Protein AF-0000000086662361 (afdb_homodimer)

Organism: Colletotrichum gloeosporioides (NCBI:txid474922)

Structure (mmCIF, N/CA/C/O backbone):
data_AF-0000000086662361-model_v1
#
loop_
_entity.id
_entity.type
_entity.pdbx_description
1 polymer 'O-methyltransferase gedA'
#
loop_
_atom_site.group_PDB
_atom_site.id
_atom_site.type_symbol
_atom_site.label_atom_id
_atom_site.label_alt_id
_atom_site.label_comp_id
_atom_site.label_asym_id
_atom_site.label_entity_id
_atom_site.label_seq_id
_atom_site.pdbx_PDB_ins_code
_atom_site.Cartn_x
_atom_site.Cartn_y
_atom_site.Cartn_z
_atom_site.occupancy
_atom_site.B_iso_or_equiv
_atom_site.auth_seq_id
_atom_site.auth_comp_id
_atom_site.auth_asym_id
_atom_site.auth_atom_id
_atom_site.pdbx_PDB_model_num
ATOM 1 N N . MET A 1 1 ? -14.859 1.332 35.125 1 71.75 1 MET A N 1
ATOM 2 C CA . MET A 1 1 ? -14.922 0.143 34.281 1 71.75 1 MET A CA 1
ATOM 3 C C . MET A 1 1 ? -14.844 0.519 32.812 1 71.75 1 MET A C 1
ATOM 5 O O . MET A 1 1 ? -15.375 1.554 32.406 1 71.75 1 MET A O 1
ATOM 9 N N . PRO A 1 2 ? -14.078 -0.322 32.156 1 77.44 2 PRO A N 1
ATOM 10 C CA . PRO A 1 2 ? -14.016 0.014 30.719 1 77.44 2 PRO A CA 1
ATOM 11 C C . PRO A 1 2 ? -15.359 -0.148 30.016 1 77.44 2 PRO A C 1
ATOM 13 O O . PRO A 1 2 ? -16.188 -0.958 30.438 1 77.44 2 PRO A O 1
ATOM 16 N N . THR A 1 3 ? -15.641 0.654 29.016 1 83.12 3 THR A N 1
ATOM 17 C CA . THR A 1 3 ? -16.828 0.551 28.172 1 83.12 3 THR A CA 1
ATOM 18 C C . THR A 1 3 ? -16.844 -0.782 27.438 1 83.12 3 THR A C 1
ATOM 20 O O . THR A 1 3 ? -15.828 -1.477 27.359 1 83.12 3 THR A O 1
ATOM 23 N N . ALA A 1 4 ? -18 -1.208 26.984 1 84.81 4 ALA A N 1
ATOM 24 C CA . ALA A 1 4 ? -18.125 -2.436 26.203 1 84.81 4 ALA A CA 1
ATOM 25 C C . ALA A 1 4 ? -17.203 -2.418 25 1 84.81 4 ALA A C 1
ATOM 27 O O . ALA A 1 4 ? -16.578 -3.432 24.672 1 84.81 4 ALA A O 1
ATOM 28 N N . ALA A 1 5 ? -17.109 -1.242 24.391 1 85.88 5 ALA A N 1
ATOM 29 C CA . ALA A 1 5 ? -16.219 -1.095 23.234 1 85.88 5 ALA A CA 1
ATOM 30 C C . ALA A 1 5 ? -14.758 -1.279 23.641 1 85.88 5 ALA A C 1
ATOM 32 O O . ALA A 1 5 ? -13.984 -1.904 22.906 1 85.88 5 ALA A O 1
ATOM 33 N N . ALA A 1 6 ? -14.406 -0.752 24.75 1 90 6 ALA A N 1
ATOM 34 C CA . ALA A 1 6 ? -13.039 -0.886 25.25 1 90 6 ALA A CA 1
ATOM 35 C C . ALA A 1 6 ? -12.719 -2.338 25.594 1 90 6 ALA A C 1
ATOM 37 O O . ALA A 1 6 ? -11.625 -2.824 25.312 1 90 6 ALA A O 1
ATOM 38 N N . GLU A 1 7 ? -13.664 -3.033 26.188 1 92.56 7 GLU A N 1
ATOM 39 C CA . GLU A 1 7 ? -13.469 -4.43 26.547 1 92.56 7 GLU A CA 1
ATOM 40 C C . GLU A 1 7 ? -13.266 -5.305 25.312 1 92.56 7 GLU A C 1
ATOM 42 O O . GLU A 1 7 ? -12.422 -6.203 25.312 1 92.56 7 GLU A O 1
ATOM 47 N N . GLN A 1 8 ? -14.039 -5.035 24.328 1 92.06 8 GLN A N 1
ATOM 48 C CA . GLN A 1 8 ? -13.906 -5.773 23.078 1 92.06 8 GLN A CA 1
ATOM 49 C C . GLN A 1 8 ? -12.539 -5.531 22.438 1 92.06 8 GLN A C 1
ATOM 51 O O . GLN A 1 8 ? -11.914 -6.457 21.922 1 92.06 8 GLN A O 1
ATOM 56 N N . GLN A 1 9 ? -12.156 -4.297 22.469 1 93.19 9 GLN A N 1
ATOM 57 C CA . GLN A 1 9 ? -10.859 -3.93 21.922 1 93.19 9 GLN A CA 1
ATOM 58 C C . GLN A 1 9 ? -9.727 -4.59 22.703 1 93.19 9 GLN A C 1
ATOM 60 O O . GLN A 1 9 ? -8.773 -5.098 22.109 1 93.19 9 GLN A O 1
ATOM 65 N N . ILE A 1 10 ? -9.836 -4.586 23.984 1 95.5 10 ILE A N 1
ATOM 66 C CA . ILE A 1 10 ? -8.828 -5.184 24.844 1 95.5 10 ILE A CA 1
ATOM 67 C C . ILE A 1 10 ? -8.727 -6.684 24.578 1 95.5 10 ILE A C 1
ATOM 69 O O . ILE A 1 10 ? -7.629 -7.223 24.422 1 95.5 10 ILE A O 1
ATOM 73 N N . THR A 1 11 ? -9.859 -7.328 24.438 1 96.38 11 THR A N 1
ATOM 74 C CA . THR A 1 11 ? -9.898 -8.758 24.172 1 96.38 11 THR A CA 1
ATOM 75 C C . THR A 1 11 ? -9.234 -9.07 22.828 1 96.38 11 THR A C 1
ATOM 77 O O . THR A 1 11 ? -8.461 -10.023 22.719 1 96.38 11 THR A O 1
ATOM 80 N N . LYS A 1 12 ? -9.539 -8.273 21.875 1 95.62 12 LYS A N 1
ATOM 81 C CA . LYS A 1 12 ? -8.961 -8.461 20.547 1 95.62 12 LYS A CA 1
ATOM 82 C C . LYS A 1 12 ? -7.445 -8.281 20.578 1 95.62 12 LYS A C 1
ATOM 84 O O . LYS A 1 12 ? -6.707 -9.094 20.016 1 95.62 12 LYS A O 1
ATOM 89 N N . LEU A 1 13 ? -6.934 -7.242 21.219 1 97.25 13 LEU A N 1
ATOM 90 C CA . LEU A 1 13 ? -5.508 -6.961 21.312 1 97.25 13 LEU A CA 1
ATOM 91 C C . LEU A 1 13 ? -4.773 -8.094 22.016 1 97.25 13 LEU A C 1
ATOM 93 O O . LEU A 1 13 ? -3.709 -8.531 21.562 1 97.25 13 LEU A O 1
ATOM 97 N N . ARG A 1 14 ? -5.352 -8.617 23.078 1 97.44 14 ARG A N 1
ATOM 98 C CA . ARG A 1 14 ? -4.734 -9.711 23.828 1 97.44 14 ARG A CA 1
ATOM 99 C C . ARG A 1 14 ? -4.652 -10.977 22.984 1 97.44 14 ARG A C 1
ATOM 101 O O . ARG A 1 14 ? -3.631 -11.672 22.984 1 97.44 14 ARG A O 1
ATOM 108 N N . SER A 1 15 ? -5.75 -11.258 22.297 1 97.69 15 SER A N 1
ATOM 109 C CA . SER A 1 15 ? -5.781 -12.453 21.469 1 97.69 15 SER A CA 1
ATOM 110 C C . SER A 1 15 ? -4.75 -12.383 20.344 1 97.69 15 SER A C 1
ATOM 112 O O . SER A 1 15 ? -4.07 -13.367 20.062 1 97.69 15 SER A O 1
ATOM 114 N N . LEU A 1 16 ? -4.633 -11.242 19.688 1 97.62 16 LEU A N 1
ATOM 115 C CA . LEU A 1 16 ? -3.662 -11.047 18.625 1 97.62 16 LEU A CA 1
ATOM 116 C C . LEU A 1 16 ? -2.238 -11.172 19.156 1 97.62 16 LEU A C 1
ATOM 118 O O . LEU A 1 16 ? -1.386 -11.797 18.516 1 97.62 16 LEU A O 1
ATOM 122 N N . MET A 1 17 ? -1.998 -10.617 20.344 1 97.56 17 MET A N 1
ATOM 123 C CA . MET A 1 17 ? -0.662 -10.664 20.938 1 97.56 17 MET A CA 1
ATOM 124 C C . MET A 1 17 ? -0.291 -12.094 21.328 1 97.56 17 MET A C 1
ATOM 126 O O . MET A 1 17 ? 0.864 -12.5 21.188 1 97.56 17 MET A O 1
ATOM 130 N N . ASP A 1 18 ? -1.254 -12.82 21.844 1 97.62 18 ASP A N 1
ATOM 131 C CA . ASP A 1 18 ? -1.006 -14.219 22.188 1 97.62 18 ASP A CA 1
ATOM 132 C C . ASP A 1 18 ? -0.582 -15.016 20.953 1 97.62 18 ASP A C 1
ATOM 134 O O . ASP A 1 18 ? 0.393 -15.773 21 1 97.62 18 ASP A O 1
ATOM 138 N N . LEU A 1 19 ? -1.326 -14.852 19.906 1 97.5 19 LEU A N 1
ATOM 139 C CA . LEU A 1 19 ? -1.022 -15.555 18.672 1 97.5 19 LEU A CA 1
ATOM 140 C C . LEU A 1 19 ? 0.336 -15.125 18.125 1 97.5 19 LEU A C 1
ATOM 142 O O . LEU A 1 19 ? 1.118 -15.969 17.672 1 97.5 19 LEU A O 1
ATOM 146 N N . LEU A 1 20 ? 0.601 -13.852 18.141 1 97.38 20 LEU A N 1
ATOM 147 C CA . LEU A 1 20 ? 1.862 -13.328 17.625 1 97.38 20 LEU A CA 1
ATOM 148 C C . LEU A 1 20 ? 3.039 -13.844 18.438 1 97.38 20 LEU A C 1
ATOM 150 O O . LEU A 1 20 ? 4.066 -14.242 17.891 1 97.38 20 LEU A O 1
ATOM 154 N N . THR A 1 21 ? 2.908 -13.828 19.75 1 97.38 21 THR A N 1
ATOM 155 C CA . THR A 1 21 ? 3.959 -14.297 20.641 1 97.38 21 THR A CA 1
ATOM 156 C C . THR A 1 21 ? 4.25 -15.781 20.406 1 97.38 21 THR A C 1
ATOM 158 O O . THR A 1 21 ? 5.41 -16.172 20.266 1 97.38 21 THR A O 1
ATOM 161 N N . THR A 1 22 ? 3.227 -16.547 20.281 1 97.38 22 THR A N 1
ATOM 162 C CA . THR A 1 22 ? 3.387 -17.969 20.031 1 97.38 22 THR A CA 1
ATOM 163 C C . THR A 1 22 ? 4.059 -18.219 18.688 1 97.38 22 THR A C 1
ATOM 165 O O . THR A 1 22 ? 4.988 -19.016 18.578 1 97.38 22 THR A O 1
ATOM 168 N N . SER A 1 23 ? 3.592 -17.547 17.656 1 97.56 23 SER A N 1
ATOM 169 C CA . SER A 1 23 ? 4.117 -17.719 16.312 1 97.56 23 SER A CA 1
ATOM 170 C C . SER A 1 23 ? 5.582 -17.297 16.234 1 97.56 23 SER A C 1
ATOM 172 O O . SER A 1 23 ? 6.402 -18 15.625 1 97.56 23 SER A O 1
ATOM 174 N N . VAL A 1 24 ? 5.949 -16.172 16.828 1 97.62 24 VAL A N 1
ATOM 175 C CA . VAL A 1 24 ? 7.32 -15.672 16.766 1 97.62 24 VAL A CA 1
ATOM 176 C C . VAL A 1 24 ? 8.234 -16.625 17.547 1 97.62 24 VAL A C 1
ATOM 178 O O . VAL A 1 24 ? 9.359 -16.906 17.109 1 97.62 24 VAL A O 1
ATOM 181 N N . ASN A 1 25 ? 7.785 -17.125 18.703 1 97.12 25 ASN A N 1
ATOM 182 C CA . ASN A 1 25 ? 8.57 -18.078 19.453 1 97.12 25 ASN A CA 1
ATOM 183 C C . ASN A 1 25 ? 8.805 -19.375 18.672 1 97.12 25 ASN A C 1
ATOM 185 O O . ASN A 1 25 ? 9.891 -19.953 18.719 1 97.12 25 ASN A O 1
ATOM 189 N N . ASP A 1 26 ? 7.781 -19.828 17.984 1 96.19 26 ASP A N 1
ATOM 190 C CA . ASP A 1 26 ? 7.934 -21 17.125 1 96.19 26 ASP A CA 1
ATOM 191 C C . ASP A 1 26 ? 8.961 -20.75 16.016 1 96.19 26 ASP A C 1
ATOM 193 O O . ASP A 1 26 ? 9.773 -21.625 15.711 1 96.19 26 ASP A O 1
ATOM 197 N N . LEU A 1 27 ? 8.914 -19.594 15.422 1 95.69 27 LEU A N 1
ATOM 198 C CA . LEU A 1 27 ? 9.891 -19.25 14.391 1 95.69 27 LEU A CA 1
ATOM 199 C C . LEU A 1 27 ? 11.305 -19.234 14.961 1 95.69 27 LEU A C 1
ATOM 201 O O . LEU A 1 27 ? 12.234 -19.734 14.336 1 95.69 27 LEU A O 1
ATOM 205 N N . ILE A 1 28 ? 11.445 -18.625 16.141 1 95.5 28 ILE A N 1
ATOM 206 C CA . ILE A 1 28 ? 12.742 -18.547 16.797 1 95.5 28 ILE A CA 1
ATOM 207 C C . ILE A 1 28 ? 13.273 -19.953 17.062 1 95.5 28 ILE A C 1
ATOM 209 O O . ILE A 1 28 ? 14.461 -20.219 16.875 1 95.5 28 ILE A O 1
ATOM 213 N N . THR A 1 29 ? 12.414 -20.844 17.516 1 94 29 THR A N 1
ATOM 214 C CA . THR A 1 29 ? 12.789 -22.234 17.75 1 94 29 THR A CA 1
ATOM 215 C C . THR A 1 29 ? 13.297 -22.891 16.469 1 94 29 THR A C 1
ATOM 217 O O . THR A 1 29 ? 14.312 -23.578 16.484 1 94 29 THR A O 1
ATOM 220 N N . GLU A 1 30 ? 12.617 -22.656 15.383 1 91.06 30 GLU A N 1
ATOM 221 C CA . GLU A 1 30 ? 13.031 -23.219 14.102 1 91.06 30 GLU A CA 1
ATOM 222 C C . GLU A 1 30 ? 14.383 -22.656 13.664 1 91.06 30 GLU A C 1
ATOM 224 O O . GLU A 1 30 ? 15.211 -23.391 13.125 1 91.06 30 GLU A O 1
ATOM 229 N N . LEU A 1 31 ? 14.555 -21.375 13.875 1 89.88 31 LEU A N 1
ATOM 230 C CA . LEU A 1 31 ? 15.797 -20.719 13.484 1 89.88 31 LEU A CA 1
ATOM 231 C C . LEU A 1 31 ? 16.969 -21.219 14.328 1 89.88 31 LEU A C 1
ATOM 233 O O . LEU A 1 31 ? 18.109 -21.234 13.859 1 89.88 31 LEU A O 1
ATOM 237 N N . SER A 1 32 ? 16.672 -21.625 15.578 1 89.38 32 SER A N 1
ATOM 238 C CA . SER A 1 32 ? 17.703 -22.078 16.5 1 89.38 32 SER A CA 1
ATOM 239 C C . SER A 1 32 ? 18.234 -23.453 16.125 1 89.38 32 SER A C 1
ATOM 241 O O . SER A 1 32 ? 19.359 -23.812 16.469 1 89.38 32 SER A O 1
ATOM 243 N N . TYR A 1 33 ? 17.406 -24.266 15.516 1 80.44 33 TYR A N 1
ATOM 244 C CA . TYR A 1 33 ? 17.812 -25.609 15.125 1 80.44 33 TYR A CA 1
ATOM 245 C C . TYR A 1 33 ? 18.406 -25.609 13.719 1 80.44 33 TYR A C 1
ATOM 247 O O . TYR A 1 33 ? 18.891 -26.641 13.25 1 80.44 33 TYR A O 1
ATOM 255 N N . SER A 1 34 ? 18.25 -24.562 13.117 1 65.25 34 SER A N 1
ATOM 256 C CA . SER A 1 34 ? 18.75 -24.531 11.75 1 65.25 34 SER A CA 1
ATOM 257 C C . SER A 1 34 ? 20.25 -24.797 11.703 1 65.25 34 SER A C 1
ATOM 259 O O . SER A 1 34 ? 21.047 -23.938 12.109 1 65.25 34 SER A O 1
ATOM 261 N N . PRO A 1 35 ? 20.641 -26.078 11.805 1 57.25 35 PRO A N 1
ATOM 262 C CA . PRO A 1 35 ? 22.078 -26.344 11.68 1 57.25 35 PRO A CA 1
ATOM 263 C C . PRO A 1 35 ? 22.719 -25.578 10.523 1 57.25 35 PRO A C 1
ATOM 265 O O . PRO A 1 35 ? 22.031 -25.172 9.586 1 57.25 35 PRO A O 1
ATOM 268 N N . SER A 1 36 ? 23.953 -24.969 10.859 1 51.25 36 SER A N 1
ATOM 269 C CA . SER A 1 36 ? 24.75 -24.562 9.703 1 51.25 36 SER A CA 1
ATOM 270 C C . SER A 1 36 ? 24.625 -25.578 8.57 1 51.25 36 SER A C 1
ATOM 272 O O . SER A 1 36 ? 25.219 -26.656 8.625 1 51.25 36 SER A O 1
ATOM 274 N N . ARG A 1 37 ? 23.516 -26.078 8.32 1 45.84 37 ARG A N 1
ATOM 275 C CA . ARG A 1 37 ? 23.5 -27.062 7.242 1 45.84 37 ARG A CA 1
ATOM 276 C C . ARG A 1 37 ? 24.469 -26.703 6.133 1 45.84 37 ARG A C 1
ATOM 278 O O . ARG A 1 37 ? 24.469 -25.562 5.645 1 45.84 37 ARG A O 1
ATOM 285 N N . LYS A 1 38 ? 25.562 -27.438 6.09 1 42.72 38 LYS A N 1
ATOM 286 C CA . LYS A 1 38 ? 26.375 -27.531 4.887 1 42.72 38 LYS A CA 1
ATOM 287 C C . LYS A 1 38 ? 25.516 -27.688 3.641 1 42.72 38 LYS A C 1
ATOM 289 O O . LYS A 1 38 ? 24.969 -28.766 3.377 1 42.72 38 LYS A O 1
ATOM 294 N N . SER A 1 39 ? 24.5 -26.875 3.475 1 38.81 39 SER A N 1
ATOM 295 C CA . SER A 1 39 ? 23.891 -27.109 2.17 1 38.81 39 SER A CA 1
ATOM 296 C C . SER A 1 39 ? 24.938 -27.453 1.12 1 38.81 39 SER A C 1
ATOM 298 O O . SER A 1 39 ? 25.938 -26.75 0.997 1 38.81 39 SER A O 1
ATOM 300 N N . THR A 1 40 ? 25.234 -28.641 0.884 1 35.19 40 THR A N 1
ATOM 301 C CA . THR A 1 40 ? 26.062 -28.953 -0.274 1 35.19 40 THR A CA 1
ATOM 302 C C . THR A 1 40 ? 26.016 -27.828 -1.298 1 35.19 40 THR A C 1
ATOM 304 O O . THR A 1 40 ? 26.953 -27.625 -2.074 1 35.19 40 THR A O 1
ATOM 307 N N . ALA A 1 41 ? 24.875 -27.875 -2.113 1 34.53 41 ALA A N 1
ATOM 308 C CA . ALA A 1 41 ? 24.875 -26.891 -3.197 1 34.53 41 ALA A CA 1
ATOM 309 C C . ALA A 1 41 ? 25.016 -25.484 -2.652 1 34.53 41 ALA A C 1
ATOM 311 O O . ALA A 1 41 ? 24.547 -25.188 -1.551 1 34.53 41 ALA A O 1
ATOM 312 N N . GLY A 1 42 ? 25.891 -24.609 -2.955 1 38.56 42 GLY A N 1
ATOM 313 C CA . GLY A 1 42 ? 26.391 -23.25 -2.82 1 38.56 42 GLY A CA 1
ATOM 314 C C . GLY A 1 42 ? 25.375 -22.312 -2.193 1 38.56 42 GLY A C 1
ATOM 315 O O . GLY A 1 42 ? 25.688 -21.156 -1.923 1 38.56 42 GLY A O 1
ATOM 316 N N . ASP A 1 43 ? 24.156 -22.016 -2.668 1 46.31 43 ASP A N 1
ATOM 317 C CA . ASP A 1 43 ? 23.297 -20.844 -2.484 1 46.31 43 ASP A CA 1
ATOM 318 C C . ASP A 1 43 ? 22.594 -20.891 -1.131 1 46.31 43 ASP A C 1
ATOM 320 O O . ASP A 1 43 ? 21.719 -21.719 -0.906 1 46.31 43 ASP A O 1
ATOM 324 N N . ARG A 1 44 ? 23.344 -20.625 -0.115 1 51.28 44 ARG A N 1
ATOM 325 C CA . ARG A 1 44 ? 22.781 -20.453 1.22 1 51.28 44 ARG A CA 1
ATOM 326 C C . ARG A 1 44 ? 21.438 -19.766 1.155 1 51.28 44 ARG A C 1
ATOM 328 O O . ARG A 1 44 ? 21.359 -18.562 0.864 1 51.28 44 ARG A O 1
ATOM 335 N N . ALA A 1 45 ? 20.312 -20.469 1.216 1 68.81 45 ALA A N 1
ATOM 336 C CA . ALA A 1 45 ? 18.953 -19.984 1.092 1 68.81 45 ALA A CA 1
ATOM 337 C C . ALA A 1 45 ? 18.625 -18.984 2.201 1 68.81 45 ALA A C 1
ATOM 339 O O . ALA A 1 45 ? 19.141 -19.094 3.316 1 68.81 45 ALA A O 1
ATOM 340 N N . ASP A 1 46 ? 18.266 -17.781 1.992 1 82.38 46 ASP A N 1
ATOM 341 C CA . ASP A 1 46 ? 17.766 -16.797 2.941 1 82.38 46 ASP A CA 1
ATOM 342 C C . ASP A 1 46 ? 17 -17.469 4.082 1 82.38 46 ASP A C 1
ATOM 344 O O . ASP A 1 46 ? 16.109 -18.281 3.842 1 82.38 46 ASP A O 1
ATOM 348 N N . ILE A 1 47 ? 17.547 -17.359 5.281 1 84.12 47 ILE A N 1
ATOM 349 C CA . ILE A 1 47 ? 17.031 -18.031 6.473 1 84.12 47 ILE A CA 1
ATOM 350 C C . ILE A 1 47 ? 15.547 -17.719 6.645 1 84.12 47 ILE A C 1
ATOM 352 O O . ILE A 1 47 ? 14.859 -18.391 7.414 1 84.12 47 ILE A O 1
ATOM 356 N N . ARG A 1 48 ? 15.039 -16.828 5.965 1 90.69 48 ARG A N 1
ATOM 357 C CA . ARG A 1 48 ? 13.633 -16.453 6.039 1 90.69 48 ARG A CA 1
ATOM 358 C C . ARG A 1 48 ? 12.781 -17.359 5.152 1 90.69 48 ARG A C 1
ATOM 360 O O . ARG A 1 48 ? 11.547 -17.344 5.242 1 90.69 48 ARG A O 1
ATOM 367 N N . ILE A 1 49 ? 13.336 -18.031 4.293 1 85.5 49 ILE A N 1
ATOM 368 C CA . ILE A 1 49 ? 12.609 -18.984 3.467 1 85.5 49 ILE A CA 1
ATOM 369 C C . ILE A 1 49 ? 12.156 -20.156 4.32 1 85.5 49 ILE A C 1
ATOM 371 O O . ILE A 1 49 ? 12.984 -20.875 4.902 1 85.5 49 ILE A O 1
ATOM 375 N N . PRO A 1 50 ? 10.875 -20.391 4.367 1 84.56 50 PRO A N 1
ATOM 376 C CA . PRO A 1 50 ? 10.391 -21.5 5.195 1 84.56 50 PRO A CA 1
ATOM 377 C C . PRO A 1 50 ? 10.914 -22.859 4.723 1 84.56 50 PRO A C 1
ATOM 379 O O . PRO A 1 50 ? 10.898 -23.141 3.523 1 84.56 50 PRO A O 1
ATOM 382 N N . ARG A 1 51 ? 11.25 -23.656 5.633 1 78.25 51 ARG A N 1
ATOM 383 C CA . ARG A 1 51 ? 11.812 -24.969 5.332 1 78.25 51 ARG A CA 1
ATOM 384 C C . ARG A 1 51 ? 10.719 -26.016 5.145 1 78.25 51 ARG A C 1
ATOM 386 O O . ARG A 1 51 ? 10.961 -27.078 4.578 1 78.25 51 ARG A O 1
ATOM 393 N N . GLY A 1 52 ? 9.562 -25.672 5.598 1 80.81 52 GLY A N 1
ATOM 394 C CA . GLY A 1 52 ? 8.445 -26.594 5.5 1 80.81 52 GLY A CA 1
ATOM 395 C C . GLY A 1 52 ? 7.113 -25.969 5.848 1 80.81 52 GLY A C 1
ATOM 396 O O . GLY A 1 52 ? 7.027 -24.75 6.062 1 80.81 52 GLY A O 1
ATOM 397 N N . PRO A 1 53 ? 6.121 -26.781 5.863 1 83.5 53 PRO A N 1
ATOM 398 C CA . PRO A 1 53 ? 4.758 -26.281 6.066 1 83.5 53 PRO A CA 1
ATOM 399 C C . PRO A 1 53 ? 4.566 -25.625 7.43 1 83.5 53 PRO A C 1
ATOM 401 O O . PRO A 1 53 ? 3.816 -24.656 7.555 1 83.5 53 PRO A O 1
ATOM 404 N N . LYS A 1 54 ? 5.199 -26.188 8.422 1 87.38 54 LYS A N 1
ATOM 405 C CA . LYS A 1 54 ? 5.039 -25.656 9.766 1 87.38 54 LYS A CA 1
ATOM 406 C C . LYS A 1 54 ? 5.594 -24.234 9.859 1 87.38 54 LYS A C 1
ATOM 408 O O . LYS A 1 54 ? 4.945 -23.344 10.406 1 87.38 54 LYS A O 1
ATOM 413 N N . THR A 1 55 ? 6.824 -24.078 9.32 1 89.88 55 THR A N 1
ATOM 414 C CA . THR A 1 55 ? 7.441 -22.766 9.336 1 89.88 55 THR A CA 1
ATOM 415 C C . THR A 1 55 ? 6.66 -21.797 8.453 1 89.88 55 THR A C 1
ATOM 417 O O . THR A 1 55 ? 6.57 -20.594 8.766 1 89.88 55 THR A O 1
ATOM 420 N N . GLU A 1 56 ? 6.125 -22.281 7.391 1 90.12 56 GLU A N 1
ATOM 421 C CA . GLU A 1 56 ? 5.293 -21.453 6.527 1 90.12 56 GLU A CA 1
ATOM 422 C C . GLU A 1 56 ? 4.039 -20.984 7.258 1 90.12 56 GLU A C 1
ATOM 424 O O . GLU A 1 56 ? 3.646 -19.812 7.145 1 90.12 56 GLU A O 1
ATOM 429 N N . GLU A 1 57 ? 3.447 -21.875 7.984 1 92.88 57 GLU A N 1
ATOM 430 C CA . GLU A 1 57 ? 2.262 -21.531 8.766 1 92.88 57 GLU A CA 1
ATOM 431 C C . GLU A 1 57 ? 2.566 -20.422 9.781 1 92.88 57 GLU A C 1
ATOM 433 O O . GLU A 1 57 ? 1.774 -19.5 9.953 1 92.88 57 GLU A O 1
ATOM 438 N N . VAL A 1 58 ? 3.664 -20.594 10.383 1 95.06 58 VAL A N 1
ATOM 439 C CA . VAL A 1 58 ? 4.109 -19.625 11.383 1 95.06 58 VAL A CA 1
ATOM 440 C C . VAL A 1 58 ? 4.305 -18.266 10.727 1 95.06 58 VAL A C 1
ATOM 442 O O . VAL A 1 58 ? 3.85 -17.234 11.258 1 95.06 58 VAL A O 1
ATOM 445 N N . ARG A 1 59 ? 4.965 -18.219 9.625 1 94.06 59 ARG A N 1
ATOM 446 C CA . ARG A 1 59 ? 5.203 -16.984 8.898 1 94.06 59 ARG A CA 1
ATOM 447 C C . ARG A 1 59 ? 3.891 -16.312 8.484 1 94.06 59 ARG A C 1
ATOM 449 O O . ARG A 1 59 ? 3.723 -15.109 8.641 1 94.06 59 ARG A O 1
ATOM 456 N N . LYS A 1 60 ? 2.914 -17.109 7.992 1 94.81 60 LYS A N 1
ATOM 457 C CA . LYS A 1 60 ? 1.603 -16.609 7.602 1 94.81 60 LYS A CA 1
ATOM 458 C C . LYS A 1 60 ? 0.9 -15.938 8.781 1 94.81 60 LYS A C 1
ATOM 460 O O . LYS A 1 60 ? 0.317 -14.859 8.633 1 94.81 60 LYS A O 1
ATOM 465 N N . CYS A 1 61 ? 1.017 -16.562 9.898 1 97.44 61 CYS A N 1
ATOM 466 C CA . CYS A 1 61 ? 0.354 -16.062 11.094 1 97.44 61 CYS A CA 1
ATOM 467 C C . CYS A 1 61 ? 0.972 -14.75 11.547 1 97.44 61 CYS A C 1
ATOM 469 O O . CYS A 1 61 ? 0.258 -13.836 11.961 1 97.44 61 CYS A O 1
ATOM 471 N N . ILE A 1 62 ? 2.293 -14.68 11.477 1 97.81 62 ILE A N 1
ATOM 472 C CA . ILE A 1 62 ? 2.984 -13.461 11.883 1 97.81 62 ILE A CA 1
ATOM 473 C C . ILE A 1 62 ? 2.555 -12.297 10.992 1 97.81 62 ILE A C 1
ATOM 475 O O . ILE A 1 62 ? 2.197 -11.227 11.492 1 97.81 62 ILE A O 1
ATOM 479 N N . ILE A 1 63 ? 2.529 -12.539 9.68 1 96.75 63 ILE A N 1
ATOM 480 C CA . ILE A 1 63 ? 2.166 -11.508 8.719 1 96.75 63 ILE A CA 1
ATOM 481 C C . ILE A 1 63 ? 0.723 -11.062 8.953 1 96.75 63 ILE A C 1
ATOM 483 O O . ILE A 1 63 ? 0.441 -9.867 9.039 1 96.75 63 ILE A O 1
ATOM 487 N N . ALA A 1 64 ? -0.161 -12.023 9.109 1 97.44 64 ALA A N 1
ATOM 488 C CA . ALA A 1 64 ? -1.583 -11.742 9.281 1 97.44 64 ALA A CA 1
ATOM 489 C C . ALA A 1 64 ? -1.841 -11.023 10.609 1 97.44 64 ALA A C 1
ATOM 491 O O . ALA A 1 64 ? -2.633 -10.086 10.664 1 97.44 64 ALA A O 1
ATOM 492 N N . ALA A 1 65 ? -1.198 -11.469 11.672 1 97.94 65 ALA A N 1
ATOM 493 C CA . ALA A 1 65 ? -1.408 -10.883 12.992 1 97.94 65 ALA A CA 1
ATOM 494 C C . ALA A 1 65 ? -0.871 -9.453 13.055 1 97.94 65 ALA A C 1
ATOM 496 O O . ALA A 1 65 ? -1.488 -8.578 13.664 1 97.94 65 ALA A O 1
ATOM 497 N N . ALA A 1 66 ? 0.28 -9.227 12.469 1 97.38 66 ALA A N 1
ATOM 498 C CA . ALA A 1 66 ? 0.85 -7.887 12.422 1 97.38 66 ALA A CA 1
ATOM 499 C C . ALA A 1 66 ? -0.092 -6.914 11.719 1 97.38 66 ALA A C 1
ATOM 501 O O . ALA A 1 66 ? -0.334 -5.809 12.211 1 97.38 66 ALA A O 1
ATOM 502 N N . ALA A 1 67 ? -0.636 -7.352 10.617 1 96.62 67 ALA A N 1
ATOM 503 C CA . ALA A 1 67 ? -1.568 -6.512 9.867 1 96.62 67 ALA A CA 1
ATOM 504 C C . ALA A 1 67 ? -2.846 -6.266 10.664 1 96.62 67 ALA A C 1
ATOM 506 O O . ALA A 1 67 ? -3.396 -5.16 10.641 1 96.62 67 ALA A O 1
ATOM 507 N N . SER A 1 68 ? -3.299 -7.289 11.352 1 96.88 68 SER A N 1
ATOM 508 C CA . SER A 1 68 ? -4.5 -7.16 12.172 1 96.88 68 SER A CA 1
ATOM 509 C C . SER A 1 68 ? -4.281 -6.188 13.328 1 96.88 68 SER A C 1
ATOM 511 O O . SER A 1 68 ? -5.191 -5.441 13.695 1 96.88 68 SER A O 1
ATOM 513 N N . LEU A 1 69 ? -3.117 -6.219 13.898 1 96.75 69 LEU A N 1
ATOM 514 C CA . LEU A 1 69 ? -2.783 -5.309 14.992 1 96.75 69 LEU A CA 1
ATOM 515 C C . LEU A 1 69 ? -2.801 -3.861 14.523 1 96.75 69 LEU A C 1
ATOM 517 O O . LEU A 1 69 ? -3.344 -2.988 15.203 1 96.75 69 LEU A O 1
ATOM 521 N N . GLU A 1 70 ? -2.207 -3.613 13.406 1 94.81 70 GLU A N 1
ATOM 522 C CA . GLU A 1 70 ? -2.215 -2.27 12.836 1 94.81 70 GLU A CA 1
ATOM 523 C C . GLU A 1 70 ? -3.641 -1.778 12.602 1 94.81 70 GLU A C 1
ATOM 525 O O . GLU A 1 70 ? -3.979 -0.647 12.953 1 94.81 70 GLU A O 1
ATOM 530 N N . ALA A 1 71 ? -4.461 -2.65 12.031 1 94.5 71 ALA A N 1
ATOM 531 C CA . ALA A 1 71 ? -5.848 -2.289 11.758 1 94.5 71 ALA A CA 1
ATOM 532 C C . ALA A 1 71 ? -6.609 -2 13.047 1 94.5 71 ALA A C 1
ATOM 534 O O . ALA A 1 71 ? -7.508 -1.156 13.062 1 94.5 71 ALA A O 1
ATOM 535 N N . ALA A 1 72 ? -6.207 -2.646 14.086 1 94.75 72 ALA A N 1
ATOM 536 C CA . ALA A 1 72 ? -6.945 -2.555 15.344 1 94.75 72 ALA A CA 1
ATOM 537 C C . ALA A 1 72 ? -6.645 -1.244 16.062 1 94.75 72 ALA A C 1
ATOM 539 O O . ALA A 1 72 ? -7.453 -0.771 16.875 1 94.75 72 ALA A O 1
ATOM 540 N N . VAL A 1 73 ? -5.535 -0.583 15.734 1 94.31 73 VAL A N 1
ATOM 541 C CA . VAL A 1 73 ? -5.141 0.548 16.562 1 94.31 73 VAL A CA 1
ATOM 542 C C . VAL A 1 73 ? -5.367 1.854 15.812 1 94.31 73 VAL A C 1
ATOM 544 O O . VAL A 1 73 ? -5.133 2.939 16.344 1 94.31 73 VAL A O 1
ATOM 547 N N . LEU A 1 74 ? -5.84 1.798 14.617 1 91.88 74 LEU A N 1
ATOM 548 C CA . LEU A 1 74 ? -6.129 2.982 13.812 1 91.88 74 LEU A CA 1
ATOM 549 C C . LEU A 1 74 ? -7.629 3.141 13.602 1 91.88 74 LEU A C 1
ATOM 551 O O . LEU A 1 74 ? -8.344 2.152 13.398 1 91.88 74 LEU A O 1
ATOM 555 N N . THR A 1 75 ? -8.102 4.387 13.633 1 91.44 75 THR A N 1
ATOM 556 C CA . THR A 1 75 ? -9.477 4.633 13.211 1 91.44 75 THR A CA 1
ATOM 557 C C . THR A 1 75 ? -9.641 4.367 11.719 1 91.44 75 THR A C 1
ATOM 559 O O . THR A 1 75 ? -8.664 4.414 10.969 1 91.44 75 THR A O 1
ATOM 562 N N . PRO A 1 76 ? -10.836 4.047 11.266 1 92.81 76 PRO A N 1
ATOM 563 C CA . PRO A 1 76 ? -11.062 3.889 9.828 1 92.81 76 PRO A CA 1
ATOM 564 C C . PRO A 1 76 ? -10.625 5.109 9.023 1 92.81 76 PRO A C 1
ATOM 566 O O . PRO A 1 76 ? -10.094 4.965 7.918 1 92.81 76 PRO A O 1
ATOM 569 N N . GLN A 1 77 ? -10.773 6.332 9.594 1 91.06 77 GLN A N 1
ATOM 570 C CA . GLN A 1 77 ? -10.422 7.566 8.906 1 91.06 77 GLN A CA 1
ATOM 571 C C . GLN A 1 77 ? -8.922 7.641 8.641 1 91.06 77 GLN A C 1
ATOM 573 O O . GLN A 1 77 ? -8.492 7.922 7.52 1 91.06 77 GLN A O 1
ATOM 578 N N . TRP A 1 78 ? -8.164 7.273 9.648 1 89.31 78 TRP A N 1
ATOM 579 C CA . TRP A 1 78 ? -6.711 7.305 9.5 1 89.31 78 TRP A CA 1
ATOM 580 C C . TRP A 1 78 ? -6.238 6.223 8.539 1 89.31 78 TRP A C 1
ATOM 582 O O . TRP A 1 78 ? -5.434 6.488 7.641 1 89.31 78 TRP A O 1
ATOM 592 N N . ARG A 1 79 ? -6.734 5.117 8.758 1 92.5 79 ARG A N 1
ATOM 593 C CA . ARG A 1 79 ? -6.254 3.959 8.008 1 92.5 79 ARG A CA 1
ATOM 594 C C . ARG A 1 79 ? -6.625 4.066 6.535 1 92.5 79 ARG A C 1
ATOM 596 O O . ARG A 1 79 ? -5.773 3.893 5.66 1 92.5 79 ARG A O 1
ATOM 603 N N . LEU A 1 80 ? -7.898 4.398 6.23 1 95.12 80 LEU A N 1
ATOM 604 C CA . LEU A 1 80 ? -8.375 4.398 4.848 1 95.12 80 LEU A CA 1
ATOM 605 C C . LEU A 1 80 ? -7.902 5.648 4.113 1 95.12 80 LEU A C 1
ATOM 607 O O . LEU A 1 80 ? -7.656 5.609 2.906 1 95.12 80 LEU A O 1
ATOM 611 N N . GLY A 1 81 ? -7.742 6.777 4.891 1 92.31 81 GLY A N 1
ATOM 612 C CA . GLY A 1 81 ? -7.152 7.957 4.281 1 92.31 81 GLY A CA 1
ATOM 613 C C . GLY A 1 81 ? -5.742 7.727 3.77 1 92.31 81 GLY A C 1
ATOM 614 O O . GLY A 1 81 ? -5.387 8.18 2.682 1 92.31 81 GLY A O 1
ATOM 615 N N . HIS A 1 82 ? -5.023 6.988 4.516 1 91.81 82 HIS A N 1
ATOM 616 C CA . HIS A 1 82 ? -3.666 6.621 4.137 1 91.81 82 HIS A CA 1
ATOM 617 C C . HIS A 1 82 ? -3.668 5.602 3.002 1 91.81 82 HIS A C 1
ATOM 619 O O . HIS A 1 82 ? -2.943 5.762 2.018 1 91.81 82 HIS A O 1
ATOM 625 N N . LEU A 1 83 ? -4.461 4.602 3.092 1 96.12 83 LEU A N 1
ATOM 626 C CA . LEU A 1 83 ? -4.508 3.529 2.104 1 96.12 83 LEU A CA 1
ATOM 627 C C . LEU A 1 83 ? -4.902 4.07 0.732 1 96.12 83 LEU A C 1
ATOM 629 O O . LEU A 1 83 ? -4.379 3.623 -0.29 1 96.12 83 LEU A O 1
ATOM 633 N N . ALA A 1 84 ? -5.77 5.066 0.738 1 97.31 84 ALA A N 1
ATOM 634 C CA . ALA A 1 84 ? -6.277 5.629 -0.512 1 97.31 84 ALA A CA 1
ATOM 635 C C . ALA A 1 84 ? -5.145 6.242 -1.335 1 97.31 84 ALA A C 1
ATOM 637 O O . ALA A 1 84 ? -5.191 6.234 -2.568 1 97.31 84 ALA A O 1
ATOM 638 N N . HIS A 1 85 ? -4.086 6.723 -0.684 1 96.94 85 HIS A N 1
ATOM 639 C CA . HIS A 1 85 ? -2.984 7.395 -1.367 1 96.94 85 HIS A CA 1
ATOM 640 C C . HIS A 1 85 ? -1.729 6.527 -1.369 1 96.94 85 HIS A C 1
ATOM 642 O O . HIS A 1 85 ? -0.67 6.965 -1.826 1 96.94 85 HIS A O 1
ATOM 648 N N . SER A 1 86 ? -1.82 5.309 -0.941 1 97.5 86 SER A N 1
ATOM 649 C CA . SER A 1 86 ? -0.637 4.488 -0.707 1 97.5 86 SER A CA 1
ATOM 650 C C . SER A 1 86 ? 0.002 4.051 -2.021 1 97.5 86 SER A C 1
ATOM 652 O O . SER A 1 86 ? 1.108 3.506 -2.029 1 97.5 86 SER A O 1
ATOM 654 N N . TYR A 1 87 ? -0.657 4.312 -3.17 1 98.5 87 TYR A N 1
ATOM 655 C CA . TYR A 1 87 ? -0.069 3.979 -4.461 1 98.5 87 TYR A CA 1
ATOM 656 C C . TYR A 1 87 ? 1.207 4.777 -4.703 1 98.5 87 TYR A C 1
ATOM 658 O O . TYR A 1 87 ? 2.018 4.418 -5.562 1 98.5 87 TYR A O 1
ATOM 666 N N . PHE A 1 88 ? 1.467 5.809 -3.9 1 98.56 88 PHE A N 1
ATOM 667 C CA . PHE A 1 88 ? 2.707 6.566 -4.016 1 98.56 88 PHE A CA 1
ATOM 668 C C . PHE A 1 88 ? 3.885 5.762 -3.48 1 98.56 88 PHE A C 1
ATOM 670 O O . PHE A 1 88 ? 5.031 6.004 -3.857 1 98.56 88 PHE A O 1
ATOM 677 N N . VAL A 1 89 ? 3.658 4.805 -2.59 1 98.5 89 VAL A N 1
ATOM 678 C CA . VAL A 1 89 ? 4.734 3.975 -2.061 1 98.5 89 VAL A CA 1
ATOM 679 C C . VAL A 1 89 ? 5.305 3.094 -3.17 1 98.5 89 VAL A C 1
ATOM 681 O O . VAL A 1 89 ? 6.523 3.033 -3.361 1 98.5 89 VAL A O 1
ATOM 684 N N . SER A 1 90 ? 4.391 2.426 -3.908 1 98.56 90 SER A N 1
ATOM 685 C CA . SER A 1 90 ? 4.84 1.628 -5.043 1 98.56 90 SER A CA 1
ATOM 686 C C . SER A 1 90 ? 5.559 2.492 -6.074 1 98.56 90 SER A C 1
ATOM 688 O O . SER A 1 90 ? 6.574 2.08 -6.637 1 98.56 90 SER A O 1
ATOM 690 N N . ARG A 1 91 ? 4.992 3.662 -6.289 1 98.62 91 ARG A N 1
ATOM 691 C CA . ARG A 1 91 ? 5.574 4.543 -7.297 1 98.62 91 ARG A CA 1
ATOM 692 C C . ARG A 1 91 ? 6.973 4.992 -6.895 1 98.62 91 ARG A C 1
ATOM 694 O O . ARG A 1 91 ? 7.859 5.125 -7.742 1 98.62 91 ARG A O 1
ATOM 701 N N . ALA A 1 92 ? 7.168 5.238 -5.586 1 98.81 92 ALA A N 1
ATOM 702 C CA . ALA A 1 92 ? 8.5 5.57 -5.094 1 98.81 92 ALA A CA 1
ATOM 703 C C . ALA A 1 92 ? 9.492 4.445 -5.387 1 98.81 92 ALA A C 1
ATOM 705 O O . ALA A 1 92 ? 10.609 4.699 -5.832 1 98.81 92 ALA A O 1
ATOM 706 N N . LEU A 1 93 ? 9.078 3.236 -5.18 1 98.88 93 LEU A N 1
ATOM 707 C CA . LEU A 1 93 ? 9.922 2.076 -5.461 1 98.88 93 LEU A CA 1
ATOM 708 C C . LEU A 1 93 ? 10.242 1.987 -6.949 1 98.88 93 LEU A C 1
ATOM 710 O O . LEU A 1 93 ? 11.383 1.728 -7.328 1 98.88 93 LEU A O 1
ATOM 714 N N . HIS A 1 94 ? 9.234 2.199 -7.773 1 98.88 94 HIS A N 1
ATOM 715 C CA . HIS A 1 94 ? 9.438 2.207 -9.219 1 98.88 94 HIS A CA 1
ATOM 716 C C . HIS A 1 94 ? 10.5 3.215 -9.625 1 98.88 94 HIS A C 1
ATOM 718 O O . HIS A 1 94 ? 11.414 2.887 -10.391 1 98.88 94 HIS A O 1
ATOM 724 N N . MET A 1 95 ? 10.391 4.379 -9.094 1 98.81 95 MET A N 1
ATOM 725 C CA . MET A 1 95 ? 11.312 5.457 -9.453 1 98.81 95 MET A CA 1
ATOM 726 C C . MET A 1 95 ? 12.734 5.125 -9.016 1 98.81 95 MET A C 1
ATOM 728 O O . MET A 1 95 ? 13.68 5.32 -9.781 1 98.81 95 MET A O 1
ATOM 732 N N . ALA A 1 96 ? 12.891 4.59 -7.832 1 98.81 96 ALA A N 1
ATOM 733 C CA . ALA A 1 96 ? 14.227 4.258 -7.34 1 98.81 96 ALA A CA 1
ATOM 734 C C . ALA A 1 96 ? 14.914 3.256 -8.258 1 98.81 96 ALA A C 1
ATOM 736 O O . ALA A 1 96 ? 16.109 3.395 -8.562 1 98.81 96 ALA A O 1
ATOM 737 N N . VAL A 1 97 ? 14.18 2.248 -8.703 1 98.69 97 VAL A N 1
ATOM 738 C CA . VAL A 1 97 ? 14.75 1.216 -9.57 1 98.69 97 VAL A CA 1
ATOM 739 C C . VAL A 1 97 ? 14.992 1.784 -10.961 1 98.69 97 VAL A C 1
ATOM 741 O O . VAL A 1 97 ? 16.047 1.55 -11.562 1 98.69 97 VAL A O 1
ATOM 744 N N . GLU A 1 98 ? 14.008 2.553 -11.477 1 97.81 98 GLU A N 1
ATOM 745 C CA . GLU A 1 98 ? 14.141 3.156 -12.797 1 97.81 98 GLU A CA 1
ATOM 746 C C . GLU A 1 98 ? 15.328 4.113 -12.859 1 97.81 98 GLU A C 1
ATOM 748 O O . GLU A 1 98 ? 15.961 4.262 -13.906 1 97.81 98 GLU A O 1
ATOM 753 N N . TRP A 1 99 ? 15.602 4.762 -11.758 1 98 99 TRP A N 1
ATOM 754 C CA . TRP A 1 99 ? 16.688 5.73 -11.703 1 98 99 TRP A CA 1
ATOM 755 C C . TRP A 1 99 ? 18.016 5.051 -11.336 1 98 99 TRP A C 1
ATOM 757 O O . TRP A 1 99 ? 19.016 5.719 -11.094 1 98 99 TRP A O 1
ATOM 767 N N . ASP A 1 100 ? 18.047 3.723 -11.156 1 98.19 100 ASP A N 1
ATOM 768 C CA . ASP A 1 100 ? 19.219 2.881 -10.906 1 98.19 100 ASP A CA 1
ATOM 769 C C . ASP A 1 100 ? 19.859 3.215 -9.562 1 98.19 100 ASP A C 1
ATOM 771 O O . ASP A 1 100 ? 21.078 3.137 -9.414 1 98.19 100 ASP A O 1
ATOM 775 N N . ILE A 1 101 ? 19.094 3.633 -8.617 1 98.75 101 ILE A N 1
ATOM 776 C CA . ILE A 1 101 ? 19.625 4.09 -7.336 1 98.75 101 ILE A CA 1
ATOM 777 C C . ILE A 1 101 ? 20.234 2.912 -6.582 1 98.75 101 ILE A C 1
ATOM 779 O O . ILE A 1 101 ? 21.328 3.027 -6.02 1 98.75 101 ILE A O 1
ATOM 783 N N . PRO A 1 102 ? 19.531 1.7 -6.555 1 98.88 102 PRO A N 1
ATOM 784 C CA . PRO A 1 102 ? 20.172 0.577 -5.871 1 98.88 102 PRO A CA 1
ATOM 785 C C . PRO A 1 102 ? 21.562 0.27 -6.426 1 98.88 102 PRO A C 1
ATOM 787 O O . PRO A 1 102 ? 22.5 0.032 -5.66 1 98.88 102 PRO A O 1
ATOM 790 N N . GLN A 1 103 ? 21.734 0.335 -7.719 1 98.56 103 GLN A N 1
ATOM 791 C CA . GLN A 1 103 ? 23.016 0.05 -8.367 1 98.56 103 GLN A CA 1
ATOM 792 C C . GLN A 1 103 ? 24.047 1.133 -8.055 1 98.56 103 GLN A C 1
ATOM 794 O O . GLN A 1 103 ? 25.219 0.837 -7.867 1 98.56 103 GLN A O 1
ATOM 799 N N . LEU A 1 104 ? 23.609 2.365 -8.141 1 98.69 104 LEU A N 1
ATOM 800 C CA . LEU A 1 104 ? 24.5 3.482 -7.844 1 98.69 104 LEU A CA 1
ATOM 801 C C . LEU A 1 104 ? 25.078 3.359 -6.438 1 98.69 104 LEU A C 1
ATOM 803 O O . LEU A 1 104 ? 26.281 3.533 -6.238 1 98.69 104 LEU A O 1
ATOM 807 N N . LEU A 1 105 ? 24.188 3.051 -5.48 1 98.81 105 LEU A N 1
ATOM 808 C CA . LEU A 1 105 ? 24.625 2.959 -4.09 1 98.81 105 LEU A CA 1
ATOM 809 C C . LEU A 1 105 ? 25.484 1.714 -3.869 1 98.81 105 LEU A C 1
ATOM 811 O O . LEU A 1 105 ? 26.375 1.717 -3.029 1 98.81 105 LEU A O 1
ATOM 815 N N . ALA A 1 106 ? 25.188 0.619 -4.586 1 98.5 106 ALA A N 1
ATOM 816 C CA . ALA A 1 106 ? 26 -0.586 -4.504 1 98.5 106 ALA A CA 1
ATOM 817 C C . ALA A 1 106 ? 27.422 -0.322 -5.008 1 98.5 106 ALA A C 1
ATOM 819 O O . ALA A 1 106 ? 28.391 -0.807 -4.426 1 98.5 106 ALA A O 1
ATOM 820 N N . THR A 1 107 ? 27.547 0.449 -6.035 1 98.06 107 THR A N 1
ATOM 821 C CA . THR A 1 107 ? 28.812 0.701 -6.699 1 98.06 107 THR A CA 1
ATOM 822 C C . THR A 1 107 ? 29.625 1.748 -5.941 1 98.06 107 THR A C 1
ATOM 824 O O . THR A 1 107 ? 30.844 1.639 -5.836 1 98.06 107 THR A O 1
ATOM 827 N N . ASN A 1 108 ? 28.969 2.764 -5.367 1 97.81 108 ASN A N 1
ATOM 828 C CA . ASN A 1 108 ? 29.688 3.928 -4.852 1 97.81 108 ASN A CA 1
ATOM 829 C C . ASN A 1 108 ? 29.609 4.004 -3.328 1 97.81 108 ASN A C 1
ATOM 831 O O . ASN A 1 108 ? 30.281 4.816 -2.705 1 97.81 108 ASN A O 1
ATOM 835 N N . GLY A 1 109 ? 28.812 3.133 -2.73 1 98 109 GLY A N 1
ATOM 836 C CA . GLY A 1 109 ? 28.578 3.266 -1.304 1 98 109 GLY A CA 1
ATOM 837 C C . GLY A 1 109 ? 27.562 4.355 -0.971 1 98 109 GLY A C 1
ATOM 838 O O . GLY A 1 109 ? 26.875 4.863 -1.857 1 98 109 GLY A O 1
ATOM 839 N N . PRO A 1 110 ? 27.453 4.676 0.312 1 98.56 110 PRO A N 1
ATOM 840 C CA . PRO A 1 110 ? 26.531 5.727 0.738 1 98.56 110 PRO A CA 1
ATOM 841 C C . PRO A 1 110 ? 26.781 7.059 0.033 1 98.56 110 PRO A C 1
ATOM 843 O O . PRO A 1 110 ? 27.938 7.441 -0.175 1 98.56 110 PRO A O 1
ATOM 846 N N . MET A 1 111 ? 25.719 7.719 -0.339 1 98.44 111 MET A N 1
ATOM 847 C CA . MET A 1 111 ? 25.828 8.961 -1.097 1 98.44 111 MET A CA 1
ATOM 848 C C . MET A 1 111 ? 24.938 10.039 -0.51 1 98.44 111 MET A C 1
ATOM 850 O O . MET A 1 111 ? 23.812 9.758 -0.082 1 98.44 111 MET A O 1
ATOM 854 N N . HIS A 1 112 ? 25.453 11.219 -0.503 1 98.38 112 HIS A N 1
ATOM 855 C CA . HIS A 1 112 ? 24.641 12.375 -0.167 1 98.38 112 HIS A CA 1
ATOM 856 C C . HIS A 1 112 ? 23.625 12.68 -1.267 1 98.38 112 HIS A C 1
ATOM 858 O O . HIS A 1 112 ? 23.859 12.359 -2.436 1 98.38 112 HIS A O 1
ATOM 864 N N . LEU A 1 113 ? 22.609 13.328 -0.91 1 96.75 113 LEU A N 1
ATOM 865 C CA . LEU A 1 113 ? 21.5 13.656 -1.798 1 96.75 113 LEU A CA 1
ATOM 866 C C . LEU A 1 113 ? 22 14.445 -3.01 1 96.75 113 LEU A C 1
ATOM 868 O O . LEU A 1 113 ? 21.516 14.242 -4.125 1 96.75 113 LEU A O 1
ATOM 872 N N . ASP A 1 114 ? 22.891 15.328 -2.811 1 97.69 114 ASP A N 1
ATOM 873 C CA . ASP A 1 114 ? 23.391 16.156 -3.904 1 97.69 114 ASP A CA 1
ATOM 874 C C . ASP A 1 114 ? 24.078 15.297 -4.969 1 97.69 114 ASP A C 1
ATOM 876 O O . ASP A 1 114 ? 23.875 15.508 -6.164 1 97.69 114 ASP A O 1
ATOM 880 N N . THR A 1 115 ? 24.891 14.359 -4.516 1 98.19 115 THR A N 1
ATOM 881 C CA . THR A 1 115 ? 25.578 13.469 -5.438 1 98.19 115 THR A CA 1
ATOM 882 C C . THR A 1 115 ? 24.578 12.539 -6.137 1 98.19 115 THR A C 1
ATOM 884 O O . THR A 1 115 ? 24.688 12.312 -7.344 1 98.19 115 THR A O 1
ATOM 887 N N . LEU A 1 116 ? 23.656 12.055 -5.367 1 98 116 LEU A N 1
ATOM 888 C CA . LEU A 1 116 ? 22.641 11.18 -5.93 1 98 116 LEU A CA 1
ATOM 889 C C . LEU A 1 116 ? 21.828 11.914 -6.992 1 98 116 LEU A C 1
ATOM 891 O O . LEU A 1 116 ? 21.484 11.336 -8.031 1 98 116 LEU A O 1
ATOM 895 N N . ALA A 1 117 ? 21.484 13.148 -6.703 1 97.94 117 ALA A N 1
ATOM 896 C CA . ALA A 1 117 ? 20.75 13.977 -7.648 1 97.94 117 ALA A CA 1
ATOM 897 C C . ALA A 1 117 ? 21.516 14.156 -8.953 1 97.94 117 ALA A C 1
ATOM 899 O O . ALA A 1 117 ? 20.953 14.039 -10.039 1 97.94 117 ALA A O 1
ATOM 900 N N . SER A 1 118 ? 22.766 14.445 -8.828 1 97.56 118 SER A N 1
ATOM 901 C CA . SER A 1 118 ? 23.609 14.633 -10 1 97.56 118 SER A CA 1
ATOM 902 C C . SER A 1 118 ? 23.703 13.359 -10.836 1 97.56 118 SER A C 1
ATOM 904 O O . SER A 1 118 ? 23.578 13.398 -12.062 1 97.56 118 SER A O 1
ATOM 906 N N . LYS A 1 119 ? 23.828 12.234 -10.219 1 97.69 119 LYS A N 1
ATOM 907 C CA . LYS A 1 119 ? 24.031 10.969 -10.914 1 97.69 119 LYS A CA 1
ATOM 908 C C . LYS A 1 119 ? 22.734 10.477 -11.539 1 97.69 119 LYS A C 1
ATOM 910 O O . LYS A 1 119 ? 22.734 9.828 -12.594 1 97.69 119 LYS A O 1
ATOM 915 N N . THR A 1 120 ? 21.609 10.766 -10.891 1 97.69 120 THR A N 1
ATOM 916 C CA . THR A 1 120 ? 20.312 10.281 -11.383 1 97.69 120 THR A CA 1
ATOM 917 C C . THR A 1 120 ? 19.719 11.266 -12.375 1 97.69 120 THR A C 1
ATOM 919 O O . THR A 1 120 ? 18.828 10.898 -13.148 1 97.69 120 THR A O 1
ATOM 922 N N . GLY A 1 121 ? 20.062 12.523 -12.305 1 97 121 GLY A N 1
ATOM 923 C CA . GLY A 1 121 ? 19.469 13.555 -13.141 1 97 121 GLY A CA 1
ATOM 924 C C . GLY A 1 121 ? 18.219 14.164 -12.547 1 97 121 GLY A C 1
ATOM 925 O O . GLY A 1 121 ? 17.516 14.93 -13.211 1 97 121 GLY A O 1
ATOM 926 N N . ILE A 1 122 ? 17.891 13.875 -11.312 1 97.75 122 ILE A N 1
ATOM 927 C CA . ILE A 1 122 ? 16.781 14.5 -10.602 1 97.75 122 ILE A CA 1
ATOM 928 C C . ILE A 1 122 ? 17.266 15.781 -9.922 1 97.75 122 ILE A C 1
ATOM 930 O O . ILE A 1 122 ? 17.812 15.742 -8.82 1 97.75 122 ILE A O 1
ATOM 934 N N . VAL A 1 123 ? 16.969 16.844 -10.477 1 96.5 123 VAL A N 1
ATOM 935 C CA . VAL A 1 123 ? 17.672 18.094 -10.148 1 96.5 123 VAL A CA 1
ATOM 936 C C . VAL A 1 123 ? 17.141 18.641 -8.828 1 96.5 123 VAL A C 1
ATOM 938 O O . VAL A 1 123 ? 17.875 19.312 -8.094 1 96.5 123 VAL A O 1
ATOM 941 N N . ASP A 1 124 ? 15.891 18.453 -8.5 1 96.31 124 ASP A N 1
ATOM 942 C CA . ASP A 1 124 ? 15.352 18.906 -7.223 1 96.31 124 ASP A CA 1
ATOM 943 C C . ASP A 1 124 ? 15.648 17.906 -6.109 1 96.31 124 ASP A C 1
ATOM 945 O O . ASP A 1 124 ? 14.969 16.875 -6.004 1 96.31 124 ASP A O 1
ATOM 949 N N . THR A 1 125 ? 16.516 18.234 -5.219 1 96.12 125 THR A N 1
ATOM 950 C CA . THR A 1 125 ? 16.984 17.328 -4.191 1 96.12 125 THR A CA 1
ATOM 951 C C . THR A 1 125 ? 15.898 17.062 -3.158 1 96.12 125 THR A C 1
ATOM 953 O O . THR A 1 125 ? 15.875 16 -2.527 1 96.12 125 THR A O 1
ATOM 956 N N . ASN A 1 126 ? 14.969 17.969 -2.975 1 94.75 126 ASN A N 1
ATOM 957 C CA . ASN A 1 126 ? 13.867 17.75 -2.041 1 94.75 126 ASN A CA 1
ATOM 958 C C . ASN A 1 126 ? 12.914 16.672 -2.545 1 94.75 126 ASN A C 1
ATOM 960 O O . ASN A 1 126 ? 12.43 15.852 -1.765 1 94.75 126 ASN A O 1
ATOM 964 N N . LYS A 1 127 ? 12.609 16.75 -3.803 1 96.94 127 LYS A N 1
ATOM 965 C CA . LYS A 1 127 ? 11.75 15.727 -4.406 1 96.94 127 LYS A CA 1
ATOM 966 C C . LYS A 1 127 ? 12.414 14.359 -4.387 1 96.94 127 LYS A C 1
ATOM 968 O O . LYS A 1 127 ? 11.766 13.352 -4.113 1 96.94 127 LYS A O 1
ATOM 973 N N . LEU A 1 128 ? 13.742 14.32 -4.648 1 98.06 128 LEU A N 1
ATOM 974 C CA . LEU A 1 128 ? 14.508 13.078 -4.551 1 98.06 128 LEU A CA 1
ATOM 975 C C . LEU A 1 128 ? 14.508 12.555 -3.119 1 98.06 128 LEU A C 1
ATOM 977 O O . LEU A 1 128 ? 14.344 11.352 -2.895 1 98.06 128 LEU A O 1
ATOM 981 N N . ALA A 1 129 ? 14.68 13.438 -2.143 1 97.44 129 ALA A N 1
ATOM 982 C CA . ALA A 1 129 ? 14.688 13.062 -0.731 1 97.44 129 ALA A CA 1
ATOM 983 C C . ALA A 1 129 ? 13.359 12.438 -0.319 1 97.44 129 ALA A C 1
ATOM 985 O O . ALA A 1 129 ? 13.328 11.508 0.486 1 97.44 129 ALA A O 1
ATOM 986 N N . LEU A 1 130 ? 12.305 13 -0.83 1 97.06 130 LEU A N 1
ATOM 987 C CA . LEU A 1 130 ? 10.984 12.469 -0.526 1 97.06 130 LEU A CA 1
ATOM 988 C C . LEU A 1 130 ? 10.867 11.008 -0.957 1 97.06 130 LEU A C 1
ATOM 990 O O . LEU A 1 130 ? 10.375 10.172 -0.2 1 97.06 130 LEU A O 1
ATOM 994 N N . VAL A 1 131 ? 11.336 10.672 -2.174 1 98.25 131 VAL A N 1
ATOM 995 C CA . VAL A 1 131 ? 11.328 9.305 -2.695 1 98.25 131 VAL A CA 1
ATOM 996 C C . VAL A 1 131 ? 12.18 8.406 -1.807 1 98.25 131 VAL A C 1
ATOM 998 O O . VAL A 1 131 ? 11.734 7.336 -1.385 1 98.25 131 VAL A O 1
ATOM 1001 N N . MET A 1 132 ? 13.359 8.852 -1.496 1 98.62 132 MET A N 1
ATOM 1002 C CA . MET A 1 132 ? 14.312 8.055 -0.725 1 98.62 132 MET A CA 1
ATOM 1003 C C . MET A 1 132 ? 13.789 7.809 0.688 1 98.62 132 MET A C 1
ATOM 1005 O O . MET A 1 132 ? 13.82 6.676 1.179 1 98.62 132 MET A O 1
ATOM 1009 N N . ARG A 1 133 ? 13.273 8.828 1.322 1 98.12 133 ARG A N 1
ATOM 1010 C CA . ARG A 1 133 ? 12.836 8.703 2.707 1 98.12 133 ARG A CA 1
ATOM 1011 C C . ARG A 1 133 ? 11.578 7.832 2.807 1 98.12 133 ARG A C 1
ATOM 1013 O O . ARG A 1 133 ? 11.398 7.105 3.783 1 98.12 133 ARG A O 1
ATOM 1020 N N . MET A 1 134 ? 10.703 7.941 1.805 1 98.25 134 MET A N 1
ATOM 1021 C CA . MET A 1 134 ? 9.578 7.016 1.755 1 98.25 134 MET A CA 1
ATOM 1022 C C . MET A 1 134 ? 10.055 5.566 1.792 1 98.25 134 MET A C 1
ATOM 1024 O O . MET A 1 134 ? 9.523 4.75 2.543 1 98.25 134 MET A O 1
ATOM 1028 N N . LEU A 1 135 ? 11.07 5.293 1.003 1 98.75 135 LEU A N 1
ATOM 1029 C CA . LEU A 1 135 ? 11.562 3.922 0.894 1 98.75 135 LEU A CA 1
ATOM 1030 C C . LEU A 1 135 ? 12.375 3.533 2.125 1 98.75 135 LEU A C 1
ATOM 1032 O O . LEU A 1 135 ? 12.359 2.373 2.543 1 98.75 135 LEU A O 1
ATOM 1036 N N . CYS A 1 136 ? 13.047 4.504 2.797 1 98.5 136 CYS A N 1
ATOM 1037 C CA . CYS A 1 136 ? 13.68 4.234 4.086 1 98.5 136 CYS A CA 1
ATOM 1038 C C . CYS A 1 136 ? 12.633 3.873 5.137 1 98.5 136 CYS A C 1
ATOM 1040 O O . CYS A 1 136 ? 12.82 2.926 5.902 1 98.5 136 CYS A O 1
ATOM 1042 N N . ALA A 1 137 ? 11.562 4.617 5.148 1 97.81 137 ALA A N 1
ATOM 1043 C CA . ALA A 1 137 ? 10.508 4.391 6.125 1 97.81 137 ALA A CA 1
ATOM 1044 C C . ALA A 1 137 ? 9.875 3.014 5.945 1 97.81 137 ALA A C 1
ATOM 1046 O O . ALA A 1 137 ? 9.258 2.482 6.871 1 97.81 137 ALA A O 1
ATOM 1047 N N . HIS A 1 138 ? 10.031 2.4 4.781 1 97.94 138 HIS A N 1
ATOM 1048 C CA . HIS A 1 138 ? 9.508 1.07 4.484 1 97.94 138 HIS A CA 1
ATOM 1049 C C . HIS A 1 138 ? 10.617 0.024 4.512 1 97.94 138 HIS A C 1
ATOM 1051 O O . HIS A 1 138 ? 10.484 -1.046 3.912 1 97.94 138 HIS A O 1
ATOM 1057 N N . HIS A 1 139 ? 11.781 0.34 5.078 1 97.56 139 HIS A N 1
ATOM 1058 C CA . HIS A 1 139 ? 12.883 -0.594 5.289 1 97.56 139 HIS A CA 1
ATOM 1059 C C . HIS A 1 139 ? 13.461 -1.074 3.965 1 97.56 139 HIS A C 1
ATOM 1061 O O . HIS A 1 139 ? 13.75 -2.264 3.801 1 97.56 139 HIS A O 1
ATOM 1067 N N . ILE A 1 140 ? 13.68 -0.17 3.027 1 98.62 140 ILE A N 1
ATOM 1068 C CA . ILE A 1 140 ? 14.211 -0.56 1.727 1 98.62 140 ILE A CA 1
ATOM 1069 C C . ILE A 1 140 ? 15.578 0.085 1.517 1 98.62 140 ILE A C 1
ATOM 1071 O O . ILE A 1 140 ? 16.469 -0.516 0.908 1 98.62 140 ILE A O 1
ATOM 1075 N N . PHE A 1 141 ? 15.781 1.312 1.923 1 98.75 141 PHE A N 1
ATOM 1076 C CA . PHE A 1 141 ? 17.062 2.014 1.975 1 98.75 141 PHE A CA 1
ATOM 1077 C C . PHE A 1 141 ? 17.359 2.488 3.391 1 98.75 141 PHE A C 1
ATOM 1079 O O . PHE A 1 141 ? 16.531 2.346 4.289 1 98.75 141 PHE A O 1
ATOM 1086 N N . SER A 1 142 ? 18.547 2.98 3.584 1 98.31 142 SER A N 1
ATOM 1087 C CA . SER A 1 142 ? 18.953 3.531 4.871 1 98.31 142 SER A CA 1
ATOM 1088 C C . SER A 1 142 ? 19.422 4.973 4.73 1 98.31 142 SER A C 1
ATOM 1090 O O . SER A 1 142 ? 20.188 5.289 3.816 1 98.31 142 SER A O 1
ATOM 1092 N N . GLU A 1 143 ? 18.875 5.828 5.48 1 98.25 143 GLU A N 1
ATOM 1093 C CA . GLU A 1 143 ? 19.438 7.164 5.656 1 98.25 143 GLU A CA 1
ATOM 1094 C C . GLU A 1 143 ? 20.422 7.195 6.816 1 98.25 143 GLU A C 1
ATOM 1096 O O . GLU A 1 143 ? 20.031 7.352 7.973 1 98.25 143 GLU A O 1
ATOM 1101 N N . THR A 1 144 ? 21.688 7.07 6.531 1 97.75 144 THR A N 1
ATOM 1102 C CA . THR A 1 144 ? 22.719 6.836 7.539 1 97.75 144 THR A CA 1
ATOM 1103 C C . THR A 1 144 ? 23.078 8.133 8.258 1 97.75 144 THR A C 1
ATOM 1105 O O . THR A 1 144 ? 23.578 8.109 9.383 1 97.75 144 THR A O 1
ATOM 1108 N N . ALA A 1 145 ? 22.922 9.172 7.617 1 97.25 145 ALA A N 1
ATOM 1109 C CA . ALA A 1 145 ? 23 10.539 8.125 1 97.25 145 ALA A CA 1
ATOM 1110 C C . ALA A 1 145 ? 22.047 11.461 7.375 1 97.25 145 ALA A C 1
ATOM 1112 O O . ALA A 1 145 ? 21.453 11.062 6.371 1 97.25 145 ALA A O 1
ATOM 1113 N N . LEU A 1 146 ? 21.875 12.617 7.934 1 96.38 146 LEU A N 1
ATOM 1114 C CA . LEU A 1 146 ? 20.922 13.516 7.301 1 96.38 146 LEU A CA 1
ATOM 1115 C C . LEU A 1 146 ? 21.266 13.742 5.832 1 96.38 146 LEU A C 1
ATOM 1117 O O . LEU A 1 146 ? 22.328 14.297 5.52 1 96.38 146 LEU A O 1
ATOM 1121 N N . GLY A 1 147 ? 20.469 13.203 4.961 1 96.94 147 GLY A N 1
ATOM 1122 C CA . GLY A 1 147 ? 20.641 13.398 3.529 1 96.94 147 GLY A CA 1
ATOM 1123 C C . GLY A 1 147 ? 21.609 12.406 2.906 1 96.94 147 GLY A C 1
ATOM 1124 O O . GLY A 1 147 ? 21.938 12.523 1.725 1 96.94 147 GLY A O 1
ATOM 1125 N N . VAL A 1 148 ? 22.094 11.445 3.674 1 98.56 148 VAL A N 1
ATOM 1126 C CA . VAL A 1 148 ? 23 10.43 3.15 1 98.56 148 VAL A CA 1
ATOM 1127 C C . VAL A 1 148 ? 22.297 9.078 3.107 1 98.56 148 VAL A C 1
ATOM 1129 O O . VAL A 1 148 ? 21.859 8.57 4.141 1 98.56 148 VAL A O 1
ATOM 1132 N N . PHE A 1 149 ? 22.281 8.516 1.961 1 98.69 149 PHE A N 1
ATOM 1133 C CA . PHE A 1 149 ? 21.5 7.301 1.78 1 98.69 149 PHE A CA 1
ATOM 1134 C C . PHE A 1 149 ? 22.391 6.141 1.358 1 98.69 149 PHE A C 1
ATOM 1136 O O . PHE A 1 149 ? 23.406 6.344 0.688 1 98.69 149 PHE A O 1
ATOM 1143 N N . ALA A 1 150 ? 22.062 4.953 1.764 1 98.81 150 ALA A N 1
ATOM 1144 C CA . ALA A 1 150 ? 22.766 3.711 1.458 1 98.81 150 ALA A CA 1
ATOM 1145 C C . ALA A 1 150 ? 21.781 2.572 1.196 1 98.81 150 ALA A C 1
ATOM 1147 O O . ALA A 1 150 ? 20.609 2.656 1.57 1 98.81 150 ALA A O 1
ATOM 1148 N N . ASN A 1 151 ? 22.297 1.538 0.473 1 98.69 151 ASN A N 1
ATOM 1149 C CA . ASN A 1 151 ? 21.516 0.312 0.368 1 98.69 151 ASN A CA 1
ATOM 1150 C C . ASN A 1 151 ? 21.391 -0.392 1.717 1 98.69 151 ASN A C 1
ATOM 1152 O O . ASN A 1 151 ? 22.312 -0.331 2.539 1 98.69 151 ASN A O 1
ATOM 1156 N N . ASP A 1 152 ? 20.281 -0.906 1.986 1 97.38 152 ASP A N 1
ATOM 1157 C CA . ASP A 1 152 ? 20.125 -1.914 3.029 1 97.38 152 ASP A CA 1
ATOM 1158 C C . ASP A 1 152 ? 19.938 -3.303 2.424 1 97.38 152 ASP A C 1
ATOM 1160 O O . ASP A 1 152 ? 20.359 -3.557 1.294 1 97.38 152 ASP A O 1
ATOM 1164 N N . ASP A 1 153 ? 19.422 -4.23 3.199 1 95.94 153 ASP A N 1
ATOM 1165 C CA . ASP A 1 153 ? 19.266 -5.602 2.73 1 95.94 153 ASP A CA 1
ATOM 1166 C C . ASP A 1 153 ? 18.344 -5.656 1.516 1 95.94 153 ASP A C 1
ATOM 1168 O O . ASP A 1 153 ? 18.641 -6.324 0.526 1 95.94 153 ASP A O 1
ATOM 1172 N N . ALA A 1 154 ? 17.234 -4.977 1.559 1 97.38 154 ALA A N 1
ATOM 1173 C CA . ALA A 1 154 ? 16.234 -5.008 0.5 1 97.38 154 ALA A CA 1
ATOM 1174 C C . ALA A 1 154 ? 16.766 -4.375 -0.782 1 97.38 154 ALA A C 1
ATOM 1176 O O . ALA A 1 154 ? 16.641 -4.953 -1.863 1 97.38 154 ALA A O 1
ATOM 1177 N N . SER A 1 155 ? 17.328 -3.178 -0.675 1 98.62 155 SER A N 1
ATOM 1178 C CA . SER A 1 155 ? 17.828 -2.488 -1.86 1 98.62 155 SER A CA 1
ATOM 1179 C C . SER A 1 155 ? 19.094 -3.146 -2.393 1 98.62 155 SER A C 1
ATOM 1181 O O . SER A 1 155 ? 19.391 -3.057 -3.586 1 98.62 155 SER A O 1
ATOM 1183 N N . THR A 1 156 ? 19.859 -3.799 -1.553 1 98.31 156 THR A N 1
ATOM 1184 C CA . THR A 1 156 ? 20.969 -4.602 -2.045 1 98.31 156 THR A CA 1
ATOM 1185 C C . THR A 1 156 ? 20.469 -5.723 -2.955 1 98.31 156 THR A C 1
ATOM 1187 O O . THR A 1 156 ? 21.062 -6.004 -3.992 1 98.31 156 THR A O 1
ATOM 1190 N N . ALA A 1 157 ? 19.391 -6.371 -2.557 1 96.25 157 ALA A N 1
ATOM 1191 C CA . ALA A 1 157 ? 18.797 -7.395 -3.406 1 96.25 157 ALA A CA 1
ATOM 1192 C C . ALA A 1 157 ? 18.359 -6.805 -4.75 1 96.25 157 ALA A C 1
ATOM 1194 O O . ALA A 1 157 ? 18.531 -7.445 -5.793 1 96.25 157 ALA A O 1
ATOM 1195 N N . LEU A 1 158 ? 17.828 -5.594 -4.746 1 98 158 LEU A N 1
ATOM 1196 C CA . LEU A 1 158 ? 17.438 -4.934 -5.984 1 98 158 LEU A CA 1
ATOM 1197 C C . LEU A 1 158 ? 18.641 -4.707 -6.883 1 98 158 LEU A C 1
ATOM 1199 O O . LEU A 1 158 ? 18.531 -4.734 -8.109 1 98 158 LEU A O 1
ATOM 1203 N N . ALA A 1 159 ? 19.781 -4.465 -6.266 1 98.31 159 ALA A N 1
ATOM 1204 C CA . ALA A 1 159 ? 21 -4.184 -7.023 1 98.31 159 ALA A CA 1
ATOM 1205 C C . ALA A 1 159 ? 21.625 -5.469 -7.574 1 98.31 159 ALA A C 1
ATOM 1207 O O . ALA A 1 159 ? 22.281 -5.453 -8.609 1 98.31 159 ALA A O 1
ATOM 1208 N N . THR A 1 160 ? 21.328 -6.602 -6.926 1 96.5 160 THR A N 1
ATOM 1209 C CA . THR A 1 160 ? 22.094 -7.797 -7.254 1 96.5 160 THR A CA 1
ATOM 1210 C C . THR A 1 160 ? 21.203 -8.859 -7.898 1 96.5 160 THR A C 1
ATOM 1212 O O . THR A 1 160 ? 21.688 -9.766 -8.562 1 96.5 160 THR A O 1
ATOM 1215 N N . ASP A 1 161 ? 19.969 -8.781 -7.668 1 94 161 ASP A N 1
ATOM 1216 C CA . ASP A 1 161 ? 19.016 -9.734 -8.219 1 94 161 ASP A CA 1
ATOM 1217 C C . ASP A 1 161 ? 18.281 -9.141 -9.43 1 94 161 ASP A C 1
ATOM 1219 O O . ASP A 1 161 ? 17.281 -8.445 -9.273 1 94 161 ASP A O 1
ATOM 1223 N N . GLU A 1 162 ? 18.719 -9.555 -10.57 1 94.31 162 GLU A N 1
ATOM 1224 C CA . GLU A 1 162 ? 18.172 -9.016 -11.805 1 94.31 162 GLU A CA 1
ATOM 1225 C C . GLU A 1 162 ? 16.688 -9.352 -11.945 1 94.31 162 GLU A C 1
ATOM 1227 O O . GLU A 1 162 ? 15.914 -8.555 -12.492 1 94.31 162 GLU A O 1
ATOM 1232 N N . ARG A 1 163 ? 16.281 -10.5 -11.477 1 91 163 ARG A N 1
ATOM 1233 C CA . ARG A 1 163 ? 14.875 -10.898 -11.547 1 91 163 ARG A CA 1
ATOM 1234 C C . ARG A 1 163 ? 14.008 -9.961 -10.711 1 91 163 ARG A C 1
ATOM 1236 O O . ARG A 1 163 ? 12.961 -9.5 -11.172 1 91 163 ARG A O 1
ATOM 1243 N N . LEU A 1 164 ? 14.492 -9.641 -9.555 1 94.06 164 LEU A N 1
ATOM 1244 C CA . LEU A 1 164 ? 13.742 -8.758 -8.672 1 94.06 164 LEU A CA 1
ATOM 1245 C C . LEU A 1 164 ? 13.648 -7.355 -9.258 1 94.06 164 LEU A C 1
ATOM 1247 O O . LEU A 1 164 ? 12.578 -6.742 -9.258 1 94.06 164 LEU A O 1
ATOM 1251 N N . ALA A 1 165 ? 14.781 -6.844 -9.773 1 97 165 ALA A N 1
ATOM 1252 C CA . ALA A 1 165 ? 14.789 -5.512 -10.367 1 97 165 ALA A CA 1
ATOM 1253 C C . ALA A 1 165 ? 13.812 -5.426 -11.539 1 97 165 ALA A C 1
ATOM 1255 O O . ALA A 1 165 ? 13.078 -4.445 -11.672 1 97 165 ALA A O 1
ATOM 1256 N N . ASN A 1 166 ? 13.75 -6.43 -12.352 1 95.12 166 ASN A N 1
ATOM 1257 C CA . ASN A 1 166 ? 12.852 -6.438 -13.5 1 95.12 166 ASN A CA 1
ATOM 1258 C C . ASN A 1 166 ? 11.398 -6.633 -13.07 1 95.12 166 ASN A C 1
ATOM 1260 O O . ASN A 1 166 ? 10.484 -6.18 -13.758 1 95.12 166 ASN A O 1
ATOM 1264 N N . SER A 1 167 ? 11.227 -7.328 -11.938 1 94.81 167 SER A N 1
ATOM 1265 C CA . SER A 1 167 ? 9.875 -7.414 -11.391 1 94.81 167 SER A CA 1
ATOM 1266 C C . SER A 1 167 ? 9.328 -6.031 -11.055 1 94.81 167 SER A C 1
ATOM 1268 O O . SER A 1 167 ? 8.172 -5.73 -11.352 1 94.81 167 SER A O 1
ATOM 1270 N N . VAL A 1 168 ? 10.164 -5.199 -10.477 1 97.81 168 VAL A N 1
ATOM 1271 C CA . VAL A 1 168 ? 9.75 -3.844 -10.125 1 97.81 168 VAL A CA 1
ATOM 1272 C C . VAL A 1 168 ? 9.555 -3.016 -11.391 1 97.81 168 VAL A C 1
ATOM 1274 O O . VAL A 1 168 ? 8.578 -2.264 -11.5 1 97.81 168 VAL A O 1
ATOM 1277 N N . ARG A 1 169 ? 10.422 -3.18 -12.391 1 97.81 169 ARG A N 1
ATOM 1278 C CA . ARG A 1 169 ? 10.312 -2.453 -13.648 1 97.81 169 ARG A CA 1
ATOM 1279 C C . ARG A 1 169 ? 9.016 -2.809 -14.375 1 97.81 169 ARG A C 1
ATOM 1281 O O . ARG A 1 169 ? 8.328 -1.927 -14.898 1 97.81 169 ARG A O 1
ATOM 1288 N N . TYR A 1 170 ? 8.703 -4.055 -14.398 1 97.06 170 TYR A N 1
ATOM 1289 C CA . TYR A 1 170 ? 7.5 -4.488 -15.102 1 97.06 170 TYR A CA 1
ATOM 1290 C C . TYR A 1 170 ? 6.246 -4.004 -14.375 1 97.06 170 TYR A C 1
ATOM 1292 O O . TYR A 1 170 ? 5.254 -3.652 -15.016 1 97.06 170 TYR A O 1
ATOM 1300 N N . ALA A 1 171 ? 6.305 -4.059 -13.055 1 97.69 171 ALA A N 1
ATOM 1301 C CA . ALA A 1 171 ? 5.191 -3.508 -12.281 1 97.69 171 ALA A CA 1
ATOM 1302 C C . ALA A 1 171 ? 4.969 -2.035 -12.617 1 97.69 171 ALA A C 1
ATOM 1304 O O . ALA A 1 171 ? 3.828 -1.582 -12.727 1 97.69 171 ALA A O 1
ATOM 1305 N N . SER A 1 172 ? 6.078 -1.315 -12.742 1 98.38 172 SER A N 1
ATOM 1306 C CA . SER A 1 172 ? 5.996 0.088 -13.133 1 98.38 172 SER A CA 1
ATOM 1307 C C . SER A 1 172 ? 5.371 0.242 -14.516 1 98.38 172 SER A C 1
ATOM 1309 O O . SER A 1 172 ? 4.551 1.134 -14.734 1 98.38 172 SER A O 1
ATOM 1311 N N . PHE A 1 173 ? 5.781 -0.629 -15.398 1 97.94 173 PHE A N 1
ATOM 1312 C CA . PHE A 1 173 ? 5.289 -0.625 -16.766 1 97.94 173 PHE A CA 1
ATOM 1313 C C . PHE A 1 173 ? 3.781 -0.832 -16.812 1 97.94 173 PHE A C 1
ATOM 1315 O O . PHE A 1 173 ? 3.082 -0.207 -17.609 1 97.94 173 PHE A O 1
ATOM 1322 N N . LEU A 1 174 ? 3.236 -1.595 -15.906 1 98 174 LEU A N 1
ATOM 1323 C CA . LEU A 1 174 ? 1.821 -1.949 -15.883 1 98 174 LEU A CA 1
ATOM 1324 C C . LEU A 1 174 ? 1.004 -0.869 -15.18 1 98 174 LEU A C 1
ATOM 1326 O O . LEU A 1 174 ? -0.229 -0.899 -15.211 1 98 174 LEU A O 1
ATOM 1330 N N . TYR A 1 175 ? 1.626 0.134 -14.602 1 98.38 175 TYR A N 1
ATOM 1331 C CA . TYR A 1 175 ? 0.978 1.096 -13.719 1 98.38 175 TYR A CA 1
ATOM 1332 C C . TYR A 1 175 ? -0.194 1.774 -14.414 1 98.38 175 TYR A C 1
ATOM 1334 O O . TYR A 1 175 ? -1.269 1.931 -13.828 1 98.38 175 TYR A O 1
ATOM 1342 N N . PRO A 1 176 ? -0.135 2.17 -15.727 1 98.12 176 PRO A N 1
ATOM 1343 C CA . PRO A 1 176 ? -1.246 2.84 -16.406 1 98.12 176 PRO A CA 1
ATOM 1344 C C . PRO A 1 176 ? -2.498 1.97 -16.484 1 98.12 176 PRO A C 1
ATOM 1346 O O . PRO A 1 176 ? -3.611 2.49 -16.594 1 98.12 176 PRO A O 1
ATOM 1349 N N . THR A 1 177 ? -2.305 0.654 -16.453 1 98.62 177 THR A N 1
ATOM 1350 C CA . THR A 1 177 ? -3.453 -0.241 -16.531 1 98.62 177 THR A CA 1
ATOM 1351 C C . THR A 1 177 ? -4.367 -0.058 -15.32 1 98.62 177 THR A C 1
ATOM 1353 O O . THR A 1 177 ? -5.59 -0.148 -15.445 1 98.62 177 THR A O 1
ATOM 1356 N N . ALA A 1 178 ? -3.789 0.21 -14.18 1 98.5 178 ALA A N 1
ATOM 1357 C CA . ALA A 1 178 ? -4.57 0.429 -12.961 1 98.5 178 ALA A CA 1
ATOM 1358 C C . ALA A 1 178 ? -5.352 1.737 -13.047 1 98.5 178 ALA A C 1
ATOM 1360 O O . ALA A 1 178 ? -6.434 1.855 -12.469 1 98.5 178 ALA A O 1
ATOM 1361 N N . ASP A 1 179 ? -4.797 2.678 -13.742 1 97.38 179 ASP A N 1
ATOM 1362 C CA . ASP A 1 179 ? -5.441 3.98 -13.867 1 97.38 179 ASP A CA 1
ATOM 1363 C C . ASP A 1 179 ? -6.773 3.865 -14.602 1 97.38 179 ASP A C 1
ATOM 1365 O O . ASP A 1 179 ? -7.754 4.52 -14.234 1 97.38 179 ASP A O 1
ATOM 1369 N N . VAL A 1 180 ? -6.898 3.016 -15.625 1 97.62 180 VAL A N 1
ATOM 1370 C CA . VAL A 1 180 ? -8.086 2.963 -16.469 1 97.62 180 VAL A CA 1
ATOM 1371 C C . VAL A 1 180 ? -9.039 1.89 -15.945 1 97.62 180 VAL A C 1
ATOM 1373 O O . VAL A 1 180 ? -10.195 1.812 -16.391 1 97.62 180 VAL A O 1
ATOM 1376 N N . LEU A 1 181 ? -8.633 1.104 -15.016 1 98.06 181 LEU A N 1
ATOM 1377 C CA . LEU A 1 181 ? -9.344 -0.103 -14.609 1 98.06 181 LEU A CA 1
ATOM 1378 C C . LEU A 1 181 ? -10.75 0.231 -14.133 1 98.06 181 LEU A C 1
ATOM 1380 O O . LEU A 1 181 ? -11.719 -0.439 -14.508 1 98.06 181 LEU A O 1
ATOM 1384 N N . PRO A 1 182 ? -10.969 1.308 -13.289 1 97.5 182 PRO A N 1
ATOM 1385 C CA . PRO A 1 182 ? -12.328 1.617 -12.844 1 97.5 182 PRO A CA 1
ATOM 1386 C C . PRO A 1 182 ? -13.289 1.868 -14 1 97.5 182 PRO A C 1
ATOM 1388 O O . PRO A 1 182 ? -14.398 1.329 -14.008 1 97.5 182 PRO A O 1
ATOM 1391 N N . ARG A 1 183 ? -12.883 2.639 -14.977 1 96.81 183 ARG A N 1
ATOM 1392 C CA . ARG A 1 183 ? -13.734 2.939 -16.125 1 96.81 183 ARG A CA 1
ATOM 1393 C C . ARG A 1 183 ? -13.938 1.708 -17 1 96.81 183 ARG A C 1
ATOM 1395 O O . ARG A 1 183 ? -15.031 1.481 -17.516 1 96.81 183 ARG A O 1
ATOM 1402 N N . LEU A 1 184 ? -12.867 0.952 -17.156 1 98 184 LEU A N 1
ATOM 1403 C CA . LEU A 1 184 ? -12.938 -0.243 -18 1 98 184 LEU A CA 1
ATOM 1404 C C . LEU A 1 184 ? -13.945 -1.241 -17.438 1 98 184 LEU A C 1
ATOM 1406 O O . LEU A 1 184 ? -14.75 -1.803 -18.172 1 98 184 LEU A O 1
ATOM 1410 N N . LEU A 1 185 ? -13.938 -1.452 -16.109 1 97.88 185 LEU A N 1
ATOM 1411 C CA . LEU A 1 185 ? -14.812 -2.441 -15.492 1 97.88 185 LEU A CA 1
ATOM 1412 C C . LEU A 1 185 ? -16.25 -1.935 -15.438 1 97.88 185 LEU A C 1
ATOM 1414 O O . LEU A 1 185 ? -17.188 -2.723 -15.281 1 97.88 185 LEU A O 1
ATOM 1418 N N . LYS A 1 186 ? -16.438 -0.637 -15.586 1 97.12 186 LYS A N 1
ATOM 1419 C CA . LYS A 1 186 ? -17.781 -0.065 -15.625 1 97.12 186 LYS A CA 1
ATOM 1420 C C . LYS A 1 186 ? -18.406 -0.196 -17.016 1 97.12 186 LYS A C 1
ATOM 1422 O O . LYS A 1 186 ? -19.625 -0.122 -17.172 1 97.12 186 LYS A O 1
ATOM 1427 N N . ASP A 1 187 ? -17.547 -0.336 -18.016 1 97.56 187 ASP A N 1
ATOM 1428 C CA . ASP A 1 187 ? -18.031 -0.622 -19.359 1 97.56 187 ASP A CA 1
ATOM 1429 C C . ASP A 1 187 ? -18.531 -2.062 -19.469 1 97.56 187 ASP A C 1
ATOM 1431 O O . ASP A 1 187 ? -17.75 -3.006 -19.344 1 97.56 187 ASP A O 1
ATOM 1435 N N . PRO A 1 188 ? -19.828 -2.238 -19.734 1 96.75 188 PRO A N 1
ATOM 1436 C CA . PRO A 1 188 ? -20.391 -3.588 -19.688 1 96.75 188 PRO A CA 1
ATOM 1437 C C . PRO A 1 188 ? -19.75 -4.531 -20.703 1 96.75 188 PRO A C 1
ATOM 1439 O O . PRO A 1 188 ? -19.578 -5.723 -20.422 1 96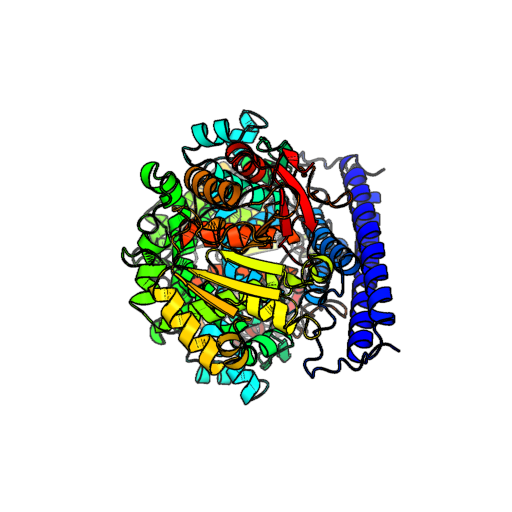.75 188 PRO A O 1
ATOM 1442 N N . VAL A 1 189 ? -19.359 -4.023 -21.844 1 97.44 189 VAL A N 1
ATOM 1443 C CA . VAL A 1 189 ? -18.781 -4.859 -22.891 1 97.44 189 VAL A CA 1
ATOM 1444 C C . VAL A 1 189 ? -17.359 -5.266 -22.516 1 97.44 189 VAL A C 1
ATOM 1446 O O . VAL A 1 189 ? -17.016 -6.453 -22.547 1 97.44 189 VAL A O 1
ATOM 1449 N N . LEU A 1 190 ? -16.562 -4.316 -22.125 1 97.38 190 LEU A N 1
ATOM 1450 C CA . LEU A 1 190 ? -15.172 -4.59 -21.781 1 97.38 190 LEU A CA 1
ATOM 1451 C C . LEU A 1 190 ? -15.078 -5.387 -20.484 1 97.38 190 LEU A C 1
ATOM 1453 O O . LEU A 1 190 ? -14.203 -6.242 -20.344 1 97.38 190 LEU A O 1
ATOM 1457 N N . CYS A 1 191 ? -15.977 -5.129 -19.578 1 97.31 191 CYS A N 1
ATOM 1458 C CA . CYS A 1 191 ? -15.992 -5.832 -18.297 1 97.31 191 CYS A CA 1
ATOM 1459 C C . CYS A 1 191 ? -16.297 -7.312 -18.5 1 97.31 191 CYS A C 1
ATOM 1461 O O . CYS A 1 191 ? -15.703 -8.164 -17.828 1 97.31 191 CYS A O 1
ATOM 1463 N N . ALA A 1 192 ? -17.188 -7.598 -19.422 1 95.94 192 ALA A N 1
ATOM 1464 C CA . ALA A 1 192 ? -17.625 -8.969 -19.656 1 95.94 192 ALA A CA 1
ATOM 1465 C C . ALA A 1 192 ? -16.594 -9.742 -20.469 1 95.94 192 ALA A C 1
ATOM 1467 O O . ALA A 1 192 ? -16.562 -10.977 -20.438 1 95.94 192 ALA A O 1
ATOM 1468 N N . SER A 1 193 ? -15.766 -9.023 -21.141 1 96.12 193 SER A N 1
ATOM 1469 C CA . SER A 1 193 ? -14.844 -9.648 -22.094 1 96.12 193 SER A CA 1
ATOM 1470 C C . SER A 1 193 ? -13.625 -10.219 -21.359 1 96.12 193 SER A C 1
ATOM 1472 O O . SER A 1 193 ? -13.172 -9.664 -20.359 1 96.12 193 SER A O 1
ATOM 1474 N N . HIS A 1 194 ? -13.078 -11.297 -21.891 1 94.81 194 HIS A N 1
ATOM 1475 C CA . HIS A 1 194 ? -11.82 -11.883 -21.438 1 94.81 194 HIS A CA 1
ATOM 1476 C C . HIS A 1 194 ? -10.805 -11.945 -22.562 1 94.81 194 HIS A C 1
ATOM 1478 O O . HIS A 1 194 ? -9.758 -12.594 -22.438 1 94.81 194 HIS A O 1
ATOM 1484 N N . ALA A 1 195 ? -11.125 -11.273 -23.672 1 95.88 195 ALA A N 1
ATOM 1485 C CA . ALA A 1 195 ? -10.195 -11.211 -24.797 1 95.88 195 ALA A CA 1
ATOM 1486 C C . ALA A 1 195 ? -8.984 -10.344 -24.453 1 95.88 195 ALA A C 1
ATOM 1488 O O . ALA A 1 195 ? -9.133 -9.266 -23.875 1 95.88 195 ALA A O 1
ATOM 1489 N N . PRO A 1 196 ? -7.793 -10.805 -24.844 1 95.06 196 PRO A N 1
ATOM 1490 C CA . PRO A 1 196 ? -6.582 -10.047 -24.516 1 95.06 196 PRO A CA 1
ATOM 1491 C C . PRO A 1 196 ? -6.617 -8.617 -25.047 1 95.06 196 PRO A C 1
ATOM 1493 O O . PRO A 1 196 ? -6.133 -7.691 -24.391 1 95.06 196 PRO A O 1
ATOM 1496 N N . ARG A 1 197 ? -7.246 -8.375 -26.188 1 97.25 197 ARG A N 1
ATOM 1497 C CA . ARG A 1 197 ? -7.246 -7.059 -26.812 1 97.25 197 ARG A CA 1
ATOM 1498 C C . ARG A 1 197 ? -8.281 -6.145 -26.156 1 97.25 197 ARG A C 1
ATOM 1500 O O . ARG A 1 197 ? -8.336 -4.953 -26.469 1 97.25 197 ARG A O 1
ATOM 1507 N N . ASP A 1 198 ? -9.094 -6.68 -25.25 1 97.81 198 ASP A N 1
ATOM 1508 C CA . ASP A 1 198 ? -10.078 -5.883 -24.516 1 97.81 198 ASP A CA 1
ATOM 1509 C C . ASP A 1 198 ? -9.594 -5.586 -23.109 1 97.81 198 ASP A C 1
ATOM 1511 O O . ASP A 1 198 ? -10.344 -5.039 -22.297 1 97.81 198 ASP A O 1
ATOM 1515 N N . SER A 1 199 ? -8.344 -5.945 -22.781 1 97.81 199 SER A N 1
ATOM 1516 C CA . SER A 1 199 ? -7.773 -5.762 -21.453 1 97.81 199 SER A CA 1
ATOM 1517 C C . SER A 1 199 ? -7.352 -4.316 -21.219 1 97.81 199 SER A C 1
ATOM 1519 O O . SER A 1 199 ? -7.238 -3.539 -22.172 1 97.81 199 SER A O 1
ATOM 1521 N N . ALA A 1 200 ? -7.18 -3.961 -19.953 1 98.38 200 ALA A N 1
ATOM 1522 C CA . ALA A 1 200 ? -6.629 -2.652 -19.609 1 98.38 200 ALA A CA 1
ATOM 1523 C C . ALA A 1 200 ? -5.266 -2.443 -20.266 1 98.38 200 ALA A C 1
ATOM 1525 O O . ALA A 1 200 ? -4.941 -1.334 -20.703 1 98.38 200 ALA A O 1
ATOM 1526 N N . PHE A 1 201 ? -4.457 -3.471 -20.328 1 98.5 201 PHE A N 1
ATOM 1527 C CA . PHE A 1 201 ? -3.164 -3.43 -21 1 98.5 201 PHE A CA 1
ATOM 1528 C C . PHE A 1 201 ? -3.32 -2.975 -22.438 1 98.5 201 PHE A C 1
ATOM 1530 O O . PHE A 1 201 ? -2.65 -2.035 -22.875 1 98.5 201 PHE A O 1
ATOM 1537 N N . SER A 1 202 ? -4.223 -3.59 -23.156 1 98.31 202 SER A N 1
ATOM 1538 C CA . SER A 1 202 ? -4.449 -3.273 -24.562 1 98.31 202 SER A CA 1
ATOM 1539 C C . SER A 1 202 ? -4.93 -1.837 -24.734 1 98.31 202 SER A C 1
ATOM 1541 O O . SER A 1 202 ? -4.539 -1.157 -25.688 1 98.31 202 SER A O 1
ATOM 1543 N N . LYS A 1 203 ? -5.703 -1.366 -23.797 1 98.12 203 LYS A N 1
ATOM 1544 C CA . LYS A 1 203 ? -6.336 -0.056 -23.922 1 98.12 203 LYS A CA 1
ATOM 1545 C C . LYS A 1 203 ? -5.398 1.053 -23.453 1 98.12 203 LYS A C 1
ATOM 1547 O O . LYS A 1 203 ? -5.727 2.236 -23.547 1 98.12 203 LYS A O 1
ATOM 1552 N N . THR A 1 204 ? -4.242 0.695 -22.938 1 97.75 204 THR A N 1
ATOM 1553 C CA . THR A 1 204 ? -3.275 1.678 -22.453 1 97.75 204 THR A CA 1
ATOM 1554 C C . THR A 1 204 ? -1.902 1.424 -23.078 1 97.75 204 THR A C 1
ATOM 1556 O O . THR A 1 204 ? -1.663 1.766 -24.234 1 97.75 204 THR A O 1
ATOM 1559 N N . ILE A 1 205 ? -1.044 0.688 -22.453 1 97.44 205 ILE A N 1
ATOM 1560 C CA . ILE A 1 205 ? 0.358 0.564 -22.844 1 97.44 205 ILE A CA 1
ATOM 1561 C C . ILE A 1 205 ? 0.495 -0.448 -23.969 1 97.44 205 ILE A C 1
ATOM 1563 O O . ILE A 1 205 ? 1.484 -0.433 -24.719 1 97.44 205 ILE A O 1
ATOM 1567 N N . GLY A 1 206 ? -0.485 -1.249 -24.156 1 97.94 206 GLY A N 1
ATOM 1568 C CA . GLY A 1 206 ? -0.431 -2.275 -25.188 1 97.94 206 GLY A CA 1
ATOM 1569 C C . GLY A 1 206 ? -0.747 -1.746 -26.578 1 97.94 206 GLY A C 1
ATOM 1570 O O . GLY A 1 206 ? -0.575 -2.455 -27.562 1 97.94 206 GLY A O 1
ATOM 1571 N N . LYS A 1 207 ? -1.247 -0.51 -26.672 1 97.19 207 LYS A N 1
ATOM 1572 C CA . LYS A 1 207 ? -1.516 0.156 -27.938 1 97.19 207 LYS A CA 1
ATOM 1573 C C . LYS A 1 207 ? -2.465 -0.669 -28.812 1 97.19 207 LYS A C 1
ATOM 1575 O O . LYS A 1 207 ? -2.238 -0.831 -30.016 1 97.19 207 LYS A O 1
ATOM 1580 N N . GLY A 1 208 ? -3.346 -1.276 -28.219 1 97.5 208 GLY A N 1
ATOM 1581 C CA . GLY A 1 208 ? -4.355 -2.037 -28.938 1 97.5 208 GLY A CA 1
ATOM 1582 C C . GLY A 1 208 ? -4.035 -3.516 -29.031 1 97.5 208 GLY A C 1
ATOM 1583 O O . GLY A 1 208 ? -4.895 -4.32 -29.391 1 97.5 208 GLY A O 1
ATOM 1584 N N . MET A 1 209 ? -2.869 -3.904 -28.656 1 97.62 209 MET A N 1
ATOM 1585 C CA . MET A 1 209 ? -2.439 -5.301 -28.703 1 97.62 209 MET A CA 1
ATOM 1586 C C . MET A 1 209 ? -2.664 -5.977 -27.359 1 97.62 209 MET A C 1
ATOM 1588 O O . MET A 1 209 ? -2.562 -5.336 -26.312 1 97.62 209 MET A O 1
ATOM 1592 N N . GLY A 1 210 ? -2.943 -7.27 -27.422 1 96.62 210 GLY A N 1
ATOM 1593 C CA . GLY A 1 210 ? -2.885 -8.055 -26.203 1 96.62 210 GLY A CA 1
ATOM 1594 C C . GLY A 1 210 ? -1.479 -8.195 -25.656 1 96.62 210 GLY A C 1
ATOM 1595 O O . GLY A 1 210 ? -0.502 -7.914 -26.344 1 96.62 210 GLY A O 1
ATOM 1596 N N . GLN A 1 211 ? -1.362 -8.594 -24.469 1 95.38 211 GLN A N 1
ATOM 1597 C CA . GLN A 1 211 ? -0.079 -8.641 -23.781 1 95.38 211 GLN A CA 1
ATOM 1598 C C . GLN A 1 211 ? 0.956 -9.414 -24.594 1 95.38 211 GLN A C 1
ATOM 1600 O O . GLN A 1 211 ? 2.055 -8.922 -24.844 1 95.38 211 GLN A O 1
ATOM 1605 N N . PHE A 1 212 ? 0.634 -10.625 -24.984 1 90.5 212 PHE A N 1
ATOM 1606 C CA . PHE A 1 212 ? 1.624 -11.477 -25.641 1 90.5 212 PHE A CA 1
ATOM 1607 C C . PHE A 1 212 ? 1.933 -10.961 -27.047 1 90.5 212 PHE A C 1
ATOM 1609 O O . PHE A 1 212 ? 3.064 -11.078 -27.516 1 90.5 212 PHE A O 1
ATOM 1616 N N . GLU A 1 213 ? 0.901 -10.492 -27.734 1 93.81 213 GLU A N 1
ATOM 1617 C CA . GLU A 1 213 ? 1.131 -9.836 -29.016 1 93.81 213 GLU A CA 1
ATOM 1618 C C . GLU A 1 213 ? 2.121 -8.68 -28.859 1 93.81 213 GLU A C 1
ATOM 1620 O O . GLU A 1 213 ? 3.051 -8.547 -29.672 1 93.81 213 GLU A O 1
ATOM 1625 N N . PHE A 1 214 ? 1.951 -7.914 -27.859 1 96.56 214 PHE A N 1
ATOM 1626 C CA . PHE A 1 214 ? 2.816 -6.773 -27.578 1 96.56 214 PHE A CA 1
ATOM 1627 C C . PHE A 1 214 ? 4.234 -7.234 -27.266 1 96.56 214 PHE A C 1
ATOM 1629 O O . PHE A 1 214 ? 5.203 -6.684 -27.797 1 96.56 214 PHE A O 1
ATOM 1636 N N . LEU A 1 215 ? 4.371 -8.227 -26.438 1 93.56 215 LEU A N 1
ATOM 1637 C CA . LEU A 1 215 ? 5.68 -8.711 -26.016 1 93.56 215 LEU A CA 1
ATOM 1638 C C . LEU A 1 215 ? 6.449 -9.297 -27.188 1 93.56 215 LEU A C 1
ATOM 1640 O O . LEU A 1 215 ? 7.68 -9.211 -27.234 1 93.56 215 LEU A O 1
ATOM 1644 N N . ASN A 1 216 ? 5.758 -9.859 -28.078 1 90.38 216 ASN A N 1
ATOM 1645 C CA . ASN A 1 216 ? 6.402 -10.367 -29.297 1 90.38 216 ASN A CA 1
ATOM 1646 C C . ASN A 1 216 ? 6.906 -9.227 -30.172 1 90.38 216 ASN A C 1
ATOM 1648 O O . ASN A 1 216 ? 7.945 -9.352 -30.828 1 90.38 216 ASN A O 1
ATOM 1652 N N . ALA A 1 217 ? 6.164 -8.219 -30.234 1 95.06 217 ALA A N 1
ATOM 1653 C CA . ALA A 1 217 ? 6.508 -7.062 -31.062 1 95.06 217 ALA A CA 1
ATOM 1654 C C . ALA A 1 217 ? 7.605 -6.227 -30.406 1 95.06 217 ALA A C 1
ATOM 1656 O O . ALA A 1 217 ? 8.344 -5.52 -31.094 1 95.06 217 ALA A O 1
ATOM 1657 N N . TYR A 1 218 ? 7.762 -6.312 -29.109 1 95.56 218 TYR A N 1
ATOM 1658 C CA . TYR A 1 218 ? 8.719 -5.508 -28.359 1 95.56 218 TYR A CA 1
ATOM 1659 C C . TYR A 1 218 ? 9.609 -6.391 -27.484 1 95.56 218 TYR A C 1
ATOM 1661 O O . TYR A 1 218 ? 9.383 -6.508 -26.281 1 95.56 218 TYR A O 1
ATOM 1669 N N . PRO A 1 219 ? 10.695 -6.844 -27.984 1 92.12 219 PRO A N 1
ATOM 1670 C CA . PRO A 1 219 ? 11.523 -7.852 -27.328 1 92.12 219 PRO A CA 1
ATOM 1671 C C . PRO A 1 219 ? 12.117 -7.348 -26 1 92.12 219 PRO A C 1
ATOM 1673 O O . PRO A 1 219 ? 12.359 -8.141 -25.094 1 92.12 219 PRO A O 1
ATOM 1676 N N . GLU A 1 220 ? 12.375 -6.055 -25.938 1 92.06 220 GLU A N 1
ATOM 1677 C CA . GLU A 1 220 ? 12.898 -5.523 -24.688 1 92.06 220 GLU A CA 1
ATOM 1678 C C . GLU A 1 220 ? 11.93 -5.785 -23.531 1 92.06 220 GLU A C 1
ATOM 1680 O O . GLU A 1 220 ? 12.359 -6.113 -22.422 1 92.06 220 GLU A O 1
ATOM 1685 N N . TRP A 1 221 ? 10.703 -5.699 -23.844 1 94.69 221 TRP A N 1
ATOM 1686 C CA . TRP A 1 221 ? 9.711 -5.941 -22.797 1 94.69 221 TRP A CA 1
ATOM 1687 C C . TRP A 1 221 ? 9.461 -7.434 -22.625 1 94.69 221 TRP A C 1
ATOM 1689 O O . TRP A 1 221 ? 9.055 -7.879 -21.547 1 94.69 221 TRP A O 1
ATOM 1699 N N . ARG A 1 222 ? 9.688 -8.148 -23.609 1 90.5 222 ARG A N 1
ATOM 1700 C CA . ARG A 1 222 ? 9.609 -9.594 -23.469 1 90.5 222 ARG A CA 1
ATOM 1701 C C . ARG A 1 222 ? 10.648 -10.102 -22.469 1 90.5 222 ARG A C 1
ATOM 1703 O O . ARG A 1 222 ? 10.336 -10.945 -21.625 1 90.5 222 ARG A O 1
ATOM 1710 N N . ASP A 1 223 ? 11.898 -9.617 -22.594 1 89.81 223 ASP A N 1
ATOM 1711 C CA . ASP A 1 223 ? 12.953 -10.008 -21.672 1 89.81 223 ASP A CA 1
ATOM 1712 C C . ASP A 1 223 ? 12.617 -9.609 -20.234 1 89.81 223 ASP A C 1
ATOM 1714 O O . ASP A 1 223 ? 12.797 -10.391 -19.297 1 89.81 223 ASP A O 1
ATOM 1718 N N . CYS A 1 224 ? 12.125 -8.391 -20.125 1 94 224 CYS A N 1
ATOM 1719 C CA . CYS A 1 224 ? 11.703 -7.918 -18.812 1 94 224 CYS A CA 1
ATOM 1720 C C . CYS A 1 224 ? 10.594 -8.797 -18.25 1 94 224 CYS A C 1
ATOM 1722 O O . CYS A 1 224 ? 10.641 -9.188 -17.078 1 94 224 CYS A O 1
ATOM 1724 N N . PHE A 1 225 ? 9.664 -9.125 -19.109 1 93 225 PHE A N 1
ATOM 1725 C CA . PHE A 1 225 ? 8.547 -9.977 -18.719 1 93 225 PHE A CA 1
ATOM 1726 C C . PHE A 1 225 ? 9.031 -11.336 -18.25 1 93 225 PHE A C 1
ATOM 1728 O O . PHE A 1 225 ? 8.57 -11.852 -17.234 1 93 225 PHE A O 1
ATOM 1735 N N . ASN A 1 226 ? 9.891 -11.844 -18.891 1 84.31 226 ASN A N 1
ATOM 1736 C CA . ASN A 1 226 ? 10.406 -13.164 -18.547 1 84.31 226 ASN A CA 1
ATOM 1737 C C . ASN A 1 226 ? 11.102 -13.156 -17.188 1 84.31 226 ASN A C 1
ATOM 1739 O O . ASN A 1 226 ? 10.93 -14.078 -16.391 1 84.31 226 ASN A O 1
ATOM 1743 N N . LEU A 1 227 ? 11.914 -12.172 -16.953 1 86.25 227 LEU A N 1
ATOM 1744 C CA . LEU A 1 227 ? 12.586 -12.031 -15.664 1 86.25 227 LEU A CA 1
ATOM 1745 C C . LEU A 1 227 ? 11.578 -11.789 -14.547 1 86.25 227 LEU A C 1
ATOM 1747 O O . LEU A 1 227 ? 11.719 -12.336 -13.445 1 86.25 227 LEU A O 1
ATOM 1751 N N . TRP A 1 228 ? 10.578 -11.008 -14.836 1 91.25 228 TRP A N 1
ATOM 1752 C CA . TRP A 1 228 ? 9.5 -10.75 -13.883 1 91.25 228 TRP A CA 1
ATOM 1753 C C . TRP A 1 228 ? 8.773 -12.047 -13.531 1 91.25 228 TRP A C 1
ATOM 1755 O O . TRP A 1 228 ? 8.555 -12.336 -12.352 1 91.25 228 TRP A O 1
ATOM 1765 N N . LEU A 1 229 ? 8.391 -12.82 -14.539 1 82.56 229 LEU A N 1
ATOM 1766 C CA . LEU A 1 229 ? 7.68 -14.078 -14.312 1 82.56 229 LEU A CA 1
ATOM 1767 C C . LEU A 1 229 ? 8.516 -15.023 -13.453 1 82.56 229 LEU A C 1
ATOM 1769 O O . LEU A 1 229 ? 7.977 -15.734 -12.602 1 82.56 229 LEU A O 1
ATOM 1773 N N . ALA A 1 230 ? 9.805 -15.055 -13.711 1 77.56 230 ALA A N 1
ATOM 1774 C CA . ALA A 1 230 ? 10.711 -15.875 -12.906 1 77.56 230 ALA A CA 1
ATOM 1775 C C . ALA A 1 230 ? 10.719 -15.414 -11.453 1 77.56 230 ALA A C 1
ATOM 1777 O O . ALA A 1 230 ? 10.742 -16.234 -10.539 1 77.56 230 ALA A O 1
ATOM 1778 N N . SER A 1 231 ? 10.68 -14.133 -11.297 1 80.62 231 SER A N 1
ATOM 1779 C CA . SER A 1 231 ? 10.633 -13.57 -9.945 1 80.62 231 SER A CA 1
ATOM 1780 C C . SER A 1 231 ? 9.305 -13.898 -9.258 1 80.62 231 SER A C 1
ATOM 1782 O O . SER A 1 231 ? 9.281 -14.188 -8.062 1 80.62 231 SER A O 1
ATOM 1784 N N . LEU A 1 232 ? 8.242 -13.789 -10.031 1 76.5 232 LEU A N 1
ATOM 1785 C CA . LEU A 1 232 ? 6.918 -14.094 -9.492 1 76.5 232 LEU A CA 1
ATOM 1786 C C . LEU A 1 232 ? 6.863 -15.523 -8.969 1 76.5 232 LEU A C 1
ATOM 1788 O O . LEU A 1 232 ? 6.191 -15.797 -7.973 1 76.5 232 LEU A O 1
ATOM 1792 N N . GLY A 1 233 ? 7.488 -16.406 -9.609 1 70.88 233 GLY A N 1
ATOM 1793 C CA . GLY A 1 233 ? 7.555 -17.797 -9.172 1 70.88 233 GLY A CA 1
ATOM 1794 C C . GLY A 1 233 ? 8.148 -17.953 -7.785 1 70.88 233 GLY A C 1
ATOM 1795 O O . GLY A 1 233 ? 7.719 -18.812 -7.012 1 70.88 233 GLY A O 1
ATOM 1796 N N . GLU A 1 234 ? 9.039 -17.016 -7.477 1 66.62 234 GLU A N 1
ATOM 1797 C CA . GLU A 1 234 ? 9.688 -17.078 -6.168 1 66.62 234 GLU A CA 1
ATOM 1798 C C . GLU A 1 234 ? 8.727 -16.656 -5.059 1 66.62 234 GLU A C 1
ATOM 1800 O O . GLU A 1 234 ? 8.742 -17.234 -3.971 1 66.62 234 GLU A O 1
ATOM 1805 N N . TYR A 1 235 ? 7.922 -15.617 -5.367 1 63.5 235 TYR A N 1
ATOM 1806 C CA . TYR A 1 235 ? 7.105 -15.188 -4.238 1 63.5 235 TYR A CA 1
ATOM 1807 C C . TYR A 1 235 ? 5.691 -15.75 -4.344 1 63.5 235 TYR A C 1
ATOM 1809 O O . TYR A 1 235 ? 4.992 -15.875 -3.336 1 63.5 235 TYR A O 1
ATOM 1817 N N . LEU A 1 236 ? 5.043 -15.797 -5.52 1 63.22 236 LEU A N 1
ATOM 1818 C CA . LEU A 1 236 ? 3.729 -16.422 -5.605 1 63.22 236 LEU A CA 1
ATOM 1819 C C . LEU A 1 236 ? 3.834 -17.938 -5.414 1 63.22 236 LEU A C 1
ATOM 1821 O O . LEU A 1 236 ? 2.988 -18.531 -4.754 1 63.22 236 LEU A O 1
ATOM 1825 N N . HIS A 1 237 ? 4.801 -18.484 -6.25 1 56.22 237 HIS A N 1
ATOM 1826 C CA . HIS A 1 237 ? 4.879 -19.938 -6.324 1 56.22 237 HIS A CA 1
ATOM 1827 C C . HIS A 1 237 ? 5.957 -20.484 -5.391 1 56.22 237 HIS A C 1
ATOM 1829 O O . HIS A 1 237 ? 7.125 -20.094 -5.492 1 56.22 237 HIS A O 1
ATOM 1835 N N . GLY A 1 238 ? 5.871 -20.078 -4.098 1 50.5 238 GLY A N 1
ATOM 1836 C CA . GLY A 1 238 ? 6.891 -20.781 -3.328 1 50.5 238 GLY A CA 1
ATOM 1837 C C . GLY A 1 238 ? 7.793 -21.641 -4.184 1 50.5 238 GLY A C 1
ATOM 1838 O O . GLY A 1 238 ? 7.465 -21.953 -5.332 1 50.5 238 GLY A O 1
ATOM 1839 N N . LEU A 1 239 ? 9.086 -21.75 -3.76 1 48.09 239 LEU A N 1
ATOM 1840 C CA . LEU A 1 239 ? 9.93 -22.859 -4.164 1 48.09 239 LEU A CA 1
ATOM 1841 C C . LEU A 1 239 ? 9.094 -24.125 -4.367 1 48.09 239 LEU A C 1
ATOM 1843 O O . LEU A 1 239 ? 9.148 -25.047 -3.553 1 48.09 239 LEU A O 1
ATOM 1847 N N . THR A 1 240 ? 7.816 -23.938 -4.238 1 44.53 240 THR A N 1
ATOM 1848 C CA . THR A 1 240 ? 6.781 -24.953 -4.082 1 44.53 240 THR A CA 1
ATOM 1849 C C . THR A 1 240 ? 7.07 -26.172 -4.965 1 44.53 240 THR A C 1
ATOM 1851 O O . THR A 1 240 ? 6.527 -27.25 -4.738 1 44.53 240 THR A O 1
ATOM 1854 N N . ASP A 1 241 ? 7.02 -25.922 -6.234 1 51.75 241 ASP A N 1
ATOM 1855 C CA . ASP A 1 241 ? 6.27 -26.844 -7.082 1 51.75 241 ASP A CA 1
ATOM 1856 C C . ASP A 1 241 ? 6.656 -28.297 -6.801 1 51.75 241 ASP A C 1
ATOM 1858 O O . ASP A 1 241 ? 5.793 -29.172 -6.734 1 51.75 241 ASP A O 1
ATOM 1862 N N . VAL A 1 242 ? 7.996 -28.391 -6.754 1 56.59 242 VAL A N 1
ATOM 1863 C CA . VAL A 1 242 ? 8.297 -29.812 -6.766 1 56.59 242 VAL A CA 1
ATOM 1864 C C . VAL A 1 242 ? 8.414 -30.328 -5.336 1 56.59 242 VAL A C 1
ATOM 1866 O O . VAL A 1 242 ? 8.398 -31.547 -5.102 1 56.59 242 VAL A O 1
ATOM 1869 N N . ARG A 1 243 ? 8.102 -29.281 -4.371 1 62.69 243 ARG A N 1
ATOM 1870 C CA . ARG A 1 243 ? 8.32 -29.812 -3.033 1 62.69 243 ARG A CA 1
ATOM 1871 C C . ARG A 1 243 ? 7.012 -29.891 -2.25 1 62.69 243 ARG A C 1
ATOM 1873 O O . ARG A 1 243 ? 6.973 -30.422 -1.139 1 62.69 243 ARG A O 1
ATOM 1880 N N . GLY A 1 244 ? 5.969 -29.484 -2.904 1 77.38 244 GLY A N 1
ATOM 1881 C CA . GLY A 1 244 ? 4.711 -29.5 -2.18 1 77.38 244 GLY A CA 1
ATOM 1882 C C . GLY A 1 244 ? 3.865 -30.719 -2.48 1 77.38 244 GLY A C 1
ATOM 1883 O O . GLY A 1 244 ? 2.781 -30.891 -1.915 1 77.38 244 GLY A O 1
ATOM 1884 N N . TYR A 1 245 ? 4.41 -31.531 -3.266 1 88.81 245 TYR A N 1
ATOM 1885 C CA . TYR A 1 245 ? 3.76 -32.75 -3.689 1 88.81 245 TYR A CA 1
ATOM 1886 C C . TYR A 1 245 ? 4.711 -33.938 -3.568 1 88.81 245 TYR A C 1
ATOM 1888 O O . TYR A 1 245 ? 5.918 -33.812 -3.777 1 88.81 245 TYR A O 1
ATOM 1896 N N . PRO A 1 246 ? 4.207 -35.094 -3.193 1 90.75 246 PRO A N 1
ATOM 1897 C CA . PRO A 1 246 ? 5.086 -36.281 -3.018 1 90.75 246 PRO A CA 1
ATOM 1898 C C . PRO A 1 246 ? 5.465 -36.938 -4.344 1 90.75 246 PRO A C 1
ATOM 1900 O O . PRO A 1 246 ? 5.125 -38.094 -4.582 1 90.75 246 PRO A O 1
ATOM 1903 N N . TRP A 1 247 ? 6.234 -36.219 -5.102 1 92.44 247 TRP A N 1
ATOM 1904 C CA . TRP A 1 247 ? 6.656 -36.688 -6.418 1 92.44 247 TRP A CA 1
ATOM 1905 C C . TRP A 1 247 ? 7.461 -37.969 -6.309 1 92.44 247 TRP A C 1
ATOM 1907 O O . TRP A 1 247 ? 7.473 -38.781 -7.242 1 92.44 247 TRP A O 1
ATOM 1917 N N . GLU A 1 248 ? 8.086 -38.188 -5.18 1 89.62 248 GLU A N 1
ATOM 1918 C CA . GLU A 1 248 ? 8.945 -39.344 -4.992 1 89.62 248 GLU A CA 1
ATOM 1919 C C . GLU A 1 248 ? 8.164 -40.656 -5.145 1 89.62 248 GLU A C 1
ATOM 1921 O O . GLU A 1 248 ? 8.703 -41.656 -5.602 1 89.62 248 GLU A O 1
ATOM 1926 N N . VAL A 1 249 ? 6.965 -40.531 -4.82 1 91.56 249 VAL A N 1
ATOM 1927 C CA . VAL A 1 249 ? 6.117 -41.719 -4.883 1 91.56 249 VAL A CA 1
ATOM 1928 C C . VAL A 1 249 ? 5.762 -42.031 -6.336 1 91.56 249 VAL A C 1
ATOM 1930 O O . VAL A 1 249 ? 5.551 -43.188 -6.699 1 91.56 249 VAL A O 1
ATOM 1933 N N . ILE A 1 250 ? 5.777 -41.031 -7.199 1 92.94 250 ILE A N 1
ATOM 1934 C CA . ILE A 1 250 ? 5.309 -41.188 -8.578 1 92.94 250 ILE A CA 1
ATOM 1935 C C . ILE A 1 250 ? 6.492 -41.406 -9.508 1 92.94 250 ILE A C 1
ATOM 1937 O O . ILE A 1 250 ? 6.41 -42.219 -10.438 1 92.94 250 ILE A O 1
ATOM 1941 N N . LEU A 1 251 ? 7.582 -40.781 -9.242 1 94.12 251 LEU A N 1
ATOM 1942 C CA . LEU A 1 251 ? 8.727 -40.75 -10.148 1 94.12 251 LEU A CA 1
ATOM 1943 C C . LEU A 1 251 ? 9.531 -42.062 -10.023 1 94.12 251 LEU A C 1
ATOM 1945 O O . LEU A 1 251 ? 10.695 -42.031 -9.633 1 94.12 251 LEU A O 1
ATOM 1949 N N . ARG A 1 252 ? 8.969 -43.094 -10.414 1 94.56 252 ARG A N 1
ATOM 1950 C CA . ARG A 1 252 ? 9.602 -44.406 -10.367 1 94.56 252 ARG A CA 1
ATOM 1951 C C . ARG A 1 252 ? 9.094 -45.312 -11.484 1 94.56 252 ARG A C 1
ATOM 1953 O O . ARG A 1 252 ? 8.102 -45 -12.141 1 94.56 252 ARG A O 1
ATOM 1960 N N . ASN A 1 253 ? 9.875 -46.344 -11.836 1 95.25 253 ASN A N 1
ATOM 1961 C CA . ASN A 1 253 ? 9.5 -47.438 -12.734 1 95.25 253 ASN A CA 1
ATOM 1962 C C . ASN A 1 253 ? 9.086 -46.906 -14.109 1 95.25 253 ASN A C 1
ATOM 1964 O O . ASN A 1 253 ? 8.102 -47.375 -14.68 1 95.25 253 ASN A O 1
ATOM 1968 N N . GLY A 1 254 ? 9.68 -45.875 -14.555 1 96.06 254 GLY A N 1
ATOM 1969 C CA . GLY A 1 254 ? 9.406 -45.375 -15.891 1 96.06 254 GLY A CA 1
ATOM 1970 C C . GLY A 1 254 ? 8.156 -44.531 -15.969 1 96.06 254 GLY A C 1
ATOM 1971 O O . GLY A 1 254 ? 7.539 -44.406 -17.031 1 96.06 254 GLY A O 1
ATOM 1972 N N . ALA A 1 255 ? 7.77 -43.969 -14.844 1 97.88 255 ALA A N 1
ATOM 1973 C CA . ALA A 1 255 ? 6.59 -43.094 -14.797 1 97.88 255 ALA A CA 1
ATOM 1974 C C . ALA A 1 255 ? 6.645 -42.031 -15.883 1 97.88 255 ALA A C 1
ATOM 1976 O O . ALA A 1 255 ? 7.723 -41.562 -16.234 1 97.88 255 ALA A O 1
ATOM 1977 N N . VAL A 1 256 ? 5.52 -41.719 -16.438 1 98.44 256 VAL A N 1
ATOM 1978 C CA . VAL A 1 256 ? 5.426 -40.688 -17.469 1 98.44 256 VAL A CA 1
ATOM 1979 C C . VAL A 1 256 ? 4.707 -39.438 -16.922 1 98.44 256 VAL A C 1
ATOM 1981 O O . VAL A 1 256 ? 3.572 -39.531 -16.453 1 98.44 256 VAL A O 1
ATOM 1984 N N . VAL A 1 257 ? 5.391 -38.312 -16.906 1 97.88 257 VAL A N 1
ATOM 1985 C CA . VAL A 1 257 ? 4.832 -37.031 -16.5 1 97.88 257 VAL A CA 1
ATOM 1986 C C . VAL A 1 257 ? 4.668 -36.156 -17.734 1 97.88 257 VAL A C 1
ATOM 1988 O O . VAL A 1 257 ? 5.652 -35.812 -18.391 1 97.88 257 VAL A O 1
ATOM 1991 N N . VAL A 1 258 ? 3.471 -35.812 -18.031 1 98.56 258 VAL A N 1
ATOM 1992 C CA . VAL A 1 258 ? 3.188 -34.938 -19.172 1 98.56 258 VAL A CA 1
ATOM 1993 C C . VAL A 1 258 ? 2.943 -33.5 -18.688 1 98.56 258 VAL A C 1
ATOM 1995 O O . VAL A 1 258 ? 1.959 -33.25 -17.984 1 98.56 258 VAL A O 1
ATOM 1998 N N . ASP A 1 259 ? 3.814 -32.625 -18.984 1 97.19 259 ASP A N 1
ATOM 1999 C CA . ASP A 1 259 ? 3.666 -31.203 -18.719 1 97.19 259 ASP A CA 1
ATOM 2000 C C . ASP A 1 259 ? 2.889 -30.516 -19.828 1 97.19 259 ASP A C 1
ATOM 2002 O O . ASP A 1 259 ? 3.471 -30.094 -20.844 1 97.19 259 ASP A O 1
ATOM 2006 N N . VAL A 1 260 ? 1.595 -30.359 -19.609 1 97.12 260 VAL A N 1
ATOM 2007 C CA . VAL A 1 260 ? 0.688 -29.844 -20.625 1 97.12 260 VAL A CA 1
ATOM 2008 C C . VAL A 1 260 ? 0.738 -28.312 -20.625 1 97.12 260 VAL A C 1
ATOM 2010 O O . VAL A 1 260 ? 0.457 -27.672 -19.609 1 97.12 260 VAL A O 1
ATOM 2013 N N . GLY A 1 261 ? 0.96 -27.719 -21.75 1 94.56 261 GLY A N 1
ATOM 2014 C CA . GLY A 1 261 ? 1.233 -26.281 -21.766 1 94.56 261 GLY A CA 1
ATOM 2015 C C . GLY A 1 261 ? 2.49 -25.906 -21.016 1 94.56 261 GLY A C 1
ATOM 2016 O O . GLY A 1 261 ? 2.49 -24.953 -20.234 1 94.56 261 GLY A O 1
ATOM 2017 N N . GLY A 1 262 ? 3.527 -26.656 -21.188 1 92.44 262 GLY A N 1
ATOM 2018 C CA . GLY A 1 262 ? 4.672 -26.625 -20.297 1 92.44 262 GLY A CA 1
ATOM 2019 C C . GLY A 1 262 ? 5.703 -25.578 -20.672 1 92.44 262 GLY A C 1
ATOM 2020 O O . GLY A 1 262 ? 6.656 -25.328 -19.938 1 92.44 262 GLY A O 1
ATOM 2021 N N . GLY A 1 263 ? 5.539 -24.922 -21.828 1 90.38 263 GLY A N 1
ATOM 2022 C CA . GLY A 1 263 ? 6.492 -23.906 -22.25 1 90.38 263 GLY A CA 1
ATOM 2023 C C . GLY A 1 263 ? 7.883 -24.469 -22.5 1 90.38 263 GLY A C 1
ATOM 2024 O O . GLY A 1 263 ? 8.047 -25.422 -23.266 1 90.38 263 GLY A O 1
ATOM 2025 N N . LEU A 1 264 ? 8.875 -23.984 -21.781 1 88.69 264 LEU A N 1
ATOM 2026 C CA . LEU A 1 264 ? 10.25 -24.438 -21.922 1 88.69 264 LEU A CA 1
ATOM 2027 C C . LEU A 1 264 ? 10.461 -25.766 -21.203 1 88.69 264 LEU A C 1
ATOM 2029 O O . LEU A 1 264 ? 11.492 -26.422 -21.391 1 88.69 264 LEU A O 1
ATOM 2033 N N . GLY A 1 265 ? 9.508 -26.141 -20.453 1 91.81 265 GLY A N 1
ATOM 2034 C CA . GLY A 1 265 ? 9.633 -27.375 -19.703 1 91.81 265 GLY A CA 1
ATOM 2035 C C . GLY A 1 265 ? 10.281 -27.203 -18.344 1 91.81 265 GLY A C 1
ATOM 2036 O O . GLY A 1 265 ? 10.969 -28.094 -17.859 1 91.81 265 GLY A O 1
ATOM 2037 N N . SER A 1 266 ? 10.039 -26.047 -17.75 1 87.06 266 SER A N 1
ATOM 2038 C CA . SER A 1 266 ? 10.688 -25.719 -16.484 1 87.06 266 SER A CA 1
ATOM 2039 C C . SER A 1 266 ? 10.242 -26.656 -15.375 1 87.06 266 SER A C 1
ATOM 2041 O O . SER A 1 266 ? 11.008 -26.969 -14.461 1 87.06 266 SER A O 1
ATOM 2043 N N . SER A 1 267 ? 9.008 -27.156 -15.445 1 89.31 267 SER A N 1
ATOM 2044 C CA . SER A 1 267 ? 8.516 -28.094 -14.43 1 89.31 267 SER A CA 1
ATOM 2045 C C . SER A 1 267 ? 9.273 -29.406 -14.484 1 89.31 267 SER A C 1
ATOM 2047 O O . SER A 1 267 ? 9.641 -29.969 -13.445 1 89.31 267 SER A O 1
ATOM 2049 N N . ILE A 1 268 ? 9.484 -29.875 -15.664 1 93.19 268 ILE A N 1
ATOM 2050 C CA . ILE A 1 268 ? 10.219 -31.125 -15.836 1 93.19 268 ILE A CA 1
ATOM 2051 C C . ILE A 1 268 ? 11.672 -30.938 -15.414 1 93.19 268 ILE A C 1
ATOM 2053 O O . ILE A 1 268 ? 12.258 -31.797 -14.75 1 93.19 268 ILE A O 1
ATOM 2057 N N . GLN A 1 269 ? 12.18 -29.797 -15.789 1 90.75 269 GLN A N 1
ATOM 2058 C CA . GLN A 1 269 ? 13.539 -29.469 -15.359 1 90.75 269 GLN A CA 1
ATOM 2059 C C . GLN A 1 269 ? 13.633 -29.422 -13.836 1 90.75 269 GLN A C 1
ATOM 2061 O O . GLN A 1 269 ? 14.602 -29.922 -13.258 1 90.75 269 GLN A O 1
ATOM 2066 N N . ALA A 1 270 ? 12.711 -28.828 -13.219 1 86.31 270 ALA A N 1
ATOM 2067 C CA . ALA A 1 270 ? 12.695 -28.734 -11.758 1 86.31 270 ALA A CA 1
ATOM 2068 C C . ALA A 1 270 ? 12.633 -30.109 -11.117 1 86.31 270 ALA A C 1
ATOM 2070 O O . ALA A 1 270 ? 13.289 -30.359 -10.109 1 86.31 270 ALA A O 1
ATOM 2071 N N . LEU A 1 271 ? 11.844 -31.016 -11.656 1 90.62 271 LEU A N 1
ATOM 2072 C CA . LEU A 1 271 ? 11.766 -32.375 -11.133 1 90.62 271 LEU A CA 1
ATOM 2073 C C . LEU A 1 271 ? 13.117 -33.062 -11.242 1 90.62 271 LEU A C 1
ATOM 2075 O O . LEU A 1 271 ? 13.57 -33.719 -10.289 1 90.62 271 LEU A O 1
ATOM 2079 N N . ARG A 1 272 ? 13.727 -32.875 -12.352 1 91.44 272 ARG A N 1
ATOM 2080 C CA . ARG A 1 272 ? 15.016 -33.531 -12.57 1 91.44 272 ARG A CA 1
ATOM 2081 C C . ARG A 1 272 ? 16.078 -32.969 -11.641 1 91.44 272 ARG A C 1
ATOM 2083 O O . ARG A 1 272 ? 16.938 -33.688 -11.156 1 91.44 272 ARG A O 1
ATOM 2090 N N . THR A 1 273 ? 15.961 -31.734 -11.43 1 86.69 273 THR A N 1
ATOM 2091 C CA . THR A 1 273 ? 16.922 -31.062 -10.57 1 86.69 273 THR A CA 1
ATOM 2092 C C . THR A 1 273 ? 16.688 -31.406 -9.102 1 86.69 273 THR A C 1
ATOM 2094 O O . THR A 1 273 ? 17.641 -31.641 -8.352 1 86.69 273 THR A O 1
ATOM 2097 N N . ASN A 1 274 ? 15.477 -31.516 -8.688 1 83.94 274 ASN A N 1
ATOM 2098 C CA . ASN A 1 274 ? 15.141 -31.688 -7.281 1 83.94 274 ASN A CA 1
ATOM 2099 C C . ASN A 1 274 ? 15.172 -33.156 -6.883 1 83.94 274 ASN A C 1
ATOM 2101 O O . ASN A 1 274 ? 15.25 -33.5 -5.699 1 83.94 274 ASN A O 1
ATOM 2105 N N . PHE A 1 275 ? 15.062 -34 -7.867 1 89.19 275 PHE A N 1
ATOM 2106 C CA . PHE A 1 275 ? 15.148 -35.438 -7.629 1 89.19 275 PHE A CA 1
ATOM 2107 C C . PHE A 1 275 ? 16.219 -36.062 -8.5 1 89.19 275 PHE A C 1
ATOM 2109 O O . PHE A 1 275 ? 15.93 -36.938 -9.328 1 89.19 275 PHE A O 1
ATOM 2116 N N . PRO A 1 276 ? 17.375 -35.719 -8.188 1 89.06 276 PRO A N 1
ATOM 2117 C CA . PRO A 1 276 ? 18.469 -36.156 -9.062 1 89.06 276 PRO A CA 1
ATOM 2118 C C . PRO A 1 276 ? 18.625 -37.688 -9.102 1 89.06 276 PRO A C 1
ATOM 2120 O O . PRO A 1 276 ? 19 -38.25 -10.133 1 89.06 276 PRO A O 1
ATOM 2123 N N . ASP A 1 277 ? 18.312 -38.344 -8.086 1 91.88 277 ASP A N 1
ATOM 2124 C CA . ASP A 1 277 ? 18.469 -39.781 -8.016 1 91.88 277 ASP A CA 1
ATOM 2125 C C . ASP A 1 277 ? 17.375 -40.5 -8.805 1 91.88 277 ASP A C 1
ATOM 2127 O O . ASP A 1 277 ? 17.453 -41.688 -9.047 1 91.88 277 ASP A O 1
ATOM 2131 N N . ARG A 1 278 ? 16.422 -39.688 -9.32 1 91.75 278 ARG A N 1
ATOM 2132 C CA . ARG A 1 278 ? 15.281 -40.281 -10.008 1 91.75 27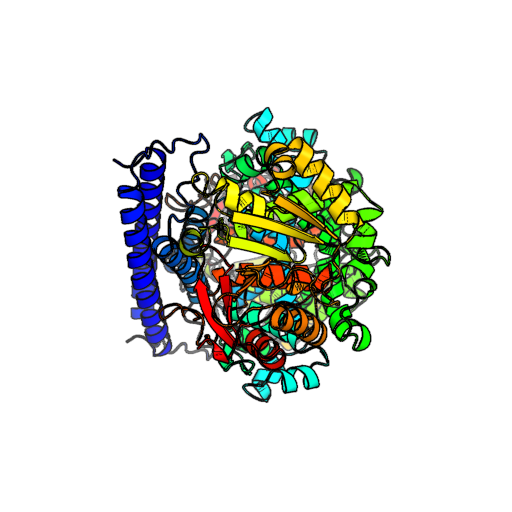8 ARG A CA 1
ATOM 2133 C C . ARG A 1 278 ? 15.172 -39.781 -11.438 1 91.75 278 ARG A C 1
ATOM 2135 O O . ARG A 1 278 ? 14.203 -40.062 -12.133 1 91.75 278 ARG A O 1
ATOM 2142 N N . GLN A 1 279 ? 16.125 -39.094 -11.875 1 90.69 279 GLN A N 1
ATOM 2143 C CA . GLN A 1 279 ? 16.062 -38.406 -13.156 1 90.69 279 GLN A CA 1
ATOM 2144 C C . GLN A 1 279 ? 15.836 -39.406 -14.297 1 90.69 279 GLN A C 1
ATOM 2146 O O . GLN A 1 279 ? 15.211 -39.062 -15.305 1 90.69 279 GLN A O 1
ATOM 2151 N N . ASN A 1 280 ? 16.328 -40.531 -14.055 1 90.19 280 ASN A N 1
ATOM 2152 C CA . ASN A 1 280 ? 16.234 -41.531 -15.117 1 90.19 280 ASN A CA 1
ATOM 2153 C C . ASN A 1 280 ? 15.133 -42.562 -14.828 1 90.19 280 ASN A C 1
ATOM 2155 O O . ASN A 1 280 ? 14.977 -43.531 -15.555 1 90.19 280 ASN A O 1
ATOM 2159 N N . ASP A 1 281 ? 14.391 -42.344 -13.805 1 95.06 281 ASP A N 1
ATOM 2160 C CA . ASP A 1 281 ? 13.328 -43.25 -13.406 1 95.06 281 ASP A CA 1
ATOM 2161 C C . ASP A 1 281 ? 11.969 -42.812 -13.93 1 95.06 281 ASP A C 1
ATOM 2163 O O . ASP A 1 281 ? 10.945 -43.438 -13.656 1 95.06 281 ASP A O 1
ATOM 2167 N N . PHE A 1 282 ? 11.992 -41.688 -14.664 1 97.06 282 PHE A N 1
ATOM 2168 C CA . PHE A 1 282 ? 10.75 -41.219 -15.266 1 97.06 282 PHE A CA 1
ATOM 2169 C C . PHE A 1 282 ? 11.031 -40.531 -16.609 1 97.06 282 PHE A C 1
ATOM 2171 O O . PHE A 1 282 ? 12.18 -40.188 -16.906 1 97.06 282 PHE A O 1
ATOM 2178 N N . VAL A 1 283 ? 9.984 -40.375 -17.391 1 98 283 VAL A N 1
ATOM 2179 C CA . VAL A 1 283 ? 10.016 -39.656 -18.656 1 98 283 VAL A CA 1
ATOM 2180 C C . VAL A 1 283 ? 9.172 -38.375 -18.547 1 98 283 VAL A C 1
ATOM 2182 O O . VAL A 1 283 ? 8.016 -38.438 -18.125 1 98 283 VAL A O 1
ATOM 2185 N N . GLY A 1 284 ? 9.812 -37.281 -18.75 1 97.88 284 GLY A N 1
ATOM 2186 C CA . GLY A 1 284 ? 9.094 -36 -18.828 1 97.88 284 GLY A CA 1
ATOM 2187 C C . GLY A 1 284 ? 8.742 -35.594 -20.25 1 97.88 284 GLY A C 1
ATOM 2188 O O . GLY A 1 284 ? 9.617 -35.5 -21.109 1 97.88 284 GLY A O 1
ATOM 2189 N N . ILE A 1 285 ? 7.492 -35.438 -20.5 1 98.56 285 ILE A N 1
ATOM 2190 C CA . ILE A 1 285 ? 7.035 -34.969 -21.812 1 98.56 285 ILE A CA 1
ATOM 2191 C C . ILE A 1 285 ? 6.52 -33.531 -21.703 1 98.56 285 ILE A C 1
ATOM 2193 O O . ILE A 1 285 ? 5.602 -33.25 -20.922 1 98.56 285 ILE A O 1
ATOM 2197 N N . VAL A 1 286 ? 7.102 -32.625 -22.438 1 98.12 286 VAL A N 1
ATOM 2198 C CA . VAL A 1 286 ? 6.66 -31.25 -22.484 1 98.12 286 VAL A CA 1
ATOM 2199 C C . VAL A 1 286 ? 5.801 -31.016 -23.719 1 98.12 286 VAL A C 1
ATOM 2201 O O . VAL A 1 286 ? 6.246 -31.266 -24.844 1 98.12 286 VAL A O 1
ATOM 2204 N N . GLN A 1 287 ? 4.582 -30.578 -23.469 1 98.12 287 GLN A N 1
ATOM 2205 C CA . GLN A 1 287 ? 3.664 -30.297 -24.562 1 98.12 287 GLN A CA 1
ATOM 2206 C C . GLN A 1 287 ? 3.379 -28.797 -24.672 1 98.12 287 GLN A C 1
ATOM 2208 O O . GLN A 1 287 ? 3.098 -28.141 -23.656 1 98.12 287 GLN A O 1
ATOM 2213 N N . ASP A 1 288 ? 3.424 -28.219 -25.797 1 96.31 288 ASP A N 1
ATOM 2214 C CA . ASP A 1 288 ? 3.043 -26.844 -26.078 1 96.31 288 ASP A CA 1
ATOM 2215 C C . ASP A 1 288 ? 2.842 -26.609 -27.578 1 96.31 288 ASP A C 1
ATOM 2217 O O . ASP A 1 288 ? 2.932 -27.547 -28.375 1 96.31 288 ASP A O 1
ATOM 2221 N N . GLN A 1 289 ? 2.523 -25.422 -27.938 1 93.81 289 GLN A N 1
ATOM 2222 C CA . GLN A 1 289 ? 2.371 -25.031 -29.328 1 93.81 289 GLN A CA 1
ATOM 2223 C C . GLN A 1 289 ? 3.703 -25.109 -30.078 1 93.81 289 GLN A C 1
ATOM 2225 O O . GLN A 1 289 ? 4.766 -25.062 -29.453 1 93.81 289 GLN A O 1
ATOM 2230 N N . PRO A 1 290 ? 3.686 -25.203 -31.406 1 94.06 290 PRO A N 1
ATOM 2231 C CA . PRO A 1 290 ? 4.895 -25.438 -32.188 1 94.06 290 PRO A CA 1
ATOM 2232 C C . PRO A 1 290 ? 5.973 -24.391 -31.953 1 94.06 290 PRO A C 1
ATOM 2234 O O . PRO A 1 290 ? 7.152 -24.734 -31.812 1 94.06 290 PRO A O 1
ATOM 2237 N N . GLY A 1 291 ? 5.57 -23.156 -31.953 1 89.31 291 GLY A N 1
ATOM 2238 C CA . GLY A 1 291 ? 6.547 -22.109 -31.703 1 89.31 291 GLY A CA 1
ATOM 2239 C C . GLY A 1 291 ? 7.266 -22.266 -30.375 1 89.31 291 GLY A C 1
ATOM 2240 O O . GLY A 1 291 ? 8.484 -22.078 -30.312 1 89.31 291 GLY A O 1
ATOM 2241 N N . MET A 1 292 ? 6.57 -22.578 -29.375 1 88.88 292 MET A N 1
ATOM 2242 C CA . MET A 1 292 ? 7.137 -22.75 -28.047 1 88.88 292 MET A CA 1
ATOM 2243 C C . MET A 1 292 ? 8.031 -23.984 -27.984 1 88.88 292 MET A C 1
ATOM 2245 O O . MET A 1 292 ? 9.078 -23.969 -27.328 1 88.88 292 MET A O 1
ATOM 2249 N N . ILE A 1 293 ? 7.703 -25.016 -28.656 1 94.88 293 ILE A N 1
ATOM 2250 C CA . ILE A 1 293 ? 8.484 -26.25 -28.656 1 94.88 293 ILE A CA 1
ATOM 2251 C C . ILE A 1 293 ? 9.836 -26 -29.328 1 94.88 293 ILE A C 1
ATOM 2253 O O . ILE A 1 293 ? 10.852 -26.562 -28.922 1 94.88 293 ILE A O 1
ATOM 2257 N N . LYS A 1 294 ? 9.844 -25.172 -30.359 1 94.19 294 LYS A N 1
ATOM 2258 C CA . LYS A 1 294 ? 11.109 -24.797 -30.984 1 94.19 294 LYS A CA 1
ATOM 2259 C C . LYS A 1 294 ? 12.031 -24.125 -29.969 1 94.19 294 LYS A C 1
ATOM 2261 O O . LYS A 1 294 ? 13.219 -24.453 -29.906 1 94.19 294 LYS A O 1
ATOM 2266 N N . HIS A 1 295 ? 11.453 -23.266 -29.203 1 89.38 295 HIS A N 1
ATOM 2267 C CA . HIS A 1 295 ? 12.219 -22.594 -28.172 1 89.38 295 HIS A CA 1
ATOM 2268 C C . HIS A 1 295 ? 12.68 -23.562 -27.094 1 89.38 295 HIS A C 1
ATOM 2270 O O . HIS A 1 295 ? 13.812 -23.484 -26.609 1 89.38 295 HIS A O 1
ATOM 2276 N N . ALA A 1 296 ? 11.828 -24.438 -26.703 1 93.81 296 ALA A N 1
ATOM 2277 C CA . ALA A 1 296 ? 12.156 -25.438 -25.688 1 93.81 296 ALA A CA 1
ATOM 2278 C C . ALA A 1 296 ? 13.281 -26.344 -26.156 1 93.81 296 ALA A C 1
ATOM 2280 O O . ALA A 1 296 ? 14.18 -26.688 -25.375 1 93.81 296 ALA A O 1
ATOM 2281 N N . THR A 1 297 ? 13.219 -26.672 -27.375 1 96.38 297 THR A N 1
ATOM 2282 C CA . THR A 1 297 ? 14.25 -27.531 -27.938 1 96.38 297 THR A CA 1
ATOM 2283 C C . THR A 1 297 ? 15.617 -26.859 -27.859 1 96.38 297 THR A C 1
ATOM 2285 O O . THR A 1 297 ? 16.578 -27.469 -27.406 1 96.38 297 THR A O 1
ATOM 2288 N N . ALA A 1 298 ? 15.617 -25.656 -28.234 1 94.62 298 ALA A N 1
ATOM 2289 C CA . ALA A 1 298 ? 16.859 -24.906 -28.156 1 94.62 298 ALA A CA 1
ATOM 2290 C C . ALA A 1 298 ? 17.344 -24.797 -26.703 1 94.62 298 ALA A C 1
ATOM 2292 O O . ALA A 1 298 ? 18.547 -24.938 -26.438 1 94.62 298 ALA A O 1
ATOM 2293 N N . HIS A 1 299 ? 16.453 -24.562 -25.875 1 92.81 299 HIS A N 1
ATOM 2294 C CA . HIS A 1 299 ? 16.781 -24.422 -24.453 1 92.81 299 HIS A CA 1
ATOM 2295 C C . HIS A 1 299 ? 17.359 -25.703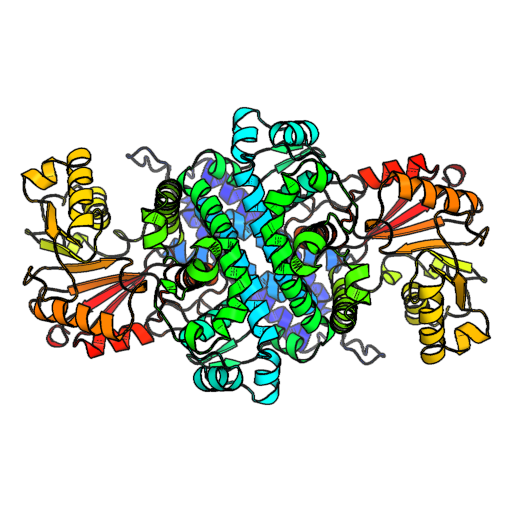 -23.875 1 92.81 299 HIS A C 1
ATOM 2297 O O . HIS A 1 299 ? 18.391 -25.688 -23.219 1 92.81 299 HIS A O 1
ATOM 2303 N N . TRP A 1 300 ? 16.781 -26.859 -24.141 1 95.75 300 TRP A N 1
ATOM 2304 C CA . TRP A 1 300 ? 17.188 -28.141 -23.562 1 95.75 300 TRP A CA 1
ATOM 2305 C C . TRP A 1 300 ? 18.469 -28.641 -24.219 1 95.75 300 TRP A C 1
ATOM 2307 O O . TRP A 1 300 ? 19.281 -29.312 -23.578 1 95.75 300 TRP A O 1
ATOM 2317 N N . GLN A 1 301 ? 18.672 -28.266 -25.453 1 96.94 301 GLN A N 1
ATOM 2318 C CA . GLN A 1 301 ? 19.922 -28.609 -26.109 1 96.94 301 GLN A CA 1
ATOM 2319 C C . GLN A 1 301 ? 21.109 -27.938 -25.422 1 96.94 301 GLN A C 1
ATOM 2321 O O . GLN A 1 301 ? 22.203 -28.5 -25.375 1 96.94 301 GLN A O 1
ATOM 2326 N N . LYS A 1 302 ? 20.812 -26.875 -24.938 1 95.25 302 LYS A N 1
ATOM 2327 C CA . LYS A 1 302 ? 21.859 -26.109 -24.25 1 95.25 302 LYS A CA 1
ATOM 2328 C C . LYS A 1 302 ? 22 -26.562 -22.797 1 95.25 302 LYS A C 1
ATOM 2330 O O . LYS A 1 302 ? 23.109 -26.656 -22.281 1 95.25 302 LYS A O 1
ATOM 2335 N N . THR A 1 303 ? 20.953 -26.859 -22.141 1 93.75 303 THR A N 1
ATOM 2336 C CA . THR A 1 303 ? 20.969 -27 -20.688 1 93.75 303 THR A CA 1
ATOM 2337 C C . THR A 1 303 ? 21.094 -28.469 -20.297 1 93.75 303 THR A C 1
ATOM 2339 O O . THR A 1 303 ? 21.719 -28.797 -19.281 1 93.75 303 THR A O 1
ATOM 2342 N N . ASP A 1 304 ? 20.422 -29.375 -21 1 95.62 304 ASP A N 1
ATOM 2343 C CA . ASP A 1 304 ? 20.453 -30.797 -20.688 1 95.62 304 ASP A CA 1
ATOM 2344 C C . ASP A 1 304 ? 20.281 -31.641 -21.953 1 95.62 304 ASP A C 1
ATOM 2346 O O . ASP A 1 304 ? 19.297 -32.375 -22.094 1 95.62 304 ASP A O 1
ATOM 2350 N N . PRO A 1 305 ? 21.25 -31.609 -22.844 1 96.06 305 PRO A N 1
ATOM 2351 C CA . PRO A 1 305 ? 21.156 -32.375 -24.109 1 96.06 305 PRO A CA 1
ATOM 2352 C C . PRO A 1 305 ? 21.047 -33.875 -23.891 1 96.06 305 PRO A C 1
ATOM 2354 O O . PRO A 1 305 ? 20.438 -34.562 -24.703 1 96.06 305 PRO A O 1
ATOM 2357 N N . ARG A 1 306 ? 21.594 -34.375 -22.812 1 95.81 306 ARG A N 1
ATOM 2358 C CA . ARG A 1 306 ? 21.547 -35.781 -22.516 1 95.81 306 ARG A CA 1
ATOM 2359 C C . ARG A 1 306 ? 20.109 -36.25 -22.297 1 95.81 306 ARG A C 1
ATOM 2361 O O . ARG A 1 306 ? 19.734 -37.344 -22.703 1 95.81 306 ARG A O 1
ATOM 2368 N N . ALA A 1 307 ? 19.281 -35.438 -21.641 1 96.62 307 ALA A N 1
ATOM 2369 C CA . ALA A 1 307 ? 17.891 -35.812 -21.391 1 96.62 307 ALA A CA 1
ATOM 2370 C C . ALA A 1 307 ? 17.125 -35.969 -22.703 1 96.62 307 ALA A C 1
ATOM 2372 O O . ALA A 1 307 ? 16.266 -36.844 -22.812 1 96.62 307 ALA A O 1
ATOM 2373 N N . LEU A 1 308 ? 17.422 -35.156 -23.672 1 96.88 308 LEU A N 1
ATOM 2374 C CA . LEU A 1 308 ? 16.781 -35.281 -24.969 1 96.88 308 LEU A CA 1
ATOM 2375 C C . LEU A 1 308 ? 17.266 -36.531 -25.719 1 96.88 308 LEU A C 1
ATOM 2377 O O . LEU A 1 308 ? 16.469 -37.281 -26.281 1 96.88 308 LEU A O 1
ATOM 2381 N N . ALA A 1 309 ? 18.562 -36.75 -25.609 1 96.12 309 ALA A N 1
ATOM 2382 C CA . ALA A 1 309 ? 19.188 -37.844 -26.359 1 96.12 309 ALA A CA 1
ATOM 2383 C C . ALA A 1 309 ? 18.719 -39.188 -25.844 1 96.12 309 ALA A C 1
ATOM 2385 O O . ALA A 1 309 ? 18.516 -40.125 -26.609 1 96.12 309 ALA A O 1
ATOM 2386 N N . THR A 1 310 ? 18.531 -39.312 -24.578 1 96.06 310 THR A N 1
ATOM 2387 C CA . THR A 1 310 ? 18.172 -40.594 -23.969 1 96.06 310 THR A CA 1
ATOM 2388 C C . THR A 1 310 ? 16.656 -40.812 -24.016 1 96.06 310 THR A C 1
ATOM 2390 O O . THR A 1 310 ? 16.172 -41.906 -23.781 1 96.06 310 THR A O 1
ATOM 2393 N N . GLY A 1 311 ? 15.938 -39.688 -24.25 1 96.31 311 GLY A N 1
ATOM 2394 C CA . GLY A 1 311 ? 14.484 -39.781 -24.266 1 96.31 311 GLY A CA 1
ATOM 2395 C C . GLY A 1 311 ? 13.867 -39.562 -22.891 1 96.31 311 GLY A C 1
ATOM 2396 O O . GLY A 1 311 ? 12.656 -39.688 -22.734 1 96.31 311 GLY A O 1
ATOM 2397 N N . ALA A 1 312 ? 14.695 -39.25 -21.953 1 97.19 312 ALA A N 1
ATOM 2398 C CA . ALA A 1 312 ? 14.188 -38.938 -20.625 1 97.19 312 ALA A CA 1
ATOM 2399 C C . ALA A 1 312 ? 13.273 -37.719 -20.656 1 97.19 312 ALA A C 1
ATOM 2401 O O . ALA A 1 312 ? 12.359 -37.594 -19.844 1 97.19 312 ALA A O 1
ATOM 2402 N N . VAL A 1 313 ? 13.555 -36.812 -21.594 1 98.12 313 VAL A N 1
ATOM 2403 C CA . VAL A 1 313 ? 12.695 -35.656 -21.859 1 98.12 313 VAL A CA 1
ATOM 2404 C C . VAL A 1 313 ? 12.273 -35.656 -23.328 1 98.12 313 VAL A C 1
ATOM 2406 O O . VAL A 1 313 ? 13.102 -35.844 -24.219 1 98.12 313 VAL A O 1
ATOM 2409 N N . LYS A 1 314 ? 11.062 -35.531 -23.547 1 98.38 314 LYS A N 1
ATOM 2410 C CA . LYS A 1 314 ? 10.508 -35.406 -24.891 1 98.38 314 LYS A CA 1
ATOM 2411 C C . LYS A 1 314 ? 9.75 -34.094 -25.047 1 98.38 314 LYS A C 1
ATOM 2413 O O . LYS A 1 314 ? 8.992 -33.688 -24.156 1 98.38 314 LYS A O 1
ATOM 2418 N N . LEU A 1 315 ? 10.023 -33.375 -26.078 1 98.31 315 LEU A N 1
ATOM 2419 C CA . LE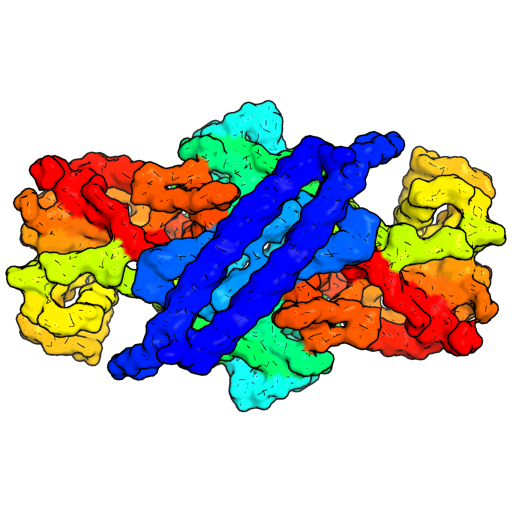U A 1 315 ? 9.344 -32.125 -26.422 1 98.31 315 LEU A CA 1
ATOM 2420 C C . LEU A 1 315 ? 8.391 -32.344 -27.594 1 98.31 315 LEU A C 1
ATOM 2422 O O . LEU A 1 315 ? 8.82 -32.688 -28.703 1 98.31 315 LEU A O 1
ATOM 2426 N N . THR A 1 316 ? 7.145 -32.156 -27.344 1 97.56 316 THR A N 1
ATOM 2427 C CA . THR A 1 316 ? 6.164 -32.5 -28.359 1 97.56 316 THR A CA 1
ATOM 2428 C C . THR A 1 316 ? 5.176 -31.375 -28.594 1 97.56 316 THR A C 1
ATOM 2430 O O . THR A 1 316 ? 4.754 -30.719 -27.641 1 97.56 316 THR A O 1
ATOM 2433 N N . THR A 1 317 ? 4.797 -31.062 -29.812 1 97.5 317 THR A N 1
ATOM 2434 C CA . THR A 1 317 ? 3.762 -30.094 -30.156 1 97.5 317 THR A CA 1
ATOM 2435 C C . THR A 1 317 ? 2.379 -30.641 -29.812 1 97.5 317 THR A C 1
ATOM 2437 O O . THR A 1 317 ? 2.049 -31.781 -30.141 1 97.5 317 THR A O 1
ATOM 2440 N N . HIS A 1 318 ? 1.604 -29.844 -29.109 1 97.62 318 HIS A N 1
ATOM 2441 C CA . HIS A 1 318 ? 0.247 -30.234 -28.734 1 97.62 318 HIS A CA 1
ATOM 2442 C C . HIS A 1 318 ? -0.611 -29.016 -28.422 1 97.62 318 HIS A C 1
ATOM 2444 O O . HIS A 1 318 ? -0.15 -28.078 -27.766 1 97.62 318 HIS A O 1
ATOM 2450 N N . ASP A 1 319 ? -1.781 -28.984 -29.016 1 96.12 319 ASP A N 1
ATOM 2451 C CA . ASP A 1 319 ? -2.855 -28.078 -28.641 1 96.12 319 ASP A CA 1
ATOM 2452 C C . ASP A 1 319 ? -3.811 -28.734 -27.641 1 96.12 319 ASP A C 1
ATOM 2454 O O . ASP A 1 319 ? -4.543 -29.656 -28 1 96.12 319 ASP A O 1
ATOM 2458 N N . PHE A 1 320 ? -3.85 -28.234 -26.438 1 95.38 320 PHE A N 1
ATOM 2459 C CA . PHE A 1 320 ? -4.578 -28.953 -25.391 1 95.38 320 PHE A CA 1
ATOM 2460 C C . PHE A 1 320 ? -6.082 -28.797 -25.578 1 95.38 320 PHE A C 1
ATOM 2462 O O . PHE A 1 320 ? -6.867 -29.312 -24.797 1 95.38 320 PHE A O 1
ATOM 2469 N N . PHE A 1 321 ? -6.578 -28.172 -26.641 1 96.38 321 PHE A N 1
ATOM 2470 C CA . PHE A 1 321 ? -7.984 -28.188 -27.016 1 96.38 321 PHE A CA 1
ATOM 2471 C C . PHE A 1 321 ? -8.297 -29.391 -27.906 1 96.38 321 PHE A C 1
ATOM 2473 O O . PHE A 1 321 ? -9.453 -29.609 -28.281 1 96.38 321 PHE A O 1
ATOM 2480 N N . ASN A 1 322 ? -7.293 -30.109 -28.156 1 96.94 322 ASN A N 1
ATOM 2481 C CA . ASN A 1 322 ? -7.434 -31.391 -28.844 1 96.94 322 ASN A CA 1
ATOM 2482 C C . ASN A 1 322 ? -7.129 -32.562 -27.922 1 96.94 322 ASN A C 1
ATOM 2484 O O . ASN A 1 322 ? -6.566 -32.375 -26.844 1 96.94 322 ASN A O 1
ATOM 2488 N N . GLU A 1 323 ? -7.484 -33.688 -28.422 1 97.25 323 GLU A N 1
ATOM 2489 C CA . GLU A 1 323 ? -7.207 -34.906 -27.641 1 97.25 323 GLU A CA 1
ATOM 2490 C C . GLU A 1 323 ? -5.715 -35.031 -27.359 1 97.25 323 GLU A C 1
ATOM 2492 O O . GLU A 1 323 ? -4.883 -34.812 -28.234 1 97.25 323 GLU A O 1
ATOM 2497 N N . ASN A 1 324 ? -5.461 -35.375 -26.125 1 98.12 324 ASN A N 1
ATOM 2498 C CA . ASN A 1 324 ? -4.055 -35.531 -25.766 1 98.12 324 ASN A CA 1
ATOM 2499 C C . ASN A 1 324 ? -3.473 -36.812 -26.359 1 98.12 324 ASN A C 1
ATOM 2501 O O . ASN A 1 324 ? -4 -37.906 -26.141 1 98.12 324 ASN A O 1
ATOM 2505 N N . PRO A 1 325 ? -2.404 -36.688 -27.109 1 97.75 325 PRO A N 1
ATOM 2506 C CA . PRO A 1 325 ? -1.854 -37.844 -27.781 1 97.75 325 PRO A CA 1
ATOM 2507 C C . PRO A 1 325 ? -1.155 -38.812 -26.828 1 97.75 325 PRO A C 1
ATOM 2509 O O . PRO A 1 325 ? -0.92 -39.969 -27.172 1 97.75 325 PRO A O 1
ATOM 2512 N N . VAL A 1 326 ? -0.731 -38.375 -25.719 1 98.44 326 VAL A N 1
ATOM 2513 C CA . VAL A 1 326 ? -0.084 -39.25 -24.734 1 98.44 326 VAL A CA 1
ATOM 2514 C C . VAL A 1 326 ? -1.14 -39.906 -23.859 1 98.44 326 VAL A C 1
ATOM 2516 O O . VAL A 1 326 ? -1.782 -39.25 -23.047 1 98.44 326 VAL A O 1
ATOM 2519 N N . LYS A 1 327 ? -1.255 -41.188 -24.016 1 98.25 327 LYS A N 1
ATOM 2520 C CA . LYS A 1 327 ? -2.264 -41.938 -23.281 1 98.25 327 LYS A CA 1
ATOM 2521 C C . LYS A 1 327 ? -1.642 -42.656 -22.078 1 98.25 327 LYS A C 1
ATOM 2523 O O . LYS A 1 327 ? -0.481 -43.094 -22.141 1 98.25 327 LYS A O 1
ATOM 2528 N N . GLY A 1 328 ? -2.41 -42.688 -21.016 1 98.06 328 GLY A N 1
ATOM 2529 C CA . GLY A 1 328 ? -2.078 -43.5 -19.859 1 98.06 328 GLY A CA 1
ATOM 2530 C C . GLY A 1 328 ? -0.872 -43 -19.094 1 98.06 328 GLY A C 1
ATOM 2531 O O . GLY A 1 328 ? -0.166 -43.781 -18.453 1 98.06 328 GLY A O 1
ATOM 2532 N N . ALA A 1 329 ? -0.552 -41.75 -19.203 1 98.5 329 ALA A N 1
ATOM 2533 C CA . ALA A 1 329 ? 0.534 -41.188 -18.391 1 98.5 329 ALA A CA 1
ATOM 2534 C C . ALA A 1 329 ? 0.214 -41.25 -16.906 1 98.5 329 ALA A C 1
ATOM 2536 O O . ALA A 1 329 ? -0.952 -41.375 -16.516 1 98.5 329 ALA A O 1
ATOM 2537 N N . ASP A 1 330 ? 1.271 -41.25 -16.062 1 98.19 330 ASP A N 1
ATOM 2538 C CA . ASP A 1 330 ? 1.073 -41.25 -14.617 1 98.19 330 ASP A CA 1
ATOM 2539 C C . ASP A 1 330 ? 0.532 -39.906 -14.141 1 98.19 330 ASP A C 1
ATOM 2541 O O . ASP A 1 330 ? -0.274 -39.844 -13.211 1 98.19 330 ASP A O 1
ATOM 2545 N N . VAL A 1 331 ? 1.012 -38.844 -14.734 1 97.88 331 VAL A N 1
ATOM 2546 C CA . VAL A 1 331 ? 0.604 -37.5 -14.352 1 97.88 331 VAL A CA 1
ATOM 2547 C C . VAL A 1 331 ? 0.412 -36.625 -15.594 1 97.88 331 VAL A C 1
ATOM 2549 O O . VAL A 1 331 ? 1.238 -36.656 -16.516 1 97.88 331 VAL A O 1
ATOM 2552 N N . TYR A 1 332 ? -0.678 -36 -15.703 1 98.31 332 TYR A N 1
ATOM 2553 C CA . TYR A 1 332 ? -0.876 -34.844 -16.547 1 98.31 332 TYR A CA 1
ATOM 2554 C C . TYR A 1 332 ? -0.826 -33.562 -15.727 1 98.31 332 TYR A C 1
ATOM 2556 O O . TYR A 1 332 ? -1.672 -33.312 -14.859 1 98.31 332 TYR A O 1
ATOM 2564 N N . TRP A 1 333 ? 0.135 -32.719 -16.016 1 95.81 333 TRP A N 1
ATOM 2565 C CA . TRP A 1 333 ? 0.517 -31.625 -15.141 1 95.81 333 TRP A CA 1
ATOM 2566 C C . TRP A 1 333 ? 0.204 -30.281 -15.789 1 95.81 333 TRP A C 1
ATOM 2568 O O . TRP A 1 333 ? 0.697 -29.984 -16.875 1 95.81 333 TRP A O 1
ATOM 2578 N N . PHE A 1 334 ? -0.73 -29.5 -15.203 1 94.94 334 PHE A N 1
ATOM 2579 C CA . PHE A 1 334 ? -0.98 -28.109 -15.562 1 94.94 334 PHE A CA 1
ATOM 2580 C C . PHE A 1 334 ? -0.423 -27.172 -14.5 1 94.94 334 PHE A C 1
ATOM 2582 O O . PHE A 1 334 ? -0.968 -27.078 -13.398 1 94.94 334 PHE A O 1
ATOM 2589 N N . ARG A 1 335 ? 0.619 -26.5 -14.812 1 90.31 335 ARG A N 1
ATOM 2590 C CA . ARG A 1 335 ? 1.183 -25.547 -13.875 1 90.31 335 ARG A CA 1
ATOM 2591 C C . ARG A 1 335 ? 1.075 -24.125 -14.414 1 90.31 335 ARG A C 1
ATOM 2593 O O . ARG A 1 335 ? 1.705 -23.781 -15.422 1 90.31 335 ARG A O 1
ATOM 2600 N N . SER A 1 336 ? 0.299 -23.266 -13.719 1 87.94 336 SER A N 1
ATOM 2601 C CA . SER A 1 336 ? 0.129 -21.859 -14.078 1 87.94 336 SER A CA 1
ATOM 2602 C C . SER A 1 336 ? -0.424 -21.719 -15.492 1 87.94 336 SER A C 1
ATOM 2604 O O . SER A 1 336 ? 0.068 -20.906 -16.281 1 87.94 336 SER A O 1
ATOM 2606 N N . VAL A 1 337 ? -1.33 -22.578 -15.836 1 90.88 337 VAL A N 1
ATOM 2607 C CA . VAL A 1 337 ? -1.905 -22.594 -17.188 1 90.88 337 VAL A CA 1
ATOM 2608 C C . VAL A 1 337 ? -3.371 -22.172 -17.125 1 90.88 337 VAL A C 1
ATOM 2610 O O . VAL A 1 337 ? -3.836 -21.406 -17.953 1 90.88 337 VAL A O 1
ATOM 2613 N N . ILE A 1 338 ? -4.074 -22.594 -16.109 1 93.38 338 ILE A N 1
ATOM 2614 C CA . ILE A 1 338 ? -5.531 -22.516 -16.141 1 93.38 338 ILE A CA 1
ATOM 2615 C C . ILE A 1 338 ? -5.977 -21.078 -15.953 1 93.38 338 ILE A C 1
ATOM 2617 O O . ILE A 1 338 ? -7.109 -20.719 -16.281 1 93.38 338 ILE A O 1
ATOM 2621 N N . VAL A 1 339 ? -5.137 -20.188 -15.477 1 92.06 339 VAL A N 1
ATOM 2622 C CA . VAL A 1 339 ? -5.477 -18.812 -15.172 1 92.06 339 VAL A CA 1
ATOM 2623 C C . VAL A 1 339 ? -5.75 -18.047 -16.469 1 92.06 339 VAL A C 1
ATOM 2625 O O . VAL A 1 339 ? -6.426 -17.016 -16.469 1 92.06 339 VAL A O 1
ATOM 2628 N N . ASP A 1 340 ? -5.316 -18.562 -17.531 1 90.06 340 ASP A N 1
ATOM 2629 C CA . ASP A 1 340 ? -5.426 -17.859 -18.812 1 90.06 340 ASP A CA 1
ATOM 2630 C C . ASP A 1 340 ? -6.695 -18.25 -19.547 1 90.06 340 ASP A C 1
ATOM 2632 O O . ASP A 1 340 ? -6.977 -17.734 -20.641 1 90.06 340 ASP A O 1
ATOM 2636 N N . TRP A 1 341 ? -7.48 -19.141 -18.969 1 93.44 341 TRP A N 1
ATOM 2637 C CA . TRP A 1 341 ? -8.602 -19.719 -19.703 1 93.44 341 TRP A CA 1
ATOM 2638 C C . TRP A 1 341 ? -9.891 -19.641 -18.891 1 93.44 341 TRP A C 1
ATOM 2640 O O . TRP A 1 341 ? -9.852 -19.578 -17.656 1 93.44 341 TRP A O 1
ATOM 2650 N N . GLN A 1 342 ? -10.977 -19.672 -19.641 1 93 342 GLN A N 1
ATOM 2651 C CA . GLN A 1 342 ? -12.289 -19.625 -19 1 93 342 GLN A CA 1
ATOM 2652 C C . GLN A 1 342 ? -12.805 -21.016 -18.688 1 93 342 GLN A C 1
ATOM 2654 O O . GLN A 1 342 ? -12.203 -22.016 -19.094 1 93 342 GLN A O 1
ATOM 2659 N N . ASN A 1 343 ? -13.891 -21.078 -17.969 1 94.94 343 ASN A N 1
ATOM 2660 C CA . ASN A 1 343 ? -14.398 -22.344 -17.453 1 94.94 343 ASN A CA 1
ATOM 2661 C C . ASN A 1 343 ? -14.703 -23.328 -18.594 1 94.94 343 ASN A C 1
ATOM 2663 O O . ASN A 1 343 ? -14.367 -24.5 -18.5 1 94.94 343 ASN A O 1
ATOM 2667 N N . GLU A 1 344 ? -15.305 -22.812 -19.625 1 95.62 344 GLU A N 1
ATOM 2668 C CA . GLU A 1 344 ? -15.656 -23.703 -20.734 1 95.62 344 GLU A CA 1
ATOM 2669 C C . GLU A 1 344 ? -14.406 -24.266 -21.406 1 95.62 344 GLU A C 1
ATOM 2671 O O . GLU A 1 344 ? -14.391 -25.422 -21.812 1 95.62 344 GLU A O 1
ATOM 2676 N N . ASP A 1 345 ? -13.383 -23.438 -21.5 1 96.25 345 ASP A N 1
ATOM 2677 C CA . ASP A 1 345 ? -12.109 -23.891 -22.047 1 96.25 345 ASP A CA 1
ATOM 2678 C C . ASP A 1 345 ? -11.492 -24.984 -21.172 1 96.25 345 ASP A C 1
ATOM 2680 O O . ASP A 1 345 ? -11 -25.984 -21.688 1 96.25 345 ASP A O 1
ATOM 2684 N N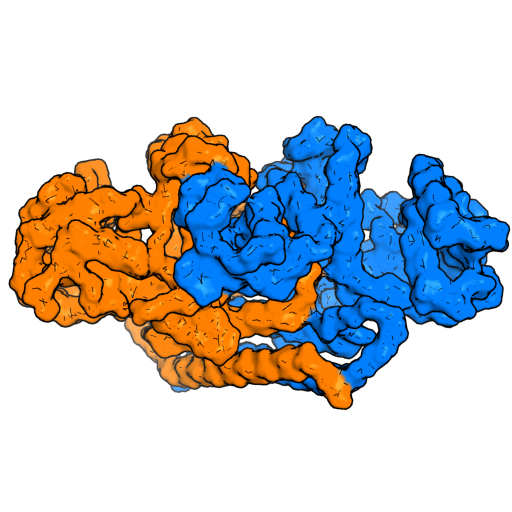 . LEU A 1 346 ? -11.547 -24.781 -19.922 1 97.56 346 LEU A N 1
ATOM 2685 C CA . LEU A 1 346 ? -10.945 -25.719 -18.984 1 97.56 346 LEU A CA 1
ATOM 2686 C C . LEU A 1 346 ? -11.672 -27.047 -19 1 97.56 346 LEU A C 1
ATOM 2688 O O . LEU A 1 346 ? -11.047 -28.109 -18.922 1 97.56 346 LEU A O 1
ATOM 2692 N N . ILE A 1 347 ? -12.984 -26.969 -19.078 1 98.25 347 ILE A N 1
ATOM 2693 C CA . ILE A 1 347 ? -13.766 -28.203 -19.156 1 98.25 347 ILE A CA 1
ATOM 2694 C C . ILE A 1 347 ? -13.328 -29 -20.391 1 98.25 347 ILE A C 1
ATOM 2696 O O . ILE A 1 347 ? -13.125 -30.219 -20.297 1 98.25 347 ILE A O 1
ATOM 2700 N N . THR A 1 348 ? -13.148 -28.312 -21.484 1 98.25 348 THR A N 1
ATOM 2701 C CA . THR A 1 348 ? -12.688 -28.969 -22.719 1 98.25 348 THR A CA 1
ATOM 2702 C C . THR A 1 348 ? -11.305 -29.578 -22.516 1 98.25 348 THR A C 1
ATOM 2704 O O . THR A 1 348 ? -11.086 -30.75 -22.828 1 98.25 348 THR A O 1
ATOM 2707 N N . MET A 1 349 ? -10.367 -28.844 -21.953 1 98.12 349 MET A N 1
ATOM 2708 C CA . MET A 1 349 ? -8.992 -29.297 -21.734 1 98.12 349 MET A CA 1
ATOM 2709 C C . MET A 1 349 ? -8.961 -30.5 -20.797 1 98.12 349 MET A C 1
ATOM 2711 O O . MET A 1 349 ? -8.312 -31.5 -21.078 1 98.12 349 MET A O 1
ATOM 2715 N N . PHE A 1 350 ? -9.68 -30.406 -19.688 1 98.31 350 PHE A N 1
ATOM 2716 C CA . PHE A 1 350 ? -9.672 -31.453 -18.672 1 98.31 350 PHE A CA 1
ATOM 2717 C C . PHE A 1 350 ? -10.367 -32.719 -19.188 1 98.31 350 PHE A C 1
ATOM 2719 O O . PHE A 1 350 ? -9.992 -33.812 -18.812 1 98.31 350 PHE A O 1
ATOM 2726 N N . THR A 1 351 ? -11.391 -32.5 -20.047 1 98.25 351 THR A N 1
ATOM 2727 C CA . THR A 1 351 ? -12.055 -33.656 -20.656 1 98.25 351 THR A CA 1
ATOM 2728 C C . THR A 1 351 ? -11.086 -34.438 -21.547 1 98.25 351 THR A C 1
ATOM 2730 O O . THR A 1 351 ? -11.078 -35.656 -21.531 1 98.25 351 THR A O 1
ATOM 2733 N N . HIS A 1 352 ? -10.289 -33.688 -22.328 1 98.31 352 HIS A N 1
ATOM 2734 C CA . HIS A 1 352 ? -9.289 -34.344 -23.156 1 98.31 352 HIS A CA 1
ATOM 2735 C C . HIS A 1 352 ? -8.273 -35.094 -22.312 1 98.31 352 HIS A C 1
ATOM 2737 O O . HIS A 1 352 ? -7.836 -36.188 -22.688 1 98.31 352 HIS A O 1
ATOM 2743 N N . VAL A 1 353 ? -7.891 -34.531 -21.188 1 98.25 353 VAL A N 1
ATOM 2744 C CA . VAL A 1 353 ? -6.973 -35.219 -20.266 1 98.25 353 VAL A CA 1
ATOM 2745 C C . VAL A 1 353 ? -7.641 -36.438 -19.672 1 98.25 353 VAL A C 1
ATOM 2747 O O . VAL A 1 353 ? -7.043 -37.531 -19.641 1 98.25 353 VAL A O 1
ATOM 2750 N N . LYS A 1 354 ? -8.883 -36.281 -19.219 1 98.12 354 LYS A N 1
ATOM 2751 C CA . LYS A 1 354 ? -9.648 -37.406 -18.672 1 98.12 354 LYS A CA 1
ATOM 2752 C C . LYS A 1 354 ? -9.688 -38.594 -19.641 1 98.12 354 LYS A C 1
ATOM 2754 O O . LYS A 1 354 ? -9.469 -39.719 -19.234 1 98.12 354 LYS A O 1
ATOM 2759 N N . ASN A 1 355 ? -9.906 -38.219 -20.859 1 98 355 ASN A N 1
ATOM 2760 C CA . ASN A 1 355 ? -10 -39.25 -21.891 1 98 355 ASN A CA 1
ATOM 2761 C C . ASN A 1 355 ? -8.656 -39.969 -22.094 1 98 355 ASN A C 1
ATOM 2763 O O . ASN A 1 355 ? -8.617 -41.094 -22.547 1 98 355 ASN A O 1
ATOM 2767 N N . ALA A 1 356 ? -7.582 -39.281 -21.766 1 98.38 356 ALA A N 1
ATOM 2768 C CA . ALA A 1 356 ? -6.246 -39.844 -21.953 1 98.38 356 ALA A CA 1
ATOM 2769 C C . ALA A 1 356 ? -5.805 -40.625 -20.719 1 98.38 356 ALA A C 1
ATOM 2771 O O . ALA A 1 356 ? -4.84 -41.406 -20.781 1 98.38 356 ALA A O 1
ATOM 2772 N N . MET A 1 357 ? -6.457 -40.5 -19.625 1 98.19 357 MET A N 1
ATOM 2773 C CA . MET A 1 357 ? -6.078 -41.094 -18.344 1 98.19 357 MET A CA 1
ATOM 2774 C C . MET A 1 357 ? -6.414 -42.594 -18.312 1 98.19 357 MET A C 1
ATOM 2776 O O . MET A 1 357 ? -7.352 -43.031 -18.984 1 98.19 357 MET A O 1
ATOM 2780 N N . THR A 1 358 ? -5.629 -43.312 -17.594 1 97.44 358 THR A N 1
ATOM 2781 C CA . THR A 1 358 ? -5.891 -44.719 -17.281 1 97.44 358 THR A CA 1
ATOM 2782 C C . THR A 1 358 ? -6.352 -44.875 -15.836 1 97.44 358 THR A C 1
ATOM 2784 O O . THR A 1 358 ? -5.668 -44.438 -14.906 1 97.44 358 THR A O 1
ATOM 2787 N N . PRO A 1 359 ? -7.551 -45.531 -15.656 1 96.44 359 PRO A N 1
ATOM 2788 C CA . PRO A 1 359 ? -8.047 -45.719 -14.289 1 96.44 359 PRO A CA 1
ATOM 2789 C C . PRO A 1 359 ? -7.027 -46.406 -13.383 1 96.44 359 PRO A C 1
ATOM 2791 O O . PRO A 1 359 ? -6.34 -47.344 -13.812 1 96.44 359 PRO A O 1
ATOM 2794 N N . GLY A 1 360 ? -6.871 -45.906 -12.219 1 94.75 360 GLY A N 1
ATOM 2795 C CA . GLY A 1 360 ? -6.012 -46.5 -11.211 1 94.75 360 GLY A CA 1
ATOM 2796 C C . GLY A 1 360 ? -4.559 -46.094 -11.352 1 94.75 360 GLY A C 1
ATOM 2797 O O . GLY A 1 360 ? -3.73 -46.406 -10.5 1 94.75 360 GLY A O 1
ATOM 2798 N N . LYS A 1 361 ? -4.285 -45.312 -12.344 1 95.06 361 LYS A N 1
ATOM 2799 C CA . LYS A 1 361 ? -2.891 -45 -12.625 1 95.06 361 LYS A CA 1
ATOM 2800 C C . LYS A 1 361 ? -2.701 -43.469 -12.766 1 95.06 361 LYS A C 1
ATOM 2802 O O . LYS A 1 361 ? -1.873 -42.875 -12.07 1 95.06 361 LYS A O 1
ATOM 2807 N N . SER A 1 362 ? -3.467 -42.938 -13.586 1 97.81 362 SER A N 1
ATOM 2808 C CA . SER A 1 362 ? -3.262 -41.562 -14.023 1 97.81 362 SER A CA 1
ATOM 2809 C C . SER A 1 362 ? -3.848 -40.562 -13.031 1 97.81 362 SER A C 1
ATOM 2811 O O . SER A 1 362 ? -4.824 -40.875 -12.344 1 97.81 362 SER A O 1
ATOM 2813 N N . ARG A 1 363 ? -3.264 -39.438 -12.93 1 97.44 363 ARG A N 1
ATOM 2814 C CA . ARG A 1 363 ? -3.83 -38.281 -12.195 1 97.44 363 ARG A CA 1
ATOM 2815 C C . ARG A 1 363 ? -3.596 -37 -12.938 1 97.44 363 ARG A C 1
ATOM 2817 O O . ARG A 1 363 ? -2.654 -36.875 -13.727 1 97.44 363 ARG A O 1
ATOM 2824 N N . LEU A 1 364 ? -4.504 -36.125 -12.805 1 98.12 364 LEU A N 1
ATOM 2825 C CA . LEU A 1 364 ? -4.344 -34.719 -13.219 1 98.12 364 LEU A CA 1
ATOM 2826 C C . LEU A 1 364 ? -3.887 -33.844 -12.055 1 98.12 364 LEU A C 1
ATOM 2828 O O . LEU A 1 364 ? -4.547 -33.812 -11.016 1 98.12 364 LEU A O 1
ATOM 2832 N N . LEU A 1 365 ? -2.703 -33.25 -12.172 1 96.44 365 LEU A N 1
ATOM 2833 C CA . LEU A 1 365 ? -2.209 -32.281 -11.195 1 96.44 365 LEU A CA 1
ATOM 2834 C C . LEU A 1 365 ? -2.305 -30.875 -11.727 1 96.44 365 LEU A C 1
ATOM 2836 O O . LEU A 1 365 ? -1.926 -30.609 -12.875 1 96.44 365 LEU A O 1
ATOM 2840 N N . ILE A 1 366 ? -2.857 -30 -10.906 1 95.38 366 ILE A N 1
ATOM 2841 C CA . ILE A 1 366 ? -2.945 -28.578 -11.219 1 95.38 366 ILE A CA 1
ATOM 2842 C C . ILE A 1 366 ? -2.145 -27.781 -10.203 1 95.38 366 ILE A C 1
ATOM 2844 O O . ILE A 1 366 ? -2.438 -27.812 -9.008 1 95.38 366 ILE A O 1
ATOM 2848 N N . GLY A 1 367 ? -1.023 -27.172 -10.648 1 91.06 367 GLY A N 1
ATOM 2849 C CA . GLY A 1 367 ? -0.245 -26.281 -9.805 1 91.06 367 GLY A CA 1
ATOM 2850 C C . GLY A 1 367 ? -0.611 -24.812 -9.984 1 91.06 367 GLY A C 1
ATOM 2851 O O . GLY A 1 367 ? -0.258 -24.203 -10.992 1 91.06 367 GLY A O 1
ATOM 2852 N N . GLU A 1 368 ? -1.319 -24.266 -8.984 1 89.25 368 GLU A N 1
ATOM 2853 C CA . GLU A 1 368 ? -1.862 -22.922 -9.148 1 89.25 368 GLU A CA 1
ATOM 2854 C C . GLU A 1 368 ? -2.119 -22.266 -7.801 1 89.25 368 GLU A C 1
ATOM 2856 O O . GLU A 1 368 ? -2.279 -22.953 -6.789 1 89.25 368 GLU A O 1
ATOM 2861 N N . TYR A 1 369 ? -2.086 -20.938 -7.84 1 90.69 369 TYR A N 1
ATOM 2862 C CA . TYR A 1 369 ? -2.645 -20.188 -6.719 1 90.69 369 TYR A CA 1
ATOM 2863 C C . TYR A 1 369 ? -4.168 -20.203 -6.75 1 90.69 369 TYR A C 1
ATOM 2865 O O . TYR A 1 369 ? -4.781 -19.875 -7.766 1 90.69 369 TYR A O 1
ATOM 2873 N N . MET A 1 370 ? -4.734 -20.703 -5.703 1 92.94 370 MET A N 1
ATOM 2874 C CA . MET A 1 370 ? -6.184 -20.688 -5.531 1 92.94 370 MET A CA 1
ATOM 2875 C C . MET A 1 370 ? -6.602 -19.641 -4.5 1 92.94 370 MET A C 1
ATOM 2877 O O . MET A 1 370 ? -6.125 -19.672 -3.363 1 92.94 370 MET A O 1
ATOM 2881 N N . MET A 1 371 ? -7.473 -18.828 -4.918 1 94.25 371 MET A N 1
ATOM 2882 C CA . MET A 1 371 ? -7.918 -17.781 -3.998 1 94.25 371 MET A CA 1
ATOM 2883 C C . MET A 1 371 ? -8.578 -18.391 -2.766 1 94.25 371 MET A C 1
ATOM 2885 O O . MET A 1 371 ? -9.469 -19.234 -2.885 1 94.25 371 MET A O 1
ATOM 2889 N N . HIS A 1 372 ? -8.07 -18.016 -1.651 1 95.31 372 HIS A N 1
ATOM 2890 C CA . HIS A 1 372 ? -8.664 -18.375 -0.372 1 95.31 372 HIS A CA 1
ATOM 2891 C C . HIS A 1 372 ? -9.711 -17.359 0.065 1 95.31 372 HIS A C 1
ATOM 2893 O O . HIS A 1 372 ? -9.375 -16.219 0.406 1 95.31 372 HIS A O 1
ATOM 2899 N N . PRO A 1 373 ? -11 -17.719 0.034 1 95.56 373 PRO A N 1
ATOM 2900 C CA . PRO A 1 373 ? -12.016 -16.766 0.475 1 95.56 373 PRO A CA 1
ATOM 2901 C C . PRO A 1 373 ? -11.82 -16.328 1.924 1 95.56 373 PRO A C 1
ATOM 2903 O O . PRO A 1 373 ? -11.375 -17.109 2.76 1 95.56 373 PRO A O 1
ATOM 2906 N N . THR A 1 374 ? -12.195 -15.094 2.184 1 93.81 374 THR A N 1
ATOM 2907 C CA . THR A 1 374 ? -11.938 -14.547 3.512 1 93.81 374 THR A CA 1
ATOM 2908 C C . THR A 1 374 ? -12.844 -15.195 4.551 1 93.81 374 THR A C 1
ATOM 2910 O O . THR A 1 374 ? -12.531 -15.195 5.746 1 93.81 374 THR A O 1
ATOM 2913 N N . CYS A 1 375 ? -13.938 -15.766 4.098 1 94.81 375 CYS A N 1
ATOM 2914 C CA . CYS A 1 375 ? -14.852 -16.469 4.996 1 94.81 375 CYS A CA 1
ATOM 2915 C C . CYS A 1 375 ? -14.367 -17.891 5.266 1 94.81 375 CYS A C 1
ATOM 2917 O O . CYS A 1 375 ? -14.969 -18.609 6.07 1 94.81 375 CYS A O 1
ATOM 2919 N N . GLY A 1 376 ? -13.359 -18.266 4.586 1 94.88 376 GLY A N 1
ATOM 2920 C CA . GLY A 1 376 ? -12.844 -19.609 4.75 1 94.88 376 GLY A CA 1
ATOM 2921 C C . GLY A 1 376 ? -13.172 -20.531 3.584 1 94.88 376 GLY A C 1
ATOM 2922 O O . GLY A 1 376 ? -13.883 -20.125 2.664 1 94.88 376 GLY A O 1
ATOM 2923 N N . ASP A 1 377 ? -12.578 -21.625 3.545 1 93.19 377 ASP A N 1
ATOM 2924 C CA . ASP A 1 377 ? -12.75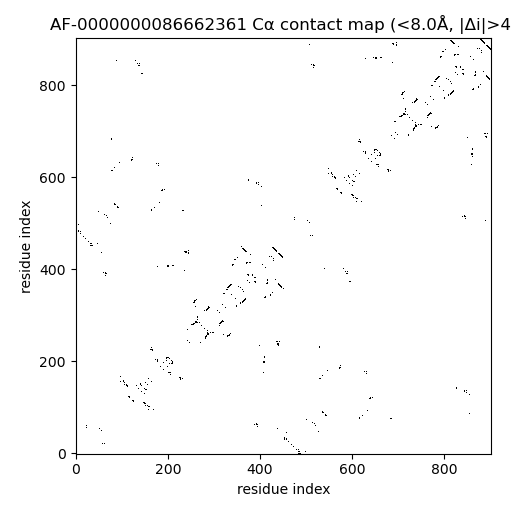 -22.672 2.547 1 93.19 377 ASP A CA 1
ATOM 2925 C C . ASP A 1 377 ? -12.648 -24.062 3.184 1 93.19 377 ASP A C 1
ATOM 2927 O O . ASP A 1 377 ? -11.898 -24.25 4.145 1 93.19 377 ASP A O 1
ATOM 2931 N N . THR A 1 378 ? -13.391 -24.984 2.67 1 91.75 378 THR A N 1
ATOM 2932 C CA . THR A 1 378 ? -13.406 -26.312 3.26 1 91.75 378 THR A CA 1
ATOM 2933 C C . THR A 1 378 ? -12.195 -27.125 2.793 1 91.75 378 THR A C 1
ATOM 2935 O O . THR A 1 378 ? -11.828 -28.125 3.426 1 91.75 378 THR A O 1
ATOM 2938 N N . MET A 1 379 ? -11.578 -26.719 1.725 1 93 379 MET A N 1
ATOM 2939 C CA . MET A 1 379 ? -10.484 -27.516 1.156 1 93 379 MET A CA 1
ATOM 2940 C C . MET A 1 379 ? -9.141 -26.844 1.432 1 93 379 MET A C 1
ATOM 2942 O O . MET A 1 379 ? -8.086 -27.375 1.062 1 93 379 MET A O 1
ATOM 2946 N N . LEU A 1 380 ? -9.125 -25.719 2.004 1 93.88 380 LEU A N 1
ATOM 2947 C CA . LEU A 1 380 ? -7.918 -25 2.383 1 93.88 380 LEU A CA 1
ATOM 2948 C C . LEU A 1 380 ? -7.863 -24.781 3.893 1 93.88 380 LEU A C 1
ATOM 2950 O O . LEU A 1 380 ? -8.906 -24.641 4.539 1 93.88 380 LEU A O 1
ATOM 2954 N N . PRO A 1 381 ? -6.676 -24.797 4.441 1 93.12 381 PRO A N 1
ATOM 2955 C CA . PRO A 1 381 ? -6.578 -24.547 5.883 1 93.12 381 PRO A CA 1
ATOM 2956 C C . PRO A 1 381 ? -6.941 -23.109 6.262 1 93.12 381 PRO A C 1
ATOM 2958 O O . PRO A 1 381 ? -6.426 -22.172 5.668 1 93.12 381 PRO A O 1
ATOM 2961 N N . ASN A 1 382 ? -7.793 -22.938 7.277 1 95.94 382 ASN A N 1
ATOM 2962 C CA . ASN A 1 382 ? -8.164 -21.625 7.777 1 95.94 382 ASN A CA 1
ATOM 2963 C C . ASN A 1 382 ? -7.184 -21.125 8.836 1 95.94 382 ASN A C 1
ATOM 2965 O O . ASN A 1 382 ? -6.684 -21.906 9.641 1 95.94 382 ASN A O 1
ATOM 2969 N N . ALA A 1 383 ? -6.926 -19.844 8.828 1 97 383 ALA A N 1
ATOM 2970 C CA . ALA A 1 383 ? -6.117 -19.234 9.875 1 97 383 ALA A CA 1
ATOM 2971 C C . ALA A 1 383 ? -6.812 -19.328 11.234 1 97 383 ALA A C 1
ATOM 2973 O O . ALA A 1 383 ? -8.047 -19.359 11.305 1 97 383 ALA A O 1
ATOM 2974 N N . PRO A 1 384 ? -6.043 -19.422 12.32 1 96.19 384 PRO A N 1
ATOM 2975 C CA . PRO A 1 384 ? -6.672 -19.438 13.641 1 96.19 384 PRO A CA 1
ATOM 2976 C C . PRO A 1 384 ? -7.285 -18.094 14.023 1 96.19 384 PRO A C 1
ATOM 2978 O O . PRO A 1 384 ? -6.742 -17.047 13.672 1 96.19 384 PRO A O 1
ATOM 2981 N N . PRO A 1 385 ? -8.383 -18.156 14.734 1 94.25 385 PRO A N 1
ATOM 2982 C CA . PRO A 1 385 ? -8.898 -16.891 15.281 1 94.25 385 PRO A CA 1
ATOM 2983 C C . PRO A 1 385 ? -7.891 -16.172 16.172 1 94.25 385 PRO A C 1
ATOM 2985 O O . PRO A 1 385 ? -7.059 -16.812 16.812 1 94.25 385 PRO A O 1
ATOM 2988 N N . PRO A 1 386 ? -7.867 -14.859 16.266 1 95.62 386 PRO A N 1
ATOM 2989 C CA . PRO A 1 386 ? -8.898 -13.984 15.703 1 95.62 386 PRO A CA 1
ATOM 2990 C C . PRO A 1 386 ? -8.562 -13.508 14.289 1 95.62 386 PRO A C 1
ATOM 2992 O O . PRO A 1 386 ? -9.094 -12.484 13.844 1 95.62 386 PRO A O 1
ATOM 2995 N N . LEU A 1 387 ? -7.688 -14.195 13.523 1 97 387 LEU A N 1
ATOM 2996 C CA . LEU A 1 387 ? -7.293 -13.789 12.18 1 97 387 LEU A CA 1
ATOM 2997 C C . LEU A 1 387 ? -8.43 -14.008 11.188 1 97 387 LEU A C 1
ATOM 2999 O O . LEU A 1 387 ? -9.336 -14.805 11.445 1 97 387 LEU A O 1
ATOM 3003 N N . LEU A 1 388 ? -8.383 -13.219 10.102 1 96.56 388 LEU A N 1
ATOM 3004 C CA . LEU A 1 388 ? -9.211 -13.609 8.969 1 96.56 388 LEU A CA 1
ATOM 3005 C C . LEU A 1 388 ? -8.875 -15.016 8.5 1 96.56 388 LEU A C 1
ATOM 3007 O O . LEU A 1 388 ? -7.699 -15.383 8.43 1 96.56 388 LEU A O 1
ATOM 3011 N N . LYS A 1 389 ? -9.812 -15.766 8.141 1 97.06 389 LYS A N 1
ATOM 3012 C CA . LYS A 1 389 ? -9.641 -17.188 7.855 1 97.06 389 LYS A CA 1
ATOM 3013 C C . LYS A 1 389 ? -8.703 -17.406 6.672 1 97.06 389 LYS A C 1
ATOM 3015 O O . LYS A 1 389 ? -8.047 -18.438 6.574 1 97.06 389 LYS A O 1
ATOM 3020 N N . ASN A 1 390 ? -8.594 -16.5 5.793 1 96.44 390 ASN A N 1
ATOM 3021 C CA . ASN A 1 390 ? -7.715 -16.625 4.633 1 96.44 390 ASN A CA 1
ATOM 3022 C C . ASN A 1 390 ? -6.316 -16.094 4.922 1 96.44 390 ASN A C 1
ATOM 3024 O O . ASN A 1 390 ? -5.52 -15.891 4.004 1 96.44 390 ASN A O 1
ATOM 3028 N N . TYR A 1 391 ? -6 -15.672 6.125 1 96.31 391 TYR A N 1
ATOM 3029 C CA . TYR A 1 391 ? -4.703 -15.172 6.562 1 96.31 391 TYR A CA 1
ATOM 3030 C C . TYR A 1 391 ? -4.496 -13.727 6.125 1 96.31 391 TYR A C 1
ATOM 3032 O O . TYR A 1 391 ? -3.369 -13.227 6.105 1 96.31 391 TYR A O 1
ATOM 3040 N N . GLY A 1 392 ? -5.492 -13.039 5.699 1 96.12 392 GLY A N 1
ATOM 3041 C CA . GLY A 1 392 ? -5.52 -11.602 5.492 1 96.12 392 GLY A CA 1
ATOM 3042 C C . GLY A 1 392 ? -4.441 -11.109 4.539 1 96.12 392 GLY A C 1
ATOM 3043 O O . GLY A 1 392 ? -4.418 -11.508 3.371 1 96.12 392 GLY A O 1
ATOM 3044 N N . GLU A 1 393 ? -3.475 -10.375 5.148 1 95.44 393 GLU A N 1
ATOM 3045 C CA . GLU A 1 393 ? -2.428 -9.695 4.387 1 95.44 393 GLU A CA 1
ATOM 3046 C C . GLU A 1 393 ? -1.599 -10.695 3.586 1 95.44 393 GLU A C 1
ATOM 3048 O O . GLU A 1 393 ? -1.126 -10.383 2.49 1 95.44 393 GLU A O 1
ATOM 3053 N N . PHE A 1 394 ? -1.378 -11.859 4.059 1 93.44 394 PHE A N 1
ATOM 3054 C CA . PHE A 1 394 ? -0.631 -12.875 3.32 1 93.44 394 PHE A CA 1
ATOM 3055 C C . PHE A 1 394 ? -1.33 -13.211 2.01 1 93.44 394 PHE A C 1
ATOM 3057 O O . PHE A 1 394 ? -0.696 -13.25 0.952 1 93.44 394 PHE A O 1
ATOM 3064 N N . GLN A 1 395 ? -2.65 -13.406 2.066 1 93.44 395 GLN A N 1
ATOM 3065 C CA . GLN A 1 395 ? -3.426 -13.766 0.884 1 93.44 395 GLN A CA 1
ATOM 3066 C C . GLN A 1 395 ? -3.58 -12.578 -0.055 1 93.44 395 GLN A C 1
ATOM 3068 O O . GLN A 1 395 ? -3.805 -12.75 -1.255 1 93.44 395 GLN A O 1
ATOM 3073 N N . ALA A 1 396 ? -3.49 -11.391 0.498 1 94.56 396 ALA A N 1
ATOM 3074 C CA . ALA A 1 396 ? -3.578 -10.195 -0.339 1 94.56 396 ALA A CA 1
ATOM 3075 C C . ALA A 1 396 ? -2.51 -10.211 -1.428 1 94.56 396 ALA A C 1
ATOM 3077 O O . ALA A 1 396 ? -2.734 -9.711 -2.533 1 94.56 396 ALA A O 1
ATOM 3078 N N . MET A 1 397 ? -1.41 -10.844 -1.164 1 91.62 397 MET A N 1
ATOM 3079 C CA . MET A 1 397 ? -0.338 -10.953 -2.148 1 91.62 397 MET A CA 1
ATOM 3080 C C . MET A 1 397 ? -0.792 -11.766 -3.357 1 91.62 397 MET A C 1
ATOM 3082 O O . MET A 1 397 ? -0.476 -11.414 -4.496 1 91.62 397 MET A O 1
ATOM 3086 N N . GLY A 1 398 ? -1.529 -12.852 -3.096 1 92.19 398 GLY A N 1
ATOM 3087 C CA . GLY A 1 398 ? -2.115 -13.625 -4.18 1 92.19 398 GLY A CA 1
ATOM 3088 C C . GLY A 1 398 ? -3.184 -12.867 -4.941 1 92.19 398 GLY A C 1
ATOM 3089 O O . GLY A 1 398 ? -3.295 -13 -6.164 1 92.19 398 GLY A O 1
ATOM 3090 N N . LEU A 1 399 ? -3.926 -12.055 -4.242 1 95.56 399 LEU A N 1
ATOM 3091 C CA . LEU A 1 399 ? -4.992 -11.281 -4.875 1 95.56 399 LEU A CA 1
ATOM 3092 C C . LEU A 1 399 ? -4.418 -10.203 -5.777 1 95.56 399 LEU A C 1
ATOM 3094 O O . LEU A 1 399 ? -5.012 -9.867 -6.805 1 95.56 399 LEU A O 1
ATOM 3098 N N . ILE A 1 400 ? -3.273 -9.688 -5.434 1 95.69 400 ILE A N 1
ATOM 3099 C CA . ILE A 1 400 ? -2.59 -8.727 -6.297 1 95.69 400 ILE A CA 1
ATOM 3100 C C . ILE A 1 400 ? -2.264 -9.383 -7.637 1 95.69 400 ILE A C 1
ATOM 3102 O O . ILE A 1 400 ? -2.441 -8.773 -8.695 1 95.69 400 ILE A O 1
ATOM 3106 N N . ALA A 1 401 ? -1.825 -10.633 -7.582 1 92.5 401 ALA A N 1
ATOM 3107 C CA . ALA A 1 401 ? -1.584 -11.375 -8.82 1 92.5 401 ALA A CA 1
ATOM 3108 C C . ALA A 1 401 ? -2.865 -11.5 -9.641 1 92.5 401 ALA A C 1
ATOM 3110 O O . ALA A 1 401 ? -2.824 -11.492 -10.875 1 92.5 401 ALA A O 1
ATOM 3111 N N . GLY A 1 402 ? -3.98 -11.586 -8.945 1 94.25 402 GLY A N 1
ATOM 3112 C CA . GLY A 1 402 ? -5.266 -11.586 -9.633 1 94.25 402 GLY A CA 1
ATOM 3113 C C . GLY A 1 402 ? -5.516 -10.312 -10.422 1 94.25 402 GLY A C 1
ATOM 3114 O O . GLY A 1 402 ? -6.012 -10.367 -11.547 1 94.25 402 GLY A O 1
ATOM 3115 N N . PHE A 1 403 ? -5.148 -9.219 -9.852 1 97.19 403 PHE A N 1
ATOM 3116 C CA . PHE A 1 403 ? -5.289 -7.949 -10.562 1 97.19 403 PHE A CA 1
ATOM 3117 C C . PHE A 1 403 ? -4.371 -7.902 -11.773 1 97.19 403 PHE A C 1
ATOM 3119 O O . PHE A 1 403 ? -4.773 -7.441 -12.844 1 97.19 403 PHE A O 1
ATOM 3126 N N . VAL A 1 404 ? -3.168 -8.383 -11.594 1 95.88 404 VAL A N 1
ATOM 3127 C CA . VAL A 1 404 ? -2.215 -8.398 -12.695 1 95.88 404 VAL A CA 1
ATOM 3128 C C . VAL A 1 404 ? -2.762 -9.25 -13.844 1 95.88 404 VAL A C 1
ATOM 3130 O O . VAL A 1 404 ? -2.689 -8.859 -15.008 1 95.88 404 VAL A O 1
ATOM 3133 N N . LEU A 1 405 ? -3.316 -10.367 -13.492 1 94.81 405 LEU A N 1
ATOM 3134 C CA . LEU A 1 405 ? -3.914 -11.242 -14.492 1 94.81 405 LEU A CA 1
ATOM 3135 C C . LEU A 1 405 ? -5.07 -10.555 -15.203 1 94.81 405 LEU A C 1
ATOM 3137 O O . LEU A 1 405 ? -5.23 -10.688 -16.422 1 94.81 405 LEU A O 1
ATOM 3141 N N . THR A 1 406 ? -5.863 -9.875 -14.461 1 96.5 406 THR A N 1
ATOM 3142 C CA . THR A 1 406 ? -7.039 -9.203 -15.008 1 96.5 406 THR A CA 1
ATOM 3143 C C . THR A 1 406 ? -6.637 -8.094 -15.969 1 96.5 406 THR A C 1
ATOM 3145 O O . THR A 1 406 ? -7.195 -7.977 -17.062 1 96.5 406 THR A O 1
ATOM 3148 N N . VAL A 1 407 ? -5.629 -7.32 -15.641 1 97.75 407 VAL A N 1
ATOM 3149 C CA . VAL A 1 407 ? -5.371 -6.098 -16.406 1 97.75 407 VAL A CA 1
ATOM 3150 C C . VAL A 1 407 ? -4.469 -6.414 -17.594 1 97.75 407 VAL A C 1
ATOM 3152 O O . VAL A 1 407 ? -4.395 -5.633 -18.547 1 97.75 407 VAL A O 1
ATOM 3155 N N . SER A 1 408 ? -3.779 -7.477 -17.562 1 96.38 408 SER A N 1
ATOM 3156 C CA . SER A 1 408 ? -2.771 -7.711 -18.594 1 96.38 408 SER A CA 1
ATOM 3157 C C . SER A 1 408 ? -3.211 -8.805 -19.562 1 96.38 408 SER A C 1
ATOM 3159 O O . SER A 1 408 ? -3.873 -8.523 -20.562 1 96.38 408 SER A O 1
ATOM 3161 N N . PRO A 1 409 ? -3.18 -10.078 -19.219 1 94.44 409 PRO A N 1
ATOM 3162 C CA . PRO A 1 409 ? -3.654 -11.086 -20.172 1 94.44 409 PRO A CA 1
ATOM 3163 C C . PRO A 1 409 ? -5.172 -11.25 -20.141 1 94.44 409 PRO A C 1
ATOM 3165 O O . PRO A 1 409 ? -5.734 -11.977 -20.969 1 94.44 409 PRO A O 1
ATOM 3168 N N . ASN A 1 410 ? -5.84 -10.562 -19.234 1 96.12 410 ASN A N 1
ATOM 3169 C CA . ASN A 1 410 ? -7.289 -10.633 -19.062 1 96.12 410 ASN A CA 1
ATOM 3170 C C . ASN A 1 410 ? -7.738 -12.023 -18.641 1 96.12 410 ASN A C 1
ATOM 3172 O O . ASN A 1 410 ? -8.727 -12.555 -19.156 1 96.12 410 ASN A O 1
ATOM 3176 N N . GLY A 1 411 ? -6.926 -12.609 -17.766 1 93.88 411 GLY A N 1
ATOM 3177 C CA . GLY A 1 411 ? -7.195 -13.93 -17.203 1 93.88 411 GLY A CA 1
ATOM 3178 C C . GLY A 1 411 ? -8.023 -13.891 -15.938 1 93.88 411 GLY A C 1
ATOM 3179 O O . GLY A 1 411 ? -8.688 -12.891 -15.656 1 93.88 411 GLY A O 1
ATOM 3180 N N . CYS A 1 412 ? -8.117 -15.062 -15.297 1 90.75 412 CYS A N 1
ATOM 3181 C CA . CYS A 1 412 ? -8.977 -15.109 -14.125 1 90.75 412 CYS A CA 1
ATOM 3182 C C . CYS A 1 412 ? -8.414 -16.047 -13.07 1 90.75 412 CYS A C 1
ATOM 3184 O O . CYS A 1 412 ? -7.898 -17.125 -13.398 1 90.75 412 CYS A O 1
ATOM 3186 N N . GLN A 1 413 ? -8.469 -15.633 -11.859 1 92.12 413 GLN A N 1
ATOM 3187 C CA . GLN A 1 413 ? -8.188 -16.484 -10.711 1 92.12 413 GLN A CA 1
ATOM 3188 C C . GLN A 1 413 ? -9.461 -17.141 -10.18 1 92.12 413 GLN A C 1
ATOM 3190 O O . GLN A 1 413 ? -10.562 -16.609 -10.367 1 92.12 413 GLN A O 1
ATOM 3195 N N . ARG A 1 414 ? -9.242 -18.266 -9.578 1 95 414 ARG A N 1
ATOM 3196 C CA . ARG A 1 414 ? -10.406 -19.031 -9.156 1 95 414 ARG A CA 1
ATOM 3197 C C . ARG A 1 414 ? -10.273 -19.469 -7.699 1 95 414 ARG A C 1
ATOM 3199 O O . ARG A 1 414 ? -9.164 -19.578 -7.176 1 95 414 ARG A O 1
ATOM 3206 N N . THR A 1 415 ? -11.43 -19.641 -7.059 1 95.62 415 THR A N 1
ATOM 3207 C CA . THR A 1 415 ? -11.477 -20.375 -5.797 1 95.62 415 THR A CA 1
ATOM 3208 C C . THR A 1 415 ? -11.477 -21.875 -6.043 1 95.62 415 THR A C 1
ATOM 3210 O O . THR A 1 415 ? -11.68 -22.328 -7.172 1 95.62 415 THR A O 1
ATOM 3213 N N . LEU A 1 416 ? -11.219 -22.641 -5.02 1 96.5 416 LEU A N 1
ATOM 3214 C CA . LEU A 1 416 ? -11.289 -24.094 -5.145 1 96.5 416 LEU A CA 1
ATOM 3215 C C . LEU A 1 416 ? -12.719 -24.547 -5.445 1 96.5 416 LEU A C 1
ATOM 3217 O O . LEU A 1 416 ? -12.922 -25.531 -6.16 1 96.5 416 LEU A O 1
ATOM 3221 N N . HIS A 1 417 ? -13.688 -23.797 -4.941 1 95.94 417 HIS A N 1
ATOM 3222 C CA . HIS A 1 417 ? -15.086 -24.094 -5.242 1 95.94 417 HIS A CA 1
ATOM 3223 C C . HIS A 1 417 ? -15.359 -23.984 -6.738 1 95.94 417 HIS A C 1
ATOM 3225 O O . HIS A 1 417 ? -15.977 -24.859 -7.328 1 95.94 417 HIS A O 1
ATOM 3231 N N . GLU A 1 418 ? -14.875 -22.953 -7.312 1 95.5 418 GLU A N 1
ATOM 3232 C CA . GLU A 1 418 ? -15.055 -22.75 -8.75 1 95.5 418 GLU A CA 1
ATOM 3233 C C . GLU A 1 418 ? -14.312 -23.797 -9.555 1 95.5 418 GLU A C 1
ATOM 3235 O O . GLU A 1 418 ? -14.836 -24.312 -10.547 1 95.5 418 GLU A O 1
ATOM 3240 N N . LEU A 1 419 ? -13.078 -24.078 -9.156 1 97.19 419 LEU A N 1
ATOM 3241 C CA . LEU A 1 419 ? -12.305 -25.094 -9.852 1 97.19 419 LEU A CA 1
ATOM 3242 C C . LEU A 1 419 ? -12.984 -26.453 -9.75 1 97.19 419 LEU A C 1
ATOM 3244 O O . LEU A 1 419 ? -12.992 -27.234 -10.711 1 97.19 419 LEU A O 1
ATOM 3248 N N . ASN A 1 420 ? -13.484 -26.734 -8.586 1 97.5 420 ASN A N 1
ATOM 3249 C CA . ASN A 1 420 ? -14.18 -28 -8.391 1 97.5 420 ASN A CA 1
ATOM 3250 C C . ASN A 1 420 ? -15.336 -28.156 -9.375 1 97.5 420 ASN A C 1
ATOM 3252 O O . ASN A 1 420 ? -15.555 -29.25 -9.898 1 97.5 420 ASN A O 1
ATOM 3256 N N . ASN A 1 421 ? -16.094 -27.125 -9.586 1 97.25 421 ASN A N 1
ATOM 3257 C CA . ASN A 1 421 ? -17.172 -27.156 -10.555 1 97.25 421 ASN A CA 1
ATOM 3258 C C . ASN A 1 421 ? -16.672 -27.531 -11.945 1 97.25 421 ASN A C 1
ATOM 3260 O O . ASN A 1 421 ? -17.312 -28.312 -12.656 1 97.25 421 ASN A O 1
ATOM 3264 N N . VAL A 1 422 ? -15.562 -26.984 -12.312 1 97.81 422 VAL A N 1
ATOM 3265 C CA . VAL A 1 422 ? -14.961 -27.219 -13.625 1 97.81 422 VAL A CA 1
ATOM 3266 C C . VAL A 1 422 ? -14.445 -28.656 -13.711 1 97.81 422 VAL A C 1
ATOM 3268 O O . VAL A 1 422 ? -14.664 -29.344 -14.711 1 97.81 422 VAL A O 1
ATOM 3271 N N . VAL A 1 423 ? -13.766 -29.094 -12.703 1 98.25 423 VAL A N 1
ATOM 3272 C CA . VAL A 1 423 ? -13.188 -30.422 -12.648 1 98.25 423 VAL A CA 1
ATOM 3273 C C . VAL A 1 423 ? -14.297 -31.469 -12.711 1 98.25 423 VAL A C 1
ATOM 3275 O O . VAL A 1 423 ? -14.203 -32.438 -13.461 1 98.25 423 VAL A O 1
ATOM 3278 N N . GLU A 1 424 ? -15.398 -31.266 -12 1 97.94 424 GLU A N 1
ATOM 3279 C CA . GLU A 1 424 ? -16.531 -32.188 -11.992 1 97.94 424 GLU A CA 1
ATOM 3280 C C . GLU A 1 424 ? -17.219 -32.219 -13.352 1 97.94 424 GLU A C 1
ATOM 3282 O O . GLU A 1 424 ? -17.625 -33.281 -13.82 1 97.94 424 GLU A O 1
ATOM 3287 N N . ALA A 1 425 ? -17.375 -31.078 -13.906 1 98.06 425 ALA A N 1
ATOM 3288 C CA . ALA A 1 425 ? -18 -30.984 -15.219 1 98.06 425 ALA A CA 1
ATOM 3289 C C . ALA A 1 425 ? -17.203 -31.75 -16.266 1 98.06 425 ALA A C 1
ATOM 3291 O O . ALA A 1 425 ? -17.781 -32.25 -17.234 1 98.06 425 ALA A O 1
ATOM 3292 N N . ALA A 1 426 ? -15.914 -31.875 -16.062 1 97.94 426 ALA A N 1
ATOM 3293 C CA . ALA A 1 426 ? -15.055 -32.625 -16.984 1 97.94 426 ALA A CA 1
ATOM 3294 C C . ALA A 1 426 ? -15.047 -34.094 -16.672 1 97.94 426 ALA A C 1
ATOM 3296 O O . ALA A 1 426 ? -14.406 -34.875 -17.375 1 97.94 426 ALA A O 1
ATOM 3297 N N . GLY A 1 427 ? -15.703 -34.469 -15.617 1 96.81 427 GLY A N 1
ATOM 3298 C CA . GLY A 1 427 ? -15.797 -35.875 -15.266 1 96.81 427 GLY A CA 1
ATOM 3299 C C . GLY A 1 427 ? -14.695 -36.312 -14.328 1 96.81 427 GLY A C 1
ATOM 3300 O O . GLY A 1 427 ? -14.383 -37.5 -14.258 1 96.81 427 GLY A O 1
ATOM 3301 N N . LEU A 1 428 ? -14.047 -35.469 -13.633 1 98.31 428 LEU A N 1
ATOM 3302 C CA . LEU A 1 428 ? -13 -35.75 -12.664 1 98.31 428 LEU A CA 1
ATOM 3303 C C . LEU A 1 428 ? -13.414 -35.344 -11.266 1 98.31 428 LEU A C 1
ATOM 3305 O O . LEU A 1 428 ? -14.484 -34.75 -11.078 1 98.31 428 LEU A O 1
ATOM 3309 N N . ILE A 1 429 ? -12.617 -35.688 -10.305 1 97.75 429 ILE A N 1
ATOM 3310 C CA . ILE A 1 429 ? -12.859 -35.281 -8.922 1 97.75 429 ILE A CA 1
ATOM 3311 C C . ILE A 1 429 ? -11.562 -34.781 -8.297 1 97.75 429 ILE A C 1
ATOM 3313 O O . ILE A 1 429 ? -10.484 -35.312 -8.578 1 97.75 429 ILE A O 1
ATOM 3317 N N . ILE A 1 430 ? -11.68 -33.75 -7.488 1 97.75 430 ILE A N 1
ATOM 3318 C CA . ILE A 1 430 ? -10.523 -33.312 -6.699 1 97.75 430 ILE A CA 1
ATOM 3319 C C . ILE A 1 430 ? -10.32 -34.281 -5.535 1 97.75 430 ILE A C 1
ATOM 3321 O O . ILE A 1 430 ? -11.156 -34.375 -4.637 1 97.75 430 ILE A O 1
ATOM 3325 N N . ALA A 1 431 ? -9.25 -34.969 -5.586 1 96.75 431 ALA A N 1
ATOM 3326 C CA . ALA A 1 431 ? -8.945 -35.969 -4.551 1 96.75 431 ALA A CA 1
ATOM 3327 C C . ALA A 1 431 ? -8.305 -35.312 -3.334 1 96.75 431 ALA A C 1
ATOM 3329 O O . ALA A 1 431 ? -8.586 -35.688 -2.193 1 96.75 431 ALA A O 1
ATOM 3330 N N . LYS A 1 432 ? -7.441 -34.438 -3.582 1 95.25 432 LYS A N 1
ATOM 3331 C CA . LYS A 1 432 ? -6.703 -33.812 -2.492 1 95.25 432 LYS A CA 1
ATOM 3332 C C . LYS A 1 432 ? -6.066 -32.5 -2.947 1 95.25 432 LYS A C 1
ATOM 3334 O O . LYS A 1 432 ? -5.656 -32.375 -4.102 1 95.25 432 LYS A O 1
ATOM 3339 N N . VAL A 1 433 ? -6.062 -31.5 -2.098 1 94.94 433 VAL A N 1
ATOM 3340 C CA . VAL A 1 433 ? -5.312 -30.266 -2.303 1 94.94 433 VAL A CA 1
ATOM 3341 C C . VAL A 1 433 ? -4.055 -30.281 -1.438 1 94.94 433 VAL A C 1
ATOM 3343 O O . VAL A 1 433 ? -4.137 -30.297 -0.208 1 94.94 433 VAL A O 1
ATOM 3346 N N . TRP A 1 434 ? -2.918 -30.328 -2.104 1 92.12 434 TRP A N 1
ATOM 3347 C CA . TRP A 1 434 ? -1.634 -30.281 -1.412 1 92.12 434 TRP A CA 1
ATOM 3348 C C . TRP A 1 434 ? -1.181 -28.844 -1.197 1 92.12 434 TRP A C 1
ATOM 3350 O O . TRP A 1 434 ? -0.881 -28.125 -2.158 1 92.12 434 TRP A O 1
ATOM 3360 N N . ILE A 1 435 ? -1.087 -28.5 0.085 1 89.12 435 ILE A N 1
ATOM 3361 C CA . ILE A 1 435 ? -0.72 -27.141 0.444 1 89.12 435 ILE A CA 1
ATOM 3362 C C . ILE A 1 435 ? 0.795 -26.969 0.356 1 89.12 435 ILE A C 1
ATOM 3364 O O . ILE A 1 435 ? 1.544 -27.656 1.057 1 89.12 435 ILE A O 1
ATOM 3368 N N . CYS A 1 436 ? 1.214 -26.125 -0.56 1 85.19 436 CYS A N 1
ATOM 3369 C CA . CYS A 1 436 ? 2.641 -25.891 -0.743 1 85.19 436 CYS A CA 1
ATOM 3370 C C . CYS A 1 436 ? 3.088 -24.656 0.041 1 85.19 436 CYS A C 1
ATOM 3372 O O . CYS A 1 436 ? 2.26 -23.938 0.598 1 85.19 436 CYS A O 1
ATOM 3374 N N . CYS A 1 437 ? 4.441 -24.516 0.185 1 83.75 437 CYS A N 1
ATOM 3375 C CA . CYS A 1 437 ? 4.961 -23.281 0.765 1 83.75 437 CYS A CA 1
ATOM 3376 C C . CYS A 1 437 ? 4.734 -22.109 -0.171 1 83.75 437 CYS A C 1
ATOM 3378 O O . CYS A 1 437 ? 4.871 -22.234 -1.389 1 83.75 437 CYS A O 1
ATOM 3380 N N . GLY A 1 438 ? 4.328 -21.062 0.341 1 84.31 438 GLY A N 1
ATOM 3381 C CA . GLY A 1 438 ? 3.955 -19.906 -0.471 1 84.31 438 GLY A CA 1
ATOM 3382 C C . GLY A 1 438 ? 2.467 -19.828 -0.755 1 84.31 438 GLY A C 1
ATOM 3383 O O . GLY A 1 438 ? 1.651 -20.266 0.066 1 84.31 438 GLY A O 1
ATOM 3384 N N . LEU A 1 439 ? 2.074 -19.359 -1.917 1 88.25 439 LEU A N 1
ATOM 3385 C CA . LEU A 1 439 ? 0.67 -19.125 -2.23 1 88.25 439 LEU A CA 1
ATOM 3386 C C . LEU A 1 439 ? 0.115 -20.234 -3.121 1 88.25 439 LEU A C 1
ATOM 3388 O O . LEU A 1 439 ? -1.103 -20.375 -3.256 1 88.25 439 LEU A O 1
ATOM 3392 N N . GLY A 1 440 ? 0.983 -21.016 -3.662 1 86.62 440 GLY A N 1
ATOM 3393 C CA . GLY A 1 440 ? 0.564 -22.031 -4.605 1 86.62 440 GLY A CA 1
ATOM 3394 C C . GLY A 1 440 ? 0.149 -23.328 -3.938 1 86.62 440 GLY A C 1
ATOM 3395 O O . GLY A 1 440 ? 0.503 -23.578 -2.783 1 86.62 440 GLY A O 1
ATOM 3396 N N . ASN A 1 441 ? -0.644 -24.109 -4.641 1 89.44 441 ASN A N 1
ATOM 3397 C CA . ASN A 1 441 ? -1.099 -25.438 -4.254 1 89.44 441 ASN A CA 1
ATOM 3398 C C . ASN A 1 441 ? -1.007 -26.422 -5.418 1 89.44 441 ASN A C 1
ATOM 3400 O O . ASN A 1 441 ? -0.93 -26.016 -6.578 1 89.44 441 ASN A O 1
ATOM 3404 N N . VAL A 1 442 ? -0.882 -27.625 -5.055 1 92.69 442 VAL A N 1
ATOM 3405 C CA . VAL A 1 442 ? -1.052 -28.688 -6.043 1 92.69 442 VAL A CA 1
ATOM 3406 C C . VAL A 1 442 ? -2.389 -29.391 -5.82 1 92.69 442 VAL A C 1
ATOM 3408 O O . VAL A 1 442 ? -2.619 -29.969 -4.766 1 92.69 442 VAL A O 1
ATOM 3411 N N . ILE A 1 443 ? -3.268 -29.25 -6.781 1 95.75 443 ILE A N 1
ATOM 3412 C CA . ILE A 1 443 ? -4.578 -29.891 -6.738 1 95.75 443 ILE A CA 1
ATOM 3413 C C . ILE A 1 443 ? -4.527 -31.219 -7.488 1 95.75 443 ILE A C 1
ATOM 3415 O O . ILE A 1 443 ? -4.223 -31.266 -8.68 1 95.75 443 ILE A O 1
ATOM 3419 N N . GLU A 1 444 ? -4.762 -32.25 -6.773 1 96.44 444 GLU A N 1
ATOM 3420 C CA . GLU A 1 444 ? -4.75 -33.594 -7.348 1 96.44 444 GLU A CA 1
ATOM 3421 C C . GLU A 1 444 ? -6.156 -34.031 -7.734 1 96.44 444 GLU A C 1
ATOM 3423 O O . GLU A 1 444 ? -7.031 -34.156 -6.879 1 96.44 444 GLU A O 1
ATOM 3428 N N . CYS A 1 445 ? -6.312 -34.281 -9.031 1 98.12 445 CYS A N 1
ATOM 3429 C CA . CYS A 1 445 ? -7.59 -34.75 -9.555 1 98.12 445 CYS A CA 1
ATOM 3430 C C . CYS A 1 445 ? -7.465 -36.188 -10.055 1 98.12 445 CYS A C 1
ATOM 3432 O O . CYS A 1 445 ? -6.418 -36.562 -10.57 1 98.12 445 CYS A O 1
ATOM 3434 N N . MET A 1 446 ? -8.531 -36.875 -9.922 1 97.94 446 MET A N 1
ATOM 3435 C CA . MET A 1 446 ? -8.562 -38.281 -10.32 1 97.94 446 MET A CA 1
ATOM 3436 C C . MET A 1 446 ? -9.875 -38.625 -11.016 1 97.94 446 MET A C 1
ATOM 3438 O O . MET A 1 446 ? -10.812 -37.812 -11.023 1 97.94 446 MET A O 1
ATOM 3442 N N . LEU A 1 447 ? -9.82 -39.781 -11.664 1 97.06 447 LEU A N 1
ATOM 3443 C CA . LEU A 1 447 ? -11.07 -40.312 -12.211 1 97.06 447 LEU A CA 1
ATOM 3444 C C . LEU A 1 447 ? -12.031 -40.688 -11.094 1 97.06 447 LEU A C 1
ATOM 3446 O O . LEU A 1 447 ? -11.602 -41.188 -10.047 1 97.06 447 LEU A O 1
ATOM 3450 N N . LYS A 1 448 ? -13.328 -40.469 -11.305 1 90.44 448 LYS A N 1
ATOM 3451 C CA . LYS A 1 448 ? -14.344 -40.781 -10.305 1 90.44 448 LYS A CA 1
ATOM 3452 C C . LYS A 1 448 ? -14.281 -42.219 -9.875 1 90.44 448 LYS A C 1
ATOM 3454 O O . LYS A 1 448 ? -14.531 -42.562 -8.711 1 90.44 448 LYS A O 1
ATOM 3459 N N . GLU A 1 449 ? -13.867 -43.031 -10.789 1 88.56 449 GLU A N 1
ATOM 3460 C CA . GLU A 1 449 ? -13.82 -44.469 -10.531 1 88.56 449 GLU A CA 1
ATOM 3461 C C . GLU A 1 449 ? -12.641 -44.844 -9.641 1 88.56 449 GLU A C 1
ATOM 3463 O O . GLU A 1 449 ? -12.586 -45.938 -9.086 1 88.56 449 GLU A O 1
ATOM 3468 N N . ASP A 1 450 ? -11.695 -43.969 -9.547 1 86.88 450 ASP A N 1
ATOM 3469 C CA . ASP A 1 450 ? -10.484 -44.25 -8.789 1 86.88 450 ASP A CA 1
ATOM 3470 C C . ASP A 1 450 ? -10.664 -43.906 -7.316 1 86.88 450 ASP A C 1
ATOM 3472 O O . ASP A 1 450 ? -9.773 -44.156 -6.5 1 86.88 450 ASP A O 1
ATOM 3476 N N . LEU A 1 451 ? -11.727 -43.281 -6.887 1 74.62 451 LEU A N 1
ATOM 3477 C CA . LEU A 1 451 ? -11.961 -42.969 -5.473 1 74.62 451 LEU A CA 1
ATOM 3478 C C . LEU A 1 451 ? -12.688 -44.156 -4.797 1 74.62 451 LEU A C 1
ATOM 3480 O O . LEU A 1 451 ? -13.562 -44.781 -5.398 1 74.62 451 LEU A O 1
ATOM 3484 N N . MET B 1 1 ? 24.297 -25.328 16.375 1 71.69 1 MET B N 1
ATOM 3485 C CA . MET B 1 1 ? 24.281 -23.906 16.703 1 71.69 1 MET B CA 1
ATOM 3486 C C . MET B 1 1 ? 23.75 -23.078 15.531 1 71.69 1 MET B C 1
ATOM 3488 O O . MET B 1 1 ? 24.016 -23.406 14.367 1 71.69 1 MET B O 1
ATOM 3492 N N . PRO B 1 2 ? 22.953 -22.125 15.938 1 77.62 2 PRO B N 1
ATOM 3493 C CA . PRO B 1 2 ? 22.469 -21.297 14.828 1 77.62 2 PRO B CA 1
ATOM 3494 C C . PRO B 1 2 ? 23.578 -20.516 14.141 1 77.62 2 PRO B C 1
ATOM 3496 O O . PRO B 1 2 ? 24.594 -20.188 14.766 1 77.62 2 PRO B O 1
ATOM 3499 N N . THR B 1 3 ? 23.453 -20.266 12.852 1 82.75 3 THR B N 1
ATOM 3500 C CA . THR B 1 3 ? 24.375 -19.438 12.078 1 82.75 3 THR B CA 1
ATOM 3501 C C . THR B 1 3 ? 24.359 -18 12.594 1 82.75 3 THR B C 1
ATOM 3503 O O . THR B 1 3 ? 23.469 -17.625 13.359 1 82.75 3 THR B O 1
ATOM 3506 N N . ALA B 1 4 ? 25.406 -17.266 12.32 1 84.31 4 ALA B N 1
ATOM 3507 C CA . ALA B 1 4 ? 25.469 -15.867 12.703 1 84.31 4 ALA B CA 1
ATOM 3508 C C . ALA B 1 4 ? 24.25 -15.102 12.203 1 84.31 4 ALA B C 1
ATOM 3510 O O . ALA B 1 4 ? 23.703 -14.258 12.906 1 84.31 4 ALA B O 1
ATOM 3511 N N . ALA B 1 5 ? 23.828 -15.43 10.977 1 85.94 5 ALA B N 1
ATOM 3512 C CA . ALA B 1 5 ? 22.641 -14.789 10.398 1 85.94 5 ALA B CA 1
ATOM 3513 C C . ALA B 1 5 ? 21.391 -15.141 11.188 1 85.94 5 ALA B C 1
ATOM 3515 O O . ALA B 1 5 ? 20.531 -14.289 11.414 1 85.94 5 ALA B O 1
ATOM 3516 N N . ALA B 1 6 ? 21.297 -16.344 11.578 1 90.06 6 ALA B N 1
ATOM 3517 C CA . ALA B 1 6 ? 20.141 -16.797 12.367 1 90.06 6 ALA B CA 1
ATOM 3518 C C . ALA B 1 6 ? 20.125 -16.125 13.734 1 90.06 6 ALA B C 1
ATOM 3520 O O . ALA B 1 6 ? 19.062 -15.727 14.227 1 90.06 6 ALA B O 1
ATOM 3521 N N . GLU B 1 7 ? 21.281 -15.977 14.352 1 92.56 7 GLU B N 1
ATOM 3522 C CA . GLU B 1 7 ? 21.359 -15.336 15.664 1 92.56 7 GLU B CA 1
ATOM 3523 C C . GLU B 1 7 ? 20.953 -13.875 15.594 1 92.56 7 GLU B C 1
ATOM 3525 O O . GLU B 1 7 ? 20.25 -13.375 16.484 1 92.56 7 GLU B O 1
ATOM 3530 N N . GLN B 1 8 ? 21.391 -13.234 14.578 1 92.06 8 GLN B N 1
ATOM 3531 C CA . GLN B 1 8 ? 21 -11.844 14.375 1 92.06 8 GLN B CA 1
ATOM 3532 C C . GLN B 1 8 ? 19.5 -11.703 14.18 1 92.06 8 GLN B C 1
ATOM 3534 O O . GLN B 1 8 ? 18.875 -10.789 14.711 1 92.06 8 GLN B O 1
ATOM 3539 N N . GLN B 1 9 ? 18.984 -12.586 13.398 1 93.19 9 GLN B N 1
ATOM 3540 C CA . GLN B 1 9 ? 17.547 -12.594 13.148 1 93.19 9 GLN B CA 1
ATOM 3541 C C . GLN B 1 9 ? 16.766 -12.867 14.43 1 93.19 9 GLN B C 1
ATOM 3543 O O . GLN B 1 9 ? 15.75 -12.203 14.695 1 93.19 9 GLN B O 1
ATOM 3548 N N . ILE B 1 10 ? 17.234 -13.797 15.188 1 95.5 10 ILE B N 1
ATOM 3549 C CA . ILE B 1 10 ? 16.578 -14.156 16.453 1 95.5 10 ILE B CA 1
ATOM 3550 C C . ILE B 1 10 ? 16.594 -12.961 17.406 1 95.5 10 ILE B C 1
ATOM 3552 O O . ILE B 1 10 ? 15.578 -12.625 18 1 95.5 10 ILE B O 1
ATOM 3556 N N . THR B 1 11 ? 17.719 -12.297 17.484 1 96.25 11 THR B N 1
ATOM 3557 C CA . THR B 1 11 ? 17.859 -11.133 18.344 1 96.25 11 THR B CA 1
ATOM 3558 C C . THR B 1 11 ? 16.891 -10.023 17.938 1 96.25 11 THR B C 1
ATOM 3560 O O . THR B 1 11 ? 16.25 -9.406 18.781 1 96.25 11 THR B O 1
ATOM 3563 N N . LYS B 1 12 ? 16.828 -9.82 16.656 1 95.62 12 LYS B N 1
ATOM 3564 C CA . LYS B 1 12 ? 15.93 -8.797 16.125 1 95.62 12 LYS B CA 1
ATOM 3565 C C . LYS B 1 12 ? 14.469 -9.133 16.438 1 95.62 12 LYS B C 1
ATOM 3567 O O . LYS B 1 12 ? 13.711 -8.266 16.891 1 95.62 12 LYS B O 1
ATOM 3572 N N . LEU B 1 13 ? 14.039 -10.352 16.219 1 97.25 13 LEU B N 1
ATOM 3573 C CA . LEU B 1 13 ? 12.672 -10.789 16.469 1 97.25 13 LEU B CA 1
ATOM 3574 C C . LEU B 1 13 ? 12.312 -10.633 17.938 1 97.25 13 LEU B C 1
ATOM 3576 O O . LEU B 1 13 ? 11.227 -10.148 18.281 1 97.25 13 LEU B O 1
ATOM 3580 N N . ARG B 1 14 ? 13.211 -10.992 18.828 1 97.44 14 ARG B N 1
ATOM 3581 C CA . ARG B 1 14 ? 12.969 -10.898 20.266 1 97.44 14 ARG B CA 1
ATOM 3582 C C . ARG B 1 14 ? 12.82 -9.438 20.688 1 97.44 14 ARG B C 1
ATOM 3584 O O . ARG B 1 14 ? 11.93 -9.109 21.484 1 97.44 14 ARG B O 1
ATOM 3591 N N . SER B 1 15 ? 13.711 -8.617 20.156 1 97.69 15 SER B N 1
ATOM 3592 C CA . SER B 1 15 ? 13.664 -7.199 20.516 1 97.69 15 SER B CA 1
ATOM 3593 C C . SER B 1 15 ? 12.359 -6.559 20.047 1 97.69 15 SER B C 1
ATOM 3595 O O . SER B 1 15 ? 11.758 -5.773 20.781 1 97.69 15 SER B O 1
ATOM 3597 N N . LEU B 1 16 ? 11.93 -6.852 18.844 1 97.69 16 LEU B N 1
ATOM 3598 C CA . LEU B 1 16 ? 10.68 -6.32 18.297 1 97.69 16 LEU B CA 1
ATOM 3599 C C . LEU B 1 16 ? 9.484 -6.801 19.125 1 97.69 16 LEU B C 1
ATOM 3601 O O . LEU B 1 16 ? 8.57 -6.023 19.422 1 97.69 16 LEU B O 1
ATOM 3605 N N . MET B 1 17 ? 9.523 -8.07 19.531 1 97.56 17 MET B N 1
ATOM 3606 C CA . MET B 1 17 ? 8.422 -8.641 20.297 1 97.56 17 MET B CA 1
ATOM 3607 C C . MET B 1 17 ? 8.359 -8.023 21.688 1 97.56 17 MET B C 1
ATOM 3609 O O . MET B 1 17 ? 7.27 -7.797 22.219 1 97.56 17 MET B O 1
ATOM 3613 N N . ASP B 1 18 ? 9.5 -7.789 22.266 1 97.62 18 ASP B N 1
ATOM 3614 C CA . ASP B 1 18 ? 9.539 -7.137 23.578 1 97.62 18 ASP B CA 1
ATOM 3615 C C . ASP B 1 18 ? 8.891 -5.754 23.516 1 97.62 18 ASP B C 1
ATOM 3617 O O . ASP B 1 18 ? 8.07 -5.406 24.359 1 97.62 18 ASP B O 1
ATOM 3621 N N . LEU B 1 19 ? 9.297 -5.008 22.531 1 97.5 19 LEU B N 1
ATOM 3622 C CA . LEU B 1 19 ? 8.75 -3.664 22.359 1 97.5 19 LEU B CA 1
ATOM 3623 C C . LEU B 1 19 ? 7.254 -3.715 22.078 1 97.5 19 LEU B C 1
ATOM 3625 O O . LEU B 1 19 ? 6.488 -2.92 22.641 1 97.5 19 LEU B O 1
ATOM 3629 N N . LEU B 1 20 ? 6.836 -4.613 21.234 1 97.38 20 LEU B N 1
ATOM 3630 C CA . LEU B 1 20 ? 5.426 -4.738 20.891 1 97.38 20 LEU B CA 1
ATOM 3631 C C . LEU B 1 20 ? 4.598 -5.148 22.094 1 97.38 20 LEU B C 1
ATOM 3633 O O . LEU B 1 20 ? 3.518 -4.602 22.328 1 97.38 20 LEU B O 1
ATOM 3637 N N . THR B 1 21 ? 5.086 -6.102 22.859 1 97.38 21 THR B N 1
ATOM 3638 C CA . THR B 1 21 ? 4.391 -6.57 24.062 1 97.38 21 THR B CA 1
ATOM 3639 C C . THR B 1 21 ? 4.23 -5.441 25.078 1 97.38 21 THR B C 1
ATOM 3641 O O . THR B 1 21 ? 3.141 -5.227 25.609 1 97.38 21 THR B O 1
ATOM 3644 N N . THR B 1 22 ? 5.27 -4.719 25.281 1 97.38 22 THR B N 1
ATOM 3645 C CA . THR B 1 22 ? 5.23 -3.6 26.219 1 97.38 22 THR B CA 1
ATOM 3646 C C . THR B 1 22 ? 4.246 -2.535 25.75 1 97.38 22 THR B C 1
ATOM 3648 O O . THR B 1 22 ? 3.438 -2.037 26.531 1 97.38 22 THR B O 1
ATOM 3651 N N . SER B 1 23 ? 4.316 -2.178 24.484 1 97.56 23 SER B N 1
ATOM 3652 C CA . SER B 1 23 ? 3.463 -1.133 23.922 1 97.56 23 SER B CA 1
ATOM 3653 C C . SER B 1 23 ? 1.993 -1.539 23.969 1 97.56 23 SER B C 1
ATOM 3655 O O . SER B 1 23 ? 1.132 -0.736 24.328 1 97.56 23 SER B O 1
ATOM 3657 N N . VAL B 1 24 ? 1.669 -2.777 23.609 1 97.62 24 VAL B N 1
ATOM 3658 C CA . VAL B 1 24 ? 0.286 -3.242 23.609 1 97.62 24 VAL B CA 1
ATOM 3659 C C . VAL B 1 24 ? -0.252 -3.299 25.031 1 97.62 24 VAL B C 1
ATOM 3661 O O . VAL B 1 24 ? -1.401 -2.93 25.281 1 97.62 24 VAL B O 1
ATOM 3664 N N . ASN B 1 25 ? 0.566 -3.746 25.984 1 97.12 25 ASN B N 1
ATOM 3665 C CA . ASN B 1 25 ? 0.146 -3.758 27.375 1 97.12 25 ASN B CA 1
ATOM 3666 C C . ASN B 1 25 ? -0.132 -2.348 27.891 1 97.12 25 ASN B C 1
ATOM 3668 O O . ASN B 1 25 ? -1.081 -2.135 28.656 1 97.12 25 ASN B O 1
ATOM 3672 N N . ASP B 1 26 ? 0.702 -1.415 27.516 1 96.19 26 ASP B N 1
ATOM 3673 C CA . ASP B 1 26 ? 0.465 -0.023 27.891 1 96.19 26 ASP B CA 1
ATOM 3674 C C . ASP B 1 26 ? -0.854 0.483 27.312 1 96.19 26 ASP B C 1
ATOM 3676 O O . ASP B 1 26 ? -1.602 1.195 27.984 1 96.19 26 ASP B O 1
ATOM 3680 N N . LEU B 1 27 ? -1.12 0.157 26.078 1 95.69 27 LEU B N 1
ATOM 3681 C CA . LEU B 1 27 ? -2.375 0.558 25.453 1 95.69 27 LEU B CA 1
ATOM 3682 C C . LEU B 1 27 ? -3.566 -0.058 26.188 1 95.69 27 LEU B C 1
ATOM 3684 O O . LEU B 1 27 ? -4.566 0.619 26.422 1 95.69 27 LEU B O 1
ATOM 3688 N N . ILE B 1 28 ? -3.447 -1.338 26.516 1 95.5 28 ILE B N 1
ATOM 3689 C CA . ILE B 1 28 ? -4.508 -2.043 27.219 1 95.5 28 ILE B CA 1
ATOM 3690 C C . ILE B 1 28 ? -4.762 -1.371 28.562 1 95.5 28 ILE B C 1
ATOM 3692 O O . ILE B 1 28 ? -5.914 -1.198 28.969 1 95.5 28 ILE B O 1
ATOM 3696 N N . THR B 1 29 ? -3.709 -0.989 29.25 1 93.94 29 THR B N 1
ATOM 3697 C CA . THR B 1 29 ? -3.828 -0.287 30.531 1 93.94 29 THR B CA 1
ATOM 3698 C C . THR B 1 29 ? -4.586 1.026 30.359 1 93.94 29 THR B C 1
ATOM 3700 O O . THR B 1 29 ? -5.465 1.354 31.156 1 93.94 29 THR B O 1
ATOM 3703 N N . GLU B 1 30 ? -4.273 1.755 29.328 1 91.06 30 GLU B N 1
ATOM 3704 C CA . GLU B 1 30 ? -4.953 3.02 29.047 1 91.06 30 GLU B CA 1
ATOM 3705 C C . GLU B 1 30 ? -6.43 2.799 28.75 1 91.06 30 GLU B C 1
ATOM 3707 O O . GLU B 1 30 ? -7.281 3.58 29.172 1 91.06 30 GLU B O 1
ATOM 3712 N N . LEU B 1 31 ? -6.711 1.764 27.984 1 89.88 31 LEU B N 1
ATOM 3713 C CA . LEU B 1 31 ? -8.086 1.455 27.609 1 89.88 31 LEU B CA 1
ATOM 3714 C C . LEU B 1 31 ? -8.906 1.019 28.812 1 89.88 31 LEU B C 1
ATOM 3716 O O . LEU B 1 31 ? -10.117 1.228 28.859 1 89.88 31 LEU B O 1
ATOM 3720 N N . SER B 1 32 ? -8.211 0.419 29.812 1 89.44 32 SER B N 1
ATOM 3721 C CA . SER B 1 32 ? -8.891 -0.094 30.984 1 89.44 32 SER B CA 1
ATOM 3722 C C . SER B 1 32 ? -9.328 1.039 31.906 1 89.44 32 SER B C 1
ATOM 3724 O O . SER B 1 32 ? -10.258 0.878 32.719 1 89.44 32 SER B O 1
ATOM 3726 N N . TYR B 1 33 ? -8.594 2.133 31.906 1 80.56 33 TYR B N 1
ATOM 3727 C CA . TYR B 1 33 ? -8.922 3.271 32.75 1 80.56 33 TYR B CA 1
ATOM 3728 C C . TYR B 1 33 ? -9.891 4.219 32.062 1 80.56 33 TYR B C 1
ATOM 3730 O O . TYR B 1 33 ? -10.359 5.184 32.656 1 80.56 33 TYR B O 1
ATOM 3738 N N . SER B 1 34 ? -10.023 3.984 30.859 1 65.44 34 SER B N 1
ATOM 3739 C CA . SER B 1 34 ? -10.883 4.914 30.141 1 65.44 34 SER B CA 1
ATOM 3740 C C . SER B 1 34 ? -12.297 4.922 30.703 1 65.44 34 SER B C 1
ATOM 3742 O O . SER B 1 34 ? -13.047 3.957 30.547 1 65.44 34 SER B O 1
ATOM 3744 N N . PRO B 1 35 ? -12.484 5.66 31.828 1 57.31 35 PRO B N 1
ATOM 3745 C CA . PRO B 1 35 ? -13.852 5.742 32.344 1 57.31 35 PRO B CA 1
ATOM 3746 C C . PRO B 1 35 ? -14.883 6.008 31.25 1 57.31 35 PRO B C 1
ATOM 3748 O O . PRO B 1 35 ? -14.531 6.516 30.172 1 57.31 35 PRO B O 1
ATOM 3751 N N . SER B 1 36 ? -16.031 5.184 31.328 1 51.47 36 SER B N 1
ATOM 3752 C CA . SER B 1 36 ? -17.156 5.66 30.547 1 51.47 36 SER B CA 1
ATOM 3753 C C . SER B 1 36 ? -17.25 7.18 30.562 1 51.47 36 SER B C 1
ATOM 3755 O O . SER B 1 36 ? -17.719 7.77 31.531 1 51.47 36 SER B O 1
ATOM 3757 N N . ARG B 1 37 ? -16.219 7.848 30.516 1 45.88 37 ARG B N 1
ATOM 3758 C CA . ARG B 1 37 ? -16.391 9.289 30.594 1 45.88 37 ARG B CA 1
ATOM 3759 C C . ARG B 1 37 ? -17.625 9.727 29.828 1 45.88 37 ARG B C 1
ATOM 3761 O O . ARG B 1 37 ? -17.812 9.352 28.656 1 45.88 37 ARG B O 1
ATOM 3768 N N . LYS B 1 38 ? -18.641 10.141 30.609 1 42.53 38 LYS B N 1
ATOM 3769 C CA . LYS B 1 38 ? -19.734 10.961 30.109 1 42.53 38 LYS B CA 1
ATOM 3770 C C . LYS B 1 38 ? -19.234 12.078 29.203 1 42.53 38 LYS B C 1
ATOM 3772 O O . LYS B 1 38 ? -18.688 13.078 29.688 1 42.53 38 LYS B O 1
ATOM 3777 N N . SER B 1 39 ? -18.406 11.781 28.219 1 38.84 39 SER B N 1
ATOM 3778 C CA . SER B 1 39 ? -18.156 12.969 27.422 1 38.84 39 SER B CA 1
ATOM 3779 C C . SER B 1 39 ? -19.406 13.844 27.344 1 38.84 39 SER B C 1
ATOM 3781 O O . SER B 1 39 ? -20.5 13.352 27.031 1 38.84 39 SER B O 1
ATOM 3783 N N . THR B 1 40 ? -19.594 14.758 28.156 1 35.28 40 THR B N 1
ATOM 3784 C CA . THR B 1 40 ? -20.672 15.711 27.906 1 35.28 40 THR B CA 1
ATOM 3785 C C . THR B 1 40 ? -21.047 15.727 26.422 1 35.28 40 THR B C 1
ATOM 3787 O O . THR B 1 40 ? -22.172 16.078 26.062 1 35.28 40 THR B O 1
ATOM 3790 N N . ALA B 1 41 ? -20.172 16.484 25.625 1 34.62 41 ALA B N 1
ATOM 3791 C CA . ALA B 1 41 ? -20.609 16.609 24.234 1 34.62 41 ALA B CA 1
ATOM 3792 C C . ALA B 1 41 ? -20.75 15.25 23.578 1 34.62 41 ALA B C 1
ATOM 3794 O O . ALA B 1 41 ? -20.031 14.312 23.922 1 34.62 41 ALA B O 1
ATOM 3795 N N . GLY B 1 42 ? -21.797 14.766 23.031 1 38.72 42 GLY B N 1
ATOM 3796 C CA . GLY B 1 42 ? -22.391 13.695 22.25 1 38.72 42 GLY B CA 1
ATOM 3797 C C . GLY B 1 42 ? -21.359 12.75 21.641 1 38.72 42 GLY B C 1
ATOM 3798 O O . GLY B 1 42 ? -21.719 11.742 21.031 1 38.72 42 GLY B O 1
ATOM 3799 N N . ASP B 1 43 ? -20.359 13.078 20.828 1 46.22 43 ASP B N 1
ATOM 3800 C CA . ASP B 1 43 ? -19.609 12.289 19.844 1 46.22 43 ASP B CA 1
ATOM 3801 C C . ASP B 1 43 ? -18.578 11.398 20.531 1 46.22 43 ASP B C 1
ATOM 3803 O O . ASP B 1 43 ? -17.609 11.891 21.109 1 46.22 43 ASP B O 1
ATOM 3807 N N . ARG B 1 44 ? -19.078 10.383 21.172 1 51.38 44 ARG B N 1
ATOM 3808 C CA . ARG B 1 44 ? -18.203 9.352 21.703 1 51.38 44 ARG B CA 1
ATOM 3809 C C . ARG B 1 44 ? -17.016 9.109 20.781 1 51.38 44 ARG B C 1
ATOM 3811 O O . ARG B 1 44 ? -17.172 8.531 19.703 1 51.38 44 ARG B O 1
ATOM 3818 N N . ALA B 1 45 ? -15.852 9.688 21.031 1 69.06 45 ALA B N 1
ATOM 3819 C CA . ALA B 1 45 ? -14.641 9.625 20.219 1 69.06 45 ALA B CA 1
ATOM 3820 C C . ALA B 1 45 ? -14.133 8.188 20.094 1 69.06 45 ALA B C 1
ATOM 3822 O O . ALA B 1 45 ? -14.297 7.387 21.016 1 69.06 45 ALA B O 1
ATOM 3823 N N . ASP B 1 46 ? -14.008 7.57 18.984 1 82.56 46 ASP B N 1
ATOM 3824 C CA . ASP B 1 46 ? -13.367 6.285 18.719 1 82.56 46 ASP B CA 1
ATOM 3825 C C . ASP B 1 46 ? -12.25 6.008 19.719 1 82.56 46 ASP B C 1
ATOM 3827 O O . ASP B 1 46 ? -11.367 6.848 19.906 1 82.56 46 ASP B O 1
ATOM 3831 N N . ILE B 1 47 ? -12.438 4.984 20.516 1 84.44 47 ILE B N 1
ATOM 3832 C CA . ILE B 1 47 ? -11.539 4.637 21.609 1 84.44 47 ILE B CA 1
ATOM 3833 C C . ILE B 1 47 ? -10.117 4.492 21.094 1 84.44 47 ILE B C 1
ATOM 3835 O O . ILE B 1 47 ? -9.164 4.465 21.875 1 84.44 47 ILE B O 1
ATOM 3839 N N . ARG B 1 48 ? -9.93 4.461 19.875 1 90.69 48 ARG B N 1
ATOM 3840 C CA . ARG B 1 48 ? -8.609 4.332 19.266 1 90.69 48 ARG B CA 1
ATOM 3841 C C . ARG B 1 48 ? -7.93 5.695 19.141 1 90.69 48 ARG B C 1
ATOM 3843 O O . ARG B 1 48 ? -6.734 5.773 18.844 1 90.69 48 ARG B O 1
ATOM 3850 N N . ILE B 1 49 ? -8.625 6.703 19.234 1 85.69 49 ILE B N 1
ATOM 3851 C CA . ILE B 1 49 ? -8.039 8.039 19.219 1 85.69 49 ILE B CA 1
ATOM 3852 C C . ILE B 1 49 ? -7.227 8.266 20.5 1 85.69 49 ILE B C 1
ATOM 3854 O O . ILE B 1 49 ? -7.762 8.203 21.609 1 85.69 49 ILE B O 1
ATOM 3858 N N . PRO B 1 50 ? -5.957 8.539 20.328 1 84.62 50 PRO B N 1
ATOM 3859 C CA . PRO B 1 50 ? -5.129 8.734 21.531 1 84.62 50 PRO B CA 1
ATOM 3860 C C . PRO B 1 50 ? -5.586 9.922 22.375 1 84.62 50 PRO B C 1
ATOM 3862 O O . PRO B 1 50 ? -5.875 10.992 21.828 1 84.62 50 PRO B O 1
ATOM 3865 N N . ARG B 1 51 ? -5.543 9.75 23.625 1 78 51 ARG B N 1
ATOM 3866 C CA . ARG B 1 51 ? -6.004 10.781 24.547 1 78 51 ARG B CA 1
ATOM 3867 C C . ARG B 1 51 ? -4.875 11.742 24.906 1 78 51 ARG B C 1
ATOM 3869 O O . ARG B 1 51 ? -5.125 12.836 25.406 1 78 51 ARG B O 1
ATOM 3876 N N . GLY B 1 52 ? -3.699 11.352 24.594 1 80.75 52 GLY B N 1
ATOM 3877 C CA . GLY B 1 52 ? -2.547 12.18 24.906 1 80.75 52 GLY B CA 1
ATOM 3878 C C . GLY B 1 52 ? -1.258 11.672 24.297 1 80.75 52 GLY B C 1
ATOM 3879 O O . GLY B 1 52 ? -1.271 10.719 23.516 1 80.75 52 GLY B O 1
ATOM 3880 N N . PRO B 1 53 ? -0.203 12.328 24.625 1 83.62 53 PRO B N 1
ATOM 3881 C CA . PRO B 1 53 ? 1.088 12.016 24 1 83.62 53 PRO B CA 1
ATOM 3882 C C . PRO B 1 53 ? 1.567 10.602 24.312 1 83.62 53 PRO B C 1
ATOM 3884 O O . PRO B 1 53 ? 2.195 9.953 23.469 1 83.62 53 PRO B O 1
ATOM 3887 N N . LYS B 1 54 ? 1.303 10.188 25.531 1 87.19 54 LYS B N 1
ATOM 3888 C CA . LYS B 1 54 ? 1.759 8.852 25.922 1 87.19 54 LYS B CA 1
ATOM 3889 C C . LYS B 1 54 ? 1.078 7.77 25.094 1 87.19 54 LYS B C 1
ATOM 3891 O O . LYS B 1 54 ? 1.735 6.848 24.609 1 87.19 54 LYS B O 1
ATOM 3896 N N . THR B 1 55 ? -0.254 7.91 25 1 89.69 55 THR B N 1
ATOM 3897 C CA . THR B 1 55 ? -1.004 6.934 24.203 1 89.69 55 THR B CA 1
ATOM 3898 C C . THR B 1 55 ? -0.628 7.023 22.734 1 89.69 55 THR B C 1
ATOM 3900 O O . THR B 1 55 ? -0.608 6.012 22.031 1 89.69 55 THR B O 1
ATOM 3903 N N . GLU B 1 56 ? -0.349 8.195 22.281 1 90.31 56 GLU B N 1
ATOM 3904 C CA . GLU B 1 56 ? 0.101 8.375 20.906 1 90.31 56 GLU B CA 1
ATOM 3905 C C . GLU B 1 56 ? 1.44 7.684 20.672 1 90.31 56 GLU B C 1
ATOM 3907 O O . GLU B 1 56 ? 1.638 7.039 19.641 1 90.31 56 GLU B O 1
ATOM 3912 N N . GLU B 1 57 ? 2.312 7.82 21.609 1 93.06 57 GLU B N 1
ATOM 3913 C CA . GLU B 1 57 ? 3.615 7.168 21.516 1 93.06 57 GLU B CA 1
ATOM 3914 C C . GLU B 1 57 ? 3.469 5.652 21.422 1 93.06 57 GLU B C 1
ATOM 3916 O O . GLU B 1 57 ? 4.152 5.004 20.625 1 93.06 57 GLU B O 1
ATOM 3921 N N . VAL B 1 58 ? 2.607 5.188 22.219 1 95 58 VAL B N 1
ATOM 3922 C CA . VAL B 1 58 ? 2.34 3.752 22.25 1 95 58 VAL B CA 1
ATOM 3923 C C . VAL B 1 58 ? 1.803 3.293 20.891 1 95 58 VAL B C 1
ATOM 3925 O O . VAL B 1 58 ? 2.254 2.281 20.359 1 95 58 VAL B O 1
ATOM 3928 N N . ARG B 1 59 ? 0.862 3.992 20.359 1 94 59 ARG B N 1
ATOM 3929 C CA . ARG B 1 59 ? 0.279 3.666 19.062 1 94 59 ARG B CA 1
ATOM 3930 C C . ARG B 1 59 ? 1.337 3.691 17.969 1 94 59 ARG B C 1
ATOM 3932 O O . ARG B 1 59 ? 1.389 2.791 17.125 1 94 59 ARG B O 1
ATOM 3939 N N . LYS B 1 60 ? 2.227 4.707 17.969 1 94.69 60 LYS B N 1
ATOM 3940 C CA . LYS B 1 60 ? 3.305 4.816 17 1 94.69 60 LYS B CA 1
ATOM 3941 C C . LYS B 1 60 ? 4.219 3.596 17.047 1 94.69 60 LYS B C 1
ATOM 3943 O O . LYS B 1 60 ? 4.598 3.057 16 1 94.69 60 LYS B O 1
ATOM 3948 N N . CYS B 1 61 ? 4.5 3.186 18.234 1 97.38 61 CYS B N 1
ATOM 3949 C CA . CYS B 1 61 ? 5.398 2.055 18.422 1 97.38 61 CYS B CA 1
ATOM 3950 C C . CYS B 1 61 ? 4.773 0.765 17.906 1 97.38 61 CYS B C 1
ATOM 3952 O O . CYS B 1 61 ? 5.453 -0.057 17.297 1 97.38 61 CYS B O 1
ATOM 3954 N N . ILE B 1 62 ? 3.48 0.604 18.172 1 97.81 62 ILE B N 1
ATOM 3955 C CA . ILE B 1 62 ? 2.785 -0.597 17.734 1 97.81 62 ILE B CA 1
ATOM 3956 C C . ILE B 1 62 ? 2.801 -0.664 16.203 1 97.81 62 ILE B C 1
ATOM 3958 O O . ILE B 1 62 ? 3.145 -1.698 15.625 1 97.81 62 ILE B O 1
ATOM 3962 N N . ILE B 1 63 ? 2.49 0.457 15.555 1 96.69 63 ILE B N 1
ATOM 3963 C CA . ILE B 1 63 ? 2.441 0.525 14.102 1 96.69 63 ILE B CA 1
ATOM 3964 C C . ILE B 1 63 ? 3.826 0.235 13.523 1 96.69 63 ILE B C 1
ATOM 3966 O O . ILE B 1 63 ? 3.969 -0.592 12.625 1 96.69 63 ILE B O 1
ATOM 3970 N N . ALA B 1 64 ? 4.832 0.875 14.078 1 97.44 64 ALA B N 1
ATOM 3971 C CA . ALA B 1 64 ? 6.203 0.736 13.586 1 97.44 64 ALA B CA 1
ATOM 3972 C C . ALA B 1 64 ? 6.723 -0.681 13.812 1 97.44 64 ALA B C 1
ATOM 3974 O O . ALA B 1 64 ? 7.371 -1.255 12.938 1 97.44 64 ALA B O 1
ATOM 3975 N N . ALA B 1 65 ? 6.465 -1.247 14.977 1 97.94 65 ALA B N 1
ATOM 3976 C CA . ALA B 1 65 ? 6.961 -2.582 15.305 1 97.94 65 ALA B CA 1
ATOM 3977 C C . ALA B 1 65 ? 6.285 -3.646 14.445 1 97.94 65 ALA B C 1
ATOM 3979 O O . ALA B 1 65 ? 6.93 -4.602 14.016 1 97.94 65 ALA B O 1
ATOM 3980 N N . ALA B 1 66 ? 5 -3.518 14.242 1 97.38 66 ALA B N 1
ATOM 3981 C CA . ALA B 1 66 ? 4.277 -4.457 13.391 1 97.38 66 ALA B CA 1
ATOM 3982 C C . ALA B 1 66 ? 4.855 -4.469 11.977 1 97.38 66 ALA B C 1
ATOM 3984 O O . ALA B 1 66 ? 5.082 -5.535 11.398 1 97.38 66 ALA B O 1
ATOM 3985 N N . ALA B 1 67 ? 5.117 -3.301 11.453 1 96.62 67 ALA B N 1
ATOM 3986 C CA . ALA B 1 67 ? 5.695 -3.195 10.117 1 96.62 67 ALA B CA 1
ATOM 3987 C C . ALA B 1 67 ? 7.102 -3.787 10.078 1 96.62 67 ALA B C 1
ATOM 3989 O O . ALA B 1 67 ? 7.477 -4.441 9.102 1 96.62 67 ALA B O 1
ATOM 3990 N N . SER B 1 68 ? 7.852 -3.541 11.133 1 96.94 68 SER B N 1
ATOM 3991 C CA . SER B 1 68 ? 9.211 -4.078 11.211 1 96.94 68 SER B CA 1
ATOM 3992 C C . SER B 1 68 ? 9.195 -5.602 11.273 1 96.94 68 SER B C 1
ATOM 3994 O O . SER B 1 68 ? 10.07 -6.258 10.703 1 96.94 68 SER B O 1
ATOM 3996 N N . LEU B 1 69 ? 8.258 -6.145 11.977 1 96.75 69 LEU B N 1
ATOM 3997 C CA . LEU B 1 69 ? 8.133 -7.594 12.086 1 96.75 69 LEU B CA 1
ATOM 3998 C C . LEU B 1 69 ? 7.832 -8.219 10.727 1 96.75 69 LEU B C 1
ATOM 4000 O O . LEU B 1 69 ? 8.43 -9.234 10.359 1 96.75 69 LEU B O 1
ATOM 4004 N N . GLU B 1 70 ? 6.922 -7.648 10.016 1 94.88 70 GLU B N 1
ATOM 4005 C CA . GLU B 1 70 ? 6.598 -8.125 8.672 1 94.88 70 GLU B CA 1
ATOM 4006 C C . GLU B 1 70 ? 7.828 -8.109 7.77 1 94.88 70 GLU B C 1
ATOM 4008 O O . GLU B 1 70 ? 8.109 -9.086 7.066 1 94.88 70 GLU B O 1
ATOM 4013 N N . ALA B 1 71 ? 8.57 -7.008 7.828 1 94.62 71 ALA B N 1
ATOM 4014 C CA . ALA B 1 71 ? 9.766 -6.871 7 1 94.62 71 ALA B CA 1
ATOM 4015 C C . ALA B 1 71 ? 10.812 -7.914 7.379 1 94.62 71 ALA B C 1
ATOM 4017 O O . ALA B 1 71 ? 11.57 -8.383 6.523 1 94.62 71 ALA B O 1
ATOM 4018 N N . ALA B 1 72 ? 10.797 -8.305 8.609 1 94.81 72 ALA B N 1
ATOM 4019 C CA . ALA B 1 72 ? 11.836 -9.188 9.117 1 94.81 72 ALA B CA 1
ATOM 4020 C C . ALA B 1 72 ? 11.586 -10.633 8.695 1 94.81 72 ALA B C 1
ATOM 4022 O O . ALA B 1 72 ? 12.516 -11.438 8.625 1 94.81 72 ALA B O 1
ATOM 4023 N N . VAL B 1 73 ? 10.352 -10.969 8.312 1 94.44 73 VAL B N 1
ATOM 4024 C CA . VAL B 1 73 ? 10.07 -12.391 8.109 1 94.44 73 VAL B CA 1
ATOM 4025 C C . VAL B 1 73 ? 9.898 -12.68 6.621 1 94.44 73 VAL B C 1
ATOM 4027 O O . VAL B 1 73 ? 9.68 -13.828 6.227 1 94.44 73 VAL B O 1
ATOM 4030 N N . LEU B 1 74 ? 10.031 -11.711 5.785 1 92.12 74 LEU B N 1
ATOM 4031 C CA . LEU B 1 74 ? 9.93 -11.883 4.34 1 92.12 74 LEU B CA 1
ATOM 4032 C C . LEU B 1 74 ? 11.281 -11.641 3.666 1 92.12 74 LEU B C 1
ATOM 4034 O O . LEU B 1 74 ? 12.023 -10.75 4.066 1 92.12 74 LEU B O 1
ATOM 4038 N N . THR B 1 75 ? 11.586 -12.43 2.639 1 91.56 75 THR B N 1
ATOM 4039 C CA . THR B 1 75 ? 12.742 -12.109 1.812 1 91.56 75 THR B CA 1
ATOM 4040 C C . THR B 1 75 ? 12.516 -10.82 1.034 1 91.56 75 THR B C 1
ATOM 4042 O O . THR B 1 75 ? 11.375 -10.422 0.801 1 91.56 75 THR B O 1
ATOM 4045 N N . PRO B 1 76 ? 13.57 -10.133 0.654 1 93.12 76 PRO B N 1
ATOM 4046 C CA . PRO B 1 76 ? 13.406 -8.945 -0.181 1 93.12 76 PRO B CA 1
ATOM 4047 C C . PRO B 1 76 ? 12.609 -9.219 -1.454 1 93.12 76 PRO B C 1
ATOM 4049 O O . PRO B 1 76 ? 11.82 -8.383 -1.889 1 93.12 76 PRO B O 1
ATOM 4052 N N . GLN B 1 77 ? 12.766 -10.438 -2.045 1 91.44 77 GLN B N 1
ATOM 4053 C CA . GLN B 1 77 ? 12.078 -10.797 -3.281 1 91.44 77 GLN B CA 1
ATOM 4054 C C . GLN B 1 77 ? 10.57 -10.836 -3.08 1 91.44 77 GLN B C 1
ATOM 4056 O O . GLN B 1 77 ? 9.812 -10.25 -3.865 1 91.44 77 GLN B O 1
ATOM 4061 N N . TRP B 1 78 ? 10.18 -11.43 -1.979 1 89.75 78 TRP B N 1
ATOM 4062 C CA . TRP B 1 78 ? 8.75 -11.516 -1.688 1 89.75 78 TRP B CA 1
ATOM 4063 C C . TRP B 1 78 ? 8.172 -10.148 -1.358 1 89.75 78 TRP B C 1
ATOM 4065 O O . TRP B 1 78 ? 7.125 -9.766 -1.884 1 89.75 78 TRP B O 1
ATOM 4075 N N . ARG B 1 79 ? 8.844 -9.516 -0.549 1 92.94 79 ARG B N 1
ATOM 4076 C CA . ARG B 1 79 ? 8.32 -8.258 -0.024 1 92.94 79 ARG B CA 1
ATOM 4077 C C . ARG B 1 79 ? 8.258 -7.191 -1.116 1 92.94 79 ARG B C 1
ATOM 4079 O O . ARG B 1 79 ? 7.227 -6.543 -1.298 1 92.94 79 ARG B O 1
ATOM 4086 N N . LEU B 1 80 ? 9.344 -7.027 -1.898 1 95.56 80 LEU B N 1
ATOM 4087 C CA . LEU B 1 80 ? 9.414 -5.949 -2.881 1 95.56 80 LEU B CA 1
ATOM 4088 C C . LEU B 1 80 ? 8.609 -6.301 -4.129 1 95.56 80 LEU B C 1
ATOM 4090 O O . LEU B 1 80 ? 8.047 -5.418 -4.777 1 95.56 80 LEU B O 1
ATOM 4094 N N . GLY B 1 81 ? 8.531 -7.641 -4.434 1 92.94 81 GLY B N 1
ATOM 4095 C CA . GLY B 1 81 ? 7.656 -8.055 -5.52 1 92.94 81 GLY B CA 1
ATOM 4096 C C . GLY B 1 81 ? 6.199 -7.699 -5.273 1 92.94 81 GLY B C 1
ATOM 4097 O O . GLY B 1 81 ? 5.508 -7.234 -6.18 1 92.94 81 GLY B O 1
ATOM 4098 N N . HIS B 1 82 ? 5.809 -7.859 -4.07 1 92.44 82 HIS B N 1
ATOM 4099 C CA . HIS B 1 82 ? 4.449 -7.508 -3.668 1 92.44 82 HIS B CA 1
ATOM 4100 C C . HIS B 1 82 ? 4.266 -5.996 -3.615 1 92.44 82 HIS B C 1
ATOM 4102 O O . HIS B 1 82 ? 3.285 -5.465 -4.141 1 92.44 82 HIS B O 1
ATOM 4108 N N . LEU B 1 83 ? 5.176 -5.297 -3.035 1 96.38 83 LEU B N 1
ATOM 4109 C CA . LEU B 1 83 ? 5.082 -3.852 -2.873 1 96.38 83 LEU B CA 1
ATOM 4110 C C . LEU B 1 83 ? 5.012 -3.156 -4.23 1 96.38 83 LEU B C 1
ATOM 4112 O O . LEU B 1 83 ? 4.285 -2.172 -4.387 1 96.38 83 LEU B O 1
ATOM 4116 N N . ALA B 1 84 ? 5.715 -3.707 -5.199 1 97.5 84 ALA B N 1
ATOM 4117 C CA . ALA B 1 84 ? 5.773 -3.098 -6.523 1 97.5 84 ALA B CA 1
ATOM 4118 C C . ALA B 1 84 ? 4.395 -3.051 -7.172 1 97.5 84 ALA B C 1
ATOM 4120 O O . ALA B 1 84 ? 4.09 -2.139 -7.945 1 97.5 84 ALA B O 1
ATOM 4121 N N . HIS B 1 85 ? 3.518 -3.988 -6.828 1 97.06 85 HIS B N 1
ATOM 4122 C CA . HIS B 1 85 ? 2.195 -4.078 -7.438 1 97.06 85 HIS B CA 1
ATOM 4123 C C . HIS B 1 85 ? 1.106 -3.658 -6.453 1 97.06 85 HIS B C 1
ATOM 4125 O O . HIS B 1 85 ? -0.084 -3.752 -6.762 1 97.06 85 HIS B O 1
ATOM 4131 N N . SER B 1 86 ? 1.458 -3.146 -5.316 1 97.56 86 SER B N 1
ATOM 4132 C CA . SER B 1 86 ? 0.498 -2.918 -4.242 1 97.56 86 SER B CA 1
ATOM 4133 C C . SER B 1 86 ? -0.418 -1.74 -4.562 1 97.56 86 SER B C 1
ATOM 4135 O O . SER B 1 86 ? -1.405 -1.508 -3.859 1 97.56 86 SER B O 1
ATOM 4137 N N . TYR B 1 87 ? -0.14 -0.993 -5.652 1 98.5 87 TYR B N 1
ATOM 4138 C CA . TYR B 1 87 ? -1.016 0.104 -6.047 1 98.5 87 TYR B CA 1
ATOM 4139 C C . TYR B 1 87 ? -2.398 -0.411 -6.43 1 98.5 87 TYR B C 1
ATOM 4141 O O . TYR B 1 87 ? -3.361 0.356 -6.477 1 98.5 87 TYR B O 1
ATOM 4149 N N . PHE B 1 88 ? -2.553 -1.719 -6.617 1 98.56 88 PHE B N 1
ATOM 4150 C CA . PHE B 1 88 ? -3.861 -2.297 -6.902 1 98.56 88 PHE B CA 1
ATOM 4151 C C . PHE B 1 88 ? -4.734 -2.297 -5.656 1 98.56 88 PHE B C 1
ATOM 4153 O O . PHE B 1 88 ? -5.965 -2.324 -5.75 1 98.56 88 PHE B O 1
ATOM 4160 N N . VAL B 1 89 ? -4.152 -2.287 -4.465 1 98.5 89 VAL B N 1
ATOM 4161 C CA . VAL B 1 89 ? -4.926 -2.258 -3.23 1 98.5 89 VAL B CA 1
ATOM 4162 C C . VAL B 1 89 ? -5.668 -0.927 -3.115 1 98.5 89 VAL B C 1
ATOM 4164 O O . VAL B 1 89 ? -6.871 -0.901 -2.855 1 98.5 89 VAL B O 1
ATOM 4167 N N . SER B 1 90 ? -4.918 0.182 -3.334 1 98.56 90 SER B N 1
ATOM 4168 C CA . SER B 1 90 ? -5.562 1.492 -3.326 1 98.56 90 SER B CA 1
ATOM 4169 C C . SER B 1 90 ? -6.641 1.584 -4.402 1 98.56 90 SER B C 1
ATOM 4171 O O . SER B 1 90 ? -7.711 2.146 -4.164 1 98.56 90 SER B O 1
ATOM 4173 N N . ARG B 1 91 ? -6.309 1.03 -5.551 1 98.62 91 ARG B N 1
ATOM 4174 C CA . ARG B 1 91 ? -7.25 1.113 -6.66 1 98.62 91 ARG B CA 1
ATOM 4175 C C . ARG B 1 91 ? -8.523 0.339 -6.355 1 98.62 91 ARG B C 1
ATOM 4177 O O . ARG B 1 91 ? -9.617 0.762 -6.734 1 98.62 91 ARG B O 1
ATOM 4184 N N . ALA B 1 92 ? -8.375 -0.808 -5.676 1 98.81 92 ALA B N 1
ATOM 4185 C CA . ALA B 1 92 ? -9.555 -1.56 -5.246 1 98.81 92 ALA B CA 1
ATOM 4186 C C . ALA B 1 92 ? -10.438 -0.718 -4.328 1 98.81 92 ALA B C 1
ATOM 4188 O O . ALA B 1 92 ? -11.664 -0.704 -4.48 1 98.81 92 ALA B O 1
ATOM 4189 N N . LEU B 1 93 ? -9.844 -0.011 -3.426 1 98.88 93 LEU B N 1
ATOM 4190 C CA . LEU B 1 93 ? -10.578 0.865 -2.518 1 98.88 93 LEU B CA 1
ATOM 4191 C C . LEU B 1 93 ? -11.281 1.977 -3.285 1 98.88 93 LEU B C 1
ATOM 4193 O O . LEU B 1 93 ? -12.445 2.283 -3.014 1 98.88 93 LEU B O 1
ATOM 4197 N N . HIS B 1 94 ? -10.586 2.566 -4.227 1 98.88 94 HIS B N 1
ATOM 4198 C CA . HIS B 1 94 ? -11.172 3.6 -5.074 1 98.88 94 HIS B CA 1
ATOM 4199 C C . HIS B 1 94 ? -12.43 3.09 -5.773 1 98.88 94 HIS B C 1
ATOM 4201 O O . HIS B 1 94 ? -13.469 3.752 -5.754 1 98.88 94 HIS B O 1
ATOM 4207 N N . MET B 1 95 ? -12.32 1.932 -6.328 1 98.81 95 MET B N 1
ATOM 4208 C CA . MET B 1 95 ? -13.43 1.359 -7.09 1 98.81 95 MET B CA 1
ATOM 4209 C C . MET B 1 95 ? -14.625 1.088 -6.184 1 98.81 95 MET B C 1
ATOM 4211 O O . MET B 1 95 ? -15.766 1.399 -6.543 1 98.81 95 MET B O 1
ATOM 4215 N N . ALA B 1 96 ? -14.391 0.554 -5.012 1 98.81 96 ALA B N 1
ATOM 4216 C CA . ALA B 1 96 ? -15.484 0.25 -4.094 1 98.81 96 ALA B CA 1
ATOM 4217 C C . ALA B 1 96 ? -16.266 1.509 -3.742 1 98.81 96 ALA B C 1
ATOM 4219 O O . ALA B 1 96 ? -17.5 1.488 -3.701 1 98.81 96 ALA B O 1
ATOM 4220 N N . VAL B 1 97 ? -15.562 2.6 -3.486 1 98.69 97 VAL B N 1
ATOM 4221 C CA . VAL B 1 97 ? -16.203 3.852 -3.107 1 98.69 97 VAL B CA 1
ATOM 4222 C C . VAL B 1 97 ? -16.891 4.465 -4.324 1 98.69 97 VAL B C 1
ATOM 4224 O O . VAL B 1 97 ? -18.031 4.93 -4.23 1 98.69 97 VAL B O 1
ATOM 4227 N N . GLU B 1 98 ? -16.203 4.449 -5.484 1 97.88 98 GLU B N 1
ATOM 4228 C CA . GLU B 1 98 ? -16.766 5 -6.711 1 97.88 98 GLU B CA 1
ATOM 4229 C C . GLU B 1 98 ? -18.031 4.254 -7.117 1 97.88 98 GLU B C 1
ATOM 4231 O O . GLU B 1 98 ? -18.953 4.844 -7.703 1 97.88 98 GLU B O 1
ATOM 4236 N N . TRP B 1 99 ? -18.062 2.977 -6.824 1 98 99 TRP B N 1
ATOM 4237 C CA . TRP B 1 99 ? -19.219 2.154 -7.195 1 98 99 TRP B CA 1
ATOM 4238 C C . TRP B 1 99 ? -20.281 2.174 -6.105 1 98 99 TRP B C 1
ATOM 4240 O O . TRP B 1 99 ? -21.25 1.423 -6.164 1 98 99 TRP B O 1
ATOM 4250 N N . ASP B 1 100 ? -20.109 2.93 -5.016 1 98.19 100 ASP B N 1
ATOM 4251 C CA . ASP B 1 100 ? -21.047 3.162 -3.92 1 98.19 100 ASP B CA 1
ATOM 4252 C C . ASP B 1 100 ? -21.328 1.873 -3.152 1 98.19 100 ASP B C 1
ATOM 4254 O O . ASP B 1 100 ? -22.438 1.662 -2.668 1 98.19 100 ASP B O 1
ATOM 4258 N N . ILE B 1 101 ? -20.391 0.993 -3.082 1 98.75 101 ILE B N 1
ATOM 4259 C CA . ILE B 1 101 ? -20.594 -0.318 -2.477 1 98.75 101 ILE B CA 1
ATOM 4260 C C . ILE B 1 101 ? -20.828 -0.162 -0.975 1 98.75 101 ILE B C 1
ATOM 4262 O O . ILE B 1 101 ? -21.719 -0.787 -0.41 1 98.75 101 ILE B O 1
ATOM 4266 N N . PRO B 1 102 ? -19.984 0.709 -0.261 1 98.88 102 PRO B N 1
ATOM 4267 C CA . PRO B 1 102 ? -20.281 0.877 1.165 1 98.88 102 PRO B CA 1
ATOM 4268 C C . PRO B 1 102 ? -21.719 1.316 1.431 1 98.88 102 PRO B C 1
ATOM 4270 O O . PRO B 1 102 ? -22.359 0.795 2.34 1 98.88 102 PRO B O 1
ATOM 4273 N N . GLN B 1 103 ? -22.25 2.205 0.627 1 98.56 103 GLN B N 1
ATOM 4274 C CA . GLN B 1 103 ? -23.609 2.713 0.786 1 98.56 103 GLN B CA 1
ATOM 4275 C C . GLN B 1 103 ? -24.641 1.632 0.47 1 98.56 103 GLN B C 1
ATOM 4277 O O . GLN B 1 103 ? -25.656 1.532 1.144 1 98.56 103 GLN B O 1
ATOM 4282 N N . LEU B 1 104 ? -24.406 0.921 -0.611 1 98.69 104 LEU B N 1
ATOM 4283 C CA . LEU B 1 104 ? -25.312 -0.153 -1 1 98.69 104 LEU B CA 1
ATOM 4284 C C . LEU B 1 104 ? -25.453 -1.175 0.123 1 98.69 104 LEU B C 1
ATOM 4286 O O . LEU B 1 104 ? -26.562 -1.589 0.45 1 98.69 104 LEU B O 1
ATOM 4290 N N . LEU B 1 105 ? -24.312 -1.557 0.703 1 98.81 105 LEU B N 1
ATOM 4291 C CA . LEU B 1 105 ? -24.328 -2.57 1.753 1 98.81 105 LEU B CA 1
ATOM 4292 C C . LEU B 1 105 ? -24.922 -2.008 3.041 1 98.81 105 LEU B C 1
ATOM 4294 O O . LEU B 1 105 ? -25.547 -2.74 3.812 1 98.81 105 LEU B O 1
ATOM 4298 N N . ALA B 1 106 ? -24.703 -0.708 3.307 1 98.5 106 ALA B N 1
ATOM 4299 C CA . ALA B 1 106 ? -25.312 -0.068 4.469 1 98.5 106 ALA B CA 1
ATOM 4300 C C . ALA B 1 106 ? -26.828 -0.054 4.355 1 98.5 106 ALA B C 1
ATOM 4302 O O . ALA B 1 106 ? -27.547 -0.282 5.34 1 98.5 106 ALA B O 1
ATOM 4303 N N . THR B 1 107 ? -27.328 0.172 3.193 1 98.06 107 THR B N 1
ATOM 4304 C CA . THR B 1 107 ? -28.766 0.33 2.947 1 98.06 107 THR B CA 1
ATOM 4305 C C . THR B 1 107 ? -29.453 -1.03 2.877 1 98.06 107 THR B C 1
ATOM 4307 O O . THR B 1 107 ? -30.578 -1.188 3.361 1 98.06 107 THR B O 1
ATOM 4310 N N . ASN B 1 108 ? -28.797 -2.049 2.318 1 97.81 108 ASN B N 1
ATOM 4311 C CA . ASN B 1 108 ? -29.469 -3.295 1.979 1 97.81 108 ASN B CA 1
ATOM 4312 C C . ASN B 1 108 ? -28.984 -4.453 2.844 1 97.81 108 ASN B C 1
ATOM 4314 O O . ASN B 1 108 ? -29.562 -5.535 2.828 1 97.81 108 ASN B O 1
ATOM 4318 N N . GLY B 1 109 ? -27.953 -4.211 3.633 1 98 109 GLY B N 1
ATOM 4319 C CA . GLY B 1 109 ? -27.344 -5.316 4.348 1 98 109 GLY B CA 1
ATOM 4320 C C . GLY B 1 109 ? -26.438 -6.164 3.477 1 98 109 GLY B C 1
ATOM 4321 O O . GLY B 1 109 ? -26.094 -5.762 2.363 1 98 109 GLY B O 1
ATOM 4322 N N . PRO B 1 110 ? -26.016 -7.309 4.004 1 98.56 110 PRO B N 1
ATOM 4323 C CA . PRO B 1 110 ? -25.141 -8.211 3.234 1 98.56 110 PRO B CA 1
ATOM 4324 C C . PRO B 1 110 ? -25.75 -8.609 1.891 1 98.56 110 PRO B C 1
ATOM 4326 O O . PRO B 1 110 ? -26.953 -8.859 1.802 1 98.56 110 PRO B O 1
ATOM 4329 N N . MET B 1 111 ? -24.922 -8.641 0.879 1 98.44 111 MET B N 1
ATOM 4330 C CA . MET B 1 111 ? -25.391 -8.93 -0.471 1 98.44 111 MET B CA 1
ATOM 4331 C C . MET B 1 111 ? -24.5 -9.969 -1.15 1 98.44 111 MET B C 1
ATOM 4333 O O . MET B 1 111 ? -23.281 -9.953 -0.986 1 98.44 111 MET B O 1
ATOM 4337 N N . HIS B 1 112 ? -25.141 -10.82 -1.872 1 98.38 112 HIS B N 1
ATOM 4338 C CA . HIS B 1 112 ? -24.422 -11.742 -2.742 1 98.38 112 HIS B CA 1
ATOM 4339 C C . HIS B 1 112 ? -23.797 -11.008 -3.922 1 98.38 112 HIS B C 1
ATOM 4341 O O . HIS B 1 112 ? -24.297 -9.969 -4.352 1 98.38 112 HIS B O 1
ATOM 4347 N N . LEU B 1 113 ? -22.812 -11.578 -4.449 1 96.75 113 LEU B N 1
ATOM 4348 C CA . LEU B 1 113 ? -22.047 -11.008 -5.551 1 96.75 113 LEU B CA 1
ATOM 4349 C C . LEU B 1 113 ? -22.938 -10.703 -6.742 1 96.75 113 LEU B C 1
ATOM 4351 O O . LEU B 1 113 ? -22.766 -9.688 -7.418 1 96.75 113 LEU B O 1
ATOM 4355 N N . ASP B 1 114 ? -23.844 -11.555 -7.02 1 97.69 114 ASP B N 1
ATOM 4356 C CA . ASP B 1 114 ? -24.734 -11.359 -8.164 1 97.69 114 ASP B CA 1
ATOM 4357 C C . ASP B 1 114 ? -25.562 -10.094 -8.008 1 97.69 114 ASP B C 1
ATOM 4359 O O . ASP B 1 114 ? -25.734 -9.336 -8.961 1 97.69 114 ASP B O 1
ATOM 4363 N N . THR B 1 115 ? -26.109 -9.906 -6.82 1 98.19 115 THR B N 1
ATOM 4364 C CA . THR B 1 115 ? -26.906 -8.719 -6.543 1 98.19 115 THR B CA 1
ATOM 4365 C C . THR B 1 115 ? -26.047 -7.465 -6.574 1 98.19 115 THR B C 1
ATOM 4367 O O . THR B 1 115 ? -26.438 -6.438 -7.125 1 98.19 115 THR B O 1
ATOM 4370 N N . LEU B 1 116 ? -24.891 -7.594 -5.992 1 98 116 LEU B N 1
ATOM 4371 C CA . LEU B 1 116 ? -23.953 -6.465 -5.98 1 98 116 LEU B CA 1
ATOM 4372 C C . LEU B 1 116 ? -23.562 -6.074 -7.402 1 98 116 LEU B C 1
ATOM 4374 O O . LEU B 1 116 ? -23.453 -4.887 -7.715 1 98 116 LEU B O 1
ATOM 4378 N N . ALA B 1 117 ? -23.328 -7.066 -8.227 1 97.94 117 ALA B N 1
ATOM 4379 C CA . ALA B 1 117 ? -22.984 -6.836 -9.625 1 97.94 117 ALA B CA 1
ATOM 4380 C C . ALA B 1 117 ? -24.094 -6.094 -10.352 1 97.94 117 ALA B C 1
ATOM 4382 O O . ALA B 1 117 ? -23.844 -5.148 -11.094 1 97.94 117 ALA B O 1
ATOM 4383 N N . SER B 1 118 ? -25.266 -6.523 -10.148 1 97.62 118 SER B N 1
ATOM 4384 C CA . SER B 1 118 ? -26.438 -5.898 -10.781 1 97.62 118 SER B CA 1
ATOM 4385 C C . SER B 1 118 ? -26.578 -4.445 -10.336 1 97.62 118 SER B C 1
ATOM 4387 O O . SER B 1 118 ? -26.812 -3.562 -11.164 1 97.62 118 SER B O 1
ATOM 4389 N N . LYS B 1 119 ? -26.422 -4.172 -9.094 1 97.69 119 LYS B N 1
ATOM 4390 C CA . LYS B 1 119 ? -26.641 -2.836 -8.539 1 97.69 119 LYS B CA 1
ATOM 4391 C C . LYS B 1 119 ? -25.516 -1.886 -8.93 1 97.69 119 LYS B C 1
ATOM 4393 O O . LYS B 1 119 ? -25.734 -0.686 -9.102 1 97.69 119 LYS B O 1
ATOM 4398 N N . THR B 1 120 ? -24.297 -2.414 -9.047 1 97.69 120 THR B N 1
ATOM 4399 C CA . THR B 1 120 ? -23.141 -1.57 -9.352 1 97.69 120 THR B CA 1
ATOM 4400 C C . THR B 1 120 ? -22.969 -1.421 -10.859 1 97.69 120 THR B C 1
ATOM 4402 O O . THR B 1 120 ? -22.281 -0.5 -11.32 1 97.69 120 THR B O 1
ATOM 4405 N N . GLY B 1 121 ? -23.438 -2.355 -11.633 1 97 121 GLY B N 1
ATOM 4406 C CA . GLY B 1 121 ? -23.234 -2.359 -13.07 1 97 121 GLY B CA 1
ATOM 4407 C C . GLY B 1 121 ? -21.953 -3.047 -13.492 1 97 121 GLY B C 1
ATOM 4408 O O . GLY B 1 121 ? -21.547 -2.977 -14.656 1 97 121 GLY B O 1
ATOM 4409 N N . ILE B 1 122 ? -21.266 -3.719 -12.602 1 97.75 122 ILE B N 1
ATOM 4410 C CA . ILE B 1 122 ? -20.078 -4.52 -12.93 1 97.75 122 ILE B CA 1
ATOM 4411 C C . ILE B 1 122 ? -20.516 -5.93 -13.32 1 97.75 122 ILE B C 1
ATOM 4413 O O . ILE B 1 122 ? -20.719 -6.785 -12.453 1 97.75 122 ILE B O 1
ATOM 4417 N N . VAL B 1 123 ? -20.531 -6.207 -14.523 1 96.38 123 VAL B N 1
ATOM 4418 C CA . VAL B 1 123 ? -21.25 -7.359 -15.039 1 96.38 123 VAL B CA 1
ATOM 4419 C C . VAL B 1 123 ? -20.453 -8.641 -14.773 1 96.38 123 VAL B C 1
ATOM 4421 O O . VAL B 1 123 ? -21.047 -9.711 -14.594 1 96.38 123 VAL B O 1
ATOM 4424 N N . ASP B 1 124 ? -19.141 -8.594 -14.773 1 96.25 124 ASP B N 1
ATOM 4425 C CA . ASP B 1 124 ? -18.344 -9.766 -14.461 1 96.25 124 ASP B CA 1
ATOM 4426 C C . ASP B 1 124 ? -18.188 -9.945 -12.953 1 96.25 124 ASP B C 1
ATOM 4428 O O . ASP B 1 124 ? -17.391 -9.258 -12.32 1 96.25 124 ASP B O 1
ATOM 4432 N N . THR B 1 125 ? -18.812 -10.93 -12.406 1 96.12 125 THR B N 1
ATOM 4433 C CA . THR B 1 125 ? -18.859 -11.133 -10.961 1 96.12 125 THR B CA 1
ATOM 4434 C C . THR B 1 125 ? -17.5 -11.578 -10.438 1 96.12 125 THR B C 1
ATOM 4436 O O . THR B 1 125 ? -17.172 -11.328 -9.273 1 96.12 125 THR B O 1
ATOM 4439 N N . ASN B 1 126 ? -16.672 -12.203 -11.234 1 94.69 126 ASN B N 1
ATOM 4440 C CA . ASN B 1 126 ? -15.336 -12.602 -10.805 1 94.69 126 ASN B CA 1
ATOM 4441 C C . ASN B 1 126 ? -14.43 -11.398 -10.594 1 94.69 126 ASN B C 1
ATOM 4443 O O . ASN B 1 126 ? -13.648 -11.359 -9.641 1 94.69 126 ASN B O 1
ATOM 4447 N N . LYS B 1 127 ? -14.5 -10.477 -11.508 1 96.94 127 LYS B N 1
ATOM 4448 C CA . LYS B 1 127 ? -13.727 -9.25 -11.383 1 96.94 127 LYS B CA 1
ATOM 4449 C C . LYS B 1 127 ? -14.18 -8.43 -10.18 1 96.94 127 LYS B C 1
ATOM 4451 O O . LYS B 1 127 ? -13.359 -7.875 -9.445 1 96.94 127 LYS B O 1
ATOM 4456 N N . LEU B 1 128 ? -15.523 -8.383 -9.938 1 98.06 128 LEU B N 1
ATOM 4457 C CA . LEU B 1 128 ? -16.062 -7.719 -8.758 1 98.06 128 LEU B CA 1
ATOM 4458 C C . LEU B 1 128 ? -15.602 -8.422 -7.484 1 98.06 128 LEU B C 1
ATOM 4460 O O . LEU B 1 128 ? -15.242 -7.762 -6.508 1 98.06 128 LEU B O 1
ATOM 4464 N N . ALA B 1 129 ? -15.609 -9.742 -7.48 1 97.38 129 ALA B N 1
ATOM 4465 C CA . ALA B 1 129 ? -15.18 -10.531 -6.328 1 97.38 129 ALA B CA 1
ATOM 4466 C C . ALA B 1 129 ? -13.719 -10.25 -5.98 1 97.38 129 ALA B C 1
ATOM 4468 O O . ALA B 1 129 ? -13.352 -10.211 -4.805 1 97.38 129 ALA B O 1
ATOM 4469 N N . LEU B 1 130 ? -12.922 -10.117 -6.996 1 97.06 130 LEU B N 1
ATOM 4470 C CA . LEU B 1 130 ? -11.508 -9.812 -6.781 1 97.06 130 LEU B CA 1
ATOM 4471 C C . LEU B 1 130 ? -11.344 -8.508 -6.008 1 97.06 130 LEU B C 1
ATOM 4473 O O . LEU B 1 130 ? -10.562 -8.445 -5.059 1 97.06 130 LEU B O 1
ATOM 4477 N N . VAL B 1 131 ? -12.086 -7.457 -6.387 1 98.25 131 VAL B N 1
ATOM 4478 C CA . VAL B 1 131 ? -12.055 -6.164 -5.711 1 98.25 131 VAL B CA 1
ATOM 4479 C C . VAL B 1 131 ? -12.508 -6.324 -4.266 1 98.25 131 VAL B C 1
ATOM 4481 O O . VAL B 1 131 ? -11.836 -5.863 -3.34 1 98.25 131 VAL B O 1
ATOM 4484 N N . MET B 1 132 ? -13.609 -7 -4.078 1 98.62 132 MET B N 1
ATOM 4485 C CA . MET B 1 132 ? -14.195 -7.152 -2.754 1 98.62 132 MET B CA 1
ATOM 4486 C C . MET B 1 132 ? -13.281 -7.961 -1.839 1 98.62 132 MET B C 1
ATOM 4488 O O . MET B 1 132 ? -13.031 -7.566 -0.698 1 98.62 132 MET B O 1
ATOM 4492 N N . ARG B 1 133 ? -12.742 -9.039 -2.336 1 98.12 133 ARG B N 1
ATOM 4493 C CA . ARG B 1 133 ? -11.922 -9.914 -1.506 1 98.12 133 ARG B CA 1
ATOM 4494 C C . ARG B 1 133 ? -10.594 -9.25 -1.152 1 98.12 133 ARG B C 1
ATOM 4496 O O . ARG B 1 133 ? -10.062 -9.461 -0.06 1 98.12 133 ARG B O 1
ATOM 4503 N N . MET B 1 134 ? -10.047 -8.477 -2.09 1 98.25 134 MET B N 1
ATOM 4504 C CA . MET B 1 134 ? -8.875 -7.68 -1.753 1 98.25 134 MET B CA 1
ATOM 4505 C C . MET B 1 134 ? -9.141 -6.801 -0.535 1 98.25 134 MET B C 1
ATOM 4507 O O . MET B 1 134 ? -8.328 -6.746 0.387 1 98.25 134 MET B O 1
ATOM 4511 N N . LEU B 1 135 ? -10.289 -6.168 -0.545 1 98.75 135 LEU B N 1
ATOM 4512 C CA . LEU B 1 135 ? -10.617 -5.23 0.526 1 98.75 135 LEU B CA 1
ATOM 4513 C C . LEU B 1 135 ? -11 -5.977 1.8 1 98.75 135 LEU B C 1
ATOM 4515 O O . LEU B 1 135 ? -10.727 -5.504 2.906 1 98.75 135 LEU B O 1
ATOM 4519 N N . CYS B 1 136 ? -11.578 -7.203 1.691 1 98.56 136 CYS B N 1
ATOM 4520 C CA . CYS B 1 136 ? -11.789 -8.047 2.861 1 98.56 136 CYS B CA 1
ATOM 4521 C C . CYS B 1 136 ? -10.461 -8.445 3.492 1 98.56 136 CYS B C 1
ATOM 4523 O O . CYS B 1 136 ? -10.312 -8.398 4.715 1 98.56 136 CYS B O 1
ATOM 4525 N N . ALA B 1 137 ? -9.531 -8.828 2.66 1 97.88 137 ALA B N 1
ATOM 4526 C CA . ALA B 1 137 ? -8.219 -9.258 3.141 1 97.88 137 ALA B CA 1
ATOM 4527 C C . ALA B 1 137 ? -7.504 -8.133 3.871 1 97.88 137 ALA B C 1
ATOM 4529 O O . ALA B 1 137 ? -6.602 -8.375 4.676 1 97.88 137 ALA B O 1
ATOM 4530 N N . HIS B 1 138 ? -7.891 -6.879 3.633 1 97.94 138 HIS B N 1
ATOM 4531 C CA . HIS B 1 138 ? -7.312 -5.707 4.281 1 97.94 138 HIS B CA 1
ATOM 4532 C C . HIS B 1 138 ? -8.234 -5.168 5.371 1 97.94 138 HIS B C 1
ATOM 4534 O O . HIS B 1 138 ? -8.133 -4 5.746 1 97.94 138 HIS B O 1
ATOM 4540 N N . HIS B 1 139 ? -9.211 -5.945 5.816 1 97.56 139 HIS B N 1
ATOM 4541 C CA . HIS B 1 139 ? -10.086 -5.617 6.941 1 97.56 139 HIS B CA 1
ATOM 4542 C C . HIS B 1 139 ? -10.945 -4.402 6.633 1 97.56 139 HIS B C 1
ATOM 4544 O O . HIS B 1 139 ? -11.125 -3.529 7.488 1 97.56 139 HIS B O 1
ATOM 4550 N N . ILE B 1 140 ? -11.523 -4.344 5.438 1 98.62 140 ILE B N 1
ATOM 4551 C CA . ILE B 1 140 ? -12.344 -3.197 5.066 1 98.62 140 ILE B CA 1
ATOM 4552 C C . ILE B 1 140 ? -13.789 -3.641 4.844 1 98.62 140 ILE B C 1
ATOM 4554 O O . ILE B 1 140 ? -14.727 -2.906 5.16 1 98.62 140 ILE B O 1
ATOM 4558 N N . PHE B 1 141 ? -14.023 -4.77 4.25 1 98.75 141 PHE B N 1
ATOM 4559 C CA . PHE B 1 141 ? -15.312 -5.438 4.121 1 98.75 141 PHE B CA 1
ATOM 4560 C C . PHE B 1 141 ? -15.266 -6.832 4.734 1 98.75 141 PHE B C 1
ATOM 4562 O O . PHE B 1 141 ? -14.211 -7.289 5.164 1 98.75 141 PHE B O 1
ATOM 4569 N N . SER B 1 142 ? -16.406 -7.449 4.812 1 98.31 142 SER B N 1
ATOM 4570 C CA . SER B 1 142 ? -16.5 -8.812 5.32 1 98.31 142 SER B CA 1
ATOM 4571 C C . SER B 1 142 ? -17.188 -9.727 4.309 1 98.31 142 SER B C 1
ATOM 4573 O O . SER B 1 142 ? -18.203 -9.367 3.719 1 98.31 142 SER B O 1
ATOM 4575 N N . GLU B 1 143 ? -16.547 -10.781 3.992 1 98.25 143 GLU B N 1
ATOM 4576 C CA . GLU B 1 143 ? -17.219 -11.875 3.281 1 98.25 143 GLU B CA 1
ATOM 4577 C C . GLU B 1 143 ? -17.844 -12.875 4.254 1 98.25 143 GLU B C 1
ATOM 4579 O O . GLU B 1 143 ? -17.156 -13.773 4.75 1 98.25 143 GLU B O 1
ATOM 4584 N N . THR B 1 144 ? -19.109 -12.742 4.504 1 97.75 144 THR B N 1
ATOM 4585 C CA . THR B 1 144 ? -19.781 -13.453 5.59 1 97.75 144 THR B CA 1
ATOM 4586 C C . THR B 1 144 ? -20.094 -14.891 5.184 1 97.75 144 THR B C 1
ATOM 4588 O O . THR B 1 144 ? -20.25 -15.766 6.039 1 97.75 144 THR B O 1
ATOM 4591 N N . ALA B 1 145 ? -20.25 -15.094 3.986 1 97.25 145 ALA B N 1
ATOM 4592 C CA . ALA B 1 145 ? -20.359 -16.391 3.32 1 97.25 145 ALA B CA 1
ATOM 4593 C C . ALA B 1 145 ? -19.766 -16.328 1.916 1 97.25 145 ALA B C 1
ATOM 4595 O O . ALA B 1 145 ? -19.422 -15.258 1.422 1 97.25 145 ALA B O 1
ATOM 4596 N N . LEU B 1 146 ? -19.578 -17.5 1.366 1 96.44 146 LEU B N 1
ATOM 4597 C CA . LEU B 1 146 ? -18.953 -17.516 0.049 1 96.44 146 LEU B CA 1
ATOM 4598 C C . LEU B 1 146 ? -19.719 -16.625 -0.93 1 96.44 146 LEU B C 1
ATOM 4600 O O . LEU B 1 146 ? -20.891 -16.906 -1.246 1 96.44 146 LEU B O 1
ATOM 4604 N N . GLY B 1 147 ? -19.141 -15.531 -1.302 1 96.94 147 GLY B N 1
ATOM 4605 C CA . GLY B 1 147 ? -19.719 -14.633 -2.285 1 96.94 147 GLY B CA 1
ATOM 4606 C C . GLY B 1 147 ? -20.688 -13.633 -1.685 1 96.94 147 GLY B C 1
ATOM 4607 O O . GLY B 1 147 ? -21.359 -12.891 -2.41 1 96.94 147 GLY B O 1
ATOM 4608 N N . VAL B 1 148 ? -20.812 -13.609 -0.362 1 98.62 148 VAL B N 1
ATOM 4609 C CA . VAL B 1 148 ? -21.703 -12.664 0.306 1 98.62 148 VAL B CA 1
ATOM 4610 C C . VAL B 1 148 ? -20.875 -11.641 1.081 1 98.62 148 VAL B C 1
ATOM 4612 O O . VAL B 1 148 ? -20.109 -12.008 1.972 1 98.62 148 VAL B O 1
ATOM 4615 N N . PHE B 1 149 ? -21.109 -10.43 0.77 1 98.69 149 PHE B N 1
ATOM 4616 C CA . PHE B 1 149 ? -20.266 -9.383 1.334 1 98.69 149 PHE B CA 1
ATOM 4617 C C . PHE B 1 149 ? -21.094 -8.414 2.168 1 98.69 149 PHE B C 1
ATOM 4619 O O . PHE B 1 149 ? -22.266 -8.18 1.884 1 98.69 149 PHE B O 1
ATOM 4626 N N . ALA B 1 150 ? -20.516 -7.871 3.209 1 98.81 150 ALA B N 1
ATOM 4627 C CA . ALA B 1 150 ? -21.109 -6.906 4.125 1 98.81 150 ALA B CA 1
ATOM 4628 C C . ALA B 1 150 ? -20.109 -5.832 4.527 1 98.81 150 ALA B C 1
ATOM 4630 O O . ALA B 1 150 ? -18.906 -6.016 4.371 1 98.81 150 ALA B O 1
ATOM 4631 N N . ASN B 1 151 ? -20.672 -4.684 4.977 1 98.69 151 ASN B N 1
ATOM 4632 C CA . ASN B 1 151 ? -19.812 -3.689 5.594 1 98.69 151 ASN B CA 1
ATOM 4633 C C . ASN B 1 151 ? -19.234 -4.191 6.914 1 98.69 151 ASN B C 1
ATOM 4635 O O . ASN B 1 151 ? -19.875 -4.953 7.633 1 98.69 151 ASN B O 1
ATOM 4639 N N . ASP B 1 152 ? -18.031 -3.904 7.148 1 97.38 152 ASP B N 1
ATOM 4640 C CA . ASP B 1 152 ? -17.453 -3.979 8.492 1 97.38 152 ASP B CA 1
ATOM 4641 C C . ASP B 1 152 ? -17.266 -2.584 9.086 1 97.38 152 ASP B C 1
ATOM 4643 O O . ASP B 1 152 ? -17.938 -1.634 8.68 1 97.38 152 ASP B O 1
ATOM 4647 N N . ASP B 1 153 ? -16.453 -2.473 10.102 1 95.94 153 ASP B N 1
ATOM 4648 C CA . ASP B 1 153 ? -16.25 -1.191 10.773 1 95.94 153 ASP B CA 1
ATOM 4649 C C . ASP B 1 153 ? -15.695 -0.145 9.805 1 95.94 153 ASP B C 1
ATOM 4651 O O . ASP B 1 153 ? -16.188 0.988 9.766 1 95.94 153 ASP B O 1
ATOM 4655 N N . ALA B 1 154 ? -14.719 -0.501 9.023 1 97.38 154 ALA B N 1
ATOM 4656 C CA . ALA B 1 154 ? -14.047 0.423 8.109 1 97.38 154 ALA B CA 1
ATOM 4657 C C . ALA B 1 154 ? -14.992 0.873 6.996 1 97.38 154 ALA B C 1
ATOM 4659 O O . ALA B 1 154 ? -15.109 2.068 6.715 1 97.38 154 ALA B O 1
ATOM 4660 N N . SER B 1 155 ? -15.648 -0.073 6.348 1 98.56 155 SER B N 1
ATOM 4661 C CA . SER B 1 155 ? -16.547 0.272 5.246 1 98.56 155 SER B CA 1
ATOM 4662 C C . SER B 1 155 ? -17.812 0.944 5.754 1 98.56 155 SER B C 1
ATOM 4664 O O . SER B 1 155 ? -18.438 1.724 5.031 1 98.56 155 SER B O 1
ATOM 4666 N N . THR B 1 156 ? -18.219 0.672 6.965 1 98.31 156 THR B N 1
ATOM 4667 C CA . THR B 1 156 ? -19.312 1.432 7.559 1 98.31 156 THR B CA 1
ATOM 4668 C C . THR B 1 156 ? -18.953 2.908 7.676 1 98.31 156 THR B C 1
ATOM 4670 O O . THR B 1 156 ? -19.781 3.781 7.406 1 98.31 156 THR B O 1
ATOM 4673 N N . ALA B 1 157 ? -17.734 3.186 8.094 1 96.19 157 ALA B N 1
ATOM 4674 C CA . ALA B 1 157 ? -17.266 4.566 8.148 1 96.19 157 ALA B CA 1
ATOM 4675 C C . ALA B 1 157 ? -17.312 5.215 6.77 1 96.19 157 ALA B C 1
ATOM 4677 O O . ALA B 1 157 ? -17.672 6.387 6.633 1 96.19 157 ALA B O 1
ATOM 4678 N N . LEU B 1 158 ? -16.953 4.457 5.734 1 97.94 158 LEU B N 1
ATOM 4679 C CA . LEU B 1 158 ? -17.016 4.977 4.371 1 97.94 158 LEU B CA 1
ATOM 4680 C C . LEU B 1 158 ? -18.438 5.328 3.982 1 97.94 158 LEU B C 1
ATOM 4682 O O . LEU B 1 158 ? -18.672 6.262 3.205 1 97.94 158 LEU B O 1
ATOM 4686 N N . ALA B 1 159 ? -19.391 4.582 4.512 1 98.31 159 ALA B N 1
ATOM 4687 C CA . ALA B 1 159 ? -20.797 4.797 4.176 1 98.31 159 ALA B CA 1
ATOM 4688 C C . ALA B 1 159 ? -21.359 5.98 4.945 1 98.31 159 ALA B C 1
ATOM 4690 O O . ALA B 1 159 ? -22.281 6.652 4.469 1 98.31 159 ALA B O 1
ATOM 4691 N N . THR B 1 160 ? -20.766 6.297 6.094 1 96.5 160 THR B N 1
ATOM 4692 C CA . THR B 1 160 ? -21.438 7.238 6.98 1 96.5 160 THR B CA 1
ATOM 4693 C C . THR B 1 160 ? -20.625 8.523 7.117 1 96.5 160 THR B C 1
ATOM 4695 O O . THR B 1 160 ? -21.172 9.562 7.508 1 96.5 160 THR B O 1
ATOM 4698 N N . ASP B 1 161 ? -19.406 8.461 6.863 1 93.75 161 ASP B N 1
ATOM 4699 C CA . ASP B 1 161 ? -18.531 9.625 6.957 1 93.75 161 ASP B CA 1
ATOM 4700 C C . ASP B 1 161 ? -18.25 10.203 5.574 1 93.75 161 ASP B C 1
ATOM 4702 O O . ASP B 1 161 ? -17.328 9.75 4.883 1 93.75 161 ASP B O 1
ATOM 4706 N N . GLU B 1 162 ? -18.922 11.273 5.297 1 94.06 162 GLU B N 1
ATOM 4707 C CA . GLU B 1 162 ? -18.812 11.891 3.979 1 94.06 162 GLU B CA 1
ATOM 4708 C C . GLU B 1 162 ? -17.391 12.406 3.727 1 94.06 162 GLU B C 1
ATOM 4710 O O . GLU B 1 162 ? -16.906 12.367 2.594 1 94.06 162 GLU B O 1
ATOM 4715 N N . ARG B 1 163 ? -16.734 12.875 4.75 1 90.44 163 ARG B N 1
ATOM 4716 C CA . ARG B 1 163 ? -15.359 13.359 4.613 1 90.44 163 ARG B CA 1
ATOM 4717 C C . ARG B 1 163 ? -14.422 12.234 4.203 1 90.44 163 ARG B C 1
ATOM 4719 O O . ARG B 1 163 ? -13.609 12.398 3.291 1 90.44 163 ARG B O 1
ATOM 4726 N N . LEU B 1 164 ? -14.609 11.117 4.82 1 93.75 164 LEU B N 1
ATOM 4727 C CA . LEU B 1 164 ? -13.766 9.969 4.512 1 93.75 164 LEU B CA 1
ATOM 4728 C C . LEU B 1 164 ? -14.016 9.477 3.088 1 93.75 164 LEU B C 1
ATOM 4730 O O . LEU B 1 164 ? -13.062 9.203 2.346 1 93.75 164 LEU B O 1
ATOM 4734 N N . ALA B 1 165 ? -15.289 9.375 2.707 1 96.88 165 ALA B N 1
ATOM 4735 C CA . ALA B 1 165 ? -15.625 8.922 1.359 1 96.88 165 ALA B CA 1
ATOM 4736 C C . ALA B 1 165 ? -15.031 9.852 0.305 1 96.88 165 ALA B C 1
ATOM 4738 O O . ALA B 1 165 ? -14.492 9.391 -0.703 1 96.88 165 ALA B O 1
ATOM 4739 N N . ASN B 1 166 ? -15.07 11.117 0.521 1 94.81 166 ASN B N 1
ATOM 4740 C CA . ASN B 1 166 ? -14.531 12.078 -0.434 1 94.81 166 ASN B CA 1
ATOM 4741 C C . ASN B 1 166 ? -13.008 12.078 -0.428 1 94.81 166 ASN B C 1
ATOM 4743 O O . ASN B 1 166 ? -12.375 12.398 -1.439 1 94.81 166 ASN B O 1
ATOM 4747 N N . SER B 1 167 ? -12.438 11.734 0.739 1 94.56 167 SER B N 1
ATOM 4748 C CA . SER B 1 167 ? -10.992 11.562 0.768 1 94.56 167 SER B CA 1
ATOM 4749 C C . SER B 1 167 ? -10.547 10.461 -0.189 1 94.56 167 SER B C 1
ATOM 4751 O O . SER B 1 167 ? -9.562 10.617 -0.913 1 94.56 167 SER B O 1
ATOM 4753 N N . VAL B 1 168 ? -11.281 9.375 -0.218 1 97.69 168 VAL B N 1
ATOM 4754 C CA . VAL B 1 168 ? -10.969 8.266 -1.107 1 97.69 168 VAL B CA 1
ATOM 4755 C C . VAL B 1 168 ? -11.234 8.664 -2.557 1 97.69 168 VAL B C 1
ATOM 4757 O O . VAL B 1 168 ? -10.43 8.367 -3.447 1 97.69 168 VAL B O 1
ATOM 4760 N N . ARG B 1 169 ? -12.32 9.406 -2.814 1 97.75 169 ARG B N 1
ATOM 4761 C CA . ARG B 1 169 ? -12.656 9.859 -4.16 1 97.75 169 ARG B CA 1
ATOM 4762 C C . ARG B 1 169 ? -11.578 10.789 -4.707 1 97.75 169 ARG B C 1
ATOM 4764 O O . ARG B 1 169 ? -11.18 10.68 -5.867 1 97.75 169 ARG B O 1
ATOM 4771 N N . TYR B 1 170 ? -11.133 11.68 -3.895 1 96.94 170 TYR B N 1
ATOM 4772 C CA . TYR B 1 170 ? -10.117 12.633 -4.344 1 96.94 170 TYR B CA 1
ATOM 4773 C C . TYR B 1 170 ? -8.789 11.93 -4.598 1 96.94 170 TYR B C 1
ATOM 4775 O O . TYR B 1 170 ? -8.062 12.289 -5.523 1 96.94 170 TYR B O 1
ATOM 4783 N N . ALA B 1 171 ? -8.461 10.984 -3.721 1 97.62 171 ALA B N 1
ATOM 4784 C CA . ALA B 1 171 ? -7.262 10.188 -3.955 1 97.62 171 ALA B CA 1
ATOM 4785 C C . ALA B 1 171 ? -7.328 9.477 -5.305 1 97.62 171 ALA B C 1
ATOM 4787 O O . ALA B 1 171 ? -6.328 9.398 -6.02 1 97.62 171 ALA B O 1
ATOM 4788 N N . SER B 1 172 ? -8.508 8.961 -5.602 1 98.38 172 SER B N 1
ATOM 4789 C CA . SER B 1 172 ? -8.719 8.32 -6.898 1 98.38 172 SER B CA 1
ATOM 4790 C C . SER B 1 172 ? -8.523 9.312 -8.039 1 98.38 172 SER B C 1
ATOM 4792 O O . SER B 1 172 ? -7.918 8.977 -9.062 1 98.38 172 SER B O 1
ATOM 4794 N N . PHE B 1 173 ? -9.039 10.492 -7.836 1 97.88 173 PHE B N 1
ATOM 4795 C CA . PHE B 1 173 ? -8.953 11.555 -8.82 1 97.88 173 PHE B CA 1
ATOM 4796 C C . PHE B 1 173 ? -7.496 11.906 -9.117 1 97.88 173 PHE B C 1
ATOM 4798 O O . PHE B 1 173 ? -7.133 12.164 -10.266 1 97.88 173 PHE B O 1
ATOM 4805 N N . LEU B 1 174 ? -6.633 11.82 -8.148 1 97.94 174 LEU B N 1
ATOM 4806 C CA . LEU B 1 174 ? -5.234 12.211 -8.258 1 97.94 174 LEU B CA 1
ATOM 4807 C C . LEU B 1 174 ? -4.398 11.078 -8.844 1 97.94 174 LEU B C 1
ATOM 4809 O O . LEU B 1 174 ? -3.229 11.273 -9.18 1 97.94 174 LEU B O 1
ATOM 4813 N N . TYR B 1 175 ? -4.957 9.898 -9.047 1 98.38 175 TYR B N 1
ATOM 4814 C CA . TYR B 1 175 ? -4.219 8.688 -9.383 1 98.38 175 TYR B CA 1
ATOM 4815 C C . TYR B 1 175 ? -3.379 8.891 -10.641 1 98.38 175 TYR B C 1
ATOM 4817 O O . TYR B 1 175 ? -2.215 8.484 -10.688 1 98.38 175 TYR B O 1
ATOM 4825 N N . PRO B 1 176 ? -3.85 9.586 -11.727 1 98.12 176 PRO B N 1
ATOM 4826 C CA . PRO B 1 176 ? -3.062 9.773 -12.945 1 98.12 176 PRO B CA 1
ATOM 4827 C C . PRO B 1 176 ? -1.784 10.57 -12.711 1 98.12 176 PRO B C 1
ATOM 4829 O O . PRO B 1 176 ? -0.821 10.445 -13.469 1 98.12 176 PRO B O 1
ATOM 4832 N N . THR B 1 177 ? -1.79 11.398 -11.664 1 98.62 177 THR B N 1
ATOM 4833 C CA . THR B 1 177 ? -0.603 12.195 -11.383 1 98.62 177 THR B CA 1
ATOM 4834 C C . THR B 1 177 ? 0.578 11.297 -11.016 1 98.62 177 THR B C 1
ATOM 4836 O O . THR B 1 177 ? 1.722 11.602 -11.375 1 98.62 177 THR B O 1
ATOM 4839 N N . ALA B 1 178 ? 0.307 10.211 -10.344 1 98.5 178 ALA B N 1
ATOM 4840 C CA . ALA B 1 178 ? 1.36 9.266 -9.969 1 98.5 178 ALA B CA 1
ATOM 4841 C C . ALA B 1 178 ? 1.916 8.547 -11.195 1 98.5 178 ALA B C 1
ATOM 4843 O O . ALA B 1 178 ? 3.092 8.172 -11.227 1 98.5 178 ALA B O 1
ATOM 4844 N N . ASP B 1 179 ? 1.068 8.375 -12.164 1 97.44 179 ASP B N 1
ATOM 4845 C CA . ASP B 1 179 ? 1.488 7.676 -13.367 1 97.44 179 ASP B CA 1
ATOM 4846 C C . ASP B 1 179 ? 2.566 8.461 -14.117 1 97.44 179 ASP B C 1
ATOM 4848 O O . ASP B 1 179 ? 3.514 7.875 -14.641 1 97.44 179 ASP B O 1
ATOM 4852 N N . VAL B 1 180 ? 2.523 9.789 -14.148 1 97.62 180 VAL B N 1
ATOM 4853 C CA . VAL B 1 180 ? 3.43 10.594 -14.961 1 97.62 180 VAL B CA 1
ATOM 4854 C C . VAL B 1 180 ? 4.617 11.047 -14.117 1 97.62 180 VAL B C 1
ATOM 4856 O O . VAL B 1 180 ? 5.605 11.562 -14.648 1 97.62 180 VAL B O 1
ATOM 4859 N N . LEU B 1 181 ? 4.578 10.828 -12.852 1 98.12 181 LEU B N 1
ATOM 4860 C CA . LEU B 1 181 ? 5.52 11.43 -11.906 1 98.12 181 LEU B CA 1
ATOM 4861 C C . LEU B 1 181 ? 6.953 11.031 -12.242 1 98.12 181 LEU B C 1
ATOM 4863 O O . LEU B 1 181 ? 7.848 11.875 -12.258 1 98.12 181 LEU B O 1
ATOM 4867 N N . PRO B 1 182 ? 7.258 9.727 -12.578 1 97.56 182 PRO B N 1
ATOM 4868 C CA . PRO B 1 182 ? 8.641 9.359 -12.898 1 97.56 182 PRO B CA 1
ATOM 4869 C C . PRO B 1 182 ? 9.203 10.156 -14.07 1 97.56 182 PRO B C 1
ATOM 4871 O O . PRO B 1 182 ? 10.328 10.664 -13.984 1 97.56 182 PRO B O 1
ATOM 4874 N N . ARG B 1 183 ? 8.453 10.312 -15.125 1 96.81 183 ARG B N 1
ATOM 4875 C CA . ARG B 1 183 ? 8.914 11.055 -16.297 1 96.81 183 ARG B CA 1
ATOM 4876 C C . ARG B 1 183 ? 9.016 12.547 -15.984 1 96.81 183 ARG B C 1
ATOM 4878 O O . ARG B 1 183 ? 9.938 13.219 -16.453 1 96.81 183 ARG B O 1
ATOM 4885 N N . LEU B 1 184 ? 8.055 13.047 -15.242 1 98 184 LEU B N 1
ATOM 4886 C CA . LEU B 1 184 ? 8.039 14.461 -14.906 1 98 184 LEU B CA 1
ATOM 4887 C C . LEU B 1 184 ? 9.273 14.836 -14.102 1 98 184 LEU B C 1
ATOM 4889 O O . LEU B 1 184 ? 9.914 15.859 -14.375 1 98 184 LEU B O 1
ATOM 4893 N N . LEU B 1 185 ? 9.656 14.008 -13.125 1 97.94 185 LEU B N 1
ATOM 4894 C CA . LEU B 1 185 ? 10.781 14.328 -12.258 1 97.94 185 LEU B CA 1
ATOM 4895 C C . LEU B 1 185 ? 12.109 14.125 -12.992 1 97.94 185 LEU B C 1
ATOM 4897 O O . LEU B 1 185 ? 13.141 14.648 -12.578 1 97.94 185 LEU B O 1
ATOM 4901 N N . LYS B 1 186 ? 12.086 13.398 -14.094 1 97.19 186 LYS B N 1
ATOM 4902 C CA . LYS B 1 186 ? 13.281 13.211 -14.906 1 97.19 186 LYS B CA 1
ATOM 4903 C C . LYS B 1 186 ? 13.5 14.391 -15.844 1 97.19 186 LYS B C 1
ATOM 4905 O O . LYS B 1 186 ? 14.609 14.609 -16.328 1 97.19 186 LYS B O 1
ATOM 4910 N N . ASP B 1 187 ? 12.422 15.125 -16.125 1 97.62 187 ASP B N 1
ATOM 4911 C CA . ASP B 1 187 ? 12.555 16.359 -16.875 1 97.62 187 ASP B CA 1
ATOM 4912 C C . ASP B 1 187 ? 13.18 17.469 -16.031 1 97.62 187 ASP B C 1
ATOM 4914 O O . ASP B 1 187 ? 12.586 17.906 -15.047 1 97.62 187 ASP B O 1
ATOM 4918 N N . PRO B 1 188 ? 14.352 17.922 -16.422 1 96.81 188 PRO B N 1
ATOM 4919 C CA . PRO B 1 188 ? 15.078 18.859 -15.562 1 96.81 188 PRO B CA 1
ATOM 4920 C C . PRO B 1 188 ? 14.305 20.156 -15.328 1 96.81 188 PRO B C 1
ATOM 4922 O O . PRO B 1 188 ? 14.375 20.734 -14.242 1 96.81 188 PRO B O 1
ATOM 4925 N N . VAL B 1 189 ? 13.555 20.609 -16.297 1 97.5 189 VAL B N 1
ATOM 4926 C CA . VAL B 1 189 ? 12.828 21.859 -16.172 1 97.5 189 VAL B CA 1
ATOM 4927 C C . VAL B 1 189 ? 11.625 21.688 -15.25 1 97.5 189 VAL B C 1
ATOM 4929 O O . VAL B 1 189 ? 11.438 22.453 -14.305 1 97.5 189 VAL B O 1
ATOM 4932 N N . LEU B 1 190 ? 10.844 20.672 -15.484 1 97.44 190 LEU B N 1
ATOM 4933 C CA . LEU B 1 190 ? 9.648 20.438 -14.68 1 97.44 190 LEU B CA 1
ATOM 4934 C C . LEU B 1 190 ? 10.023 20 -13.266 1 97.44 190 LEU B C 1
ATOM 4936 O O . LEU B 1 190 ? 9.344 20.359 -12.305 1 97.44 190 LEU B O 1
ATOM 4940 N N . CYS B 1 191 ? 11.094 19.266 -13.141 1 97.38 191 CYS B N 1
ATOM 4941 C CA . CYS B 1 191 ? 11.562 18.797 -11.836 1 97.38 191 CYS B CA 1
ATOM 4942 C C . CYS B 1 191 ? 11.977 19.984 -10.961 1 97.38 191 CYS B C 1
ATOM 4944 O O . CYS B 1 191 ? 11.711 19.984 -9.758 1 97.38 191 CYS B O 1
ATOM 4946 N N . ALA B 1 192 ? 12.609 20.953 -11.57 1 96.06 192 ALA B N 1
ATOM 4947 C CA . ALA B 1 192 ? 13.141 22.109 -10.836 1 96.06 192 ALA B CA 1
ATOM 4948 C C . ALA B 1 192 ? 12.023 23.094 -10.492 1 96.06 192 ALA B C 1
ATOM 4950 O O . ALA B 1 192 ? 12.164 23.891 -9.555 1 96.06 192 ALA B O 1
ATOM 4951 N N . SER B 1 193 ? 10.961 23.016 -11.211 1 96.25 193 SER B N 1
ATOM 4952 C CA . SER B 1 193 ? 9.898 24 -11.086 1 96.25 193 SER B CA 1
ATOM 4953 C C . SER B 1 193 ? 9.016 23.703 -9.875 1 96.25 193 SER B C 1
ATOM 4955 O O . SER B 1 193 ? 8.789 22.547 -9.531 1 96.25 193 SER B O 1
ATOM 4957 N N . HIS B 1 194 ? 8.484 24.734 -9.266 1 94.94 194 HIS B N 1
ATOM 4958 C CA . HIS B 1 194 ? 7.488 24.641 -8.203 1 94.94 194 HIS B CA 1
ATOM 4959 C C . HIS B 1 194 ? 6.207 25.375 -8.578 1 94.94 194 HIS B C 1
ATOM 4961 O O . HIS B 1 194 ? 5.332 25.578 -7.734 1 94.94 194 HIS B O 1
ATOM 4967 N N . ALA B 1 195 ? 6.113 25.766 -9.844 1 95.94 195 ALA B N 1
ATOM 4968 C CA . ALA B 1 195 ? 4.906 26.438 -10.328 1 95.94 195 ALA B CA 1
ATOM 4969 C C . ALA B 1 195 ? 3.74 25.453 -10.422 1 95.94 195 ALA B C 1
ATOM 4971 O O . ALA B 1 195 ? 3.904 24.328 -10.898 1 95.94 195 ALA B O 1
ATOM 4972 N N . PRO B 1 196 ? 2.555 25.891 -9.992 1 95.06 196 PRO B N 1
ATOM 4973 C CA . PRO B 1 196 ? 1.397 24.984 -10.016 1 95.06 196 PRO B CA 1
ATOM 4974 C C . PRO B 1 196 ? 1.104 24.438 -11.414 1 95.06 196 PRO B C 1
ATOM 4976 O O . PRO B 1 196 ? 0.706 23.281 -11.547 1 95.06 196 PRO B O 1
ATOM 4979 N N . ARG B 1 197 ? 1.366 25.188 -12.453 1 97.31 197 ARG B N 1
ATOM 4980 C CA . ARG B 1 197 ? 1.027 24.781 -13.812 1 97.31 197 ARG B CA 1
ATOM 4981 C C . ARG B 1 197 ? 2.074 23.812 -14.367 1 97.31 197 ARG B C 1
ATOM 4983 O O . ARG B 1 197 ? 1.892 23.25 -15.445 1 97.31 197 ARG B O 1
ATOM 4990 N N . ASP B 1 198 ? 3.178 23.609 -13.641 1 97.81 198 ASP B N 1
ATOM 4991 C CA . ASP B 1 198 ? 4.211 22.672 -14.047 1 97.81 198 ASP B CA 1
ATOM 4992 C C . ASP B 1 198 ? 4.105 21.375 -13.25 1 97.81 198 ASP B C 1
ATOM 4994 O O . ASP B 1 198 ? 4.969 20.5 -13.352 1 97.81 198 ASP B O 1
ATOM 4998 N N . SER B 1 199 ? 3.045 21.203 -12.445 1 97.81 199 SER B N 1
ATOM 4999 C CA . SER B 1 199 ? 2.848 20.047 -11.594 1 97.81 199 SER B CA 1
ATOM 5000 C C . SER B 1 199 ? 2.328 18.859 -12.398 1 97.81 199 SER B C 1
ATOM 5002 O O . SER B 1 199 ? 1.859 19.016 -13.523 1 97.81 199 SER B O 1
ATOM 5004 N N . ALA B 1 200 ? 2.471 17.672 -11.812 1 98.44 200 ALA B N 1
ATOM 5005 C CA . ALA B 1 200 ? 1.875 16.469 -12.414 1 98.44 200 ALA B CA 1
ATOM 5006 C C . ALA B 1 200 ? 0.37 16.641 -12.594 1 98.44 200 ALA B C 1
ATOM 5008 O O . ALA B 1 200 ? -0.199 16.172 -13.586 1 98.44 200 ALA B O 1
ATOM 5009 N N . PHE B 1 201 ? -0.288 17.266 -11.648 1 98.5 201 PHE B N 1
ATOM 5010 C CA . PHE B 1 201 ? -1.712 17.578 -11.742 1 98.5 201 PHE B CA 1
ATOM 5011 C C . PHE B 1 201 ? -2.02 18.344 -13.016 1 98.5 201 PHE B C 1
ATOM 5013 O O . PHE B 1 201 ? -2.895 17.953 -13.789 1 98.5 201 PHE B O 1
ATOM 5020 N N . SER B 1 202 ? -1.281 19.406 -13.258 1 98.31 202 SER B N 1
ATOM 5021 C CA . SER B 1 202 ? -1.493 20.25 -14.422 1 98.31 202 SER B CA 1
ATOM 5022 C C . SER B 1 202 ? -1.263 19.484 -15.719 1 98.31 202 SER B C 1
ATOM 5024 O O . SER B 1 202 ? -1.98 19.688 -16.703 1 98.31 202 SER B O 1
ATOM 5026 N N . LYS B 1 203 ? -0.327 18.562 -15.688 1 98.12 203 LYS B N 1
ATOM 5027 C CA . LYS B 1 203 ? 0.078 17.859 -16.906 1 98.12 203 LYS B CA 1
ATOM 5028 C C . LYS B 1 203 ? -0.823 16.656 -17.156 1 98.12 203 LYS B C 1
ATOM 5030 O O . LYS B 1 203 ? -0.693 15.984 -18.188 1 98.12 203 LYS B O 1
ATOM 5035 N N . THR B 1 204 ? -1.737 16.375 -16.266 1 97.75 204 THR B N 1
ATOM 5036 C CA . THR B 1 204 ? -2.652 15.25 -16.422 1 97.75 204 THR B CA 1
ATOM 5037 C C . THR B 1 204 ? -4.098 15.703 -16.234 1 97.75 204 THR B C 1
ATOM 5039 O O . THR B 1 204 ? -4.691 16.297 -17.141 1 97.75 204 THR B O 1
ATOM 5042 N N . ILE B 1 205 ? -4.652 15.633 -15.07 1 97.44 205 ILE B N 1
ATOM 5043 C CA . ILE B 1 205 ? -6.078 15.82 -14.828 1 97.44 205 ILE B CA 1
ATOM 5044 C C . ILE B 1 205 ? -6.395 17.312 -14.758 1 97.44 205 ILE B C 1
ATOM 5046 O O . ILE B 1 205 ? -7.543 17.719 -14.961 1 97.44 205 ILE B O 1
ATOM 5050 N N . GLY B 1 206 ? -5.414 18.109 -14.555 1 97.88 206 GLY B N 1
ATOM 5051 C CA . GLY B 1 206 ? -5.617 19.547 -14.43 1 97.88 206 GLY B CA 1
ATOM 5052 C C . GLY B 1 206 ? -5.766 20.25 -15.766 1 97.88 206 GLY B C 1
ATOM 5053 O O . GLY B 1 206 ? -6.113 21.422 -15.812 1 97.88 206 GLY B O 1
ATOM 5054 N N . LYS B 1 207 ? -5.477 19.562 -16.875 1 97.12 207 LYS B N 1
ATOM 5055 C CA . LYS B 1 207 ? -5.656 20.078 -18.234 1 97.12 207 LYS B CA 1
ATOM 5056 C C . LYS B 1 207 ? -4.887 21.391 -18.422 1 97.12 207 LYS B C 1
ATOM 5058 O O . LYS B 1 207 ? -5.414 22.344 -18.984 1 97.12 207 LYS B O 1
ATOM 5063 N N . GLY B 1 208 ? -3.807 21.469 -17.844 1 97.5 208 GLY B N 1
ATOM 5064 C CA . GLY B 1 208 ? -2.947 22.625 -18.016 1 97.5 208 GLY B CA 1
ATOM 5065 C C . GLY B 1 208 ? -3.094 23.641 -16.891 1 97.5 208 GLY B C 1
ATOM 5066 O O . GLY B 1 208 ? -2.273 24.562 -16.766 1 97.5 208 GLY B O 1
ATOM 5067 N N . MET B 1 209 ? -4.047 23.484 -16.062 1 97.56 209 MET B N 1
ATOM 5068 C CA . MET B 1 209 ? -4.293 24.391 -14.945 1 97.56 209 MET B CA 1
ATOM 5069 C C . MET B 1 209 ? -3.621 23.891 -13.68 1 97.56 209 MET B C 1
ATOM 5071 O O . MET B 1 209 ? -3.506 22.672 -13.469 1 97.56 209 MET B O 1
ATOM 5075 N N . GLY B 1 210 ? -3.209 24.844 -12.852 1 96.56 210 GLY B N 1
ATOM 5076 C CA . GLY B 1 210 ? -2.826 24.453 -11.508 1 96.56 210 GLY B CA 1
ATOM 5077 C C . GLY B 1 210 ? -3.996 23.969 -10.672 1 96.56 210 GLY B C 1
ATOM 5078 O O . GLY B 1 210 ? -5.156 24.172 -11.031 1 96.56 210 GLY B O 1
ATOM 5079 N N . GLN B 1 211 ? -3.734 23.359 -9.625 1 95.25 211 GLN B N 1
ATOM 5080 C CA . GLN B 1 211 ? -4.758 22.719 -8.805 1 95.25 211 GLN B CA 1
ATOM 5081 C C . GLN B 1 211 ? -5.867 23.703 -8.445 1 95.25 211 GLN B C 1
ATOM 5083 O O . GLN B 1 211 ? -7.051 23.422 -8.656 1 95.25 211 GLN B O 1
ATOM 5088 N N . PHE B 1 212 ? -5.52 24.844 -7.887 1 90.12 212 PHE B N 1
ATOM 5089 C CA . PHE B 1 212 ? -6.535 25.766 -7.395 1 90.12 212 PHE B CA 1
ATOM 5090 C C . PHE B 1 212 ? -7.281 26.406 -8.555 1 90.12 212 PHE B C 1
ATOM 5092 O O . PHE B 1 212 ? -8.477 26.688 -8.445 1 90.12 212 PHE B O 1
ATOM 5099 N N . GLU B 1 213 ? -6.551 26.734 -9.609 1 93.62 213 GLU B N 1
ATOM 5100 C CA . GLU B 1 213 ? -7.211 27.203 -10.82 1 93.62 213 GLU B CA 1
ATOM 5101 C C . GLU B 1 213 ? -8.258 26.203 -11.305 1 93.62 213 GLU B C 1
ATOM 5103 O O . GLU B 1 213 ? -9.383 26.594 -11.641 1 93.62 213 GLU B O 1
ATOM 5108 N N . PHE B 1 214 ? -7.918 24.984 -11.289 1 96.56 214 PHE B N 1
ATOM 5109 C CA . PHE B 1 214 ? -8.812 23.906 -11.711 1 96.56 214 PHE B CA 1
ATOM 5110 C C . PHE B 1 214 ? -10.016 23.797 -10.781 1 96.56 214 PHE B C 1
ATOM 5112 O O . PHE B 1 214 ? -11.156 23.703 -11.242 1 96.56 214 PHE B O 1
ATOM 5119 N N . LEU B 1 215 ? -9.789 23.828 -9.508 1 93.38 215 LEU B N 1
ATOM 5120 C CA . LEU B 1 215 ? -10.852 23.688 -8.523 1 93.38 215 LEU B CA 1
ATOM 5121 C C . LEU B 1 215 ? -11.836 24.844 -8.602 1 93.38 215 LEU B C 1
ATOM 5123 O O . LEU B 1 215 ? -13.031 24.672 -8.359 1 93.38 215 LEU B O 1
ATOM 5127 N N . ASN B 1 216 ? -11.359 25.969 -8.938 1 90.19 216 ASN B N 1
ATOM 5128 C CA . ASN B 1 216 ? -12.242 27.109 -9.133 1 90.19 216 ASN B CA 1
ATOM 5129 C C . ASN B 1 216 ? -13.117 26.938 -10.375 1 90.19 216 ASN B C 1
ATOM 5131 O O . ASN B 1 216 ? -14.266 27.375 -10.398 1 90.19 216 ASN B O 1
ATOM 5135 N N . ALA B 1 217 ? -12.555 26.391 -11.359 1 94.94 217 ALA B N 1
ATOM 5136 C CA . ALA B 1 217 ? -13.258 26.188 -12.625 1 94.94 217 ALA B CA 1
ATOM 5137 C C . ALA B 1 217 ? -14.227 25.016 -12.531 1 94.94 217 ALA B C 1
ATOM 5139 O O . ALA B 1 217 ? -15.219 24.953 -13.266 1 94.94 217 ALA B O 1
ATOM 5140 N N . TYR B 1 218 ? -14 24.109 -11.625 1 95.44 218 TYR B N 1
ATOM 5141 C CA . TYR B 1 218 ? -14.812 22.891 -11.477 1 95.44 218 TYR B CA 1
ATOM 5142 C C . TYR B 1 218 ? -15.305 22.734 -10.047 1 95.44 218 TYR B C 1
ATOM 5144 O O . TYR B 1 218 ? -14.742 21.953 -9.273 1 95.44 218 TYR B O 1
ATOM 5152 N N . PRO B 1 219 ? -16.406 23.281 -9.727 1 91.88 219 PRO B N 1
ATOM 5153 C CA . PRO B 1 219 ? -16.891 23.359 -8.344 1 91.88 219 PRO B CA 1
ATOM 5154 C C . PRO B 1 219 ? -17.156 21.984 -7.73 1 91.88 219 PRO B C 1
ATOM 5156 O O . PRO B 1 219 ? -17.031 21.812 -6.52 1 91.88 219 PRO B O 1
ATOM 5159 N N . GLU B 1 220 ? -17.547 21.031 -8.57 1 91.88 220 GLU B N 1
ATOM 5160 C CA . GLU B 1 220 ? -17.766 19.688 -8.039 1 91.88 220 GLU B CA 1
ATOM 5161 C C . GLU B 1 220 ? -16.5 19.125 -7.395 1 91.88 220 GLU B C 1
ATOM 5163 O O . GLU B 1 220 ? -16.547 18.484 -6.348 1 91.88 220 GLU B O 1
ATOM 5168 N N . TRP B 1 221 ? -15.422 19.453 -7.984 1 94.56 221 TRP B N 1
ATOM 5169 C CA . TRP B 1 221 ? -14.156 18.969 -7.441 1 94.56 221 TRP B CA 1
ATOM 5170 C C . TRP B 1 221 ? -13.68 19.859 -6.301 1 94.56 221 TRP B C 1
ATOM 5172 O O . TRP B 1 221 ? -12.938 19.422 -5.418 1 94.56 221 TRP B O 1
ATOM 5182 N N . ARG B 1 222 ? -14.078 21.047 -6.324 1 90.19 222 ARG B N 1
ATOM 5183 C CA . ARG B 1 222 ? -13.781 21.922 -5.195 1 90.19 222 ARG B CA 1
ATOM 5184 C C . ARG B 1 222 ? -14.43 21.391 -3.916 1 90.19 222 ARG B C 1
ATOM 5186 O O . ARG B 1 222 ? -13.797 21.375 -2.859 1 90.19 222 ARG B O 1
ATOM 5193 N N . ASP B 1 223 ? -15.719 21 -4.008 1 89.44 223 ASP B N 1
ATOM 5194 C CA . ASP B 1 223 ? -16.422 20.453 -2.852 1 89.44 223 ASP B CA 1
ATOM 5195 C C . ASP B 1 223 ? -15.758 19.188 -2.352 1 89.44 223 ASP B C 1
ATOM 5197 O O . ASP B 1 223 ? -15.57 19 -1.146 1 89.44 223 ASP B O 1
ATOM 5201 N N . CYS B 1 224 ? -15.406 18.359 -3.309 1 93.75 224 CYS B N 1
ATOM 5202 C CA . CYS B 1 224 ? -14.695 17.125 -2.959 1 93.75 224 CYS B CA 1
ATOM 5203 C C . CYS B 1 224 ? -13.375 17.438 -2.27 1 93.75 224 CYS B C 1
ATOM 5205 O O . CYS B 1 224 ? -13.047 16.844 -1.247 1 93.75 224 CYS B O 1
ATOM 5207 N N . PHE B 1 225 ? -12.688 18.391 -2.816 1 92.69 225 PHE B N 1
ATOM 5208 C CA . PHE B 1 225 ? -11.406 18.812 -2.268 1 92.69 225 PHE B CA 1
ATOM 5209 C C . PHE B 1 225 ? -11.57 19.328 -0.838 1 92.69 225 PHE B C 1
ATOM 5211 O O . PHE B 1 225 ? -10.781 18.969 0.042 1 92.69 225 PHE B O 1
ATOM 5218 N N . ASN B 1 226 ? -12.508 20.016 -0.623 1 83.94 226 ASN B N 1
ATOM 5219 C CA . ASN B 1 226 ? -12.734 20.578 0.705 1 83.94 226 ASN B CA 1
ATOM 5220 C C . ASN B 1 226 ? -13.016 19.5 1.733 1 83.94 226 ASN B C 1
ATOM 5222 O O . ASN B 1 226 ? -12.523 19.547 2.859 1 83.94 226 ASN B O 1
ATOM 5226 N N . LEU B 1 227 ? -13.852 18.562 1.384 1 85.69 227 LEU B N 1
ATOM 5227 C CA . LEU B 1 227 ? -14.156 17.438 2.268 1 85.69 227 LEU B CA 1
ATOM 5228 C C . LEU B 1 227 ? -12.922 16.594 2.508 1 85.69 227 LEU B C 1
ATOM 5230 O O . LEU B 1 227 ? -12.688 16.125 3.627 1 85.69 227 LEU B O 1
ATOM 5234 N N . TRP B 1 228 ? -12.141 16.406 1.475 1 90.81 228 TRP B N 1
ATOM 5235 C CA . TRP B 1 228 ? -10.883 15.672 1.58 1 90.81 228 TRP B CA 1
ATOM 5236 C C . TRP B 1 228 ? -9.93 16.359 2.547 1 90.81 228 TRP B C 1
ATOM 5238 O O . TRP B 1 228 ? -9.352 15.719 3.428 1 90.81 228 TRP B O 1
ATOM 5248 N N . LEU B 1 229 ? -9.742 17.672 2.387 1 81.88 229 LEU B N 1
ATOM 5249 C CA . LEU B 1 229 ? -8.852 18.438 3.254 1 81.88 229 LEU B CA 1
ATOM 5250 C C . LEU B 1 229 ? -9.289 18.328 4.711 1 81.88 229 LEU B C 1
ATOM 5252 O O . LEU B 1 229 ? -8.453 18.25 5.613 1 81.88 229 LEU B O 1
ATOM 5256 N N . ALA B 1 230 ? -10.594 18.375 4.93 1 76.75 230 ALA B N 1
ATOM 5257 C CA . ALA B 1 230 ? -11.133 18.219 6.277 1 76.75 230 ALA B CA 1
ATOM 5258 C C . ALA B 1 230 ? -10.789 16.844 6.848 1 76.75 230 ALA B C 1
ATOM 5260 O O . ALA B 1 230 ? -10.453 16.719 8.031 1 76.75 230 ALA B O 1
ATOM 5261 N N . SER B 1 231 ? -10.859 15.875 6 1 79.5 231 SER B N 1
ATOM 5262 C CA . SER B 1 231 ? -10.508 14.523 6.406 1 79.5 231 SER B CA 1
ATOM 5263 C C . SER B 1 231 ? -9.023 14.406 6.711 1 79.5 231 SER B C 1
ATOM 5265 O O . SER B 1 231 ? -8.625 13.727 7.66 1 79.5 231 SER B O 1
ATOM 5267 N N . LEU B 1 232 ? -8.227 15.023 5.863 1 75.69 232 LEU B N 1
ATOM 5268 C CA . LEU B 1 232 ? -6.781 15.008 6.062 1 75.69 232 LEU B CA 1
ATOM 5269 C C . LEU B 1 232 ? -6.41 15.586 7.418 1 75.69 232 LEU B C 1
ATOM 5271 O O . LEU B 1 232 ? -5.453 15.141 8.055 1 75.69 232 LEU B O 1
ATOM 5275 N N . GLY B 1 233 ? -7.094 16.562 7.836 1 70.19 233 GLY B N 1
ATOM 5276 C CA . GLY B 1 233 ? -6.859 17.172 9.141 1 70.19 233 GLY B CA 1
ATOM 5277 C C . GLY B 1 233 ? -7.023 16.203 10.289 1 70.19 233 GLY B C 1
ATOM 5278 O O . GLY B 1 233 ? -6.301 16.281 11.281 1 70.19 233 GLY B O 1
ATOM 5279 N N . GLU B 1 234 ? -7.879 15.211 10.039 1 65.81 234 GLU B N 1
ATOM 5280 C CA . GLU B 1 234 ? -8.125 14.227 11.086 1 65.81 234 GLU B CA 1
ATOM 5281 C C . GLU B 1 234 ? -6.945 13.273 11.242 1 65.81 234 GLU B C 1
ATOM 5283 O O . GLU B 1 234 ? -6.602 12.867 12.352 1 65.81 234 GLU B O 1
ATOM 5288 N N . TYR B 1 235 ? -6.355 12.922 10.109 1 63.19 235 TYR B N 1
ATOM 5289 C CA . TYR B 1 235 ? -5.297 11.938 10.32 1 63.19 235 TYR B CA 1
ATOM 5290 C C . TYR B 1 235 ? -3.924 12.602 10.266 1 63.19 235 TYR B C 1
ATOM 5292 O O . TYR B 1 235 ? -2.961 12.086 10.844 1 63.19 235 TYR B O 1
ATOM 5300 N N . LEU B 1 236 ? -3.666 13.555 9.336 1 61.97 236 LEU B N 1
ATOM 5301 C CA . LEU B 1 236 ? -2.365 14.211 9.367 1 61.97 236 LEU B CA 1
ATOM 5302 C C . LEU B 1 236 ? -2.197 15.031 10.641 1 61.97 236 LEU B C 1
ATOM 5304 O O . LEU B 1 236 ? -1.124 15.031 11.25 1 61.97 236 LEU B O 1
ATOM 5308 N N . HIS B 1 237 ? -3.189 15.938 10.766 1 54.56 237 HIS B N 1
ATOM 5309 C CA . HIS B 1 237 ? -2.99 16.969 11.773 1 54.56 237 HIS B CA 1
ATOM 5310 C C . HIS B 1 237 ? -3.484 16.5 13.141 1 54.56 237 HIS B C 1
ATOM 5312 O O . HIS B 1 237 ? -3.195 17.141 14.164 1 54.56 237 HIS B O 1
ATOM 5318 N N . GLY B 1 238 ? -3.482 14.992 13.297 1 49.69 238 GLY B N 1
ATOM 5319 C CA . GLY B 1 238 ? -4.172 14.875 14.57 1 49.69 238 GLY B CA 1
ATOM 5320 C C . GLY B 1 238 ? -5.34 15.836 14.703 1 49.69 238 GLY B C 1
ATOM 5321 O O . GLY B 1 238 ? -5.566 16.672 13.828 1 49.69 238 GLY B O 1
ATOM 5322 N N . LEU B 1 239 ? -6.152 15.656 15.898 1 44.69 239 LEU B N 1
ATOM 5323 C CA . LEU B 1 239 ? -7.145 16.609 16.406 1 44.69 239 LEU B CA 1
ATOM 5324 C C . LEU B 1 239 ? -6.664 18.047 16.219 1 44.69 239 LEU B C 1
ATOM 5326 O O . LEU B 1 239 ? -5.465 18.312 16.281 1 44.69 239 LEU B O 1
ATOM 5330 N N . THR B 1 240 ? -7.371 18.766 15.539 1 45.75 240 THR B N 1
ATOM 5331 C CA . THR B 1 240 ? -7.234 20.219 15.664 1 45.75 240 THR B CA 1
ATOM 5332 C C . THR B 1 240 ? -6.449 20.578 16.922 1 45.75 240 THR B C 1
ATOM 5334 O O . THR B 1 240 ? -6.691 20.016 18 1 45.75 240 THR B O 1
ATOM 5337 N N . ASP B 1 241 ? -5.094 20.953 16.641 1 51.62 241 ASP B N 1
ATOM 5338 C CA . ASP B 1 241 ? -3.84 21.438 17.203 1 51.62 241 ASP B CA 1
ATOM 5339 C C . ASP B 1 241 ? -4.078 22.172 18.516 1 51.62 241 ASP B C 1
ATOM 5341 O O . ASP B 1 241 ? -3.127 22.484 19.234 1 51.62 241 ASP B O 1
ATOM 5345 N N . VAL B 1 242 ? -5.285 22.359 18.734 1 57.44 242 VAL B N 1
ATOM 5346 C CA . VAL B 1 242 ? -5.258 23.328 19.828 1 57.44 242 VAL B CA 1
ATOM 5347 C C . VAL B 1 242 ? -4.832 22.656 21.125 1 57.44 242 VAL B C 1
ATOM 5349 O O . VAL B 1 242 ? -4.375 23.312 22.062 1 57.44 242 VAL B O 1
ATOM 5352 N N . ARG B 1 243 ? -4.617 21.219 20.828 1 62.66 243 ARG B N 1
ATOM 5353 C CA . ARG B 1 243 ? -4.352 20.578 22.125 1 62.66 243 ARG B CA 1
ATOM 5354 C C . ARG B 1 243 ? -2.873 20.25 22.281 1 62.66 243 ARG B C 1
ATOM 5356 O O . ARG B 1 243 ? -2.43 19.859 23.359 1 62.66 243 ARG B O 1
ATOM 5363 N N . GLY B 1 244 ? -2.109 20.469 21.234 1 77.44 244 GLY B N 1
ATOM 5364 C CA . GLY B 1 244 ? -0.697 20.141 21.344 1 77.44 244 GLY B CA 1
ATOM 5365 C C . GLY B 1 244 ? 0.157 21.312 21.781 1 77.44 244 GLY B C 1
ATOM 5366 O O . GLY B 1 244 ? 1.375 21.188 21.922 1 77.44 244 GLY B O 1
ATOM 5367 N N . TYR B 1 245 ? -0.493 22.359 21.984 1 88.88 245 TYR B N 1
ATOM 5368 C CA . TYR B 1 245 ? 0.147 23.594 22.422 1 88.88 245 TYR B CA 1
ATOM 5369 C C . TYR B 1 245 ? -0.578 24.188 23.625 1 88.88 245 TYR B C 1
ATOM 5371 O O . TYR B 1 245 ? -1.803 24.078 23.734 1 88.88 245 TYR B O 1
ATOM 5379 N N . PRO B 1 246 ? 0.132 24.781 24.562 1 90.94 246 PRO B N 1
ATOM 5380 C CA . PRO B 1 246 ? -0.511 25.312 25.766 1 90.94 246 PRO B CA 1
ATOM 5381 C C . PRO B 1 246 ? -1.167 26.672 25.516 1 90.94 246 PRO B C 1
ATOM 5383 O O . PRO B 1 246 ? -0.774 27.672 26.125 1 90.94 246 PRO B O 1
ATOM 5386 N N . TRP B 1 247 ? -2.18 26.656 24.75 1 92.62 247 TRP B N 1
ATOM 5387 C CA . TRP B 1 247 ? -2.896 27.859 24.375 1 92.62 247 TRP B CA 1
ATOM 5388 C C . TRP B 1 247 ? -3.477 28.547 25.609 1 92.62 247 TRP B C 1
ATOM 5390 O O . TRP B 1 247 ? -3.658 29.766 25.625 1 92.62 247 TRP B O 1
ATOM 5400 N N . GLU B 1 248 ? -3.723 27.797 26.641 1 89.75 248 GLU B N 1
ATOM 5401 C CA . GLU B 1 248 ? -4.352 28.328 27.844 1 89.75 248 GLU B CA 1
ATOM 5402 C C . GLU B 1 248 ? -3.486 29.406 28.484 1 89.75 248 GLU B C 1
ATOM 5404 O O . GLU B 1 248 ? -4.008 30.344 29.094 1 89.75 248 GLU B O 1
ATOM 5409 N N . VAL B 1 249 ? -2.262 29.234 28.281 1 91.75 249 VAL B N 1
ATOM 5410 C CA . VAL B 1 249 ? -1.33 30.188 28.875 1 91.75 249 VAL B CA 1
ATOM 5411 C C . VAL B 1 249 ? -1.355 31.5 28.094 1 91.75 249 VAL B C 1
ATOM 5413 O O . VAL B 1 249 ? -1.108 32.562 28.656 1 91.75 249 VAL B O 1
ATOM 5416 N N . ILE B 1 250 ? -1.731 31.469 26.844 1 93.12 250 ILE B N 1
ATOM 5417 C CA . ILE B 1 250 ? -1.65 32.625 25.953 1 93.12 250 ILE B CA 1
ATOM 5418 C C . ILE B 1 250 ? -3.01 33.312 25.875 1 93.12 250 ILE B C 1
ATOM 5420 O O . ILE B 1 250 ? -3.088 34.531 25.875 1 93.12 250 ILE B O 1
ATOM 5424 N N . LEU B 1 251 ? -4.055 32.562 25.859 1 94.44 251 LEU B N 1
ATOM 5425 C CA . LEU B 1 251 ? -5.398 33.062 25.594 1 94.44 251 LEU B CA 1
ATOM 5426 C C . LEU B 1 251 ? -5.977 33.719 26.844 1 94.44 251 LEU B C 1
ATOM 5428 O O . LEU B 1 251 ? -6.992 33.281 27.375 1 94.44 251 LEU B O 1
ATOM 5432 N N . ARG B 1 252 ? -5.414 34.781 27.219 1 94.69 252 ARG B N 1
ATOM 5433 C CA . ARG B 1 252 ? -5.852 35.531 28.391 1 94.69 252 ARG B CA 1
ATOM 5434 C C . ARG B 1 252 ? -5.562 37.031 28.219 1 94.69 252 ARG B C 1
ATOM 5436 O O . ARG B 1 252 ? -4.824 37.438 27.312 1 94.69 252 ARG B O 1
ATOM 5443 N N . ASN B 1 253 ? -6.285 37.875 28.969 1 95.31 253 ASN B N 1
ATOM 5444 C CA . ASN B 1 253 ? -6.035 39.312 29.125 1 95.31 253 ASN B CA 1
ATOM 5445 C C . ASN B 1 253 ? -6.074 40.031 27.781 1 95.31 253 ASN B C 1
ATOM 5447 O O . ASN B 1 253 ? -5.234 40.875 27.5 1 95.31 253 ASN B O 1
ATOM 5451 N N . GLY B 1 254 ? -6.879 39.594 26.906 1 96 254 GLY B N 1
ATOM 5452 C CA . GLY B 1 254 ? -7.047 40.25 25.625 1 96 254 GLY B CA 1
ATOM 5453 C C . GLY B 1 254 ? -5.977 39.906 24.609 1 96 254 GLY B C 1
ATOM 5454 O O . GLY B 1 254 ? -5.699 40.688 23.703 1 96 254 GLY B O 1
ATOM 5455 N N . ALA B 1 255 ? -5.367 38.781 24.797 1 97.88 255 ALA B N 1
ATOM 5456 C CA . ALA B 1 255 ? -4.332 38.312 23.875 1 97.88 255 ALA B CA 1
ATOM 5457 C C . ALA B 1 255 ? -4.812 38.406 22.422 1 97.88 255 ALA B C 1
ATOM 5459 O O . ALA B 1 255 ? -5.996 38.188 22.141 1 97.88 255 ALA B O 1
ATOM 5460 N N . VAL B 1 256 ? -3.938 38.719 21.531 1 98.44 256 VAL B N 1
ATOM 5461 C CA . VAL B 1 256 ? -4.258 38.812 20.109 1 98.44 256 VAL B CA 1
ATOM 5462 C C . VAL B 1 256 ? -3.578 37.656 19.359 1 98.44 256 VAL B C 1
ATOM 5464 O O . VAL B 1 256 ? -2.354 37.531 19.406 1 98.44 256 VAL B O 1
ATOM 5467 N N . VAL B 1 257 ? -4.363 36.812 18.719 1 97.88 257 VAL B N 1
ATOM 5468 C CA . VAL B 1 257 ? -3.881 35.75 17.859 1 97.88 257 VAL B CA 1
ATOM 5469 C C . VAL B 1 257 ? -4.172 36.062 16.406 1 97.88 257 VAL B C 1
ATOM 5471 O O . VAL B 1 257 ? -5.332 36.219 16.016 1 97.88 257 VAL B O 1
ATOM 5474 N N . VAL B 1 258 ? -3.148 36.219 15.641 1 98.56 258 VAL B N 1
ATOM 5475 C CA . VAL B 1 258 ? -3.299 36.5 14.219 1 98.56 258 VAL B CA 1
ATOM 5476 C C . VAL B 1 258 ? -3.105 35.219 13.406 1 98.56 258 VAL B C 1
ATOM 5478 O O . VAL B 1 258 ? -2.008 34.656 13.367 1 98.56 258 VAL B O 1
ATOM 5481 N N . ASP B 1 259 ? -4.133 34.75 12.812 1 97.25 259 ASP B N 1
ATOM 5482 C CA . ASP B 1 259 ? -4.09 33.625 11.891 1 97.25 259 ASP B CA 1
ATOM 5483 C C . ASP B 1 259 ? -3.742 34.062 10.477 1 97.25 259 ASP B C 1
ATOM 5485 O O . ASP B 1 259 ? -4.625 34.469 9.703 1 97.25 259 ASP B O 1
ATOM 5489 N N . VAL B 1 260 ? -2.467 33.969 10.148 1 97.19 260 VAL B N 1
ATOM 5490 C CA . VAL B 1 260 ? -1.948 34.5 8.883 1 97.19 260 VAL B CA 1
ATOM 5491 C C . VAL B 1 260 ? -2.182 33.469 7.773 1 97.19 260 VAL B C 1
ATOM 5493 O O . VAL B 1 260 ? -1.714 32.312 7.859 1 97.19 260 VAL B O 1
ATOM 5496 N N . GLY B 1 261 ? -2.777 33.875 6.695 1 94.62 261 GLY B N 1
ATOM 5497 C CA . GLY B 1 261 ? -3.219 32.875 5.707 1 94.62 261 GLY B CA 1
ATOM 5498 C C . GLY B 1 261 ? -4.254 31.922 6.246 1 94.62 261 GLY B C 1
ATOM 5499 O O . GLY B 1 261 ? -4.164 30.719 6.012 1 94.62 261 GLY B O 1
ATOM 5500 N N . GLY B 1 262 ? -5.207 32.406 6.969 1 92.44 262 GLY B N 1
ATOM 5501 C CA . GLY B 1 262 ? -6.059 31.594 7.816 1 92.44 262 GLY B CA 1
ATOM 5502 C C . GLY B 1 262 ? -7.273 31.047 7.094 1 92.44 262 GLY B C 1
ATOM 5503 O O . GLY B 1 262 ? -8.008 30.219 7.637 1 92.44 262 GLY B O 1
ATOM 5504 N N . GLY B 1 263 ? -7.523 31.5 5.852 1 90.25 263 GLY B N 1
ATOM 5505 C CA . GLY B 1 263 ? -8.672 31.016 5.102 1 90.25 263 GLY B CA 1
ATOM 5506 C C . GLY B 1 263 ? -10 31.391 5.73 1 90.25 263 GLY B C 1
ATOM 5507 O O . GLY B 1 263 ? -10.242 32.562 6.016 1 90.25 263 GLY B O 1
ATOM 5508 N N . LEU B 1 264 ? -10.797 30.438 6.098 1 88.31 264 LEU B N 1
ATOM 5509 C CA . LEU B 1 264 ? -12.102 30.672 6.723 1 88.31 264 LEU B CA 1
ATOM 5510 C C . LEU B 1 264 ? -11.938 30.984 8.203 1 88.31 264 LEU B C 1
ATOM 5512 O O . LEU B 1 264 ? -12.891 31.422 8.852 1 88.31 264 LEU B O 1
ATOM 5516 N N . GLY B 1 265 ? -10.766 30.797 8.688 1 91.81 265 GLY B N 1
ATOM 5517 C CA . GLY B 1 265 ? -10.531 31.062 10.102 1 91.81 265 GLY B CA 1
ATOM 5518 C C . GLY B 1 265 ? -10.789 29.859 10.984 1 91.81 265 GLY B C 1
ATOM 5519 O O . GLY B 1 265 ? -11.195 30 12.133 1 91.81 265 GLY B O 1
ATOM 5520 N N . SER B 1 266 ? -10.539 28.688 10.43 1 86.75 266 SER B N 1
ATOM 5521 C CA . SER B 1 266 ? -10.844 27.453 11.156 1 86.75 266 SER B CA 1
ATOM 5522 C C . SER B 1 266 ? -9.992 27.312 12.406 1 86.75 266 SER B C 1
ATOM 5524 O O . SER B 1 266 ? -10.438 26.75 13.414 1 86.75 266 SER B O 1
ATOM 5526 N N . SER B 1 267 ? -8.773 27.844 12.383 1 89 267 SER B N 1
ATOM 5527 C CA . SER B 1 267 ? -7.914 27.797 13.555 1 89 267 SER B CA 1
ATOM 5528 C C . SER B 1 267 ? -8.484 28.609 14.711 1 89 267 SER B C 1
ATOM 5530 O O . SER B 1 267 ? -8.477 28.172 15.859 1 89 267 SER B O 1
ATOM 5532 N N . ILE B 1 268 ? -8.953 29.766 14.391 1 93 268 ILE B N 1
ATOM 5533 C CA . ILE B 1 268 ? -9.555 30.625 15.406 1 93 268 ILE B CA 1
ATOM 5534 C C . ILE B 1 268 ? -10.844 30 15.922 1 93 268 ILE B C 1
ATOM 5536 O O . ILE B 1 268 ? -11.109 30.016 17.125 1 93 268 ILE B O 1
ATOM 5540 N N . GLN B 1 269 ? -11.578 29.453 14.992 1 90.5 269 GLN B N 1
ATOM 5541 C CA . GLN B 1 269 ? -12.789 28.75 15.391 1 90.5 269 GLN B CA 1
ATOM 5542 C C . GLN B 1 269 ? -12.469 27.578 16.328 1 90.5 269 GLN B C 1
ATOM 5544 O O . GLN B 1 269 ? -13.172 27.375 17.328 1 90.5 269 GLN B O 1
ATOM 5549 N N . ALA B 1 270 ? -11.484 26.844 16.016 1 86.06 270 ALA B N 1
ATOM 5550 C CA . ALA B 1 270 ? -11.086 25.719 16.844 1 86.06 270 ALA B CA 1
ATOM 5551 C C . ALA B 1 270 ? -10.672 26.172 18.234 1 86.06 270 ALA B C 1
ATOM 5553 O O . ALA B 1 270 ? -10.984 25.5 19.219 1 86.06 270 ALA B O 1
ATOM 5554 N N . LEU B 1 271 ? -9.961 27.25 18.344 1 90.44 271 LEU B N 1
ATOM 5555 C CA . LEU B 1 271 ? -9.57 27.781 19.641 1 90.44 271 LEU B CA 1
ATOM 5556 C C . LEU B 1 271 ? -10.805 28.156 20.469 1 90.44 271 LEU B C 1
ATOM 5558 O O . LEU B 1 271 ? -10.891 27.828 21.656 1 90.44 271 LEU B O 1
ATOM 5562 N N . ARG B 1 272 ? -11.711 28.781 19.812 1 91.62 272 ARG B N 1
ATOM 5563 C CA . ARG B 1 272 ? -12.922 29.219 20.5 1 91.62 272 ARG B CA 1
ATOM 5564 C C . ARG B 1 272 ? -13.75 28.016 20.953 1 91.62 272 ARG B C 1
ATOM 5566 O O . ARG B 1 272 ? -14.344 28.031 22.031 1 91.62 272 ARG B O 1
ATOM 5573 N N . THR B 1 273 ? -13.734 27.047 20.141 1 86.5 273 THR B N 1
ATOM 5574 C CA . THR B 1 273 ? -14.508 25.844 20.453 1 86.5 273 THR B CA 1
ATOM 5575 C C . THR B 1 273 ? -13.836 25.031 21.547 1 86.5 273 THR B C 1
ATOM 5577 O O . THR B 1 273 ? -14.508 24.484 22.438 1 86.5 273 THR B O 1
ATOM 5580 N N . ASN B 1 274 ? -12.555 24.938 21.562 1 83.94 274 ASN B N 1
ATOM 5581 C CA . ASN B 1 274 ? -11.828 24.062 22.484 1 83.94 274 ASN B CA 1
ATOM 5582 C C . ASN B 1 274 ? -11.57 24.75 23.812 1 83.94 274 ASN B C 1
ATOM 5584 O O . ASN B 1 274 ? -11.289 24.094 24.812 1 83.94 274 ASN B O 1
ATOM 5588 N N . PHE B 1 275 ? -11.641 26.062 23.781 1 89.38 275 PHE B N 1
ATOM 5589 C CA . PHE B 1 275 ? -11.477 26.828 25.016 1 89.38 275 PHE B CA 1
ATOM 5590 C C . PHE B 1 275 ? -12.664 27.766 25.234 1 89.38 275 PHE B C 1
ATOM 5592 O O . PHE B 1 275 ? -12.508 28.984 25.281 1 89.38 275 PHE B O 1
ATOM 5599 N N . PRO B 1 276 ? -13.734 27.156 25.484 1 89.12 276 PRO B N 1
ATOM 5600 C CA . PRO B 1 276 ? -14.961 27.953 25.562 1 89.12 276 PRO B CA 1
ATOM 5601 C C . PRO B 1 276 ? -14.93 28.984 26.703 1 89.12 276 PRO B C 1
ATOM 5603 O O . PRO B 1 276 ? -15.508 30.062 26.578 1 89.12 276 PRO B O 1
ATOM 5606 N N . ASP B 1 277 ? -14.281 28.719 27.719 1 92.06 277 ASP B N 1
ATOM 5607 C CA . ASP B 1 277 ? -14.227 29.609 28.875 1 92.06 277 ASP B CA 1
ATOM 5608 C C . ASP B 1 277 ? -13.305 30.797 28.609 1 92.06 277 ASP B C 1
ATOM 5610 O O . ASP B 1 277 ? -13.289 31.766 29.375 1 92.06 277 ASP B O 1
ATOM 5614 N N . ARG B 1 278 ? -12.633 30.766 27.438 1 92 278 ARG B N 1
ATOM 5615 C CA . ARG B 1 278 ? -11.656 31.797 27.125 1 92 278 ARG B CA 1
ATOM 5616 C C . ARG B 1 278 ? -12.008 32.531 25.828 1 92 278 ARG B C 1
ATOM 5618 O O . ARG B 1 278 ? -11.242 33.344 25.344 1 92 278 ARG B O 1
ATOM 5625 N N . GLN B 1 279 ? -13.125 32.281 25.328 1 90.81 279 GLN B N 1
ATOM 5626 C CA . GLN B 1 279 ? -13.5 32.75 24 1 90.81 279 GLN B CA 1
ATOM 5627 C C . GLN B 1 279 ? -13.477 34.281 23.969 1 90.81 279 GLN B C 1
ATOM 5629 O O . GLN B 1 279 ? -13.195 34.875 22.922 1 90.81 279 GLN B O 1
ATOM 5634 N N . ASN B 1 280 ? -13.742 34.812 25.094 1 90.38 280 ASN B N 1
ATOM 5635 C CA . ASN B 1 280 ? -13.812 36.281 25.141 1 90.38 280 ASN B CA 1
ATOM 5636 C C . ASN B 1 280 ? -12.562 36.875 25.781 1 90.38 280 ASN B C 1
ATOM 5638 O O . ASN B 1 280 ? -12.5 38.094 26 1 90.38 280 ASN B O 1
ATOM 5642 N N . ASP B 1 281 ? -11.602 36.062 26.047 1 95.12 281 ASP B N 1
ATOM 5643 C CA . ASP B 1 281 ? -10.367 36.531 26.672 1 95.12 281 ASP B CA 1
ATOM 5644 C C . ASP B 1 281 ? -9.273 36.781 25.641 1 95.12 281 ASP B C 1
ATOM 5646 O O . ASP B 1 281 ? -8.148 37.125 26 1 95.12 281 ASP B O 1
ATOM 5650 N N . PHE B 1 282 ? -9.625 36.594 24.375 1 97.12 282 PHE B N 1
ATOM 5651 C CA . PHE B 1 282 ? -8.664 36.875 23.312 1 97.12 282 PHE B CA 1
ATOM 5652 C C . PHE B 1 282 ? -9.383 37.344 22.047 1 97.12 282 PHE B C 1
ATOM 5654 O O . PHE B 1 282 ? -10.602 37.219 21.938 1 97.12 282 PHE B O 1
ATOM 5661 N N . VAL B 1 283 ? -8.609 38 21.188 1 98.06 283 VAL B N 1
ATOM 5662 C CA . VAL B 1 283 ? -9.078 38.406 19.875 1 98.06 283 VAL B CA 1
ATOM 5663 C C . VAL B 1 283 ? -8.398 37.594 18.781 1 98.06 283 VAL B C 1
ATOM 5665 O O . VAL B 1 283 ? -7.172 37.469 18.766 1 98.06 283 VAL B O 1
ATOM 5668 N N . GLY B 1 284 ? -9.219 36.938 18 1 98.06 284 GLY B N 1
ATOM 5669 C CA . GLY B 1 284 ? -8.703 36.25 16.828 1 98.06 284 GLY B CA 1
ATOM 5670 C C . GLY B 1 284 ? -8.805 37.062 15.555 1 98.06 284 GLY B C 1
ATOM 5671 O O . GLY B 1 284 ? -9.891 37.5 15.18 1 98.06 284 GLY B O 1
ATOM 5672 N N . ILE B 1 285 ? -7.707 37.281 14.93 1 98.56 285 ILE B N 1
ATOM 5673 C CA . ILE B 1 285 ? -7.688 38 13.656 1 98.56 285 ILE B CA 1
ATOM 5674 C C . ILE B 1 285 ? -7.34 37.031 12.531 1 98.56 285 ILE B C 1
ATOM 5676 O O . ILE B 1 285 ? -6.285 36.375 12.555 1 98.56 285 ILE B O 1
ATOM 5680 N N . VAL B 1 286 ? -8.211 36.875 11.57 1 98.12 286 VAL B N 1
ATOM 5681 C CA . VAL B 1 286 ? -7.977 36.031 10.398 1 98.12 286 VAL B CA 1
ATOM 5682 C C . VAL B 1 286 ? -7.531 36.906 9.219 1 98.12 286 VAL B C 1
ATOM 5684 O O . VAL B 1 286 ? -8.234 37.844 8.828 1 98.12 286 VAL B O 1
ATOM 5687 N N . GLN B 1 287 ? -6.348 36.594 8.727 1 98.12 287 GLN B N 1
ATOM 5688 C CA . GLN B 1 287 ? -5.809 37.312 7.582 1 98.12 287 GLN B CA 1
ATOM 5689 C C . GLN B 1 287 ? -5.746 36.438 6.344 1 98.12 287 GLN B C 1
ATOM 5691 O O . GLN B 1 287 ? -5.281 35.281 6.414 1 98.12 287 GLN B O 1
ATOM 5696 N N . ASP B 1 288 ? -6.176 36.875 5.234 1 96.25 288 ASP B N 1
ATOM 5697 C CA . ASP B 1 288 ? -6.055 36.188 3.943 1 96.25 288 ASP B CA 1
ATOM 5698 C C . ASP B 1 288 ? -6.305 37.156 2.791 1 96.25 288 ASP B C 1
ATOM 5700 O O . ASP B 1 288 ? -6.496 38.375 3.012 1 96.25 288 ASP B O 1
ATOM 5704 N N . GLN B 1 289 ? -6.242 36.688 1.612 1 93.81 289 GLN B N 1
ATOM 5705 C CA . GLN B 1 289 ? -6.523 37.469 0.424 1 93.81 289 GLN B CA 1
ATOM 5706 C C . GLN B 1 289 ? -7.988 37.906 0.382 1 93.81 289 GLN B C 1
ATOM 5708 O O . GLN B 1 289 ? -8.844 37.281 1.018 1 93.81 289 GLN B O 1
ATOM 5713 N N . PRO B 1 290 ? -8.32 38.938 -0.39 1 94 290 PRO B N 1
ATOM 5714 C CA . PRO B 1 290 ? -9.664 39.531 -0.384 1 94 290 PRO B CA 1
ATOM 5715 C C . PRO B 1 290 ? -10.75 38.531 -0.711 1 94 290 PRO B C 1
ATOM 5717 O O . PRO B 1 290 ? -11.789 38.5 -0.05 1 94 290 PRO B O 1
ATOM 5720 N N . GLY B 1 291 ? -10.516 37.75 -1.712 1 89.06 291 GLY B N 1
ATOM 5721 C CA . GLY B 1 291 ? -11.508 36.75 -2.07 1 89.06 291 GLY B CA 1
ATOM 5722 C C . GLY B 1 291 ? -11.812 35.781 -0.943 1 89.06 291 GLY B C 1
ATOM 5723 O O . GLY B 1 291 ? -12.977 35.469 -0.694 1 89.06 291 GLY B O 1
ATOM 5724 N N . MET B 1 292 ? -10.844 35.344 -0.274 1 88.44 292 MET B N 1
ATOM 5725 C CA . MET B 1 292 ? -11 34.406 0.837 1 88.44 292 MET B CA 1
ATOM 5726 C C . MET B 1 292 ? -11.695 35.094 2.018 1 88.44 292 MET B C 1
ATOM 5728 O O . MET B 1 292 ? -12.508 34.469 2.703 1 88.44 292 MET B O 1
ATOM 5732 N N . ILE B 1 293 ? -11.422 36.312 2.279 1 94.75 293 ILE B N 1
ATOM 5733 C CA . ILE B 1 293 ? -12.016 37.031 3.398 1 94.75 293 ILE B CA 1
ATOM 5734 C C . ILE B 1 293 ? -13.523 37.188 3.17 1 94.75 293 ILE B C 1
ATOM 5736 O O . ILE B 1 293 ? -14.305 37.156 4.117 1 94.75 293 ILE B O 1
ATOM 5740 N N . LYS B 1 294 ? -13.914 37.406 1.919 1 94.12 294 LYS B N 1
ATOM 5741 C CA . LYS B 1 294 ? -15.336 37.438 1.601 1 94.12 294 LYS B CA 1
ATOM 5742 C C . LYS B 1 294 ? -16.031 36.125 1.992 1 94.12 294 LYS B C 1
ATOM 5744 O O . LYS B 1 294 ? -17.109 36.156 2.594 1 94.12 294 LYS B O 1
ATOM 5749 N N . HIS B 1 295 ? -15.375 35.062 1.681 1 88.94 295 HIS B N 1
ATOM 5750 C CA . HIS B 1 295 ? -15.906 33.75 2.035 1 88.94 295 HIS B CA 1
ATOM 5751 C C . HIS B 1 295 ? -15.93 33.562 3.547 1 88.94 295 HIS B C 1
ATOM 5753 O O . HIS B 1 295 ? -16.891 33 4.094 1 88.94 295 HIS B O 1
ATOM 5759 N N . ALA B 1 296 ? -14.891 33.969 4.191 1 93.56 296 ALA B N 1
ATOM 5760 C CA . ALA B 1 296 ? -14.797 33.844 5.645 1 93.56 296 ALA B CA 1
ATOM 5761 C C . ALA B 1 296 ? -15.891 34.656 6.332 1 93.56 296 ALA B C 1
ATOM 5763 O O . ALA B 1 296 ? -16.484 34.188 7.312 1 93.56 296 ALA B O 1
ATOM 5764 N N . THR B 1 297 ? -16.141 35.781 5.789 1 96.31 297 THR B N 1
ATOM 5765 C CA . THR B 1 297 ? -17.172 36.656 6.355 1 96.31 297 THR B CA 1
ATOM 5766 C C . THR B 1 297 ? -18.531 35.969 6.297 1 96.31 297 THR B C 1
ATOM 5768 O O . THR B 1 297 ? -19.25 35.906 7.293 1 96.31 297 THR B O 1
ATOM 5771 N N . ALA B 1 298 ? -18.766 35.438 5.184 1 94.44 298 ALA B N 1
ATOM 5772 C CA . ALA B 1 298 ? -20.031 34.719 5.023 1 94.44 298 ALA B CA 1
ATOM 5773 C C . ALA B 1 298 ? -20.109 33.531 5.969 1 94.44 298 ALA B C 1
ATOM 5775 O O . ALA B 1 298 ? -21.172 33.25 6.562 1 94.44 298 ALA B O 1
ATOM 5776 N N . HIS B 1 299 ? -19.062 32.844 6.07 1 92.5 299 HIS B N 1
ATOM 5777 C CA . HIS B 1 299 ? -19 31.688 6.93 1 92.5 299 HIS B CA 1
ATOM 5778 C C . HIS B 1 299 ? -19.234 32.062 8.391 1 92.5 299 HIS B C 1
ATOM 5780 O O . HIS B 1 299 ? -20.047 31.422 9.07 1 92.5 299 HIS B O 1
ATOM 5786 N N . TRP B 1 300 ? -18.625 33.094 8.922 1 95.62 300 TRP B N 1
ATOM 5787 C CA . TRP B 1 300 ? -18.703 33.469 10.328 1 95.62 300 TRP B CA 1
ATOM 5788 C C . TRP B 1 300 ? -20.031 34.125 10.648 1 95.62 300 TRP B C 1
ATOM 5790 O O . TRP B 1 300 ? -20.547 34 11.766 1 95.62 300 TRP B O 1
ATOM 5800 N N . GLN B 1 301 ? -20.609 34.75 9.664 1 96.88 301 GLN B N 1
ATOM 5801 C CA . GLN B 1 301 ? -21.953 35.312 9.844 1 96.88 301 GLN B CA 1
ATOM 5802 C C . GLN B 1 301 ? -22.969 34.219 10.094 1 96.88 301 GLN B C 1
ATOM 5804 O O . GLN B 1 301 ? -23.938 34.406 10.852 1 96.88 301 GLN B O 1
ATOM 5809 N N . LYS B 1 302 ? -22.688 33.156 9.547 1 95.06 302 LYS B N 1
ATOM 5810 C CA . LYS B 1 302 ? -23.594 32.031 9.695 1 95.06 302 LYS B CA 1
ATOM 5811 C C . LYS B 1 302 ? -23.281 31.234 10.953 1 95.06 302 LYS B C 1
ATOM 5813 O O . LYS B 1 302 ? -24.188 30.766 11.656 1 95.06 302 LYS B O 1
ATOM 5818 N N . THR B 1 303 ? -22.047 31.078 11.297 1 93.62 303 THR B N 1
ATOM 5819 C CA . THR B 1 303 ? -21.641 30.109 12.305 1 93.62 303 THR B CA 1
ATOM 5820 C C . THR B 1 303 ? -21.469 30.781 13.664 1 93.62 303 THR B C 1
ATOM 5822 O O . THR B 1 303 ? -21.75 30.188 14.703 1 93.62 303 THR B O 1
ATOM 5825 N N . ASP B 1 304 ? -20.922 32 13.719 1 95.62 304 ASP B N 1
ATOM 5826 C CA . ASP B 1 304 ? -20.688 32.719 14.969 1 95.62 304 ASP B CA 1
ATOM 5827 C C . ASP B 1 304 ? -20.766 34.219 14.758 1 95.62 304 ASP B C 1
ATOM 5829 O O . ASP B 1 304 ? -19.781 34.938 14.93 1 95.62 304 ASP B O 1
ATOM 5833 N N . PRO B 1 305 ? -21.938 34.75 14.438 1 96 305 PRO B N 1
ATOM 5834 C CA . PRO B 1 305 ? -22.109 36.188 14.18 1 96 305 PRO B CA 1
ATOM 5835 C C . PRO B 1 305 ? -21.75 37.031 15.391 1 96 305 PRO B C 1
ATOM 5837 O O . PRO B 1 305 ? -21.312 38.188 15.234 1 96 305 PRO B O 1
ATOM 5840 N N . ARG B 1 306 ? -21.906 36.5 16.578 1 95.75 306 ARG B N 1
ATOM 5841 C CA . ARG B 1 306 ? -21.609 37.25 17.797 1 95.75 306 ARG B CA 1
ATOM 5842 C C . ARG B 1 306 ? -20.125 37.562 17.875 1 95.75 306 ARG B C 1
ATOM 5844 O O . ARG B 1 306 ? -19.734 38.656 18.328 1 95.75 306 ARG B O 1
ATOM 5851 N N . ALA B 1 307 ? -19.25 36.656 17.469 1 96.69 307 ALA B N 1
ATOM 5852 C CA . ALA B 1 307 ? -17.812 36.875 17.5 1 96.69 307 ALA B CA 1
ATOM 5853 C C . ALA B 1 307 ? -17.422 38.062 16.594 1 96.69 307 ALA B C 1
ATOM 5855 O O . ALA B 1 307 ? -16.516 38.812 16.938 1 96.69 307 ALA B O 1
ATOM 5856 N N . LEU B 1 308 ? -18.078 38.188 15.492 1 96.88 308 LEU B N 1
ATOM 5857 C CA . LEU B 1 308 ? -17.812 39.312 14.586 1 96.88 308 LEU B CA 1
ATOM 5858 C C . LEU B 1 308 ? -18.328 40.625 15.18 1 96.88 308 LEU B C 1
ATOM 5860 O O . LEU B 1 308 ? -17.625 41.625 15.148 1 96.88 308 LEU B O 1
ATOM 5864 N N . ALA B 1 309 ? -19.5 40.531 15.773 1 96.12 309 ALA B N 1
ATOM 5865 C CA . ALA B 1 309 ? -20.172 41.719 16.281 1 96.12 309 ALA B CA 1
ATOM 5866 C C . ALA B 1 309 ? -19.406 42.312 17.469 1 96.12 309 ALA B C 1
ATOM 5868 O O . ALA B 1 309 ? -19.328 43.531 17.625 1 96.12 309 ALA B O 1
ATOM 5869 N N . THR B 1 310 ? -18.859 41.5 18.266 1 96.06 310 THR B N 1
ATOM 5870 C CA . THR B 1 310 ? -18.188 41.938 19.484 1 96.06 310 THR B CA 1
ATOM 5871 C C . THR B 1 310 ? -16.734 42.281 19.203 1 96.06 310 THR B C 1
ATOM 5873 O O . THR B 1 310 ? -16.078 42.938 20.031 1 96.06 310 THR B O 1
ATOM 5876 N N . GLY B 1 311 ? -16.25 41.812 18.031 1 96.31 311 GLY B N 1
ATOM 5877 C CA . GLY B 1 311 ? -14.852 42.062 17.703 1 96.31 311 GLY B CA 1
ATOM 5878 C C . GLY B 1 311 ? -13.914 41 18.219 1 96.31 311 GLY B C 1
ATOM 5879 O O . GLY B 1 311 ? -12.695 41.094 18.078 1 96.31 311 GLY B O 1
ATOM 5880 N N . ALA B 1 312 ? -14.484 40 18.812 1 97.25 312 ALA B N 1
ATOM 5881 C CA . ALA B 1 312 ? -13.672 38.875 19.266 1 97.25 312 ALA B CA 1
ATOM 5882 C C . ALA B 1 312 ? -12.969 38.188 18.094 1 97.25 312 ALA B C 1
ATOM 5884 O O . ALA B 1 312 ? -11.891 37.625 18.266 1 97.25 312 ALA B O 1
ATOM 5885 N N . VAL B 1 313 ? -13.609 38.25 16.938 1 98.19 313 VAL B N 1
ATOM 5886 C CA . VAL B 1 313 ? -13.008 37.781 15.695 1 98.19 313 VAL B CA 1
ATOM 5887 C C . VAL B 1 313 ? -13.008 38.906 14.656 1 98.19 313 VAL B C 1
ATOM 5889 O O . VAL B 1 313 ? -14.016 39.594 14.469 1 98.19 313 VAL B O 1
ATOM 5892 N N . LYS B 1 314 ? -11.922 39.125 14.086 1 98.38 314 LYS B N 1
ATOM 5893 C CA . LYS B 1 314 ? -11.789 40.094 13.008 1 98.38 314 LYS B CA 1
ATOM 5894 C C . LYS B 1 314 ? -11.266 39.438 11.734 1 98.38 314 LYS B C 1
ATOM 5896 O O . LYS B 1 314 ? -10.352 38.625 11.789 1 98.38 314 LYS B O 1
ATOM 5901 N N . LEU B 1 315 ? -11.891 39.688 10.656 1 98.31 315 LEU B N 1
ATOM 5902 C CA . LEU B 1 315 ? -11.5 39.188 9.344 1 98.31 315 LEU B CA 1
ATOM 5903 C C . LEU B 1 315 ? -10.883 40.312 8.508 1 98.31 315 LEU B C 1
ATOM 5905 O O . LEU B 1 315 ? -11.555 41.281 8.188 1 98.31 315 LEU B O 1
ATOM 5909 N N . THR B 1 316 ? -9.664 40.156 8.18 1 97.56 316 THR B N 1
ATOM 5910 C CA . THR B 1 316 ? -8.961 41.281 7.539 1 97.56 316 THR B CA 1
ATOM 5911 C C . THR B 1 316 ? -8.219 40.812 6.293 1 97.56 316 THR B C 1
ATOM 5913 O O . THR B 1 316 ? -7.641 39.719 6.281 1 97.56 316 THR B O 1
ATOM 5916 N N . THR B 1 317 ? -8.219 41.562 5.207 1 97.5 317 THR B N 1
ATOM 5917 C CA . THR B 1 317 ? -7.441 41.281 4 1 97.5 317 THR B CA 1
ATOM 5918 C C . THR B 1 317 ? -5.961 41.562 4.238 1 97.5 317 THR B C 1
ATOM 5920 O O . THR B 1 317 ? -5.594 42.594 4.77 1 97.5 317 THR B O 1
ATOM 5923 N N . HIS B 1 318 ? -5.133 40.594 3.881 1 97.62 318 HIS B N 1
ATOM 5924 C CA . HIS B 1 318 ? -3.689 40.75 4.02 1 97.62 318 HIS B CA 1
ATOM 5925 C C . HIS B 1 318 ? -2.938 39.812 3.088 1 97.62 318 HIS B C 1
ATOM 5927 O O . HIS B 1 318 ? -3.307 38.656 2.953 1 97.62 318 HIS B O 1
ATOM 5933 N N . ASP B 1 319 ? -1.994 40.375 2.379 1 96.06 319 ASP B N 1
ATOM 5934 C CA . ASP B 1 319 ? -0.979 39.625 1.654 1 96.06 319 ASP B CA 1
ATOM 5935 C C . ASP B 1 319 ? 0.285 39.469 2.494 1 96.06 319 ASP B C 1
ATOM 5937 O O . ASP B 1 319 ? 1.003 40.438 2.746 1 96.06 319 ASP B O 1
ATOM 5941 N N . PHE B 1 320 ? 0.589 38.25 2.865 1 95.38 320 PHE B N 1
ATOM 5942 C CA . PHE B 1 320 ? 1.656 38.031 3.838 1 95.38 320 PHE B CA 1
ATOM 5943 C C . PHE B 1 320 ? 3.021 38.281 3.199 1 95.38 320 PHE B C 1
ATOM 5945 O O . PHE B 1 320 ? 4.055 38.125 3.861 1 95.38 320 PHE B O 1
ATOM 5952 N N . PHE B 1 321 ? 3.129 38.688 1.957 1 96.44 321 PHE B N 1
ATOM 5953 C CA . PHE B 1 321 ? 4.363 39.156 1.338 1 96.44 321 PHE B CA 1
ATOM 5954 C C . PHE B 1 321 ? 4.57 40.625 1.588 1 96.44 321 PHE B C 1
ATOM 5956 O O . PHE B 1 321 ? 5.598 41.219 1.205 1 96.44 321 PHE B O 1
ATOM 5963 N N . ASN B 1 322 ? 3.631 41.188 2.23 1 96.94 322 ASN B N 1
ATOM 5964 C CA . ASN B 1 322 ? 3.734 42.562 2.701 1 96.94 322 ASN B CA 1
ATOM 5965 C C . ASN B 1 322 ? 3.844 42.625 4.223 1 96.94 322 ASN B C 1
ATOM 5967 O O . ASN B 1 322 ? 3.584 41.656 4.91 1 96.94 322 ASN B O 1
ATOM 5971 N N . GLU B 1 323 ? 4.184 43.781 4.648 1 97.25 323 GLU B N 1
ATOM 5972 C CA . GLU B 1 323 ? 4.273 44 6.09 1 97.25 323 GLU B CA 1
ATOM 5973 C C . GLU B 1 323 ? 2.945 43.688 6.777 1 97.25 323 GLU B C 1
ATOM 5975 O O . GLU B 1 323 ? 1.882 44.094 6.281 1 97.25 323 GLU B O 1
ATOM 5980 N N . ASN B 1 324 ? 3.078 42.969 7.848 1 98.12 324 ASN B N 1
ATOM 5981 C CA . ASN B 1 324 ? 1.851 42.656 8.562 1 98.12 324 ASN B CA 1
ATOM 5982 C C . ASN B 1 324 ? 1.292 43.875 9.297 1 98.12 324 ASN B C 1
ATOM 5984 O O . ASN B 1 324 ? 1.993 44.5 10.094 1 98.12 324 ASN B O 1
ATOM 5988 N N . PRO B 1 325 ? 0.059 44.219 9.047 1 97.75 325 PRO B N 1
ATOM 5989 C CA . PRO B 1 325 ? -0.509 45.406 9.633 1 97.75 325 PRO B CA 1
ATOM 5990 C C . PRO B 1 325 ? -0.792 45.281 11.125 1 97.75 325 PRO B C 1
ATOM 5992 O O . PRO B 1 325 ? -0.966 46.281 11.828 1 97.75 325 PRO B O 1
ATOM 5995 N N . VAL B 1 326 ? -0.93 44.094 11.609 1 98.44 326 VAL B N 1
ATOM 5996 C CA . VAL B 1 326 ? -1.169 43.875 13.039 1 98.44 326 VAL B CA 1
ATOM 5997 C C . VAL B 1 326 ? 0.163 43.812 13.781 1 98.44 326 VAL B C 1
ATOM 5999 O O . VAL B 1 326 ? 0.92 42.844 13.609 1 98.44 326 VAL B O 1
ATOM 6002 N N . LYS B 1 327 ? 0.379 44.781 14.602 1 98.25 327 LYS B N 1
ATOM 6003 C CA . LYS B 1 327 ? 1.639 44.875 15.336 1 98.25 327 LYS B CA 1
ATOM 6004 C C . LYS B 1 327 ? 1.462 44.406 16.781 1 98.25 327 LYS B C 1
ATOM 6006 O O . LYS B 1 327 ? 0.392 44.562 17.359 1 98.25 327 LYS B O 1
ATOM 6011 N N . GLY B 1 328 ? 2.484 43.719 17.234 1 98.06 328 GLY B N 1
ATOM 6012 C CA . GLY B 1 328 ? 2.584 43.375 18.656 1 98.06 328 GLY B CA 1
ATOM 6013 C C . GLY B 1 328 ? 1.582 42.344 19.094 1 98.06 328 GLY B C 1
ATOM 6014 O O . GLY B 1 328 ? 1.178 42.312 20.25 1 98.06 328 GLY B O 1
ATOM 6015 N N . ALA B 1 329 ? 1.094 41.531 18.188 1 98.5 329 ALA B N 1
ATOM 6016 C CA . ALA B 1 329 ? 0.208 40.438 18.578 1 98.5 329 ALA B CA 1
ATOM 6017 C C . ALA B 1 329 ? 0.933 39.438 19.469 1 98.5 329 ALA B C 1
ATOM 6019 O O . ALA B 1 329 ? 2.164 39.375 19.484 1 98.5 329 ALA B O 1
ATOM 6020 N N . ASP B 1 330 ? 0.155 38.656 20.266 1 98.25 330 ASP B N 1
ATOM 6021 C CA . ASP B 1 330 ? 0.739 37.625 21.109 1 98.25 330 ASP B CA 1
ATOM 6022 C C . ASP B 1 330 ? 1.219 36.438 20.266 1 98.25 330 ASP B C 1
ATOM 6024 O O . ASP B 1 330 ? 2.234 35.812 20.578 1 98.25 330 ASP B O 1
ATOM 6028 N N . VAL B 1 331 ? 0.463 36.125 19.234 1 97.94 331 VAL B N 1
ATOM 6029 C CA . VAL B 1 331 ? 0.792 34.969 18.375 1 97.94 331 VAL B CA 1
ATOM 6030 C C . VAL B 1 331 ? 0.53 35.344 16.922 1 97.94 331 VAL B C 1
ATOM 6032 O O . VAL B 1 331 ? -0.507 35.938 16.594 1 97.94 331 VAL B O 1
ATOM 6035 N N . TYR B 1 332 ? 1.466 35.156 16.109 1 98.31 332 TYR B N 1
ATOM 6036 C CA . TYR B 1 332 ? 1.281 35.031 14.664 1 98.31 332 TYR B CA 1
ATOM 6037 C C . TYR B 1 332 ? 1.299 33.562 14.242 1 98.31 332 TYR B C 1
ATOM 6039 O O . TYR B 1 332 ? 2.318 32.875 14.383 1 98.31 332 TYR B O 1
ATOM 6047 N N . TRP B 1 333 ? 0.192 33.094 13.727 1 95.75 333 TRP B N 1
ATOM 6048 C CA . TRP B 1 333 ? -0.069 31.672 13.57 1 95.75 333 TRP B CA 1
ATOM 6049 C C . TRP B 1 333 ? -0.117 31.297 12.094 1 95.75 333 TRP B C 1
ATOM 6051 O O . TRP B 1 333 ? -0.926 31.828 11.336 1 95.75 333 TRP B O 1
ATOM 6061 N N . PHE B 1 334 ? 0.834 30.453 11.633 1 94.75 334 PHE B N 1
ATOM 6062 C CA . PHE B 1 334 ? 0.797 29.812 10.32 1 94.75 334 PHE B CA 1
ATOM 6063 C C . PHE B 1 334 ? 0.444 28.344 10.453 1 94.75 334 PHE B C 1
ATOM 6065 O O . PHE B 1 334 ? 1.247 27.547 10.945 1 94.75 334 PHE B O 1
ATOM 6072 N N . ARG B 1 335 ? -0.708 27.984 10.047 1 90.12 335 ARG B N 1
ATOM 6073 C CA . ARG B 1 335 ? -1.1 26.578 10.078 1 90.12 335 ARG B CA 1
ATOM 6074 C C . ARG B 1 335 ? -1.327 26.047 8.664 1 90.12 335 ARG B C 1
ATOM 6076 O O . ARG B 1 335 ? -2.248 26.484 7.973 1 90.12 335 ARG B O 1
ATOM 6083 N N . SER B 1 336 ? -0.502 25.062 8.25 1 87.5 336 SER B N 1
ATOM 6084 C CA . SER B 1 336 ? -0.615 24.406 6.949 1 87.5 336 SER B CA 1
ATOM 6085 C C . SER B 1 336 ? -0.492 25.422 5.816 1 87.5 336 SER B C 1
ATOM 6087 O O . SER B 1 336 ? -1.276 25.406 4.863 1 87.5 336 SER B O 1
ATOM 6089 N N . VAL B 1 337 ? 0.383 26.375 5.984 1 90.75 337 VAL B N 1
ATOM 6090 C CA . VAL B 1 337 ? 0.566 27.438 5.004 1 90.75 337 VAL B CA 1
ATOM 6091 C C . VAL B 1 337 ? 1.929 27.297 4.332 1 90.75 337 VAL B C 1
ATOM 6093 O O . VAL B 1 337 ? 2.047 27.453 3.113 1 90.75 337 VAL B O 1
ATOM 6096 N N . ILE B 1 338 ? 2.922 26.922 5.074 1 93.31 338 ILE B N 1
ATOM 6097 C CA . ILE B 1 338 ? 4.293 27.078 4.602 1 93.31 338 ILE B CA 1
ATOM 6098 C C . ILE B 1 338 ? 4.594 26.016 3.539 1 93.31 338 ILE B C 1
ATOM 6100 O O . ILE B 1 338 ? 5.535 26.172 2.758 1 93.31 338 ILE B O 1
ATOM 6104 N N . VAL B 1 339 ? 3.809 24.984 3.416 1 91.88 339 VAL B N 1
ATOM 6105 C CA . VAL B 1 339 ? 4.047 23.875 2.49 1 91.88 339 VAL B CA 1
ATOM 6106 C C . VAL B 1 339 ? 3.852 24.359 1.054 1 91.88 339 VAL B C 1
ATOM 6108 O O . VAL B 1 339 ? 4.375 23.75 0.115 1 91.88 339 VAL B O 1
ATOM 6111 N N . ASP B 1 340 ? 3.211 25.438 0.895 1 89.88 340 ASP B N 1
ATOM 6112 C CA . ASP B 1 340 ? 2.875 25.906 -0.444 1 89.88 340 ASP B CA 1
ATOM 6113 C C . ASP B 1 340 ? 3.936 26.875 -0.965 1 89.88 340 ASP B C 1
ATOM 6115 O O . ASP B 1 340 ? 3.846 27.359 -2.098 1 89.88 340 ASP B O 1
ATOM 6119 N N . TRP B 1 341 ? 4.961 27.141 -0.152 1 93.44 341 TRP B N 1
ATOM 6120 C CA . TRP B 1 341 ? 5.898 28.203 -0.499 1 93.44 341 TRP B CA 1
ATOM 6121 C C . TRP B 1 341 ? 7.34 27.719 -0.407 1 93.44 341 TRP B C 1
ATOM 6123 O O . TRP B 1 341 ? 7.633 26.766 0.325 1 93.44 341 TRP B O 1
ATOM 6133 N N . GLN B 1 342 ? 8.18 28.422 -1.137 1 93.06 342 GLN B N 1
ATOM 6134 C CA . GLN B 1 342 ? 9.594 28.078 -1.142 1 93.06 342 GLN B CA 1
ATOM 6135 C C . GLN B 1 342 ? 10.352 28.844 -0.055 1 93.06 342 GLN B C 1
ATOM 6137 O O . GLN B 1 342 ? 9.789 29.734 0.583 1 93.06 342 GLN B O 1
ATOM 6142 N N . ASN B 1 343 ? 11.586 28.484 0.118 1 95.06 343 ASN B N 1
ATOM 6143 C CA . ASN B 1 343 ? 12.367 29.031 1.228 1 95.06 343 ASN B CA 1
ATOM 6144 C C . ASN B 1 343 ? 12.477 30.547 1.156 1 95.06 343 ASN B C 1
ATOM 6146 O O . ASN B 1 343 ? 12.328 31.234 2.17 1 95.06 343 ASN B O 1
ATOM 6150 N N . GLU B 1 344 ? 12.703 31.047 -0.023 1 95.75 344 GLU B N 1
ATOM 6151 C CA . GLU B 1 344 ? 12.844 32.5 -0.158 1 95.75 344 GLU B CA 1
ATOM 6152 C C . GLU B 1 344 ? 11.539 33.219 0.175 1 95.75 344 GLU B C 1
ATOM 6154 O O . GLU B 1 344 ? 11.547 34.281 0.779 1 95.75 344 GLU B O 1
ATOM 6159 N N . ASP B 1 345 ? 10.43 32.594 -0.21 1 96.25 345 ASP B N 1
ATOM 6160 C CA . ASP B 1 345 ? 9.117 33.156 0.133 1 96.25 345 ASP B CA 1
ATOM 6161 C C . ASP B 1 345 ? 8.906 33.156 1.645 1 96.25 345 ASP B C 1
ATOM 6163 O O . ASP B 1 345 ? 8.43 34.125 2.205 1 96.25 345 ASP B O 1
ATOM 6167 N N . LEU B 1 346 ? 9.281 32.094 2.25 1 97.56 346 LEU B N 1
ATOM 6168 C CA . LEU B 1 346 ? 9.086 31.969 3.689 1 97.56 346 LEU B CA 1
ATOM 6169 C C . LEU B 1 346 ? 9.945 32.969 4.457 1 97.56 346 LEU B C 1
ATOM 6171 O O . LEU B 1 346 ? 9.5 33.531 5.457 1 97.56 346 LEU B O 1
ATOM 6175 N N . ILE B 1 347 ? 11.156 33.125 3.994 1 98.25 347 ILE B N 1
ATOM 6176 C CA . ILE B 1 347 ? 12.031 34.094 4.633 1 98.25 347 ILE B CA 1
ATOM 6177 C C . ILE B 1 347 ? 11.383 35.5 4.582 1 98.25 347 ILE B C 1
ATOM 6179 O O . ILE B 1 347 ? 11.359 36.219 5.578 1 98.25 347 ILE B O 1
ATOM 6183 N N . THR B 1 348 ? 10.805 35.812 3.434 1 98.25 348 THR B N 1
ATOM 6184 C CA . THR B 1 348 ? 10.117 37.094 3.283 1 98.25 348 THR B CA 1
ATOM 6185 C C . THR B 1 348 ? 8.93 37.188 4.238 1 98.25 348 THR B C 1
ATOM 6187 O O . THR B 1 348 ? 8.781 38.156 4.965 1 98.25 348 THR B O 1
ATOM 6190 N N . MET B 1 349 ? 8.102 36.156 4.305 1 98.12 349 MET B N 1
ATOM 6191 C CA . MET B 1 349 ? 6.91 36.125 5.148 1 98.12 349 MET B CA 1
ATOM 6192 C C . MET B 1 349 ? 7.285 36.219 6.621 1 98.12 349 MET B C 1
ATOM 6194 O O . MET B 1 349 ? 6.711 37.031 7.352 1 98.12 349 MET B O 1
ATOM 6198 N N . PHE B 1 350 ? 8.258 35.438 7.043 1 98.31 350 PHE B N 1
ATOM 6199 C CA . PHE B 1 350 ? 8.664 35.406 8.445 1 98.31 350 PHE B CA 1
ATOM 6200 C C . PHE B 1 350 ? 9.344 36.688 8.859 1 98.31 350 PHE B C 1
ATOM 6202 O O . PHE B 1 350 ? 9.227 37.125 10 1 98.31 350 PHE B O 1
ATOM 6209 N N . THR B 1 351 ? 10.055 37.344 7.891 1 98.19 351 THR B N 1
ATOM 6210 C CA . THR B 1 351 ? 10.664 38.625 8.18 1 98.19 351 THR B CA 1
ATOM 6211 C C . THR B 1 351 ? 9.594 39.688 8.461 1 98.19 351 THR B C 1
ATOM 6213 O O . THR B 1 351 ? 9.742 40.5 9.375 1 98.19 351 THR B O 1
ATOM 6216 N N . HIS B 1 352 ? 8.531 39.656 7.66 1 98.31 352 HIS B N 1
ATOM 6217 C CA . HIS B 1 352 ? 7.43 40.594 7.891 1 98.31 352 HIS B CA 1
ATOM 6218 C C . HIS B 1 352 ? 6.785 40.344 9.25 1 98.31 352 HIS B C 1
ATOM 6220 O O . HIS B 1 352 ? 6.406 41.281 9.945 1 98.31 352 HIS B O 1
ATOM 6226 N N . VAL B 1 353 ? 6.66 39.094 9.648 1 98.25 353 VAL B N 1
ATOM 6227 C CA . VAL B 1 353 ? 6.113 38.75 10.961 1 98.25 353 VAL B CA 1
ATOM 6228 C C . VAL B 1 353 ? 7.066 39.219 12.055 1 98.25 353 VAL B C 1
ATOM 6230 O O . VAL B 1 353 ? 6.641 39.844 13.031 1 98.25 353 VAL B O 1
ATOM 6233 N N . LYS B 1 354 ? 8.352 38.938 11.875 1 98.06 354 LYS B N 1
ATOM 6234 C CA . LYS B 1 354 ? 9.367 39.375 12.828 1 98.06 354 LYS B CA 1
ATOM 6235 C C . LYS B 1 354 ? 9.289 40.875 13.078 1 98.06 354 LYS B C 1
ATOM 6237 O O . LYS B 1 354 ? 9.328 41.312 14.227 1 98.06 354 LYS B O 1
ATOM 6242 N N . ASN B 1 355 ? 9.117 41.562 12.008 1 97.94 355 ASN B N 1
ATOM 6243 C CA . ASN B 1 355 ? 9.055 43.031 12.102 1 97.94 355 ASN B CA 1
ATOM 6244 C C . ASN B 1 355 ? 7.805 43.5 12.859 1 97.94 355 ASN B C 1
ATOM 6246 O O . ASN B 1 355 ? 7.781 44.594 13.414 1 97.94 355 ASN B O 1
ATOM 6250 N N . ALA B 1 356 ? 6.789 42.656 12.859 1 98.38 356 ALA B N 1
ATOM 6251 C CA . ALA B 1 356 ? 5.535 43 13.523 1 98.38 356 ALA B CA 1
ATOM 6252 C C . ALA B 1 356 ? 5.551 42.562 14.984 1 98.38 356 ALA B C 1
ATOM 6254 O O . ALA B 1 356 ? 4.711 43 15.781 1 98.38 356 ALA B O 1
ATOM 6255 N N . MET B 1 357 ? 6.461 41.75 15.398 1 98.19 357 MET B N 1
ATOM 6256 C CA . MET B 1 357 ? 6.523 41.156 16.734 1 98.19 357 MET B CA 1
ATOM 6257 C C . MET B 1 357 ? 7.035 42.188 17.75 1 98.19 357 MET B C 1
ATOM 6259 O O . MET B 1 357 ? 7.805 43.094 17.406 1 98.19 357 MET B O 1
ATOM 6263 N N . THR B 1 358 ? 6.57 42.031 18.938 1 97.44 358 THR B N 1
ATOM 6264 C CA . THR B 1 358 ? 7.078 42.781 20.094 1 97.44 358 THR B CA 1
ATOM 6265 C C . THR B 1 358 ? 7.934 41.875 20.984 1 97.44 358 THR B C 1
ATOM 6267 O O . THR B 1 358 ? 7.48 40.812 21.422 1 97.44 358 THR B O 1
ATOM 6270 N N . PRO B 1 359 ? 9.203 42.312 21.25 1 96.31 359 PRO B N 1
ATOM 6271 C CA . PRO B 1 359 ? 10.07 41.5 22.094 1 96.31 359 PRO B CA 1
ATOM 6272 C C . PRO B 1 359 ? 9.43 41.156 23.438 1 96.31 359 PRO B C 1
ATOM 6274 O O . PRO B 1 359 ? 8.773 42.031 24.047 1 96.31 359 PRO B O 1
ATOM 6277 N N . GLY B 1 360 ? 9.539 39.969 23.828 1 94.62 360 GLY B N 1
ATOM 6278 C CA . GLY B 1 360 ? 9.07 39.5 25.125 1 94.62 360 GLY B CA 1
ATOM 6279 C C . GLY B 1 360 ? 7.594 39.156 25.141 1 94.62 360 GLY B C 1
ATOM 6280 O O . GLY B 1 360 ? 7.082 38.656 26.141 1 94.62 360 GLY B O 1
ATOM 6281 N N . LYS B 1 361 ? 6.969 39.344 24.047 1 95.06 361 LYS B N 1
ATOM 6282 C CA . LYS B 1 361 ? 5.523 39.156 24.016 1 95.06 361 LYS B CA 1
ATOM 6283 C C . LYS B 1 361 ? 5.117 38.25 22.875 1 95.06 361 LYS B C 1
ATOM 6285 O O . LYS B 1 361 ? 4.441 37.219 23.094 1 95.06 361 LYS B O 1
ATOM 6290 N N . SER B 1 362 ? 5.555 38.562 21.734 1 97.81 362 SER B N 1
ATOM 6291 C CA . SER B 1 362 ? 5.066 37.938 20.516 1 97.81 362 SER B CA 1
ATOM 6292 C C . SER B 1 362 ? 5.777 36.625 20.25 1 97.81 362 SER B C 1
ATOM 6294 O O . SER B 1 362 ? 6.934 36.438 20.625 1 97.81 362 SER B O 1
ATOM 6296 N N . ARG B 1 363 ? 5.117 35.719 19.625 1 97.44 363 ARG B N 1
ATOM 6297 C CA . ARG B 1 363 ? 5.719 34.5 19.094 1 97.44 363 ARG B CA 1
ATOM 6298 C C . ARG B 1 363 ? 5.129 34.125 17.734 1 97.44 363 ARG B C 1
ATOM 6300 O O . ARG B 1 363 ? 4.004 34.531 17.422 1 97.44 363 ARG B O 1
ATOM 6307 N N . LEU B 1 364 ? 5.918 33.562 16.938 1 98.06 364 LEU B N 1
ATOM 6308 C CA . LEU B 1 364 ? 5.48 32.938 15.703 1 98.06 364 LEU B CA 1
ATOM 6309 C C . LEU B 1 364 ? 5.254 31.438 15.906 1 98.06 364 LEU B C 1
ATOM 6311 O O . LEU B 1 364 ? 6.164 30.719 16.344 1 98.06 364 LEU B O 1
ATOM 6315 N N . LEU B 1 365 ? 4.02 30.969 15.711 1 96.31 365 LEU B N 1
ATOM 6316 C CA . LEU B 1 365 ? 3.699 29.547 15.75 1 96.31 365 LEU B CA 1
ATOM 6317 C C . LEU B 1 365 ? 3.467 29 14.344 1 96.31 365 LEU B C 1
ATOM 6319 O O . LEU B 1 365 ? 2.766 29.625 13.547 1 96.31 365 LEU B O 1
ATOM 6323 N N . ILE B 1 366 ? 4.113 27.891 14.078 1 95.19 366 ILE B N 1
ATOM 6324 C CA . ILE B 1 366 ? 3.938 27.188 12.812 1 95.19 366 ILE B CA 1
ATOM 6325 C C . ILE B 1 366 ? 3.354 25.797 13.078 1 95.19 366 ILE B C 1
ATOM 6327 O O . ILE B 1 366 ? 3.969 24.969 13.758 1 95.19 366 ILE B O 1
ATOM 6331 N N . GLY B 1 367 ? 2.078 25.594 12.672 1 90.81 367 GLY B N 1
ATOM 6332 C CA . GLY B 1 367 ? 1.459 24.281 12.758 1 90.81 367 GLY B CA 1
ATOM 6333 C C . GLY B 1 367 ? 1.584 23.484 11.469 1 90.81 367 GLY B C 1
ATOM 6334 O O . GLY B 1 367 ? 0.893 23.75 10.492 1 90.81 367 GLY B O 1
ATOM 6335 N N . GLU B 1 368 ? 2.473 22.469 11.492 1 88.69 368 GLU B N 1
ATOM 6336 C CA . GLU B 1 368 ? 2.783 21.75 10.258 1 88.69 368 GLU B CA 1
ATOM 6337 C C . GLU B 1 368 ? 3.316 20.359 10.539 1 88.69 368 GLU B C 1
ATOM 6339 O O . GLU B 1 368 ? 3.834 20.094 11.633 1 88.69 368 GLU B O 1
ATOM 6344 N N . TYR B 1 369 ? 3.107 19.484 9.547 1 90.5 369 TYR B N 1
ATOM 6345 C CA . TYR B 1 369 ? 3.855 18.234 9.547 1 90.5 369 TYR B CA 1
ATOM 6346 C C . TYR B 1 369 ? 5.301 18.469 9.125 1 90.5 369 TYR B C 1
ATOM 6348 O O . TYR B 1 369 ? 5.562 19.062 8.078 1 90.5 369 TYR B O 1
ATOM 6356 N N . MET B 1 370 ? 6.191 18.109 9.984 1 92.62 370 MET B N 1
ATOM 6357 C CA . MET B 1 370 ? 7.621 18.156 9.68 1 92.62 370 MET B CA 1
ATOM 6358 C C . MET B 1 370 ? 8.172 16.75 9.438 1 92.62 370 MET B C 1
ATOM 6360 O O . MET B 1 370 ? 8.039 15.867 10.289 1 92.62 370 MET B O 1
ATOM 6364 N N . MET B 1 371 ? 8.781 16.625 8.336 1 94.06 371 MET B N 1
ATOM 6365 C CA . MET B 1 371 ? 9.336 15.305 8.016 1 94.06 371 MET B CA 1
ATOM 6366 C C . MET B 1 371 ? 10.375 14.883 9.047 1 94.06 371 MET B C 1
ATOM 6368 O O . MET B 1 371 ? 11.297 15.641 9.352 1 94.06 371 MET B O 1
ATOM 6372 N N . HIS B 1 372 ? 10.156 13.75 9.602 1 95.19 372 HIS B N 1
ATOM 6373 C CA . HIS B 1 372 ? 11.109 13.125 10.508 1 95.19 372 HIS B CA 1
ATOM 6374 C C . HIS B 1 372 ? 12.102 12.25 9.742 1 95.19 372 HIS B C 1
ATOM 6376 O O . HIS B 1 372 ? 11.727 11.195 9.227 1 95.19 372 HIS B O 1
ATOM 6382 N N . PRO B 1 373 ? 13.359 12.672 9.641 1 95.5 373 PRO B N 1
ATOM 6383 C CA . PRO B 1 373 ? 14.328 11.828 8.93 1 95.5 373 PRO B CA 1
ATOM 6384 C C . PRO B 1 373 ? 14.484 10.445 9.57 1 95.5 373 PRO B C 1
ATOM 6386 O O . PRO B 1 373 ? 14.383 10.312 10.789 1 95.5 373 PRO B O 1
ATOM 6389 N N . THR B 1 374 ? 14.758 9.469 8.719 1 93.75 374 THR B N 1
ATOM 6390 C CA . THR B 1 374 ? 14.805 8.102 9.219 1 93.75 374 THR B CA 1
ATOM 6391 C C . THR B 1 374 ? 16.031 7.891 10.094 1 93.75 374 THR B C 1
ATOM 6393 O O . THR B 1 374 ? 16.062 6.977 10.922 1 93.75 374 THR B O 1
ATOM 6396 N N . CYS B 1 375 ? 17.031 8.75 9.938 1 94.81 375 CYS B N 1
ATOM 6397 C CA . CYS B 1 375 ? 18.234 8.68 10.758 1 94.81 375 CYS B CA 1
ATOM 6398 C C . CYS B 1 375 ? 18.031 9.383 12.094 1 94.81 375 CYS B C 1
ATOM 6400 O O . CYS B 1 375 ? 18.906 9.352 12.953 1 94.81 375 CYS B O 1
ATOM 6402 N N . GLY B 1 376 ? 16.922 10 12.219 1 94.88 376 GLY B N 1
ATOM 6403 C CA . GLY B 1 376 ? 16.641 10.719 13.453 1 94.88 376 GLY B CA 1
ATOM 6404 C C . GLY B 1 376 ? 16.75 12.227 13.297 1 94.88 376 GLY B C 1
ATOM 6405 O O . GLY B 1 376 ? 17.141 12.727 12.234 1 94.88 376 GLY B O 1
ATOM 6406 N N . ASP B 1 377 ? 16.297 12.922 14.234 1 93.19 377 ASP B N 1
ATOM 6407 C CA . ASP B 1 377 ? 16.328 14.375 14.328 1 93.19 377 ASP B CA 1
ATOM 6408 C C . ASP B 1 377 ? 16.578 14.828 15.766 1 93.19 377 ASP B C 1
ATOM 6410 O O . ASP B 1 377 ? 16.125 14.172 16.719 1 93.19 377 ASP B O 1
ATOM 6414 N N . THR B 1 378 ? 17.281 15.906 15.93 1 91.69 378 THR B N 1
ATOM 6415 C CA . THR B 1 378 ? 17.625 16.359 17.281 1 91.69 378 THR B CA 1
ATOM 6416 C C . THR B 1 378 ? 16.438 17.094 17.922 1 91.69 378 THR B C 1
ATOM 6418 O O . THR B 1 378 ? 16.391 17.234 19.141 1 91.69 378 THR B O 1
ATOM 6421 N N . MET B 1 379 ? 15.492 17.531 17.125 1 92.88 379 MET B N 1
ATOM 6422 C CA . MET B 1 379 ? 14.391 18.328 17.656 1 92.88 379 MET B CA 1
ATOM 6423 C C . MET B 1 379 ? 13.102 17.516 17.703 1 92.88 379 MET B C 1
ATOM 6425 O O . MET B 1 379 ? 12.07 18.016 18.156 1 92.88 379 MET B O 1
ATOM 6429 N N . LEU B 1 380 ? 13.133 16.344 17.25 1 93.75 380 LEU B N 1
ATOM 6430 C CA . LEU B 1 380 ? 11.992 15.43 17.297 1 93.75 380 LEU B CA 1
ATOM 6431 C C . LEU B 1 380 ? 12.336 14.172 18.094 1 93.75 380 LEU B C 1
ATOM 6433 O O . LEU B 1 380 ? 13.492 13.734 18.109 1 93.75 380 LEU B O 1
ATOM 6437 N N . PRO B 1 381 ? 11.352 13.617 18.766 1 93.06 381 PRO B N 1
ATOM 6438 C CA . PRO B 1 381 ? 11.633 12.383 19.5 1 93.06 381 PRO B CA 1
ATOM 6439 C C . PRO B 1 381 ? 11.906 11.195 18.594 1 93.06 381 PRO B C 1
ATOM 6441 O O . PRO B 1 381 ? 11.141 10.938 17.656 1 93.06 381 PRO B O 1
ATOM 6444 N N . ASN B 1 382 ? 12.969 10.438 18.875 1 95.69 382 ASN B N 1
ATOM 6445 C CA . ASN B 1 382 ? 13.297 9.234 18.109 1 95.69 382 ASN B CA 1
ATOM 6446 C C . ASN B 1 382 ? 12.578 8.008 18.672 1 95.69 382 ASN B C 1
ATOM 6448 O O . ASN B 1 382 ? 12.406 7.879 19.891 1 95.69 382 ASN B O 1
ATOM 6452 N N . ALA B 1 383 ? 12.188 7.129 17.797 1 96.88 383 ALA B N 1
ATOM 6453 C CA . ALA B 1 383 ? 11.625 5.848 18.219 1 96.88 383 ALA B CA 1
ATOM 6454 C C . ALA B 1 383 ? 12.672 5.008 18.938 1 96.88 383 ALA B C 1
ATOM 6456 O O . ALA B 1 383 ? 13.875 5.129 18.672 1 96.88 383 ALA B O 1
ATOM 6457 N N . PRO B 1 384 ? 12.25 4.172 19.891 1 96.06 384 PRO B N 1
ATOM 6458 C CA . PRO B 1 384 ? 13.211 3.293 20.562 1 96.06 384 PRO B CA 1
ATOM 6459 C C . PRO B 1 384 ? 13.734 2.191 19.641 1 96.06 384 PRO B C 1
ATOM 6461 O O . PRO B 1 384 ? 12.992 1.684 18.797 1 96.06 384 PRO B O 1
ATOM 6464 N N . PRO B 1 385 ? 14.977 1.843 19.828 1 94.19 385 PRO B N 1
ATOM 6465 C CA . PRO B 1 385 ? 15.469 0.672 19.094 1 94.19 385 PRO B CA 1
ATOM 6466 C C . PRO B 1 385 ? 14.656 -0.587 19.375 1 94.19 385 PRO B C 1
ATOM 6468 O O . PRO B 1 385 ? 14.117 -0.739 20.484 1 94.19 385 PRO B O 1
ATOM 6471 N N . PRO B 1 386 ? 14.508 -1.531 18.484 1 95.56 386 PRO B N 1
ATOM 6472 C CA . PRO B 1 386 ? 15.234 -1.575 17.219 1 95.56 386 PRO B CA 1
ATOM 6473 C C . PRO B 1 386 ? 14.469 -0.9 16.078 1 95.56 386 PRO B C 1
ATOM 6475 O O . PRO B 1 386 ? 14.719 -1.186 14.906 1 95.56 386 PRO B O 1
ATOM 6478 N N . LEU B 1 387 ? 13.5 0.017 16.344 1 97 387 LEU B N 1
ATOM 6479 C CA . LEU B 1 387 ? 12.703 0.684 15.32 1 97 387 LEU B CA 1
ATOM 6480 C C . LEU B 1 387 ? 13.547 1.701 14.562 1 97 387 LEU B C 1
ATOM 6482 O O . LEU B 1 387 ? 14.586 2.148 15.055 1 97 387 LEU B O 1
ATOM 6486 N N . LEU B 1 388 ? 13.094 1.97 13.328 1 96.5 388 LEU B N 1
ATOM 6487 C CA . LEU B 1 388 ? 13.625 3.162 12.672 1 96.5 388 LEU B CA 1
ATOM 6488 C C . LEU B 1 388 ? 13.352 4.406 13.516 1 96.5 388 LEU B C 1
ATOM 6490 O O . LEU B 1 388 ? 12.258 4.559 14.07 1 96.5 388 LEU B O 1
ATOM 6494 N N . LYS B 1 389 ? 14.242 5.285 13.578 1 97.06 389 LYS B N 1
ATOM 6495 C CA . LYS B 1 389 ? 14.18 6.422 14.492 1 97.06 389 LYS B CA 1
ATOM 6496 C C . LYS B 1 389 ? 12.984 7.316 14.18 1 97.06 389 LYS B C 1
ATOM 6498 O O . LYS B 1 389 ? 12.461 8 15.062 1 97.06 389 LYS B O 1
ATOM 6503 N N . ASN B 1 390 ? 12.508 7.344 13.008 1 96.5 390 ASN B N 1
ATOM 6504 C CA . ASN B 1 390 ? 11.375 8.172 12.625 1 96.5 390 ASN B CA 1
ATOM 6505 C C . ASN B 1 390 ? 10.047 7.434 12.812 1 96.5 390 ASN B C 1
ATOM 6507 O O . ASN B 1 390 ? 9.008 7.887 12.328 1 96.5 390 ASN B O 1
ATOM 6511 N N . TYR B 1 391 ? 10.039 6.223 13.312 1 96.25 391 TYR B N 1
ATOM 6512 C CA . TYR B 1 391 ? 8.852 5.41 13.57 1 96.25 391 TYR B CA 1
ATOM 6513 C C . TYR B 1 391 ? 8.359 4.742 12.297 1 96.25 391 TYR B C 1
ATOM 6515 O O . TYR B 1 391 ? 7.215 4.285 12.227 1 96.25 391 TYR B O 1
ATOM 6523 N N . GLY B 1 392 ? 9.094 4.723 11.25 1 96.12 392 GLY B N 1
ATOM 6524 C CA . GLY B 1 392 ? 8.883 3.924 10.055 1 96.12 392 GLY B CA 1
ATOM 6525 C C . GLY B 1 392 ? 7.535 4.164 9.406 1 96.12 392 GLY B C 1
ATOM 6526 O O . GLY B 1 392 ? 7.23 5.281 8.977 1 96.12 392 GLY B O 1
ATOM 6527 N N . GLU B 1 393 ? 6.688 3.1 9.508 1 95.25 393 GLU B N 1
ATOM 6528 C CA . GLU B 1 393 ? 5.395 3.072 8.828 1 95.25 393 GLU B CA 1
ATOM 6529 C C . GLU B 1 393 ? 4.504 4.223 9.289 1 95.25 393 GLU B C 1
ATOM 6531 O O . GLU B 1 393 ? 3.713 4.754 8.508 1 95.25 393 GLU B O 1
ATOM 6536 N N . PHE B 1 394 ? 4.578 4.629 10.5 1 93.25 394 PHE B N 1
ATOM 6537 C CA . PHE B 1 394 ? 3.783 5.75 10.992 1 93.25 394 PHE B CA 1
ATOM 6538 C C . PHE B 1 394 ? 4.117 7.027 10.227 1 93.25 394 PHE B C 1
ATOM 6540 O O . PHE B 1 394 ? 3.219 7.742 9.781 1 93.25 394 PHE B O 1
ATOM 6547 N N . GLN B 1 395 ? 5.418 7.293 10.023 1 93.5 395 GLN B N 1
ATOM 6548 C CA . GLN B 1 395 ? 5.859 8.5 9.336 1 93.5 395 GLN B CA 1
ATOM 6549 C C . GLN B 1 395 ? 5.609 8.398 7.832 1 93.5 395 GLN B C 1
ATOM 6551 O O . GLN B 1 395 ? 5.523 9.422 7.145 1 93.5 395 GLN B O 1
ATOM 6556 N N . ALA B 1 396 ? 5.516 7.176 7.34 1 94.31 396 ALA B N 1
ATOM 6557 C CA . ALA B 1 396 ? 5.215 6.996 5.922 1 94.31 396 ALA B CA 1
ATOM 6558 C C . ALA B 1 396 ? 3.9 7.68 5.551 1 94.31 396 ALA B C 1
ATOM 6560 O O . ALA B 1 396 ? 3.75 8.188 4.438 1 94.31 396 ALA B O 1
ATOM 6561 N N . MET B 1 397 ? 3.012 7.773 6.48 1 91.25 397 MET B N 1
ATOM 6562 C CA . MET B 1 397 ? 1.736 8.445 6.246 1 91.25 397 MET B CA 1
ATOM 6563 C C . MET B 1 397 ? 1.944 9.93 5.965 1 91.25 397 MET B C 1
ATOM 6565 O O . MET B 1 397 ? 1.289 10.5 5.09 1 91.25 397 MET B O 1
ATOM 6569 N N . GLY B 1 398 ? 2.848 10.555 6.727 1 92 398 GLY B N 1
ATOM 6570 C CA . GLY B 1 398 ? 3.209 11.938 6.461 1 92 398 GLY B CA 1
ATOM 6571 C C . GLY B 1 398 ? 3.926 12.125 5.137 1 92 398 GLY B C 1
ATOM 6572 O O . GLY B 1 398 ? 3.721 13.125 4.449 1 92 398 GLY B O 1
ATOM 6573 N N . LEU B 1 399 ? 4.727 11.148 4.77 1 95.38 399 LEU B N 1
ATOM 6574 C CA . LEU B 1 399 ? 5.473 11.227 3.518 1 95.38 399 LEU B CA 1
ATOM 6575 C C . LEU B 1 399 ? 4.539 11.102 2.318 1 95.38 399 LEU B C 1
ATOM 6577 O O . LEU B 1 399 ? 4.785 11.695 1.27 1 95.38 399 LEU B O 1
ATOM 6581 N N . ILE B 1 400 ? 3.479 10.352 2.479 1 95.5 400 ILE B N 1
ATOM 6582 C CA . ILE B 1 400 ? 2.471 10.258 1.428 1 95.5 400 ILE B CA 1
ATOM 6583 C C . ILE B 1 400 ? 1.868 11.641 1.166 1 95.5 400 ILE B C 1
ATOM 6585 O O . ILE B 1 400 ? 1.666 12.023 0.012 1 95.5 400 ILE B O 1
ATOM 6589 N N . ALA B 1 401 ? 1.617 12.391 2.23 1 92.31 401 ALA B N 1
ATOM 6590 C CA . ALA B 1 401 ? 1.139 13.758 2.068 1 92.31 401 ALA B CA 1
ATOM 6591 C C . ALA B 1 401 ? 2.15 14.609 1.302 1 92.31 401 ALA B C 1
ATOM 6593 O O . ALA B 1 401 ? 1.771 15.5 0.542 1 92.31 401 ALA B O 1
ATOM 6594 N N . GLY B 1 402 ? 3.422 14.289 1.483 1 94.12 402 GLY B N 1
ATOM 6595 C CA . GLY B 1 402 ? 4.457 14.953 0.703 1 94.12 402 GLY B CA 1
ATOM 6596 C C . GLY B 1 402 ? 4.32 14.711 -0.789 1 94.12 402 GLY B C 1
ATOM 6597 O O . GLY B 1 402 ? 4.492 15.641 -1.589 1 94.12 402 GLY B O 1
ATOM 6598 N N . PHE B 1 403 ? 3.98 13.516 -1.137 1 97.19 403 PHE B N 1
ATOM 6599 C CA . PHE B 1 403 ? 3.762 13.203 -2.543 1 97.19 403 PHE B CA 1
ATOM 6600 C C . PHE B 1 403 ? 2.545 13.945 -3.08 1 97.19 403 PHE B C 1
ATOM 6602 O O . PHE B 1 403 ? 2.576 14.477 -4.195 1 97.19 403 PHE B O 1
ATOM 6609 N N . VAL B 1 404 ? 1.521 13.992 -2.281 1 95.69 404 VAL B N 1
ATOM 6610 C CA . VAL B 1 404 ? 0.31 14.695 -2.693 1 95.69 404 VAL B CA 1
ATOM 6611 C C . VAL B 1 404 ? 0.622 16.172 -2.93 1 95.69 404 VAL B C 1
ATOM 6613 O O . VAL B 1 404 ? 0.179 16.75 -3.922 1 95.69 404 VAL B O 1
ATOM 6616 N N . LEU B 1 405 ? 1.385 16.734 -2.051 1 94.69 405 LEU B N 1
ATOM 6617 C CA . LEU B 1 405 ? 1.791 18.125 -2.191 1 94.69 405 LEU B CA 1
ATOM 6618 C C . LEU B 1 405 ? 2.609 18.328 -3.463 1 94.69 405 LEU B C 1
ATOM 6620 O O . LEU B 1 405 ? 2.441 19.328 -4.16 1 94.69 405 LEU B O 1
ATOM 6624 N N . THR B 1 406 ? 3.482 17.422 -3.719 1 96.5 406 THR B N 1
ATOM 6625 C CA . THR B 1 406 ? 4.371 17.531 -4.871 1 96.5 406 THR B CA 1
ATOM 6626 C C . THR B 1 406 ? 3.58 17.438 -6.172 1 96.5 406 THR B C 1
ATOM 6628 O O . THR B 1 406 ? 3.797 18.234 -7.09 1 96.5 406 THR B O 1
ATOM 6631 N N . VAL B 1 407 ? 2.605 16.562 -6.258 1 97.75 407 VAL B N 1
ATOM 6632 C CA . VAL B 1 407 ? 1.996 16.281 -7.551 1 97.75 407 VAL B CA 1
ATOM 6633 C C . VAL B 1 407 ? 0.848 17.25 -7.809 1 97.75 407 VAL B C 1
ATOM 6635 O O . VAL B 1 407 ? 0.416 17.422 -8.945 1 97.75 407 VAL B O 1
ATOM 6638 N N . SER B 1 408 ? 0.335 17.859 -6.816 1 96.31 408 SER B N 1
ATOM 6639 C CA . SER B 1 408 ? -0.88 18.641 -7 1 96.31 408 SER B CA 1
ATOM 6640 C C . SER B 1 408 ? -0.591 20.141 -6.926 1 96.31 408 SER B C 1
ATOM 6642 O O . SER B 1 408 ? -0.26 20.766 -7.934 1 96.31 408 SER B O 1
ATOM 6644 N N . PRO B 1 409 ? -0.355 20.734 -5.754 1 94.38 409 PRO B N 1
ATOM 6645 C CA . PRO B 1 409 ? -0.036 22.156 -5.738 1 94.38 409 PRO B CA 1
ATOM 6646 C C . PRO B 1 409 ? 1.437 22.438 -6.035 1 94.38 409 PRO B C 1
ATOM 6648 O O . PRO B 1 409 ? 1.833 23.594 -6.176 1 94.38 409 PRO B O 1
ATOM 6651 N N . ASN B 1 410 ? 2.236 21.391 -6.148 1 96.12 410 ASN B N 1
ATOM 6652 C CA . ASN B 1 410 ? 3.67 21.5 -6.398 1 96.12 410 ASN B CA 1
ATOM 6653 C C . ASN B 1 410 ? 4.395 22.172 -5.234 1 96.12 410 ASN B C 1
ATOM 6655 O O . ASN B 1 410 ? 5.262 23.016 -5.449 1 96.12 410 ASN B O 1
ATOM 6659 N N . GLY B 1 411 ? 3.943 21.828 -4.039 1 93.94 411 GLY B N 1
ATOM 6660 C CA . GLY B 1 411 ? 4.523 22.328 -2.805 1 93.94 411 GLY B CA 1
ATOM 6661 C C . GLY B 1 411 ? 5.648 21.469 -2.273 1 93.94 411 GLY B C 1
ATOM 6662 O O . GLY B 1 411 ? 6.227 20.656 -3.014 1 93.94 411 GLY B O 1
ATOM 6663 N N . CYS B 1 412 ? 6.062 21.781 -1.044 1 90.88 412 CYS B N 1
ATOM 6664 C CA . CYS B 1 412 ? 7.195 21.031 -0.516 1 90.88 412 CYS B CA 1
ATOM 6665 C C . CYS B 1 412 ? 7.07 20.828 0.99 1 90.88 412 CYS B C 1
ATOM 6667 O O . CYS B 1 412 ? 6.621 21.734 1.7 1 90.88 412 CYS B O 1
ATOM 6669 N N . GLN B 1 413 ? 7.426 19.703 1.437 1 92.19 413 GLN B N 1
ATOM 6670 C CA . GLN B 1 413 ? 7.582 19.406 2.857 1 92.19 413 GLN B CA 1
ATOM 6671 C C . GLN B 1 413 ? 9.023 19.609 3.305 1 92.19 413 GLN B C 1
ATOM 6673 O O . GLN B 1 413 ? 9.953 19.531 2.496 1 92.19 413 GLN B O 1
ATOM 6678 N N . ARG B 1 414 ? 9.117 19.891 4.562 1 95 414 ARG B N 1
ATOM 6679 C CA . ARG B 1 414 ? 10.445 20.234 5.066 1 95 414 ARG B CA 1
ATOM 6680 C C . ARG B 1 414 ? 10.773 19.438 6.324 1 95 414 ARG B C 1
ATOM 6682 O O . ARG B 1 414 ? 9.875 18.984 7.039 1 95 414 ARG B O 1
ATOM 6689 N N . THR B 1 415 ? 12.078 19.219 6.527 1 95.56 415 THR B N 1
ATOM 6690 C CA . THR B 1 415 ? 12.562 18.797 7.832 1 95.56 415 THR B CA 1
ATOM 6691 C C . THR B 1 415 ? 12.68 19.984 8.789 1 95.56 415 THR B C 1
ATOM 6693 O O . THR B 1 415 ? 12.617 21.125 8.359 1 95.56 415 THR B O 1
ATOM 6696 N N . LEU B 1 416 ? 12.812 19.703 10.055 1 96.44 416 LEU B N 1
ATOM 6697 C CA . LEU B 1 416 ? 13.023 20.781 11.016 1 96.44 416 LEU B CA 1
ATOM 6698 C C . LEU B 1 416 ? 14.359 21.469 10.773 1 96.44 416 LEU B C 1
ATOM 6700 O O . LEU B 1 416 ? 14.484 22.688 10.992 1 96.44 416 LEU B O 1
ATOM 6704 N N . HIS B 1 417 ? 15.328 20.719 10.266 1 95.88 417 HIS B N 1
ATOM 6705 C CA . HIS B 1 417 ? 16.609 21.328 9.906 1 95.88 417 HIS B CA 1
ATOM 6706 C C . HIS B 1 417 ? 16.438 22.375 8.82 1 95.88 417 HIS B C 1
ATOM 6708 O O . HIS B 1 417 ? 16.984 23.484 8.938 1 95.88 417 HIS B O 1
ATOM 6714 N N . GLU B 1 418 ? 15.703 22.047 7.852 1 95.5 418 GLU B N 1
ATOM 6715 C CA . GLU B 1 418 ? 15.445 22.984 6.754 1 95.5 418 GLU B CA 1
ATOM 6716 C C . GLU B 1 418 ? 14.648 24.188 7.23 1 95.5 418 GLU B C 1
ATOM 6718 O O . GLU B 1 418 ? 14.938 25.328 6.848 1 95.5 418 GLU B O 1
ATOM 6723 N N . LEU B 1 419 ? 13.625 23.922 8.016 1 97.12 419 LEU B N 1
ATOM 6724 C CA . LEU B 1 419 ? 12.82 25.016 8.539 1 97.12 419 LEU B CA 1
ATOM 6725 C C . LEU B 1 419 ? 13.664 25.938 9.422 1 97.12 419 LEU B C 1
ATOM 6727 O O . LEU B 1 419 ? 13.492 27.156 9.391 1 97.12 419 LEU B O 1
ATOM 6731 N N . ASN B 1 420 ? 14.484 25.328 10.203 1 97.44 420 ASN B N 1
ATOM 6732 C CA . ASN B 1 420 ? 15.359 26.125 11.07 1 97.44 420 ASN B CA 1
ATOM 6733 C C . ASN B 1 420 ? 16.219 27.094 10.266 1 97.44 420 ASN B C 1
ATOM 6735 O O . ASN B 1 420 ? 16.422 28.234 10.68 1 97.44 420 ASN B O 1
ATOM 6739 N N . ASN B 1 421 ? 16.734 26.656 9.156 1 97.25 421 ASN B N 1
ATOM 6740 C CA . ASN B 1 421 ? 17.516 27.531 8.289 1 97.25 421 ASN B CA 1
ATOM 6741 C C . ASN B 1 421 ? 16.688 28.734 7.832 1 97.25 421 ASN B C 1
ATOM 6743 O O . ASN B 1 421 ? 17.203 29.859 7.789 1 97.25 421 ASN B O 1
ATOM 6747 N N . VAL B 1 422 ? 15.461 28.5 7.512 1 97.81 422 VAL B N 1
ATOM 6748 C CA . VAL B 1 422 ? 14.562 29.547 7.031 1 97.81 422 VAL B CA 1
ATOM 6749 C C . VAL B 1 422 ? 14.227 30.5 8.172 1 97.81 422 VAL B C 1
ATOM 6751 O O . VAL B 1 422 ? 14.242 31.719 7.996 1 97.81 422 VAL B O 1
ATOM 6754 N N . VAL B 1 423 ? 13.906 29.969 9.305 1 98.19 423 VAL B N 1
ATOM 6755 C CA . VAL B 1 423 ? 13.539 30.75 10.484 1 98.19 423 VAL B CA 1
ATOM 6756 C C . VAL B 1 423 ? 14.711 31.625 10.898 1 98.19 423 VAL B C 1
ATOM 6758 O O . VAL B 1 423 ? 14.531 32.812 11.18 1 98.19 423 VAL B O 1
ATOM 6761 N N . GLU B 1 424 ? 15.922 31.109 10.891 1 97.94 424 GLU B N 1
ATOM 6762 C CA . GLU B 1 424 ? 17.125 31.859 11.258 1 97.94 424 GLU B CA 1
ATOM 6763 C C . GLU B 1 424 ? 17.406 32.969 10.25 1 97.94 424 GLU B C 1
ATOM 6765 O O . GLU B 1 424 ? 17.797 34.062 10.625 1 97.94 424 GLU B O 1
ATOM 6770 N N . ALA B 1 425 ? 17.25 32.625 9.031 1 98 425 ALA B N 1
ATOM 6771 C CA . ALA B 1 425 ? 17.484 33.625 7.973 1 98 425 ALA B CA 1
ATOM 6772 C C . ALA B 1 425 ? 16.531 34.781 8.102 1 98 425 ALA B C 1
ATOM 6774 O O . ALA B 1 425 ? 16.875 35.906 7.719 1 98 425 ALA B O 1
ATOM 6775 N N . ALA B 1 426 ? 15.383 34.562 8.68 1 97.88 426 ALA B N 1
ATOM 6776 C CA . ALA B 1 426 ? 14.391 35.625 8.875 1 97.88 426 ALA B CA 1
ATOM 6777 C C . ALA B 1 426 ? 14.656 36.375 10.172 1 97.88 426 ALA B C 1
ATOM 6779 O O . ALA B 1 426 ? 13.953 37.344 10.484 1 97.88 426 ALA B O 1
ATOM 6780 N N . GLY B 1 427 ? 15.617 35.938 10.906 1 96.75 427 GLY B N 1
ATOM 6781 C CA . GLY B 1 427 ? 15.984 36.625 12.133 1 96.75 427 GLY B CA 1
ATOM 6782 C C . GLY B 1 427 ? 15.242 36.094 13.352 1 96.75 427 GLY B C 1
ATOM 6783 O O . GLY B 1 427 ? 15.109 36.812 14.352 1 96.75 427 GLY B O 1
ATOM 6784 N N . LEU B 1 428 ? 14.719 34.938 13.328 1 98.31 428 LEU B N 1
ATOM 6785 C CA . LEU B 1 428 ? 14.016 34.281 14.43 1 98.31 428 LEU B CA 1
ATOM 6786 C C . LEU B 1 428 ? 14.75 33.031 14.883 1 98.31 428 LEU B C 1
ATOM 6788 O O . LEU B 1 428 ? 15.75 32.656 14.273 1 98.31 428 LEU B O 1
ATOM 6792 N N . ILE B 1 429 ? 14.289 32.469 15.969 1 97.75 429 ILE B N 1
ATOM 6793 C CA . ILE B 1 429 ? 14.852 31.219 16.453 1 97.75 429 ILE B CA 1
ATOM 6794 C C . ILE B 1 429 ? 13.727 30.266 16.828 1 97.75 429 ILE B C 1
ATOM 6796 O O . ILE B 1 429 ? 12.688 30.688 17.344 1 97.75 429 ILE B O 1
ATOM 6800 N N . ILE B 1 430 ? 13.93 28.984 16.531 1 97.69 430 ILE B N 1
ATOM 6801 C CA . ILE B 1 430 ? 12.992 27.969 17.016 1 97.69 430 ILE B CA 1
ATOM 6802 C C . ILE B 1 430 ? 13.234 27.734 18.516 1 97.69 430 ILE B C 1
ATOM 6804 O O . ILE B 1 430 ? 14.289 27.234 18.906 1 97.69 430 ILE B O 1
ATOM 6808 N N . ALA B 1 431 ? 12.281 28.109 19.297 1 96.62 431 ALA B N 1
ATOM 6809 C CA . ALA B 1 431 ? 12.406 27.984 20.75 1 96.62 431 ALA B CA 1
ATOM 6810 C C . ALA B 1 431 ? 12.039 26.562 21.188 1 96.62 431 ALA B C 1
ATOM 6812 O O . ALA B 1 431 ? 12.68 26.016 22.094 1 96.62 431 ALA B O 1
ATOM 6813 N N . LYS B 1 432 ? 11.047 26.062 20.641 1 95.19 432 LYS B N 1
ATOM 6814 C CA . LYS B 1 432 ? 10.562 24.734 21.047 1 95.19 432 LYS B CA 1
ATOM 6815 C C . LYS B 1 432 ? 9.672 24.125 19.969 1 95.19 432 LYS B C 1
ATOM 6817 O O . LYS B 1 432 ? 8.945 24.828 19.281 1 95.19 432 LYS B O 1
ATOM 6822 N N . VAL B 1 433 ? 9.773 22.828 19.766 1 94.94 433 VAL B N 1
ATOM 6823 C CA . VAL B 1 433 ? 8.844 22.062 18.938 1 94.94 433 VAL B CA 1
ATOM 6824 C C . VAL B 1 433 ? 7.883 21.266 19.828 1 94.94 433 VAL B C 1
ATOM 6826 O O . VAL B 1 433 ? 8.305 20.391 20.594 1 94.94 433 VAL B O 1
ATOM 6829 N N . TRP B 1 434 ? 6.625 21.656 19.766 1 92.31 434 TRP B N 1
ATOM 6830 C CA . TRP B 1 434 ? 5.586 20.969 20.516 1 92.31 434 TRP B CA 1
ATOM 6831 C C . TRP B 1 434 ? 5.035 19.797 19.719 1 92.31 434 TRP B C 1
ATOM 6833 O O . TRP B 1 434 ? 4.395 19.984 18.688 1 92.31 434 TRP B O 1
ATOM 6843 N N . ILE B 1 435 ? 5.254 18.609 20.297 1 89.19 435 ILE B N 1
ATOM 6844 C CA . ILE B 1 435 ? 4.836 17.375 19.625 1 89.19 435 ILE B CA 1
ATOM 6845 C C . ILE B 1 435 ? 3.346 17.141 19.859 1 89.19 435 ILE B C 1
ATOM 6847 O O . ILE B 1 435 ? 2.906 17.016 21 1 89.19 435 ILE B O 1
ATOM 6851 N N . CYS B 1 436 ? 2.59 17.203 18.797 1 85.19 436 CYS B N 1
ATOM 6852 C CA . CYS B 1 436 ? 1.149 16.984 18.891 1 85.19 436 CYS B CA 1
ATOM 6853 C C . CYS B 1 436 ? 0.787 15.539 18.594 1 85.19 436 CYS B C 1
ATOM 6855 O O . CYS B 1 436 ? 1.639 14.75 18.172 1 85.19 436 CYS B O 1
ATOM 6857 N N . CYS B 1 437 ? -0.48 15.172 18.969 1 83.75 437 CYS B N 1
ATOM 6858 C CA . CYS B 1 437 ? -0.972 13.859 18.562 1 83.75 437 CYS B CA 1
ATOM 6859 C C . CYS B 1 437 ? -1.164 13.797 17.047 1 83.75 437 CYS B C 1
ATOM 6861 O O . CYS B 1 437 ? -1.611 14.766 16.438 1 83.75 437 CYS B O 1
ATOM 6863 N N . GLY B 1 438 ? -0.771 12.766 16.484 1 84.19 438 GLY B N 1
ATOM 6864 C CA . GLY B 1 438 ? -0.781 12.648 15.031 1 84.19 438 GLY B CA 1
ATOM 6865 C C . GLY B 1 438 ? 0.551 13 14.391 1 84.19 438 GLY B C 1
ATOM 6866 O O . GLY B 1 438 ? 1.606 12.797 15 1 84.19 438 GLY B O 1
ATOM 6867 N N . LEU B 1 439 ? 0.55 13.57 13.219 1 88.44 439 LEU B N 1
ATOM 6868 C CA . LEU B 1 439 ? 1.773 13.812 12.461 1 88.44 439 LEU B CA 1
ATOM 6869 C C . LEU B 1 439 ? 2.193 15.281 12.562 1 88.44 439 LEU B C 1
ATOM 6871 O O . LEU B 1 439 ? 3.334 15.625 12.242 1 88.44 439 LEU B O 1
ATOM 6875 N N . GLY B 1 440 ? 1.316 16.094 13.039 1 86.44 440 GLY B N 1
ATOM 6876 C CA . GLY B 1 440 ? 1.583 17.516 13.086 1 86.44 440 GLY B CA 1
ATOM 6877 C C . GLY B 1 440 ? 2.318 17.953 14.344 1 86.44 440 GLY B C 1
ATOM 6878 O O . GLY B 1 440 ? 2.33 17.219 15.344 1 86.44 440 GLY B O 1
ATOM 6879 N N . ASN B 1 441 ? 2.986 19.094 14.258 1 89 441 ASN B N 1
ATOM 6880 C CA . ASN B 1 441 ? 3.689 19.75 15.352 1 89 441 ASN B CA 1
ATOM 6881 C C . ASN B 1 441 ? 3.404 21.25 15.383 1 89 441 ASN B C 1
ATOM 6883 O O . ASN B 1 441 ? 2.959 21.812 14.383 1 89 441 ASN B O 1
ATOM 6887 N N . VAL B 1 442 ? 3.541 21.766 16.516 1 92.5 442 VAL B N 1
ATOM 6888 C CA . VAL B 1 442 ? 3.562 23.219 16.625 1 92.5 442 VAL B CA 1
ATOM 6889 C C . VAL B 1 442 ? 4.984 23.688 16.922 1 92.5 442 VAL B C 1
ATOM 6891 O O . VAL B 1 442 ? 5.566 23.344 17.938 1 92.5 442 VAL B O 1
ATOM 6894 N N . ILE B 1 443 ? 5.543 24.422 15.984 1 95.56 443 ILE B N 1
ATOM 6895 C CA . ILE B 1 443 ? 6.883 24.969 16.125 1 95.56 443 ILE B CA 1
ATOM 6896 C C . ILE B 1 443 ? 6.793 26.406 16.641 1 95.56 443 ILE B C 1
ATOM 6898 O O . ILE B 1 443 ? 6.18 27.266 16 1 95.56 443 ILE B O 1
ATOM 6902 N N . GLU B 1 444 ? 7.344 26.609 17.766 1 96.38 444 GLU B N 1
ATOM 6903 C CA . GLU B 1 444 ? 7.34 27.922 18.406 1 96.38 444 GLU B CA 1
ATOM 6904 C C . GLU B 1 444 ? 8.633 28.672 18.109 1 96.38 444 GLU B C 1
ATOM 6906 O O . GLU B 1 444 ? 9.719 28.234 18.484 1 96.38 444 GLU B O 1
ATOM 6911 N N . CYS B 1 445 ? 8.453 29.797 17.422 1 98.06 445 CYS B N 1
ATOM 6912 C CA . CYS B 1 445 ? 9.586 30.656 17.109 1 98.06 445 CYS B CA 1
ATOM 6913 C C . CYS B 1 445 ? 9.508 31.969 17.875 1 98.06 445 CYS B C 1
ATOM 6915 O O . CYS B 1 445 ? 8.414 32.469 18.125 1 98.06 445 CYS B O 1
ATOM 6917 N N . MET B 1 446 ? 10.648 32.469 18.188 1 97.88 446 MET B N 1
ATOM 6918 C CA . MET B 1 446 ? 10.742 33.719 18.969 1 97.88 446 MET B CA 1
ATOM 6919 C C . MET B 1 446 ? 11.844 34.625 18.422 1 97.88 446 MET B C 1
ATOM 6921 O O . MET B 1 446 ? 12.633 34.188 17.578 1 97.88 446 MET B O 1
ATOM 6925 N N . LEU B 1 447 ? 11.758 35.844 18.875 1 96.94 447 LEU B N 1
ATOM 6926 C CA . LEU B 1 447 ? 12.859 36.75 18.594 1 96.94 447 LEU B CA 1
ATOM 6927 C C . LEU B 1 447 ? 14.133 36.312 19.297 1 96.94 447 LEU B C 1
ATOM 6929 O O . LEU B 1 447 ? 14.078 35.812 20.438 1 96.94 447 LEU B O 1
ATOM 6933 N N . LYS B 1 448 ? 15.281 36.469 18.656 1 90.31 448 LYS B N 1
ATOM 6934 C CA . LYS B 1 448 ? 16.562 36.062 19.219 1 90.31 448 LYS B CA 1
ATOM 6935 C C . LYS B 1 448 ? 16.797 36.719 20.578 1 90.31 448 LYS B C 1
ATOM 6937 O O . LYS B 1 448 ? 17.406 36.125 21.469 1 90.31 448 LYS B O 1
ATOM 6942 N N . GLU B 1 449 ? 16.266 37.875 20.703 1 88.25 449 GLU B N 1
ATOM 6943 C CA . GLU B 1 449 ? 16.469 38.656 21.938 1 88.25 449 GLU B CA 1
ATOM 6944 C C . GLU B 1 449 ? 15.625 38.094 23.078 1 88.25 449 GLU B C 1
ATOM 6946 O O . GLU B 1 449 ? 15.867 38.406 24.25 1 88.25 449 GLU B O 1
ATOM 6951 N N . ASP B 1 450 ? 14.641 37.344 22.766 1 86.81 450 ASP B N 1
ATOM 6952 C CA . ASP B 1 450 ? 13.727 36.812 23.766 1 86.81 450 ASP B CA 1
ATOM 6953 C C . ASP B 1 450 ? 14.266 35.531 24.391 1 86.81 450 ASP B C 1
ATOM 6955 O O . ASP B 1 450 ? 13.68 35 25.328 1 86.81 450 ASP B O 1
ATOM 6959 N N . LEU B 1 451 ? 15.312 34.938 23.891 1 74.56 451 LEU B N 1
ATOM 6960 C CA . LEU B 1 451 ? 15.898 33.75 24.516 1 74.56 451 LEU B CA 1
ATOM 6961 C C . LEU B 1 451 ? 16.953 34.125 25.547 1 74.56 451 LEU B C 1
ATOM 6963 O O . LEU B 1 451 ? 17.703 35.094 25.359 1 74.56 451 LEU B O 1
#

pLDDT: mean 92.6, std 10.54, range [34.53, 98.88]

Foldseek 3Di:
DDDPVVVVLVVQLVVLVVQLVVLVVVLVVVLVPPPVPPPVPDPPPDSQADPDDSNLLSVLSNLQSVVVNVVSPDDPCVVVVCVVPVVVLLVLVLLCLVLVVLQVCVVPPKDALCVSCVSSVPVDSVVVVVSQVSCVVVVQWDDPDDRIIHGDPNSPCCNVQPLVSLLSNVVVLCVQLVVCVVVQCVPPVLVPDLAQQSFSCNVPVQVSDAQVRSCVVPVVVVVSVVSNVVVCCVFAVPVWDVPLDPCVVQLAQAAEEEEAQCQLVVVLVSNCVVCVVRLQRYAYEYEEAPVSLVVSVVVCCPVPVPCVVVRSYHYDYDDLLDADPAAAGQEYEAEPNPQLDDLVSLLSSLLSVVVRHDAPGHKYKYKFQAQADQCGDPQDAFRDPPGRGRSPPLSVVVVVVQVVSCRHSNGHHHHPVSVQVSQVSSQKGFPHWRDTNHRIIMTIIHHPVND/DDDPVVVVLVVQLVVLVVQLVVLVVVLVVVLVPPPVPPPVPDPPPDSQADPDDSNLLSVLSNLQSVVVNVVSPDDPCVVVVCVVPCVVLLVLVLLCLVLVVLQVCVVPPKDALCVSCVSSVPVDSVVVVVSQVSCVVVVQWDDPDDRIIHGDPNSPCCNVQPLVSLLSNVVVLCVQLVVCVVVQCVPPVLVPDLAQQSFSCNVPVQVSDAQVRSCVVPVVVVVSVVSNVVVCCVFAVPPLPPVLDPCVVQLAQAAEEEEAQCQLVVNLVSCCVVCVVRLQRYAYEYEEAPVSLVVSVVVCCPVPVVCVVVRSYHYDYDDLLDADPAAAGQEYEAEPNPQLDDLVSLLSSLLSVVVRHDAPGHKYKYKFQAQADQCGDPQDAFRDPPGRGRSPPLSVVVVVVQVVSCRHSNGHHHHPVSVQVSQVSSQKGFPHWRDDNHRIIMTIIHHPVND

Radius of gyration: 29.66 Å; Cα contacts (8 Å, |Δi|>4): 1708; chains: 2; bounding box: 59×93×66 Å

Solvent-accessible surface area (backbone atoms only — not comparable to full-atom values): 44760 Å² total; per-residue (Å²): 100,44,39,72,68,38,50,53,50,43,52,50,53,51,48,43,48,52,52,36,52,52,29,52,52,52,49,43,53,53,43,49,63,37,50,68,61,76,59,78,70,81,74,79,68,62,87,50,57,59,90,41,66,69,51,36,51,30,52,40,46,41,38,21,37,31,52,50,52,46,58,68,56,42,48,49,62,43,49,48,56,42,42,33,47,45,39,54,58,22,47,33,53,31,42,41,57,75,51,42,43,36,45,50,25,70,74,66,39,67,39,42,45,70,59,49,21,65,76,55,44,31,66,31,51,67,65,52,46,52,39,50,50,44,37,28,28,67,65,29,34,36,38,82,39,96,60,23,36,30,61,36,75,36,23,42,42,45,48,69,33,66,32,49,38,26,30,29,52,49,33,50,67,47,46,60,25,61,69,48,38,62,63,43,40,55,33,56,67,46,29,60,48,56,50,29,53,57,12,36,26,4,75,48,86,31,73,57,25,21,47,67,61,35,30,69,75,34,57,73,54,33,55,36,47,52,32,19,52,57,36,43,39,56,43,47,32,16,88,13,76,71,68,31,44,76,50,77,78,54,47,39,93,59,26,32,37,34,28,50,64,30,56,69,28,60,69,53,49,45,44,38,66,76,34,59,93,33,43,83,24,24,30,34,35,28,24,17,49,62,72,42,32,55,51,18,49,56,50,37,56,70,75,44,43,64,39,51,73,73,50,34,35,40,80,40,70,44,60,64,88,38,73,49,85,70,62,53,34,41,29,42,34,34,58,75,49,66,42,72,48,53,64,72,55,46,25,50,31,44,32,24,49,52,71,21,45,33,89,83,58,25,32,41,36,36,38,40,63,52,54,63,45,57,57,38,52,94,78,49,87,59,41,65,81,87,48,47,21,34,27,20,54,54,42,36,54,57,46,46,52,40,50,52,32,36,30,31,56,20,28,48,74,43,36,62,70,59,49,46,55,34,40,44,73,29,60,31,36,81,74,45,65,30,78,22,43,62,54,21,30,38,36,35,28,32,49,63,83,61,107,99,44,39,73,70,40,50,52,49,42,52,50,54,51,47,43,47,52,52,36,51,52,28,50,50,53,51,43,53,54,42,49,61,38,52,67,62,75,60,79,70,81,73,79,70,61,86,51,58,60,88,42,65,68,50,36,50,32,51,39,46,41,38,21,37,31,52,50,50,46,59,67,56,41,48,50,60,41,49,48,54,44,42,32,49,45,38,54,57,20,47,33,53,31,41,40,57,75,51,41,44,38,46,50,25,70,74,68,39,66,37,41,44,68,58,49,20,66,75,55,45,32,66,30,49,66,65,53,46,52,40,51,48,44,37,28,28,67,65,28,34,36,38,81,39,93,60,23,36,28,59,34,74,35,22,42,42,44,48,70,32,66,32,48,38,26,30,30,51,48,33,49,67,48,47,60,25,62,68,47,39,60,63,44,39,54,34,55,67,46,30,61,49,55,50,28,52,57,11,36,25,5,76,47,85,31,73,56,27,20,48,67,61,35,30,70,74,34,56,74,54,33,56,34,47,51,32,20,53,57,36,42,37,54,46,46,37,10,64,79,58,64,74,38,44,76,50,76,80,55,45,39,92,59,26,33,38,34,29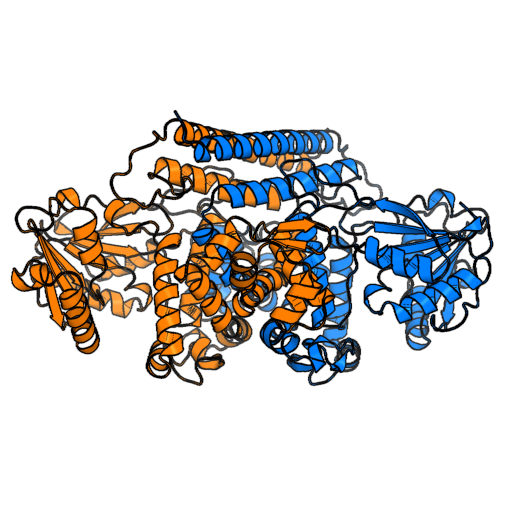,50,64,29,55,68,26,59,67,53,49,48,45,37,66,75,34,61,94,33,45,83,24,24,30,33,34,28,23,17,48,61,74,42,34,56,53,19,49,56,48,38,57,71,74,43,43,63,38,52,74,73,51,34,34,40,80,40,71,43,60,62,87,39,72,50,87,68,62,53,34,42,30,42,34,35,57,77,49,67,40,72,48,53,64,70,56,46,23,51,32,46,31,24,48,52,72,20,44,33,88,82,58,25,32,40,37,38,36,40,64,52,53,62,45,56,59,39,51,96,79,49,86,59,41,64,81,87,49,48,21,33,27,20,55,54,42,36,53,57,46,46,51,40,52,51,32,36,30,30,58,20,28,48,74,42,36,62,69,58,47,47,54,34,41,43,72,28,58,33,36,80,75,46,66,29,76,27,52,61,53,18,28,38,36,35,28,32,49,64,84,60,108

Nearest PDB structures (foldseek):
  7wh9-assembly1_B-2  TM=8.262E-01  e=8.789E-36  Aspergillus terreus
  7wh9-assembly1_A-2  TM=8.365E-01  e=3.242E-35  Aspergillus terreus
  7wh9-assembly1_C-2  TM=8.337E-01  e=5.586E-35  Aspergillus terreus
  8pha-assembly1_A  TM=8.645E-01  e=3.303E-30  Pleurotus sapidus
  7bql-assembly1_A  TM=7.495E-01  e=3.427E-23  Aspergillus bombycis

Secondary structure (DSSP, 8-state):
---HHHHHHHHHHHHHHHHHHHHHHHHHHHHHH------SSS----TTS-SSHHHHHHHHHHHHHHHHHHHHHS-HHHHHHHHHTTHHHHHHHHHHHHTTHHHHHHHH-SEEHHHHHHHHT---HHHHHHHHHHHHHTTSEEEEETTEEEE-HHHHHHHH-HHHHHHHHHHHHTHHHHHHHHHHHHSHHHHH---GGGSHHHHTTTTT--HHHHHHH-HHHHHHHHHHHHHHHHHTS-TTTTTSS-HHHHS-TTEEEEEET-TTTHHHHHHHHH-GGGTTSEEEEEEE-HHHHHHHHHHHHHH-HHHHHHTSEEEEE--TTS--S--S-SEEEEES-GGGS-HHHHHHHHHHHHHH--TTT-EEEEEEE-B--TT--SSSPPPPTTS-TT-THHHHHHHHHHHHHHHTT-----BHHHHHHHHHHTTEEEEEEEE-SSSEEEEEEEEGGG-/---HHHHHHHHHHHHHHHHHHHHHHHHHHHHHH------SSS----TTS-SSHHHHHHHHHHHHHHHHHHHHHS-HHHHHHHHHTTHHHHHHHHHHHHTTHHHHHHHH-SEEHHHHHHHHT---HHHHHHHHHHHHHTTSEEEEETTEEEE-HHHHHHHH-HHHHHHHHHHHHTHHHHHHHHHHHHSHHHHH---GGGSHHHHTTTTT--HHHHHHH-HHHHHHHHHHHHHHHHHTS-S-GGGTTTHHHHS-TTEEEEEET-TTTHHHHHHHHH-GGGTTSEEEEEEE-HHHHHHHHHHHHHH-HHHHHHTSEEEEE--TTS--S--S-SEEEEES-GGGS-HHHHHHHHHHHHHH--TTT-EEEEEEE-B--TT--SSSPPPPTTS-TT-THHHHHHHHHHHHHHHTT-----BHHHHHHHHHHTTEEEEEEEE-SSSEEEEEEEEGGG-

InterPro domains:
  IPR001077 O-methyltransferase, C-terminal domain [PF00891] (199-372)
  IPR012967 Caffeic acid 3-O-methyltransferase-like, dimerisation domain [PF08100] (82-160)
  IPR016461 O-methyltransferase-like [PS51683] (81-447)
  IPR029063 S-adenosyl-L-methionine-dependent methyltransferase superfamily [G3DSA:3.40.50.150] (175-446)
  IPR029063 S-adenosyl-L-methionine-dependent methyltransferase superfamily [SSF53335] (197-445)
  IPR036388 Winged helix-like DNA-binding domain superfamily [G3DSA:1.10.10.10] (67-158)
  IPR036390 Winged helix DNA-binding domain superfamily [SSF46785] (71-162)

Sequence (902 aa):
MPTAAAEQQITKLRSLMDLLTTSVNDLITELSYSPSRKSTAGDRADIRIPRGPKTEEVRKCIIAAAASLEAAVLTPQWRLGHLAHSYFVSRALHMAVEWDIPQLLATNGPMHLDTLASKTGIVDTNKLALVMRMLCAHHIFSETALGVFANDDASTALATDERLANSVRYASFLYPTADVLPRLLKDPVLCASHAPRDSAFSKTIGKGMGQFEFLNAYPEWRDCFNLWLASLGEYLHGLTDVRGYPWEVILRNGAVVVDVGGGLGSSIQALRTNFPDRQNDFVGIVQDQPGMIKHATAHWQKTDPRALATGAVKLTTHDFFNENPVKGADVYWFRSVIVDWQNEDLITMFTHVKNAMTPGKSRLLIGEYMMHPTCGDTMLPNAPPPLLKNYGEFQAMGLIAGFVLTVSPNGCQRTLHELNNVVEAAGLIIAKVWICCGLGNVIECMLKEDLMPTAAAEQQITKLRSLMDLLTTSVNDLITELSYSPSRKSTAGDRADIRIPRGPKTEEVRKCIIAAAASLEAAVLTPQWRLGHLAHSYFVSRALHMAVEWDIPQLLATNGPMHLDTLASKTGIVDTNKLALVMRMLCAHHIFSETALGVFANDDASTALATDERLANSVRYASFLYPTADVLPRLLKDPVLCASHAPRDSAFSKTIGKGMGQFEFLNAYPEWRDCFNLWLASLGEYLHGLTDVRGYPWEVILRNGAVVVDVGGGLGSSIQALRTNFPDRQNDFVGIVQDQPGMIKHATAHWQKTDPR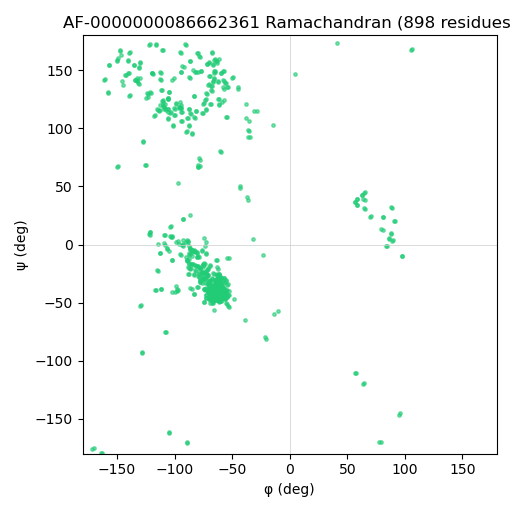ALATGAVKLTTHDFFNENPVKGADVYWFRSVIVDWQNEDLITMFTHVKNAMTPGKSRLLIGEYMMHPTCGDTMLPNAPPPLLKNYGEFQAMGLIAGFVLTVSPNGCQRTLHELNNVVEAAGLIIAKVWICCGLGNVIECMLKEDL